Protein AF-0000000076350268 (afdb_homodimer)

Foldseek 3Di:
DPDDDDDDDDDDDQPFPFPPPPPPPPPPPPVPVDDDPPPPPVVPDPPPPFFKEKEKEQDLFKIKMWIDTQPDDTDGMTMHGNVVDQAPLRVVVVVCVVVVHLGQFYEYAAADDADPQRWDQHPSCNRHDIDRFVVSCVVSVHHYHYDHLQLLLQLLVVDDDPVQKAWLADAPVAPVFQKEWEWEAEQFTWIWIQGNVRDIDTDPLQFAAFDDPDDLSVQLQVQCCVCVLVCVVPVPGDGNCSCQGRLCNLVSLLVSLCVVAPWDPVLVVVQVVCVVVVHRSLVSLLVVVVVPTPSSVSSLLSNLQSVLLSLLVCCVVPPVPEGEYEYEYPNCLPPPSSVSSSVDCNNVCNNLVPPDPCSVRSSNYIYIYRNDNCSSRSSRRVQRSCVSVVNHDDD/DPDDPDDDDDDDDQPQPFPFPPPPPPPPPPPPPPDDPDPPPVVPDPPPPFFKEKEKEQDLFKIKMWIDTQPDDTDGMGMDGNVVDQAPLRVVVVVCVVVVHLGQFYEYAAADDADPQRWDQHPSCNRHDIDRFVVSCVVSVHHYHYDHLQLLLQLLVVDDDPVQKAWLADAPVPPVFQKEWEWEAEQFTWIWIQGNVRDIDTDPLQFAAFDDPDDLSVQLQVQCCVCVLVCVPPVPGDGNCSCQGRLCNLVSLLVSLCVVAPWDPVLVVVQVVCVVVVHRSLVSLLVVLVVPTPSSVSSLLSNLQSVLLSLLVCCVVPPVPEGEYEYEYPNCLPPPSSVSSSVDCNNVCNNLVPPDPCSVRSSNYIYIYRNDNCSSRSSRRVQRSCVSVVNHDDD

Structure (mmCIF, N/CA/C/O backbone):
data_AF-0000000076350268-model_v1
#
loop_
_entity.id
_entity.type
_entity.pdbx_description
1 polymer Glucokinase
#
loop_
_atom_site.group_PDB
_atom_site.id
_atom_site.type_symbol
_atom_site.label_atom_id
_atom_site.label_alt_id
_atom_site.label_comp_id
_atom_site.label_asym_id
_atom_site.label_entity_id
_atom_site.label_seq_id
_atom_site.pdbx_PDB_ins_code
_atom_site.Cartn_x
_atom_site.Cartn_y
_atom_site.Cartn_z
_atom_site.occupancy
_atom_site.B_iso_or_equiv
_atom_site.auth_seq_id
_atom_site.auth_comp_id
_atom_site.auth_asym_id
_atom_site.auth_atom_id
_atom_site.pdbx_PDB_model_num
ATOM 1 N N . MET A 1 1 ? 4.047 15.461 64.938 1 24.77 1 MET A N 1
ATOM 2 C CA . MET A 1 1 ? 3.615 16.797 64.5 1 24.77 1 MET A CA 1
ATOM 3 C C . MET A 1 1 ? 3.867 17.016 63.031 1 24.77 1 MET A C 1
ATOM 5 O O . MET A 1 1 ? 4.988 17.344 62.625 1 24.77 1 MET A O 1
ATOM 9 N N . THR A 1 2 ? 3.529 16.094 62.156 1 28.28 2 THR A N 1
ATOM 10 C CA . THR A 1 2 ? 3.898 15.898 60.75 1 28.28 2 THR A CA 1
ATOM 11 C C . THR A 1 2 ? 3.35 17.031 59.875 1 28.28 2 THR A C 1
ATOM 13 O O . THR A 1 2 ? 2.145 17.281 59.875 1 28.28 2 THR A O 1
ATOM 16 N N . SER A 1 3 ? 4.18 18.094 59.719 1 28.22 3 SER A N 1
ATOM 17 C CA . SER A 1 3 ? 3.807 19.375 59.094 1 28.22 3 SER A CA 1
ATOM 18 C C . SER A 1 3 ? 3.217 19.172 57.719 1 28.22 3 SER A C 1
ATOM 20 O O . SER A 1 3 ? 3.674 18.297 56.969 1 28.22 3 SER A O 1
ATOM 22 N N . PRO A 1 4 ? 1.967 19.641 57.438 1 28.17 4 PRO A N 1
ATOM 23 C CA . PRO A 1 4 ? 1.15 19.5 56.219 1 28.17 4 PRO A CA 1
ATOM 24 C C . PRO A 1 4 ? 1.801 20.125 55 1 28.17 4 PRO A C 1
ATOM 26 O O . PRO A 1 4 ? 2.449 21.172 55.094 1 28.17 4 PRO A O 1
ATOM 29 N N . HIS A 1 5 ? 2.539 19.375 54.156 1 30.27 5 HIS A N 1
ATOM 30 C CA . HIS A 1 5 ? 3.266 19.844 53 1 30.27 5 HIS A CA 1
ATOM 31 C C . HIS A 1 5 ? 2.389 20.75 52.125 1 30.27 5 HIS A C 1
ATOM 33 O O . HIS A 1 5 ? 1.229 20.422 51.875 1 30.27 5 HIS A O 1
ATOM 39 N N . PRO A 1 6 ? 2.648 22.047 52.062 1 27.86 6 PRO A N 1
ATOM 40 C CA . PRO A 1 6 ? 1.833 23.078 51.406 1 27.86 6 PRO A CA 1
ATOM 41 C C . PRO A 1 6 ? 1.543 22.766 49.938 1 27.86 6 PRO A C 1
ATOM 43 O O . PRO A 1 6 ? 2.279 22 49.312 1 27.86 6 PRO A O 1
ATOM 46 N N . PHE A 1 7 ? 0.269 22.844 49.469 1 26.59 7 PHE A N 1
ATOM 47 C CA . PHE A 1 7 ? -0.341 22.703 48.156 1 26.59 7 PHE A CA 1
ATOM 48 C C . PHE A 1 7 ? 0.355 23.578 47.125 1 26.59 7 PHE A C 1
ATOM 50 O O . PHE A 1 7 ? 0.63 24.75 47.375 1 26.59 7 PHE A O 1
ATOM 57 N N . PRO A 1 8 ? 1.189 23.016 46.188 1 27.7 8 PRO A N 1
ATOM 58 C CA . PRO A 1 8 ? 1.986 23.828 45.25 1 27.7 8 PRO A CA 1
ATOM 59 C C . PRO A 1 8 ? 1.168 24.922 44.594 1 27.7 8 PRO A C 1
ATOM 61 O O . PRO A 1 8 ? -0.059 24.828 44.5 1 27.7 8 PRO A O 1
ATOM 64 N N . ARG A 1 9 ? 1.673 26.172 44.438 1 27.84 9 ARG A N 1
ATOM 65 C CA . ARG A 1 9 ? 1.197 27.438 43.906 1 27.84 9 ARG A CA 1
ATOM 66 C C . ARG A 1 9 ? 0.608 27.25 42.5 1 27.84 9 ARG A C 1
ATOM 68 O O . ARG A 1 9 ? 0.984 26.328 41.781 1 27.84 9 ARG A O 1
ATOM 75 N N . PRO A 1 10 ? -0.506 27.984 42.156 1 27.64 10 PRO A N 1
ATOM 76 C CA . PRO A 1 10 ? -1.303 28.016 40.938 1 27.64 10 PRO A CA 1
ATOM 77 C C . PRO A 1 10 ? -0.454 28.219 39.688 1 27.64 10 PRO A C 1
ATOM 79 O O . PRO A 1 10 ? 0.557 28.938 39.719 1 27.64 10 PRO A O 1
ATOM 82 N N . CYS A 1 11 ? -0.371 27.297 38.75 1 26.95 11 CYS A N 1
ATOM 83 C CA . CYS A 1 11 ? 0.306 27.203 37.469 1 26.95 11 CYS A CA 1
ATOM 84 C C . CYS A 1 11 ? 0.148 28.5 36.688 1 26.95 11 CYS A C 1
ATOM 86 O O . CYS A 1 11 ? -0.891 29.156 36.781 1 26.95 11 CYS A O 1
ATOM 88 N N . ALA A 1 12 ? 1.257 29.031 36 1 29.44 12 ALA A N 1
ATOM 89 C CA . ALA A 1 12 ? 1.54 30.172 35.156 1 29.44 12 ALA A CA 1
ATOM 90 C C . ALA A 1 12 ? 0.444 30.359 34.094 1 29.44 12 ALA A C 1
ATOM 92 O O . ALA A 1 12 ? -0.182 29.391 33.656 1 29.44 12 ALA A O 1
ATOM 93 N N . ARG A 1 13 ? -0.087 31.562 33.906 1 29.42 13 ARG A N 1
ATOM 94 C CA . ARG A 1 13 ? -0.986 32.125 32.938 1 29.42 13 ARG A CA 1
ATOM 95 C C . ARG A 1 13 ? -0.579 31.734 31.516 1 29.42 13 ARG A C 1
ATOM 97 O O . ARG A 1 13 ? 0.53 32.031 31.062 1 29.42 13 ARG A O 1
ATOM 104 N N . LEU A 1 14 ? -1.067 30.641 31.031 1 32.09 14 LEU A N 1
ATOM 105 C CA . LEU A 1 14 ? -0.933 30.172 29.656 1 32.09 14 LEU A CA 1
ATOM 106 C C . LEU A 1 14 ? -1.325 31.266 28.672 1 32.09 14 LEU A C 1
ATOM 108 O O . LEU A 1 14 ? -2.459 31.75 28.688 1 32.09 14 LEU A O 1
ATOM 112 N N . ARG A 1 15 ? -0.409 32.094 28.203 1 30.34 15 ARG A N 1
ATOM 113 C CA . ARG A 1 15 ? -0.667 33.062 27.141 1 30.34 15 ARG A CA 1
ATOM 114 C C . ARG A 1 15 ? -1.12 32.375 25.859 1 30.34 15 ARG A C 1
ATOM 116 O O . ARG A 1 15 ? -0.346 31.656 25.234 1 30.34 15 ARG A O 1
ATOM 123 N N . VAL A 1 16 ? -2.361 32.062 25.797 1 34.31 16 VAL A N 1
ATOM 124 C CA . VAL A 1 16 ? -2.953 31.641 24.531 1 34.31 16 VAL A CA 1
ATOM 125 C C . VAL A 1 16 ? -2.893 32.781 23.516 1 34.31 16 VAL A C 1
ATOM 127 O O . VAL A 1 16 ? -3.428 33.875 23.766 1 34.31 16 VAL A O 1
ATOM 130 N N . SER A 1 17 ? -1.877 33 22.781 1 32.22 17 SER A N 1
ATOM 131 C CA . SER A 1 17 ? -1.915 33.969 21.703 1 32.22 17 SER A CA 1
ATOM 132 C C . SER A 1 17 ? -3.037 33.656 20.719 1 32.22 17 SER A C 1
ATOM 134 O O . SER A 1 17 ? -3.061 32.594 20.109 1 32.22 17 SER A O 1
ATOM 136 N N . VAL A 1 18 ? -4.215 34.188 20.953 1 32.38 18 VAL A N 1
ATOM 137 C CA . VAL A 1 18 ? -5.355 34.094 20.047 1 32.38 18 VAL A CA 1
ATOM 138 C C . VAL A 1 18 ? -5.125 35.031 18.844 1 32.38 18 VAL A C 1
ATOM 140 O O . VAL A 1 18 ? -5.027 36.25 19.016 1 32.38 18 VAL A O 1
ATOM 143 N N . SER A 1 19 ? -4.371 34.781 17.906 1 30.45 19 SER A N 1
ATOM 144 C CA . SER A 1 19 ? -4.406 35.625 16.734 1 30.45 19 SER A CA 1
ATOM 145 C C . SER A 1 19 ? -5.77 35.594 16.047 1 30.45 19 SER A C 1
ATOM 147 O O . SER A 1 19 ? -6.164 34.562 15.508 1 30.45 19 SER A O 1
ATOM 149 N N . ALA A 1 20 ? -6.805 36.281 16.547 1 30.14 20 ALA A N 1
ATOM 150 C CA . ALA A 1 20 ? -8.109 36.5 15.922 1 30.14 20 ALA A CA 1
ATOM 151 C C . ALA A 1 20 ? -7.957 37.25 14.602 1 30.14 20 ALA A C 1
ATOM 153 O O . ALA A 1 20 ? -7.508 38.406 14.578 1 30.14 20 ALA A O 1
ATOM 154 N N . TRP A 1 21 ? -7.719 36.688 13.469 1 27.36 21 TRP A N 1
ATOM 155 C CA . TRP A 1 21 ? -7.883 37.375 12.188 1 27.36 21 TRP A CA 1
ATOM 156 C C . TRP A 1 21 ? -9.32 37.844 12 1 27.36 21 TRP A C 1
ATOM 158 O O . TRP A 1 21 ? -10.242 37.031 11.914 1 27.36 21 TRP A O 1
ATOM 168 N N . THR A 1 22 ? -9.828 38.938 12.664 1 27.05 22 THR A N 1
ATOM 169 C CA . THR A 1 22 ? -11.117 39.625 12.5 1 27.05 22 THR A CA 1
ATOM 170 C C . THR A 1 22 ? -11.281 40.125 11.078 1 27.05 22 THR A C 1
ATOM 172 O O . THR A 1 22 ? -10.477 40.938 10.609 1 27.05 22 THR A O 1
ATOM 175 N N . SER A 1 23 ? -11.766 39.344 10.125 1 26.48 23 SER A N 1
ATOM 176 C CA . SER A 1 23 ? -12.312 40.031 8.969 1 26.48 23 SER A CA 1
ATOM 177 C C . SER A 1 23 ? -13.234 41.188 9.398 1 26.48 23 SER A C 1
ATOM 179 O O . SER A 1 23 ? -14.047 41 10.312 1 26.48 23 SER A O 1
ATOM 181 N N . ARG A 1 24 ? -12.953 42.438 9.211 1 27 24 ARG A N 1
ATOM 182 C CA . ARG A 1 24 ? -13.492 43.75 9.516 1 27 24 ARG A CA 1
ATOM 183 C C . ARG A 1 24 ? -14.93 43.875 9.016 1 27 24 ARG A C 1
ATOM 185 O O . ARG A 1 24 ? -15.164 44.469 7.949 1 27 24 ARG A O 1
ATOM 192 N N . HIS A 1 25 ? -15.828 42.844 8.828 1 27.11 25 HIS A N 1
ATOM 193 C CA . HIS A 1 25 ? -17.156 43.375 8.516 1 27.11 25 HIS A CA 1
ATOM 194 C C . HIS A 1 25 ? -17.719 44.156 9.688 1 27.11 25 HIS A C 1
ATOM 196 O O . HIS A 1 25 ? -17.75 43.688 10.82 1 27.11 25 HIS A O 1
ATOM 202 N N . THR A 1 26 ? -17.609 45.438 9.688 1 24.55 26 THR A N 1
ATOM 203 C CA . THR A 1 26 ? -18.078 46.531 10.562 1 24.55 26 THR A CA 1
ATOM 204 C C . THR A 1 26 ? -19.562 46.375 10.859 1 24.55 26 THR A C 1
ATOM 206 O O . THR A 1 26 ? -20.406 46.594 9.992 1 24.55 26 THR A O 1
ATOM 209 N N . VAL A 1 27 ? -20.094 45.312 11.445 1 26.55 27 VAL A N 1
ATOM 210 C CA . VAL A 1 27 ? -21.516 45.406 11.758 1 26.55 27 VAL A CA 1
ATOM 211 C C . VAL A 1 27 ? -21.734 46.5 12.805 1 26.55 27 VAL A C 1
ATOM 213 O O . VAL A 1 27 ? -21 46.562 13.797 1 26.55 27 VAL A O 1
ATOM 216 N N . PRO A 1 28 ? -22.406 47.531 12.461 1 26.7 28 PRO A N 1
ATOM 217 C CA . PRO A 1 28 ? -22.734 48.625 13.359 1 26.7 28 PRO A CA 1
ATOM 218 C C . PRO A 1 28 ? -23.375 48.156 14.672 1 26.7 28 PRO A C 1
ATOM 220 O O . PRO A 1 28 ? -24.109 47.188 14.68 1 26.7 28 PRO A O 1
ATOM 223 N N . HIS A 1 29 ? -22.641 48.344 15.773 1 24.2 29 HIS A N 1
ATOM 224 C CA . HIS A 1 29 ? -23.016 47.938 17.125 1 24.2 29 HIS A CA 1
ATOM 225 C C . HIS A 1 29 ? -24.234 48.719 17.609 1 24.2 29 HIS A C 1
ATOM 227 O O . HIS A 1 29 ? -24.094 49.875 18.047 1 24.2 29 HIS A O 1
ATOM 233 N N . ASP A 1 30 ? -25.344 48.812 16.875 1 25 30 ASP A N 1
ATOM 234 C CA . ASP A 1 30 ? -26.422 49.562 17.5 1 25 30 ASP A CA 1
ATOM 235 C C . ASP A 1 30 ? -26.812 48.969 18.859 1 25 30 ASP A C 1
ATOM 237 O O . ASP A 1 30 ? -27.266 47.812 18.906 1 25 30 ASP A O 1
ATOM 241 N N . ASN A 1 31 ? -26.031 49.219 19.906 1 22.95 31 ASN A N 1
ATOM 242 C CA . ASN A 1 31 ? -26.234 48.719 21.266 1 22.95 31 ASN A CA 1
ATOM 243 C C . ASN A 1 31 ? -27.547 49.219 21.859 1 22.95 31 ASN A C 1
ATOM 245 O O . ASN A 1 31 ? -27.531 50.188 22.641 1 22.95 31 ASN A O 1
ATOM 249 N N . SER A 1 32 ? -28.625 49.469 21.156 1 26.28 32 SER A N 1
ATOM 250 C CA . SER A 1 32 ? -29.797 49.812 21.938 1 26.28 32 SER A CA 1
ATOM 251 C C . SER A 1 32 ? -30.078 48.781 23.016 1 26.28 32 SER A C 1
ATOM 253 O O . SER A 1 32 ? -30.031 47.562 22.75 1 26.28 32 SER A O 1
ATOM 255 N N . ALA A 1 33 ? -29.984 49.156 24.281 1 26.11 33 ALA A N 1
ATOM 256 C CA . ALA A 1 33 ? -30.219 48.469 25.547 1 26.11 33 ALA A CA 1
ATOM 257 C C . ALA A 1 33 ? -31.609 47.812 25.562 1 26.11 33 ALA A C 1
ATOM 259 O O . ALA A 1 33 ? -32.594 48.5 25.828 1 26.11 33 ALA A O 1
ATOM 260 N N . ARG A 1 34 ? -32.188 47.156 24.516 1 26.22 34 ARG A N 1
ATOM 261 C CA . ARG A 1 34 ? -33.531 46.656 24.703 1 26.22 34 ARG A CA 1
ATOM 262 C C . ARG A 1 34 ? -33.656 45.812 25.953 1 26.22 34 ARG A C 1
ATOM 264 O O . ARG A 1 34 ? -32.75 45 26.234 1 26.22 34 ARG A O 1
ATOM 271 N N . THR A 1 35 ? -34.5 46.188 26.969 1 26.05 35 THR A N 1
ATOM 272 C CA . THR A 1 35 ? -34.969 45.719 28.266 1 26.05 35 THR A CA 1
ATOM 273 C C . THR A 1 35 ? -35.25 44.219 28.234 1 26.05 35 THR A C 1
ATOM 275 O O . THR A 1 35 ? -35.219 43.594 27.172 1 26.05 35 THR A O 1
ATOM 278 N N . GLY A 1 36 ? -36.219 43.75 29.172 1 26.55 36 GLY A N 1
ATOM 279 C CA . GLY A 1 36 ? -36.5 42.469 29.828 1 26.55 36 GLY A CA 1
ATOM 280 C C . GLY A 1 36 ? -37 41.406 28.875 1 26.55 36 GLY A C 1
ATOM 281 O O . GLY A 1 36 ? -38.125 40.906 29.031 1 26.55 36 GLY A O 1
ATOM 282 N N . GLU A 1 37 ? -36.875 41.5 27.625 1 28.12 37 GLU A N 1
ATOM 283 C CA . GLU A 1 37 ? -37.688 40.562 26.859 1 28.12 37 GLU A CA 1
ATOM 284 C C . GLU A 1 37 ? -37.5 39.125 27.344 1 28.12 37 GLU A C 1
ATOM 286 O O . GLU A 1 37 ? -36.375 38.719 27.672 1 28.12 37 GLU A O 1
ATOM 291 N N . ASN A 1 38 ? -38.594 38.531 27.953 1 29.53 38 ASN A N 1
ATOM 292 C CA . ASN A 1 38 ? -38.812 37.125 28.344 1 29.53 38 ASN A CA 1
ATOM 293 C C . ASN A 1 38 ? -38.125 36.156 27.406 1 29.53 38 ASN A C 1
ATOM 295 O O . ASN A 1 38 ? -38.344 36.188 26.188 1 29.53 38 ASN A O 1
ATOM 299 N N . TRP A 1 39 ? -36.906 35.875 27.703 1 29.67 39 TRP A N 1
ATOM 300 C CA . TRP A 1 39 ? -36.156 34.875 26.969 1 29.67 39 TRP A CA 1
ATOM 301 C C . TRP A 1 39 ? -37 33.594 26.734 1 29.67 39 TRP A C 1
ATOM 303 O O . TRP A 1 39 ? -37.375 32.906 27.688 1 29.67 39 TRP A O 1
ATOM 313 N N . ALA A 1 40 ? -38 33.75 25.859 1 29.69 40 ALA A N 1
ATOM 314 C CA . ALA A 1 40 ? -38.75 32.562 25.516 1 29.69 40 ALA A CA 1
ATOM 315 C C . ALA A 1 40 ? -37.875 31.328 25.5 1 29.69 40 ALA A C 1
ATOM 317 O O . ALA A 1 40 ? -36.688 31.406 25.234 1 29.69 40 ALA A O 1
ATOM 318 N N . ASP A 1 41 ? -38.281 30.312 26.266 1 35.44 41 ASP A N 1
ATOM 319 C CA . ASP A 1 41 ? -37.688 29 26.406 1 35.44 41 ASP A CA 1
ATOM 320 C C . ASP A 1 41 ? -37.219 28.453 25.047 1 35.44 41 ASP A C 1
ATOM 322 O O . ASP A 1 41 ? -38.031 28.25 24.156 1 35.44 41 ASP A O 1
ATOM 326 N N . PRO A 1 42 ? -36.031 28.812 24.625 1 34.91 42 PRO A N 1
ATOM 327 C CA . PRO A 1 42 ? -35.625 28.406 23.281 1 34.91 42 PRO A CA 1
ATOM 328 C C . PRO A 1 42 ? -36 26.969 22.953 1 34.91 42 PRO A C 1
ATOM 330 O O . PRO A 1 42 ? -35.75 26.5 21.844 1 34.91 42 PRO A O 1
ATOM 333 N N . ARG A 1 43 ? -36.406 26.25 23.953 1 37.25 43 ARG A N 1
ATOM 334 C CA . ARG A 1 43 ? -36.875 24.891 23.734 1 37.25 43 ARG A CA 1
ATOM 335 C C . ARG A 1 43 ? -38.094 24.844 22.828 1 37.25 43 ARG A C 1
ATOM 337 O O . ARG A 1 43 ? -38.594 23.766 22.484 1 37.25 43 ARG A O 1
ATOM 344 N N . ARG A 1 44 ? -39 25.703 22.797 1 33.88 44 ARG A N 1
ATOM 345 C CA . ARG A 1 44 ? -40.312 25.562 22.172 1 33.88 44 ARG A CA 1
ATOM 346 C C . ARG A 1 44 ? -40.25 25.828 20.672 1 33.88 44 ARG A C 1
ATOM 348 O O . ARG A 1 44 ? -41.188 25.516 19.922 1 33.88 44 ARG A O 1
ATOM 355 N N . SER A 1 45 ? -39.812 27.016 20.219 1 35.12 45 SER A N 1
ATOM 356 C CA . SER A 1 45 ? -39.938 27.188 18.766 1 35.12 45 SER A CA 1
ATOM 357 C C . SER A 1 45 ? -39 26.25 18.016 1 35.12 45 SER A C 1
ATOM 359 O O . SER A 1 45 ? -37.969 25.844 18.562 1 35.12 45 SER A O 1
ATOM 361 N N . GLY A 1 46 ? -39.375 25.438 17 1 37.34 46 GLY A N 1
ATOM 362 C CA . GLY A 1 46 ? -38.719 24.453 16.141 1 37.34 46 GLY A CA 1
ATOM 363 C C . GLY A 1 46 ? -37.281 24.797 15.797 1 37.34 46 GLY A C 1
ATOM 364 O O . GLY A 1 46 ? -36.781 24.406 14.742 1 37.34 46 GLY A O 1
ATOM 365 N N . GLU A 1 47 ? -36.781 25.906 16.266 1 37.16 47 GLU A N 1
ATOM 366 C CA . GLU A 1 47 ? -35.438 26.266 15.852 1 37.16 47 GLU A CA 1
ATOM 367 C C . GLU A 1 47 ? -34.469 25.125 16.109 1 37.16 47 GLU A C 1
ATOM 369 O O . GLU A 1 47 ? -34.375 24.594 17.219 1 37.16 47 GLU A O 1
ATOM 374 N N . ALA A 1 48 ? -34.094 24.391 15.188 1 44.38 48 ALA A N 1
ATOM 375 C CA . ALA A 1 48 ? -33.062 23.344 15.203 1 44.38 48 ALA A CA 1
ATOM 376 C C . ALA A 1 48 ? -31.953 23.703 16.188 1 44.38 48 ALA A C 1
ATOM 378 O O . ALA A 1 48 ? -31.344 24.781 16.109 1 44.38 48 ALA A O 1
ATOM 379 N N . VAL A 1 49 ? -32.062 23.594 17.469 1 49.16 49 VAL A N 1
ATOM 380 C CA . VAL A 1 49 ? -31.031 23.719 18.5 1 49.16 49 VAL A CA 1
ATOM 381 C C . VAL A 1 49 ? -29.656 23.625 17.875 1 49.16 49 VAL A C 1
ATOM 383 O O . VAL A 1 49 ? -29.312 22.594 17.281 1 49.16 49 VAL A O 1
ATOM 386 N N . ARG A 1 50 ? -29.062 24.734 17.469 1 64.75 50 ARG A N 1
ATOM 387 C CA . ARG A 1 50 ? -27.766 24.891 16.812 1 64.75 50 ARG A CA 1
ATOM 388 C C . ARG A 1 50 ? -26.641 24.266 17.656 1 64.75 50 ARG A C 1
ATOM 390 O O . ARG A 1 50 ? -26.359 24.734 18.766 1 64.75 50 ARG A O 1
ATOM 397 N N . THR A 1 51 ? -26.25 23.062 17.391 1 85.5 51 THR A N 1
ATOM 398 C CA . THR A 1 51 ? -25.281 22.219 18.094 1 85.5 51 THR A CA 1
ATOM 399 C C . THR A 1 51 ? -23.859 22.734 17.875 1 85.5 51 THR A C 1
ATOM 401 O O . THR A 1 51 ? -23.438 22.938 16.734 1 85.5 51 THR A O 1
ATOM 404 N N . THR A 1 52 ? -23.297 23.234 19.047 1 91.5 52 THR A N 1
ATOM 405 C CA . THR A 1 52 ? -21.891 23.656 19.016 1 91.5 52 THR A CA 1
ATOM 406 C C . THR A 1 52 ? -20.969 22.453 18.844 1 91.5 52 THR A C 1
ATOM 408 O O . THR A 1 52 ? -21.188 21.406 19.469 1 91.5 52 THR A O 1
ATOM 411 N N . VAL A 1 53 ? -19.984 22.625 17.906 1 95.12 53 VAL A N 1
ATOM 412 C CA . VAL A 1 53 ? -19.047 21.547 17.641 1 95.12 53 VAL A CA 1
ATOM 413 C C . VAL A 1 53 ? -17.609 22.062 17.75 1 95.12 53 VAL A C 1
ATOM 415 O O . VAL A 1 53 ? -17.359 23.266 17.641 1 95.12 53 VAL A O 1
ATOM 418 N N . ALA A 1 54 ? -16.703 21.156 18.047 1 96.25 54 ALA A N 1
ATOM 419 C CA . ALA A 1 54 ? -15.273 21.469 18.094 1 96.25 54 ALA A CA 1
ATOM 420 C C . ALA A 1 54 ? -14.445 20.344 17.5 1 96.25 54 ALA A C 1
ATOM 422 O O . ALA A 1 54 ? -14.844 19.172 17.562 1 96.25 54 ALA A O 1
ATOM 423 N N . ALA A 1 55 ? -13.344 20.734 16.922 1 96.62 55 ALA A N 1
ATOM 424 C CA . ALA A 1 55 ? -12.422 19.766 16.328 1 96.62 55 ALA A CA 1
ATOM 425 C C . ALA A 1 55 ? -10.977 20.125 16.641 1 96.62 55 ALA A C 1
ATOM 427 O O . ALA A 1 55 ? -10.602 21.297 16.641 1 96.62 55 ALA A O 1
ATOM 428 N N . PHE A 1 56 ? -10.227 19.094 16.953 1 96.81 56 PHE A N 1
ATOM 429 C CA . PHE A 1 56 ? -8.812 19.266 17.266 1 96.81 56 PHE A CA 1
ATOM 430 C C . PHE A 1 56 ? -7.938 18.516 16.266 1 96.81 56 PHE A C 1
ATOM 432 O O . PHE A 1 56 ? -8.258 17.406 15.867 1 96.81 56 PHE A O 1
ATOM 439 N N . ASP A 1 57 ? -6.918 19.094 15.852 1 94.38 57 ASP A N 1
ATOM 440 C CA . ASP A 1 57 ? -5.738 18.469 15.258 1 94.38 57 ASP A CA 1
ATOM 441 C C . ASP A 1 57 ? -4.555 18.5 16.219 1 94.38 57 ASP A C 1
ATOM 443 O O . ASP A 1 57 ? -3.934 19.562 16.406 1 94.38 57 ASP A O 1
ATOM 447 N N . VAL A 1 58 ? -4.285 17.375 16.781 1 92.94 58 VAL A N 1
ATOM 448 C CA . VAL A 1 58 ? -3.314 17.312 17.859 1 92.94 58 VAL A CA 1
ATOM 449 C C . VAL A 1 58 ? -1.96 16.859 17.328 1 92.94 58 VAL A C 1
ATOM 451 O O . VAL A 1 58 ? -1.765 15.688 17.031 1 92.94 58 VAL A O 1
ATOM 454 N N . GLY A 1 59 ? -1.058 17.734 17.219 1 82.56 59 GLY A N 1
ATOM 455 C CA . GLY A 1 59 ? 0.286 17.438 16.75 1 82.56 59 GLY A CA 1
ATOM 456 C C . GLY A 1 59 ? 1.294 17.297 17.875 1 82.56 59 GLY A C 1
ATOM 457 O O . GLY A 1 59 ? 0.962 17.516 19.031 1 82.56 59 GLY A O 1
ATOM 458 N N . GLY A 1 60 ? 2.473 16.906 17.547 1 76.19 60 GLY A N 1
ATOM 459 C CA . GLY A 1 60 ? 3.539 16.781 18.516 1 76.19 60 GLY A CA 1
ATOM 460 C C . GLY A 1 60 ? 4.023 18.125 19.047 1 76.19 60 GLY A C 1
ATOM 461 O O . GLY A 1 60 ? 4.336 18.266 20.219 1 76.19 60 GLY A O 1
ATOM 462 N N . THR A 1 61 ? 4.082 19.109 18.188 1 74.94 61 THR A N 1
ATOM 463 C CA . THR A 1 61 ? 4.586 20.438 18.547 1 74.94 61 THR A CA 1
ATOM 464 C C . THR A 1 61 ? 3.436 21.391 18.828 1 74.94 61 THR A C 1
ATOM 466 O O . THR A 1 61 ? 3.428 22.094 19.844 1 74.94 61 THR A O 1
ATOM 469 N N . HIS A 1 62 ? 2.514 21.422 17.922 1 83.75 62 HIS A N 1
ATOM 470 C CA . HIS A 1 62 ? 1.36 22.312 18.062 1 83.75 62 HIS A CA 1
ATOM 471 C C . HIS A 1 62 ? 0.056 21.547 17.859 1 83.75 62 HIS A C 1
ATOM 473 O O . HIS A 1 62 ? 0.034 20.516 17.172 1 83.75 62 HIS A O 1
ATOM 479 N N . SER A 1 63 ? -0.884 22.078 18.516 1 92.69 63 SER A N 1
ATOM 480 C CA . SER A 1 63 ? -2.25 21.594 18.328 1 92.69 63 SER A CA 1
ATOM 481 C C . SER A 1 63 ? -3.191 22.734 17.953 1 92.69 63 SER A C 1
ATOM 483 O O . SER A 1 63 ? -2.965 23.875 18.328 1 92.69 63 SER A O 1
ATOM 485 N N . ARG A 1 64 ? -4.172 22.375 17.188 1 94.25 64 ARG A N 1
ATOM 486 C CA . ARG A 1 64 ? -5.105 23.375 16.688 1 94.25 64 ARG A CA 1
ATOM 487 C C . ARG A 1 64 ? -6.543 23 17.016 1 94.25 64 ARG A C 1
ATOM 489 O O . ARG A 1 64 ? -6.891 21.812 17.047 1 94.25 64 ARG A O 1
ATOM 496 N N . LEU A 1 65 ? -7.312 24.031 17.281 1 95.56 65 LEU A N 1
ATOM 497 C CA . LEU A 1 65 ? -8.742 23.906 17.531 1 95.56 65 LEU A CA 1
ATOM 498 C C . LEU A 1 65 ? -9.547 24.719 16.531 1 95.56 65 LEU A C 1
ATOM 500 O O . LEU A 1 65 ? -9.195 25.859 16.234 1 95.56 65 LEU A O 1
ATOM 504 N N . ARG A 1 66 ? -10.531 24.062 15.977 1 93.75 66 ARG A N 1
ATOM 505 C CA . ARG A 1 66 ? -11.594 24.766 15.258 1 93.75 66 ARG A CA 1
ATOM 506 C C . ARG A 1 66 ? -12.945 24.562 15.945 1 93.75 66 ARG A C 1
ATOM 508 O O . ARG A 1 66 ? -13.242 23.453 16.422 1 93.75 66 ARG A O 1
ATOM 515 N N . GLY A 1 67 ? -13.695 25.625 16.031 1 93.12 67 GLY A N 1
ATOM 516 C CA . GLY A 1 67 ? -14.984 25.547 16.703 1 93.12 67 GLY A CA 1
ATOM 517 C C . GLY A 1 67 ? -16.047 26.406 16.047 1 93.12 67 GLY A C 1
ATOM 518 O O . GLY A 1 67 ? -15.734 27.375 15.352 1 93.12 67 GLY A O 1
ATOM 519 N N . GLY A 1 68 ? -17.281 25.938 16.266 1 89.69 68 GLY A N 1
ATOM 520 C CA . GLY A 1 68 ? -18.422 26.672 15.742 1 89.69 68 GLY A CA 1
ATOM 521 C C . GLY A 1 68 ? -19.734 25.938 15.938 1 89.69 68 GLY A C 1
ATOM 522 O O . GLY A 1 68 ? -19.828 25.031 16.766 1 89.69 68 GLY A O 1
ATOM 523 N N . ARG A 1 69 ? -20.688 26.516 15.227 1 88.12 69 ARG A N 1
ATOM 524 C CA . ARG A 1 69 ? -22 25.891 15.211 1 88.12 69 ARG A CA 1
ATOM 525 C C . ARG A 1 69 ? -22.156 24.984 13.992 1 88.12 69 ARG A C 1
ATOM 527 O O . ARG A 1 69 ? -21.75 25.344 12.891 1 88.12 69 ARG A O 1
ATOM 534 N N . ALA A 1 70 ? -22.719 23.812 14.352 1 85.75 70 ALA A N 1
ATOM 535 C CA . ALA A 1 70 ? -22.922 22.875 13.25 1 85.75 70 ALA A CA 1
ATOM 536 C C . ALA A 1 70 ? -23.719 23.516 12.117 1 85.75 70 ALA A C 1
ATOM 538 O O . ALA A 1 70 ? -24.781 24.094 12.336 1 85.75 70 ALA A O 1
ATOM 539 N N . GLY A 1 71 ? -23.188 23.406 10.898 1 74.94 71 GLY A N 1
ATOM 540 C CA . GLY A 1 71 ? -23.891 23.922 9.734 1 74.94 71 GLY A CA 1
ATOM 541 C C . GLY A 1 71 ? -23.594 25.391 9.469 1 74.94 71 GLY A C 1
ATOM 542 O O . GLY A 1 71 ? -24.094 25.969 8.492 1 74.94 71 GLY A O 1
ATOM 543 N N . GLU A 1 72 ? -22.875 26 10.398 1 76 72 GLU A N 1
ATOM 544 C CA . GLU A 1 72 ? -22.5 27.406 10.234 1 76 72 GLU A CA 1
ATOM 545 C C . GLU A 1 72 ? -20.984 27.531 10.039 1 76 72 GLU A C 1
ATOM 547 O O . GLU A 1 72 ? -20.234 26.594 10.273 1 76 72 GLU A O 1
ATOM 552 N N . PRO A 1 73 ? -20.703 28.734 9.477 1 70.94 73 PRO A N 1
ATOM 553 C CA . PRO A 1 73 ? -19.266 28.953 9.383 1 70.94 73 PRO A CA 1
ATOM 554 C C . PRO A 1 73 ? -18.562 28.875 10.742 1 70.94 73 PRO A C 1
ATOM 556 O O . PRO A 1 73 ? -19.156 29.234 11.766 1 70.94 73 PRO A O 1
ATOM 559 N N . GLU A 1 74 ? -17.406 28.531 10.742 1 74.31 74 GLU A N 1
ATOM 560 C CA . GLU A 1 74 ? -16.594 28.359 11.945 1 74.31 74 GLU A CA 1
ATOM 561 C C . GLU A 1 74 ? -16.422 29.688 12.688 1 74.31 74 GLU A C 1
ATOM 563 O O . GLU A 1 74 ? -16.359 30.75 12.062 1 74.31 74 GLU A O 1
ATOM 568 N N . TYR A 1 75 ? -16.375 29.547 14.047 1 70.94 75 TYR A N 1
ATOM 569 C CA . TYR A 1 75 ? -16.188 30.703 14.898 1 70.94 75 TYR A CA 1
ATOM 570 C C . TYR A 1 75 ? -14.727 31.156 14.898 1 70.94 75 TYR A C 1
ATOM 572 O O . TYR A 1 75 ? -14.438 32.344 14.984 1 70.94 75 TYR A O 1
ATOM 580 N N . GLY A 1 76 ? -13.875 30.219 14.953 1 81.69 76 GLY A N 1
ATOM 581 C CA . GLY A 1 76 ? -12.484 30.594 15.148 1 81.69 76 GLY A CA 1
ATOM 582 C C . GLY A 1 76 ? -11.539 29.406 15.109 1 81.69 76 GLY A C 1
ATOM 583 O O . GLY A 1 76 ? -11.992 28.25 15.023 1 81.69 76 GLY A O 1
ATOM 584 N N . GLU A 1 77 ? -10.242 29.797 14.992 1 85.44 77 GLU A N 1
ATOM 585 C CA . GLU A 1 77 ? -9.133 28.844 15.055 1 85.44 77 GLU A CA 1
ATOM 586 C C . GLU A 1 77 ? -8.164 29.203 16.188 1 85.44 77 GLU A C 1
ATOM 588 O O . GLU A 1 77 ? -7.855 30.375 16.391 1 85.44 77 GLU A O 1
ATOM 593 N N . TRP A 1 78 ? -7.852 28.25 16.984 1 91.19 78 TRP A N 1
ATOM 594 C CA . TRP A 1 78 ? -6.895 28.406 18.078 1 91.19 78 TRP A CA 1
ATOM 595 C C . TRP A 1 78 ? -5.695 27.469 17.891 1 91.19 78 TRP A C 1
ATOM 597 O O . TRP A 1 78 ? -5.844 26.344 17.406 1 91.19 78 TRP A O 1
ATOM 607 N N . LYS A 1 79 ? -4.602 27.984 18.219 1 92.81 79 LYS A N 1
ATOM 608 C CA . LYS A 1 79 ? -3.363 27.219 18.172 1 92.81 79 LYS A CA 1
ATOM 609 C C . LYS A 1 79 ? -2.666 27.219 19.531 1 92.81 79 LYS A C 1
ATOM 611 O O . LYS A 1 79 ? -2.535 28.266 20.172 1 92.81 79 LYS A O 1
ATOM 616 N N . VAL A 1 80 ? -2.254 26.062 20 1 93.56 80 VAL A N 1
ATOM 617 C CA . VAL A 1 80 ? -1.566 25.953 21.281 1 93.56 80 VAL A CA 1
ATOM 618 C C . VAL A 1 80 ? -0.299 25.109 21.109 1 93.56 80 VAL A C 1
ATOM 620 O O . VAL A 1 80 ? -0.183 24.344 20.156 1 93.56 80 VAL A O 1
ATOM 623 N N . ARG A 1 81 ? 0.588 25.312 21.984 1 90.88 81 ARG A N 1
ATOM 624 C CA . ARG A 1 81 ? 1.751 24.422 22.047 1 90.88 81 ARG A CA 1
ATOM 625 C C . ARG A 1 81 ? 1.419 23.141 22.781 1 90.88 81 ARG A C 1
ATOM 627 O O . ARG A 1 81 ? 1.02 23.172 23.953 1 90.88 81 ARG A O 1
ATOM 634 N N . THR A 1 82 ? 1.633 22.047 22.172 1 91.12 82 THR A N 1
ATOM 635 C CA . THR A 1 82 ? 1.208 20.766 22.703 1 91.12 82 THR A CA 1
ATOM 636 C C . THR A 1 82 ? 1.938 20.453 24.016 1 91.12 82 THR A C 1
ATOM 638 O O . THR A 1 82 ? 1.332 19.969 24.969 1 91.12 82 THR A O 1
ATOM 641 N N . ALA A 1 83 ? 3.174 20.828 24.062 1 86.56 83 ALA A N 1
ATOM 642 C CA . ALA A 1 83 ? 4.051 20.5 25.188 1 86.56 83 ALA A CA 1
ATOM 643 C C . ALA A 1 83 ? 3.637 21.266 26.438 1 86.56 83 ALA A C 1
ATOM 645 O O . ALA A 1 83 ? 4.078 20.938 27.547 1 86.56 83 ALA A O 1
ATOM 646 N N . ASP A 1 84 ? 2.869 22.219 26.312 1 92.69 84 ASP A N 1
ATOM 647 C CA . ASP A 1 84 ? 2.459 23.031 27.438 1 92.69 84 ASP A CA 1
ATOM 648 C C . ASP A 1 84 ? 1.421 22.312 28.297 1 92.69 84 ASP A C 1
ATOM 650 O O . ASP A 1 84 ? 1.042 22.781 29.359 1 92.69 84 ASP A O 1
ATOM 654 N N . PHE A 1 85 ? 1.051 21.156 27.891 1 95.5 85 PHE A N 1
ATOM 655 C CA . PHE A 1 85 ? 0.014 20.406 28.594 1 95.5 85 PHE A CA 1
ATOM 656 C C . PHE A 1 85 ? 0.531 19.031 29.031 1 95.5 85 PHE A C 1
ATOM 658 O O . PHE A 1 85 ? 1.349 18.422 28.328 1 95.5 85 PHE A O 1
ATOM 665 N N . PRO A 1 86 ? 0.035 18.594 30.141 1 94.88 86 PRO A N 1
ATOM 666 C CA . PRO A 1 86 ? 0.54 17.312 30.656 1 94.88 86 PRO A CA 1
ATOM 667 C C . PRO A 1 86 ? -0.198 16.109 30.078 1 94.88 86 PRO A C 1
ATOM 669 O O . PRO A 1 86 ? 0.233 14.977 30.266 1 94.88 86 PRO A O 1
ATOM 672 N N . SER A 1 87 ? -1.342 16.344 29.438 1 96 87 SER A N 1
ATOM 673 C CA . SER A 1 87 ? -2.123 15.258 28.875 1 96 87 SER A CA 1
ATOM 674 C C . SER A 1 87 ? -3.037 15.758 27.75 1 96 87 SER A C 1
ATOM 676 O O . SER A 1 87 ? -3.258 16.969 27.625 1 96 87 SER A O 1
ATOM 678 N N . LEU A 1 88 ? -3.545 14.75 26.984 1 95.94 88 LEU A N 1
ATOM 679 C CA . LEU A 1 88 ? -4.492 15.086 25.938 1 95.94 88 LEU A CA 1
ATOM 680 C C . LEU A 1 88 ? -5.766 15.688 26.516 1 95.94 88 LEU A C 1
ATOM 682 O O . LEU A 1 88 ? -6.289 16.672 25.984 1 95.94 88 LEU A O 1
ATOM 686 N N . GLY A 1 89 ? -6.25 15.117 27.562 1 97.06 89 GLY A N 1
ATOM 687 C CA . GLY A 1 89 ? -7.434 15.648 28.219 1 97.06 89 GLY A CA 1
ATOM 688 C C . GLY A 1 89 ? -7.266 17.078 28.688 1 97.06 89 GLY A C 1
ATOM 689 O O . GLY A 1 89 ? -8.148 17.922 28.484 1 97.06 89 GLY A O 1
ATOM 690 N N . ASP A 1 90 ? -6.156 17.312 29.297 1 97.12 90 ASP A N 1
ATOM 691 C CA . ASP A 1 90 ? -5.875 18.672 29.781 1 97.12 90 ASP A CA 1
ATOM 692 C C . ASP A 1 90 ? -5.805 19.656 28.609 1 97.12 90 ASP A C 1
ATOM 694 O O . ASP A 1 90 ? -6.285 20.781 28.734 1 97.12 90 ASP A O 1
ATOM 698 N N . LEU A 1 91 ? -5.16 19.25 27.562 1 96.94 91 LEU A N 1
ATOM 699 C CA . LEU A 1 91 ? -5.051 20.078 26.375 1 96.94 91 LEU A CA 1
ATOM 700 C C . LEU A 1 91 ? -6.434 20.453 25.844 1 96.94 91 LEU A C 1
ATOM 702 O O . LEU A 1 91 ? -6.719 21.625 25.594 1 96.94 91 LEU A O 1
ATOM 706 N N . VAL A 1 92 ? -7.258 19.422 25.75 1 97.5 92 VAL A N 1
ATOM 707 C CA . VAL A 1 92 ? -8.594 19.609 25.188 1 97.5 92 VAL A CA 1
ATOM 708 C C . VAL A 1 92 ? -9.414 20.516 26.109 1 97.5 92 VAL A C 1
ATOM 710 O O . VAL A 1 92 ? -9.992 21.516 25.656 1 97.5 92 VAL A O 1
ATOM 713 N N . THR A 1 93 ? -9.398 20.234 27.375 1 97.25 93 THR A N 1
ATOM 714 C CA . THR A 1 93 ? -10.195 20.969 28.344 1 97.25 93 THR A CA 1
ATOM 715 C C . THR A 1 93 ? -9.75 22.422 28.422 1 97.25 93 THR A C 1
ATOM 717 O O . THR A 1 93 ? -10.578 23.344 28.344 1 97.25 93 THR A O 1
ATOM 720 N N . ALA A 1 94 ? -8.523 22.609 28.484 1 96.88 94 ALA A N 1
ATOM 721 C CA . ALA A 1 94 ? -7.98 23.969 28.609 1 96.88 94 ALA A CA 1
ATOM 722 C C . ALA A 1 94 ? -8.234 24.781 27.359 1 96.88 94 ALA A C 1
ATOM 724 O O . ALA A 1 94 ? -8.555 25.984 27.438 1 96.88 94 ALA A O 1
ATOM 725 N N . THR A 1 95 ? -8.008 24.188 26.219 1 96.62 95 THR A N 1
ATOM 726 C CA . THR A 1 95 ? -8.164 24.891 24.969 1 96.62 95 THR A CA 1
ATOM 727 C C . THR A 1 95 ? -9.625 25.266 24.734 1 96.62 95 THR A C 1
ATOM 729 O O . THR A 1 95 ? -9.922 26.375 24.281 1 96.62 95 THR A O 1
ATOM 732 N N . LEU A 1 96 ? -10.508 24.359 25.047 1 95.44 96 LEU A N 1
ATOM 733 C CA . LEU A 1 96 ? -11.93 24.656 24.953 1 95.44 96 LEU A CA 1
ATOM 734 C C . LEU A 1 96 ? -12.312 25.797 25.891 1 95.44 96 LEU A C 1
ATOM 736 O O . LEU A 1 96 ? -13.07 26.688 25.531 1 95.44 96 LEU A O 1
ATOM 740 N N . GLY A 1 97 ? -11.82 25.719 27.094 1 94.38 97 GLY A N 1
ATOM 741 C CA . GLY A 1 97 ? -12.062 26.781 28.062 1 94.38 97 GLY A CA 1
ATOM 742 C C . GLY A 1 97 ? -11.57 28.141 27.578 1 94.38 97 GLY A C 1
ATOM 743 O O . GLY A 1 97 ? -12.297 29.141 27.672 1 94.38 97 GLY A O 1
ATOM 744 N N . ALA A 1 98 ? -10.391 28.156 27.094 1 93.44 98 ALA A N 1
ATOM 745 C CA . ALA A 1 98 ? -9.805 29.406 26.594 1 93.44 98 ALA A CA 1
ATOM 746 C C . ALA A 1 98 ? -10.602 29.953 25.422 1 93.44 98 ALA A C 1
ATOM 748 O O . ALA A 1 98 ? -10.703 31.172 25.25 1 93.44 98 ALA A O 1
ATOM 749 N N . ALA A 1 99 ? -11.164 29.062 24.641 1 92.56 99 ALA A N 1
ATOM 750 C CA . ALA A 1 99 ? -11.938 29.469 23.469 1 92.56 99 ALA A CA 1
ATOM 751 C C . ALA A 1 99 ? -13.367 29.828 23.844 1 92.56 99 ALA A C 1
ATOM 753 O O . ALA A 1 99 ? -14.117 30.375 23.031 1 92.56 99 ALA A O 1
ATOM 754 N N . GLY A 1 100 ? -13.766 29.516 25.062 1 91.62 100 GLY A N 1
ATOM 755 C CA . GLY A 1 100 ? -15.133 29.75 25.5 1 91.62 100 GLY A CA 1
ATOM 756 C C . GLY A 1 100 ? -16.141 28.859 24.812 1 91.62 100 GLY A C 1
ATOM 757 O O . GLY A 1 100 ? -17.266 29.297 24.531 1 91.62 100 GLY A O 1
ATOM 758 N N . LEU A 1 101 ? -15.703 27.703 24.406 1 92.5 101 LEU A N 1
ATOM 759 C CA . LEU A 1 101 ? -16.578 26.781 23.688 1 92.5 101 LEU A CA 1
ATOM 760 C C . LEU A 1 101 ? -17.109 25.688 24.609 1 92.5 101 LEU A C 1
ATOM 762 O O . LEU A 1 101 ? -16.375 25.188 25.453 1 92.5 101 LEU A O 1
ATOM 766 N N . ARG A 1 102 ? -18.406 25.359 24.484 1 92 102 ARG A N 1
ATOM 767 C CA . ARG A 1 102 ? -19.062 24.219 25.125 1 92 102 ARG A CA 1
ATOM 768 C C . ARG A 1 102 ? -19.703 23.312 24.078 1 92 102 ARG A C 1
ATOM 770 O O . ARG A 1 102 ? -20.938 23.266 23.984 1 92 102 ARG A O 1
ATOM 777 N N . PRO A 1 103 ? -18.922 22.594 23.438 1 95 103 PRO A N 1
ATOM 778 C CA . PRO A 1 103 ? -19.438 21.812 22.312 1 95 103 PRO A CA 1
ATOM 779 C C . PRO A 1 103 ? -20.219 20.578 22.75 1 95 103 PRO A C 1
ATOM 781 O O . PRO A 1 103 ? -19.984 20.062 23.844 1 95 103 PRO A O 1
ATOM 784 N N . GLU A 1 104 ? -21.109 20.156 21.906 1 93.69 104 GLU A N 1
ATOM 785 C CA . GLU A 1 104 ? -21.828 18.906 22.094 1 93.69 104 GLU A CA 1
ATOM 786 C C . GLU A 1 104 ? -21.094 17.75 21.422 1 93.69 104 GLU A C 1
ATOM 788 O O . GLU A 1 104 ? -21.25 16.594 21.812 1 93.69 104 GLU A O 1
ATOM 793 N N . SER A 1 105 ? -20.375 18.094 20.391 1 95.25 105 SER A N 1
ATOM 794 C CA . SER A 1 105 ? -19.625 17.094 19.625 1 95.25 105 SER A CA 1
ATOM 795 C C . SER A 1 105 ? -18.188 17.547 19.422 1 95.25 105 SER A C 1
ATOM 797 O O . SER A 1 105 ? -17.922 18.688 19.047 1 95.25 105 SER A O 1
ATOM 799 N N . VAL A 1 106 ? -17.266 16.656 19.75 1 97 106 VAL A N 1
ATOM 800 C CA . VAL A 1 106 ? -15.836 16.922 19.609 1 97 106 VAL A CA 1
ATOM 801 C C . VAL A 1 106 ? -15.172 15.789 18.828 1 97 106 VAL A C 1
ATOM 803 O O . VAL A 1 106 ? -15.477 14.617 19.062 1 97 106 VAL A O 1
ATOM 806 N N . VAL A 1 107 ? -14.359 16.141 17.891 1 97.19 107 VAL A N 1
ATOM 807 C CA . VAL A 1 107 ? -13.516 15.172 17.203 1 97.19 107 VAL A CA 1
ATOM 808 C C . VAL A 1 107 ? -12.047 15.516 17.453 1 97.19 107 VAL A C 1
ATOM 810 O O . VAL A 1 107 ? -11.633 16.656 17.266 1 97.19 107 VAL A O 1
ATOM 813 N N . LEU A 1 108 ? -11.305 14.547 17.891 1 97.5 108 LEU A N 1
ATOM 814 C CA . LEU A 1 108 ? -9.867 14.664 18.078 1 97.5 108 LEU A CA 1
ATOM 815 C C . LEU A 1 108 ? -9.109 13.898 17 1 97.5 108 LEU A C 1
ATOM 817 O O . LEU A 1 108 ? -9.188 12.672 16.938 1 97.5 108 LEU A O 1
ATOM 821 N N . ALA A 1 109 ? -8.422 14.617 16.172 1 96.12 109 ALA A N 1
ATOM 822 C CA . ALA A 1 109 ? -7.484 13.992 15.25 1 96.12 109 ALA A CA 1
ATOM 823 C C . ALA A 1 109 ? -6.094 13.883 15.859 1 96.12 109 ALA A C 1
ATOM 825 O O . ALA A 1 109 ? -5.496 14.898 16.234 1 96.12 109 ALA A O 1
ATOM 826 N N . VAL A 1 110 ? -5.605 12.68 15.953 1 92.31 110 VAL A N 1
ATOM 827 C CA . VAL A 1 110 ? -4.344 12.461 16.656 1 92.31 110 VAL A CA 1
ATOM 828 C C . VAL A 1 110 ? -3.379 11.695 15.75 1 92.31 110 VAL A C 1
ATOM 830 O O . VAL A 1 110 ? -3.803 10.969 14.852 1 92.31 110 VAL A O 1
ATOM 833 N N . ALA A 1 111 ? -2.107 11.875 16.031 1 81.88 111 ALA A N 1
ATOM 834 C CA . ALA A 1 111 ? -1.091 11.094 15.336 1 81.88 111 ALA A CA 1
ATOM 835 C C . ALA A 1 111 ? -1.047 9.656 15.859 1 81.88 111 ALA A C 1
ATOM 837 O O . ALA A 1 111 ? -1.22 9.422 17.062 1 81.88 111 ALA A O 1
ATOM 838 N N . GLY A 1 112 ? -0.902 8.719 14.953 1 77.06 112 GLY A N 1
ATOM 839 C CA . GLY A 1 112 ? -0.717 7.34 15.367 1 77.06 112 GLY A CA 1
ATOM 840 C C . GLY A 1 112 ? -1.967 6.496 15.203 1 77.06 112 GLY A C 1
ATOM 841 O O . GLY A 1 112 ? -2.977 6.969 14.672 1 77.06 112 GLY A O 1
ATOM 842 N N . ARG A 1 113 ? -1.9 5.34 15.711 1 76 113 ARG A N 1
ATOM 843 C CA . ARG A 1 113 ? -2.979 4.359 15.594 1 76 113 ARG A CA 1
ATOM 844 C C . ARG A 1 113 ? -4.09 4.652 16.594 1 76 113 ARG A C 1
ATOM 846 O O . ARG A 1 113 ? -3.82 4.961 17.766 1 76 113 ARG A O 1
ATOM 853 N N . VAL A 1 114 ? -5.336 4.574 16.141 1 86.25 114 VAL A N 1
ATOM 854 C CA . VAL A 1 114 ? -6.508 4.742 16.984 1 86.25 114 VAL A CA 1
ATOM 855 C C . VAL A 1 114 ? -7.309 3.439 17.031 1 86.25 114 VAL A C 1
ATOM 857 O O . VAL A 1 114 ? -7.945 3.062 16.047 1 86.25 114 VAL A O 1
ATOM 860 N N . PRO A 1 115 ? -7.262 2.834 18.172 1 82.56 115 PRO A N 1
ATOM 861 C CA . PRO A 1 115 ? -8.078 1.623 18.281 1 82.56 115 PRO A CA 1
ATOM 862 C C . PRO A 1 115 ? -9.57 1.912 18.219 1 82.56 115 PRO A C 1
ATOM 864 O O . PRO A 1 115 ? -9.992 3.064 18.375 1 82.56 115 PRO A O 1
ATOM 867 N N . ALA A 1 116 ? -10.352 0.834 18.078 1 78.25 116 ALA A N 1
ATOM 868 C CA . ALA A 1 116 ? -11.805 0.951 17.953 1 78.25 116 ALA A CA 1
ATOM 869 C C . ALA A 1 116 ? -12.414 1.55 19.219 1 78.25 116 ALA A C 1
ATOM 871 O O . ALA A 1 116 ? -13.383 2.309 19.141 1 78.25 116 ALA A O 1
ATOM 872 N N . HIS A 1 117 ? -11.805 1.225 20.312 1 85.38 117 HIS A N 1
ATOM 873 C CA . HIS A 1 117 ? -12.359 1.723 21.562 1 85.38 117 HIS A CA 1
ATOM 874 C C . HIS A 1 117 ? -11.984 3.184 21.781 1 85.38 117 HIS A C 1
ATOM 876 O O . HIS A 1 117 ? -12.492 3.822 22.719 1 85.38 117 HIS A O 1
ATOM 882 N N . GLY A 1 118 ? -11.086 3.711 21.047 1 89.75 118 GLY A N 1
ATOM 883 C CA . GLY A 1 118 ? -10.844 5.141 21 1 89.75 118 GLY A CA 1
ATOM 884 C C . GLY A 1 118 ? -9.789 5.602 21.984 1 89.75 118 GLY A C 1
ATOM 885 O O . GLY A 1 118 ? -9.383 6.766 21.969 1 89.75 118 GLY A O 1
ATOM 886 N N . ASN A 1 119 ? -9.32 4.691 22.938 1 92.19 119 ASN A N 1
ATOM 887 C CA . ASN A 1 119 ? -8.227 5.043 23.828 1 92.19 119 ASN A CA 1
ATOM 888 C C . ASN A 1 119 ? -6.902 5.152 23.078 1 92.19 119 ASN A C 1
ATOM 890 O O . ASN A 1 119 ? -6.574 4.289 22.25 1 92.19 119 ASN A O 1
ATOM 894 N N . VAL A 1 120 ? -6.172 6.238 23.328 1 91.38 120 VAL A N 1
ATOM 895 C CA . VAL A 1 120 ? -4.98 6.418 22.5 1 91.38 120 VAL A CA 1
ATOM 896 C C . VAL A 1 120 ? -3.799 6.812 23.391 1 91.38 120 VAL A C 1
ATOM 898 O O . VAL A 1 120 ? -3.957 7.562 24.359 1 91.38 120 VAL A O 1
ATOM 901 N N . GLN A 1 121 ? -2.684 6.215 23.109 1 86.81 121 GLN A N 1
ATOM 902 C CA . GLN A 1 121 ? -1.376 6.664 23.562 1 86.81 121 GLN A CA 1
ATOM 903 C C . GLN A 1 121 ? -0.662 7.484 22.5 1 86.81 121 GLN A C 1
ATOM 905 O O . GLN A 1 121 ? -0.358 6.973 21.422 1 86.81 121 GLN A O 1
ATOM 910 N N . MET A 1 122 ? -0.404 8.664 22.828 1 83.44 122 MET A N 1
ATOM 911 C CA . MET A 1 122 ? 0.241 9.523 21.844 1 83.44 122 MET A CA 1
ATOM 912 C C . MET A 1 122 ? 1.674 9.062 21.578 1 83.44 122 MET A C 1
ATOM 914 O O . MET A 1 122 ? 2.494 9.031 22.5 1 83.44 122 MET A O 1
ATOM 918 N N . THR A 1 123 ? 2.023 8.773 20.312 1 71.56 123 THR A N 1
ATOM 919 C CA . THR A 1 123 ? 3.33 8.25 19.938 1 71.56 123 THR A CA 1
ATOM 920 C C . THR A 1 123 ? 4.414 9.312 20.141 1 71.56 123 THR A C 1
ATOM 922 O O . THR A 1 123 ? 5.523 8.992 20.562 1 71.56 123 THR A O 1
ATOM 925 N N . ASN A 1 124 ? 4.07 10.5 19.828 1 70.19 124 ASN A N 1
ATOM 926 C CA . ASN A 1 124 ? 5.059 11.57 19.891 1 70.19 124 ASN A CA 1
ATOM 927 C C . ASN A 1 124 ? 5.129 12.188 21.297 1 70.19 124 ASN A C 1
ATOM 929 O O . ASN A 1 124 ? 5.98 13.039 21.547 1 70.19 124 ASN A O 1
ATOM 933 N N . LEU A 1 125 ? 4.242 11.773 22.109 1 81.44 125 LEU A N 1
ATOM 934 C CA . LEU A 1 125 ? 4.191 12.258 23.484 1 81.44 125 LEU A CA 1
ATOM 935 C C . LEU A 1 125 ? 4.051 11.102 24.453 1 81.44 125 LEU A C 1
ATOM 937 O O . LEU A 1 125 ? 3.062 11.023 25.188 1 81.44 125 LEU A O 1
ATOM 941 N N . PRO A 1 126 ? 5.082 10.359 24.5 1 76.81 126 PRO A N 1
ATOM 942 C CA . PRO A 1 126 ? 4.984 9.117 25.266 1 76.81 126 PRO A CA 1
ATOM 943 C C . PRO A 1 126 ? 4.836 9.367 26.766 1 76.81 126 PRO A C 1
ATOM 945 O O . PRO A 1 126 ? 4.41 8.477 27.5 1 76.81 126 PRO A O 1
ATOM 948 N N . HIS A 1 127 ? 5.152 10.531 27.203 1 86.81 127 HIS A N 1
ATOM 949 C CA . HIS A 1 127 ? 5.043 10.844 28.625 1 86.81 127 HIS A CA 1
ATOM 950 C C . HIS A 1 127 ? 3.602 11.156 29 1 86.81 127 HIS A C 1
ATOM 952 O O . HIS A 1 127 ? 3.268 11.211 30.188 1 86.81 127 HIS A O 1
ATOM 958 N N . TRP A 1 128 ? 2.779 11.43 28.047 1 91.88 128 TRP A N 1
ATOM 959 C CA . TRP A 1 128 ? 1.361 11.625 28.312 1 91.88 128 TRP A CA 1
ATOM 960 C C . TRP A 1 128 ? 0.705 10.328 28.766 1 91.88 128 TRP A C 1
ATOM 962 O O . TRP A 1 128 ? 1.062 9.25 28.281 1 91.88 128 TRP A O 1
ATOM 972 N N . PRO A 1 129 ? -0.216 10.438 29.703 1 92.88 129 PRO A N 1
ATOM 973 C CA . PRO A 1 129 ? -0.97 9.234 30.062 1 92.88 129 PRO A CA 1
ATOM 974 C C . PRO A 1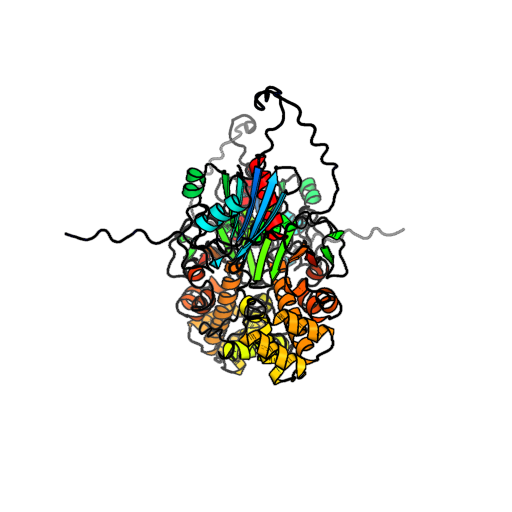 129 ? -1.889 8.766 28.938 1 92.88 129 PRO A C 1
ATOM 976 O O . PRO A 1 129 ? -2.193 9.531 28.016 1 92.88 129 PRO A O 1
ATOM 979 N N . LEU A 1 130 ? -2.279 7.496 29.047 1 93.75 130 LEU A N 1
ATOM 980 C CA . LEU A 1 130 ? -3.273 6.961 28.125 1 93.75 130 LEU A CA 1
ATOM 981 C C . LEU A 1 130 ? -4.555 7.785 28.172 1 93.75 130 LEU A C 1
ATOM 983 O O . LEU A 1 130 ? -5.07 8.086 29.25 1 93.75 130 LEU A O 1
ATOM 987 N N . PHE A 1 131 ? -4.961 8.195 27.047 1 95.31 131 PHE A N 1
ATOM 988 C CA . PHE A 1 131 ? -6.219 8.922 26.938 1 95.31 131 PHE A CA 1
ATOM 989 C C . PHE A 1 131 ? -7.395 7.957 26.828 1 95.31 131 PHE A C 1
ATOM 991 O O . PHE A 1 131 ? -7.453 7.141 25.906 1 95.31 131 PHE A O 1
ATOM 998 N N . GLU A 1 132 ? -8.305 8.094 27.75 1 96.75 132 GLU A N 1
ATOM 999 C CA . GLU A 1 132 ? -9.5 7.254 27.766 1 96.75 132 GLU A CA 1
ATOM 1000 C C . GLU A 1 132 ? -10.711 8 27.203 1 96.75 132 GLU A C 1
ATOM 1002 O O . GLU A 1 132 ? -11.352 8.773 27.922 1 96.75 132 GLU A O 1
ATOM 1007 N N . ARG A 1 133 ? -11.039 7.648 26.016 1 96.5 133 ARG A N 1
ATOM 1008 C CA . ARG A 1 133 ? -12.031 8.398 25.25 1 96.5 133 ARG A CA 1
ATOM 1009 C C . ARG A 1 133 ? -13.375 8.414 25.984 1 96.5 133 ARG A C 1
ATOM 1011 O O . ARG A 1 133 ? -13.945 9.484 26.203 1 96.5 133 ARG A O 1
ATOM 1018 N N . ASP A 1 134 ? -13.906 7.234 26.359 1 96.56 134 ASP A N 1
ATOM 1019 C CA . ASP A 1 134 ? -15.25 7.137 26.922 1 96.56 134 ASP A CA 1
ATOM 1020 C C . ASP A 1 134 ? -15.312 7.809 28.297 1 96.56 134 ASP A C 1
ATOM 1022 O O . ASP A 1 134 ? -16.312 8.461 28.625 1 96.56 134 ASP A O 1
ATOM 1026 N N . ALA A 1 135 ? -14.312 7.609 29.047 1 97.12 135 ALA A N 1
ATOM 1027 C CA . ALA A 1 135 ? -14.266 8.258 30.344 1 97.12 135 ALA A CA 1
ATOM 1028 C C . ALA A 1 135 ? -14.281 9.781 30.203 1 97.12 135 ALA A C 1
ATOM 1030 O O . ALA A 1 135 ? -15 10.469 30.922 1 97.12 135 ALA A O 1
ATOM 1031 N N . PHE A 1 136 ? -13.477 10.281 29.359 1 97.44 136 PHE A N 1
ATOM 1032 C CA . PHE A 1 136 ? -13.398 11.719 29.125 1 97.44 136 PHE A CA 1
ATOM 1033 C C . PHE A 1 136 ? -14.734 12.25 28.609 1 97.44 136 PHE A C 1
ATOM 1035 O O . PHE A 1 136 ? -15.203 13.305 29.062 1 97.44 136 PHE A O 1
ATOM 1042 N N . ALA A 1 137 ? -15.305 11.578 27.672 1 96.81 137 ALA A N 1
ATOM 1043 C CA . ALA A 1 137 ? -16.594 11.969 27.109 1 96.81 137 ALA A CA 1
ATOM 1044 C C . ALA A 1 137 ? -17.656 12.047 28.203 1 96.81 137 ALA A C 1
ATOM 1046 O O . ALA A 1 137 ? -18.453 12.992 28.234 1 96.81 137 ALA A O 1
ATOM 1047 N N . ALA A 1 138 ? -17.719 11.055 29.016 1 96.69 138 ALA A N 1
ATOM 1048 C CA . ALA A 1 138 ? -18.688 10.992 30.094 1 96.69 138 ALA A CA 1
ATOM 1049 C C . ALA A 1 138 ? -18.469 12.133 31.094 1 96.69 138 ALA A C 1
ATOM 1051 O O . ALA A 1 138 ? -19.438 12.766 31.531 1 96.69 138 ALA A O 1
ATOM 1052 N N . GLU A 1 139 ? -17.281 12.32 31.422 1 96.38 139 GLU A N 1
ATOM 1053 C CA . GLU A 1 139 ? -16.922 13.352 32.406 1 96.38 139 GLU A CA 1
ATOM 1054 C C . GLU A 1 139 ? -17.359 14.734 31.906 1 96.38 139 GLU A C 1
ATOM 1056 O O . GLU A 1 139 ? -17.75 15.594 32.688 1 96.38 139 GLU A O 1
ATOM 1061 N N . HIS A 1 140 ? -17.297 14.953 30.625 1 95.88 140 HIS A N 1
ATOM 1062 C CA . HIS A 1 140 ? -17.531 16.281 30.062 1 95.88 140 HIS A CA 1
ATOM 1063 C C . HIS A 1 140 ? -18.906 16.375 29.406 1 95.88 140 HIS A C 1
ATOM 1065 O O . HIS A 1 140 ? -19.312 17.438 28.938 1 95.88 140 HIS A O 1
ATOM 1071 N N . GLY A 1 141 ? -19.594 15.281 29.312 1 94.5 141 GLY A N 1
ATOM 1072 C CA . GLY A 1 141 ? -20.922 15.258 28.719 1 94.5 141 GLY A CA 1
ATOM 1073 C C . GLY A 1 141 ? -20.922 15.586 27.25 1 94.5 141 GLY A C 1
ATOM 1074 O O . GLY A 1 141 ? -21.734 16.391 26.781 1 94.5 141 GLY A O 1
ATOM 1075 N N . ILE A 1 142 ? -20 15.094 26.516 1 94.88 142 ILE A N 1
ATOM 1076 C CA . ILE A 1 142 ? -19.875 15.406 25.094 1 94.88 142 ILE A CA 1
ATOM 1077 C C . ILE A 1 142 ? -19.844 14.117 24.281 1 94.88 142 ILE A C 1
ATOM 1079 O O . ILE A 1 142 ? -19.5 13.055 24.797 1 94.88 142 ILE A O 1
ATOM 1083 N N . ARG A 1 143 ? -20.297 14.219 23.047 1 94.88 143 ARG A N 1
ATOM 1084 C CA . ARG A 1 143 ? -19.984 13.195 22.047 1 94.88 143 ARG A CA 1
ATOM 1085 C C . ARG A 1 143 ? -18.547 13.336 21.531 1 94.88 143 ARG A C 1
ATOM 1087 O O . ARG A 1 143 ? -18.172 14.383 21 1 94.88 143 ARG A O 1
ATOM 1094 N N . LEU A 1 144 ? -17.781 12.312 21.766 1 96.88 144 LEU A N 1
ATOM 1095 C CA . LEU A 1 144 ? -16.359 12.414 21.469 1 96.88 144 LEU A CA 1
ATOM 1096 C C . LEU A 1 144 ? -15.93 11.312 20.516 1 96.88 144 LEU A C 1
ATOM 1098 O O . LEU A 1 144 ? -16.203 10.133 20.75 1 96.88 144 LEU A O 1
ATOM 1102 N N . ARG A 1 145 ? -15.312 11.711 19.438 1 96.38 145 ARG A N 1
ATOM 1103 C CA . ARG A 1 145 ? -14.703 10.789 18.484 1 96.38 145 ARG A CA 1
ATOM 1104 C C . ARG A 1 145 ? -13.211 11.062 18.344 1 96.38 145 ARG A C 1
ATOM 1106 O O . ARG A 1 145 ? -12.789 12.219 18.312 1 96.38 145 ARG A O 1
ATOM 1113 N N . VAL A 1 146 ? -12.453 10.023 18.422 1 96 146 VAL A N 1
ATOM 1114 C CA . VAL A 1 146 ? -11.016 10.102 18.172 1 96 146 VAL A CA 1
ATOM 1115 C C . VAL A 1 146 ? -10.68 9.422 16.844 1 96 146 VAL A C 1
ATOM 1117 O O . VAL A 1 146 ? -11.102 8.289 16.594 1 96 146 VAL A O 1
ATOM 1120 N N . VAL A 1 147 ? -9.984 10.18 16 1 94.31 147 VAL A N 1
ATOM 1121 C CA . VAL A 1 147 ? -9.609 9.625 14.703 1 94.31 147 VAL A CA 1
ATOM 1122 C C . VAL A 1 147 ? -8.125 9.859 14.445 1 94.31 147 VAL A C 1
ATOM 1124 O O . VAL A 1 147 ? -7.504 10.703 15.094 1 94.31 147 VAL A O 1
ATOM 1127 N N . ASN A 1 148 ? -7.586 9.078 13.547 1 92.56 148 ASN A N 1
ATOM 1128 C CA . ASN A 1 148 ? -6.246 9.336 13.031 1 92.56 148 ASN A CA 1
ATOM 1129 C C . ASN A 1 148 ? -6.184 10.656 12.266 1 92.56 148 ASN A C 1
ATOM 1131 O O . ASN A 1 148 ? -7.133 11.023 11.57 1 92.56 148 ASN A O 1
ATOM 1135 N N . ASP A 1 149 ? -5.062 11.289 12.383 1 92.12 149 ASP A N 1
ATOM 1136 C CA . ASP A 1 149 ? -4.895 12.586 11.727 1 92.12 149 ASP A CA 1
ATOM 1137 C C . ASP A 1 149 ? -5.086 12.469 10.219 1 92.12 149 ASP A C 1
ATOM 1139 O O . ASP A 1 149 ? -5.629 13.375 9.586 1 92.12 149 ASP A O 1
ATOM 1143 N N . MET A 1 150 ? -4.719 11.383 9.633 1 94.5 150 MET A N 1
ATOM 1144 C CA . MET A 1 150 ? -4.887 11.227 8.195 1 94.5 150 MET A CA 1
ATOM 1145 C C . MET A 1 150 ? -6.348 10.961 7.84 1 94.5 150 MET A C 1
ATOM 1147 O O . MET A 1 150 ? -6.781 11.234 6.723 1 94.5 150 MET A O 1
ATOM 1151 N N . THR A 1 151 ? -7.074 10.406 8.789 1 95.19 151 THR A N 1
ATOM 1152 C CA . THR A 1 151 ? -8.516 10.305 8.586 1 95.19 151 THR A CA 1
ATOM 1153 C C . THR A 1 151 ? -9.141 11.688 8.477 1 95.19 151 THR A C 1
ATOM 1155 O O . THR A 1 151 ? -9.914 11.961 7.551 1 95.19 151 THR A O 1
ATOM 1158 N N . ALA A 1 152 ? -8.789 12.5 9.383 1 95.5 152 ALA A N 1
ATOM 1159 C CA . ALA A 1 152 ? -9.289 13.875 9.359 1 95.5 152 ALA A CA 1
ATOM 1160 C C . ALA A 1 152 ? -8.852 14.594 8.086 1 95.5 152 ALA A C 1
ATOM 1162 O O . ALA A 1 152 ? -9.656 15.273 7.445 1 95.5 152 ALA A O 1
ATOM 1163 N N . THR A 1 153 ? -7.633 14.406 7.73 1 95.5 153 THR A N 1
ATOM 1164 C CA . THR A 1 153 ? -7.082 15.039 6.539 1 95.5 153 THR A CA 1
ATOM 1165 C C . THR A 1 153 ? -7.832 14.586 5.289 1 95.5 153 THR A C 1
ATOM 1167 O O . THR A 1 153 ? -8.188 15.406 4.441 1 95.5 153 THR A O 1
ATOM 1170 N N . ALA A 1 154 ? -8.062 13.352 5.188 1 96.56 154 ALA A N 1
ATOM 1171 C CA . ALA A 1 154 ? -8.797 12.82 4.039 1 96.56 154 ALA A CA 1
ATOM 1172 C C . ALA A 1 154 ? -10.18 13.453 3.932 1 96.56 154 ALA A C 1
ATOM 1174 O O . ALA A 1 154 ? -10.602 13.867 2.848 1 96.56 154 ALA A O 1
ATOM 1175 N N . HIS A 1 155 ? -10.828 13.547 5.023 1 94.75 155 HIS A N 1
ATOM 1176 C CA . HIS A 1 155 ? -12.156 14.156 5.016 1 94.75 155 HIS A CA 1
ATOM 1177 C C . HIS A 1 155 ? -12.086 15.641 4.684 1 94.75 155 HIS A C 1
ATOM 1179 O O . HIS A 1 155 ? -13 16.188 4.062 1 94.75 155 HIS A O 1
ATOM 1185 N N . GLY A 1 156 ? -11.047 16.25 5.105 1 94.5 156 GLY A N 1
ATOM 1186 C CA . GLY A 1 156 ? -10.859 17.656 4.781 1 94.5 156 GLY A CA 1
ATOM 1187 C C . GLY A 1 156 ? -10.594 17.891 3.309 1 94.5 156 GLY A C 1
ATOM 1188 O O . GLY A 1 156 ? -10.891 18.969 2.785 1 94.5 156 GLY A O 1
ATOM 1189 N N . MET A 1 157 ? -10.094 16.906 2.656 1 95.12 157 MET A N 1
ATOM 1190 C CA . MET A 1 157 ? -9.703 17.016 1.256 1 95.12 157 MET A CA 1
ATOM 1191 C C . MET A 1 157 ? -10.844 16.609 0.334 1 95.12 157 MET A C 1
ATOM 1193 O O . MET A 1 157 ? -10.82 16.906 -0.86 1 95.12 157 MET A O 1
ATOM 1197 N N . ALA A 1 158 ? -11.812 15.93 0.85 1 89.81 158 ALA A N 1
ATOM 1198 C CA . ALA A 1 158 ? -12.859 15.297 0.058 1 89.81 158 ALA A CA 1
ATOM 1199 C C . ALA A 1 158 ? -13.641 16.328 -0.748 1 89.81 158 ALA A C 1
ATOM 1201 O O . ALA A 1 158 ? -14.102 16.031 -1.854 1 89.81 158 ALA A O 1
ATOM 1202 N N . ASP A 1 159 ? -13.75 17.562 -0.305 1 83.69 159 ASP A N 1
ATOM 1203 C CA . ASP A 1 159 ? -14.641 18.5 -0.966 1 83.69 159 ASP A CA 1
ATOM 1204 C C . ASP A 1 159 ? -13.914 19.797 -1.325 1 83.69 159 ASP A C 1
ATOM 1206 O O . ASP A 1 159 ? -14.516 20.859 -1.36 1 83.69 159 ASP A O 1
ATOM 1210 N N . LEU A 1 160 ? -12.68 19.641 -1.502 1 90.94 160 LEU A N 1
ATOM 1211 C CA . LEU A 1 160 ? -11.945 20.828 -1.918 1 90.94 160 LEU A CA 1
ATOM 1212 C C . LEU A 1 160 ? -12.336 21.234 -3.334 1 90.94 160 LEU A C 1
ATOM 1214 O O . LEU A 1 160 ? -12.398 20.406 -4.234 1 90.94 160 LEU A O 1
ATOM 1218 N N . GLY A 1 161 ? -12.625 22.5 -3.5 1 88.88 161 GLY A N 1
ATOM 1219 C CA . GLY A 1 161 ? -12.922 23.031 -4.82 1 88.88 161 GLY A CA 1
ATOM 1220 C C . GLY A 1 161 ? -11.688 23.281 -5.656 1 88.88 161 GLY A C 1
ATOM 1221 O O . GLY A 1 161 ? -10.562 23.203 -5.156 1 88.88 161 GLY A O 1
ATOM 1222 N N . PRO A 1 162 ? -11.883 23.641 -6.934 1 88.25 162 PRO A N 1
ATOM 1223 C CA . PRO A 1 162 ? -10.766 23.859 -7.848 1 88.25 162 PRO A CA 1
ATOM 1224 C C . PRO A 1 162 ? -9.859 25 -7.41 1 88.25 162 PRO A C 1
ATOM 1226 O O . PRO A 1 162 ? -8.664 25 -7.711 1 88.25 162 PRO A O 1
ATOM 1229 N N . ASP A 1 163 ? -10.406 25.953 -6.66 1 92.88 163 ASP A N 1
ATOM 1230 C CA . ASP A 1 163 ? -9.625 27.109 -6.227 1 92.88 163 ASP A CA 1
ATOM 1231 C C . ASP A 1 163 ? -8.859 26.797 -4.938 1 92.88 163 ASP A C 1
ATOM 1233 O O . ASP A 1 163 ? -8.031 27.594 -4.496 1 92.88 163 ASP A O 1
ATOM 1237 N N . GLU A 1 164 ? -9.086 25.625 -4.449 1 94.44 164 GLU A N 1
ATOM 1238 C CA . GLU A 1 164 ? -8.469 25.266 -3.176 1 94.44 164 GLU A CA 1
ATOM 1239 C C . GLU A 1 164 ? -7.344 24.25 -3.375 1 94.44 164 GLU A C 1
ATOM 1241 O O . GLU A 1 164 ? -6.73 23.797 -2.406 1 94.44 164 GLU A O 1
ATOM 1246 N N . VAL A 1 165 ? -7.152 23.938 -4.621 1 93.5 165 VAL A N 1
ATOM 1247 C CA . VAL A 1 165 ? -6.086 22.984 -4.941 1 93.5 165 VAL A CA 1
ATOM 1248 C C . VAL A 1 165 ? -5.234 23.531 -6.086 1 93.5 165 VAL A C 1
ATOM 1250 O O . VAL A 1 165 ? -5.684 24.406 -6.84 1 93.5 165 VAL A O 1
ATOM 1253 N N . ARG A 1 166 ? -4.059 23.062 -6.125 1 92.88 166 ARG A N 1
ATOM 1254 C CA . ARG A 1 166 ? -3.156 23.312 -7.246 1 92.88 166 ARG A CA 1
ATOM 1255 C C . ARG A 1 166 ? -2.795 22.016 -7.953 1 92.88 166 ARG A C 1
ATOM 1257 O O . ARG A 1 166 ? -2.27 21.078 -7.328 1 92.88 166 ARG A O 1
ATOM 1264 N N . PRO A 1 167 ? -3.076 21.906 -9.242 1 92.31 167 PRO A N 1
ATOM 1265 C CA . PRO A 1 167 ? -2.664 20.703 -9.961 1 92.31 167 PRO A CA 1
ATOM 1266 C C . PRO A 1 167 ? -1.146 20.594 -10.094 1 92.31 167 PRO A C 1
ATOM 1268 O O . PRO A 1 167 ? -0.46 21.578 -10.328 1 92.31 167 PRO A O 1
ATOM 1271 N N . LEU A 1 168 ? -0.673 19.406 -9.867 1 92.44 168 LEU A N 1
ATOM 1272 C CA . LEU A 1 168 ? 0.746 19.125 -10.062 1 92.44 168 LEU A CA 1
ATOM 1273 C C . LEU A 1 168 ? 0.968 18.297 -11.32 1 92.44 168 LEU A C 1
ATOM 1275 O O . LEU A 1 168 ? 2.104 18.141 -11.773 1 92.44 168 LEU A O 1
ATOM 1279 N N . THR A 1 169 ? -0.043 17.688 -11.797 1 88.31 169 THR A N 1
ATOM 1280 C CA . THR A 1 169 ? 0.004 16.969 -13.055 1 88.31 169 THR A CA 1
ATOM 1281 C C . THR A 1 169 ? -0.794 17.688 -14.133 1 88.31 169 THR A C 1
ATOM 1283 O O . THR A 1 169 ? -1.593 18.578 -13.82 1 88.31 169 THR A O 1
ATOM 1286 N N . ARG A 1 170 ? -0.491 17.406 -15.477 1 73.38 170 ARG A N 1
ATOM 1287 C CA . ARG A 1 170 ? -1.061 18.125 -16.609 1 73.38 170 ARG A CA 1
ATOM 1288 C C . ARG A 1 170 ? -2.531 17.781 -16.797 1 73.38 170 ARG A C 1
ATOM 1290 O O . ARG A 1 170 ? -3.336 18.625 -17.188 1 73.38 170 ARG A O 1
ATOM 1297 N N . HIS A 1 171 ? -2.799 16.453 -16.688 1 66.06 171 HIS A N 1
ATOM 1298 C CA . HIS A 1 171 ? -4.184 16.047 -16.922 1 66.06 171 HIS A CA 1
ATOM 1299 C C . HIS A 1 171 ? -4.98 16.062 -15.625 1 66.06 171 HIS A C 1
ATOM 1301 O O . HIS A 1 171 ? -4.523 15.547 -14.602 1 66.06 171 HIS A O 1
ATOM 1307 N N . ASP A 1 172 ? -5.656 17.203 -15.367 1 61.31 172 ASP A N 1
ATOM 1308 C CA . ASP A 1 172 ? -6.52 17.25 -14.188 1 61.31 172 ASP A CA 1
ATOM 1309 C C . ASP A 1 172 ? -7.93 16.766 -14.523 1 61.31 172 ASP A C 1
ATOM 1311 O O . ASP A 1 172 ? -8.906 17.203 -13.914 1 61.31 172 ASP A O 1
ATOM 1315 N N . ALA A 1 173 ? -8.102 16.156 -15.68 1 54.19 173 ALA A N 1
ATOM 1316 C CA . ALA A 1 173 ? -9.484 15.766 -15.953 1 54.19 173 ALA A CA 1
ATOM 1317 C C . ALA A 1 173 ? -10 14.805 -14.891 1 54.19 173 ALA A C 1
ATOM 1319 O O . ALA A 1 173 ? -9.477 13.695 -14.742 1 54.19 173 ALA A O 1
ATOM 1320 N N . ALA A 1 174 ? -10.398 15.414 -13.867 1 51.59 174 ALA A N 1
ATOM 1321 C CA . ALA A 1 174 ? -10.984 14.68 -12.75 1 51.59 174 ALA A CA 1
ATOM 1322 C C . ALA A 1 174 ? -12.07 13.719 -13.234 1 51.59 174 ALA A C 1
ATOM 1324 O O . ALA A 1 174 ? -13.094 14.148 -13.773 1 51.59 174 ALA A O 1
ATOM 1325 N N . SER A 1 175 ? -11.82 12.789 -13.969 1 49.44 175 SER A N 1
ATOM 1326 C CA . SER A 1 175 ? -12.945 11.867 -13.883 1 49.44 175 SER A CA 1
ATOM 1327 C C . SER A 1 175 ? -13.383 11.664 -12.438 1 49.44 175 SER A C 1
ATOM 1329 O O . SER A 1 175 ? -12.578 11.812 -11.516 1 49.44 175 SER A O 1
ATOM 1331 N N . HIS A 1 176 ? -14.602 12.133 -12.133 1 51.47 176 HIS A N 1
ATOM 1332 C CA . HIS A 1 176 ? -15.188 11.859 -10.82 1 51.47 176 HIS A CA 1
ATOM 1333 C C . HIS A 1 176 ? -14.516 10.664 -10.156 1 51.47 176 HIS A C 1
ATOM 1335 O O . HIS A 1 176 ? -14.891 9.516 -10.414 1 51.47 176 HIS A O 1
ATOM 1341 N N . ALA A 1 177 ? -13.297 10.969 -9.742 1 60.28 177 ALA A N 1
ATOM 1342 C CA . ALA A 1 177 ? -12.57 9.859 -9.133 1 60.28 177 ALA A CA 1
ATOM 1343 C C . ALA A 1 177 ? -13.281 9.375 -7.871 1 60.28 177 ALA A C 1
ATOM 1345 O O . ALA A 1 177 ? -13.617 10.172 -6.992 1 60.28 177 ALA A O 1
ATOM 1346 N N . ASP A 1 178 ? -13.852 8.195 -7.906 1 75.5 178 ASP A N 1
ATOM 1347 C CA . ASP A 1 178 ? -14.602 7.598 -6.805 1 75.5 178 ASP A CA 1
ATOM 1348 C C . ASP A 1 178 ? -13.695 7.352 -5.598 1 75.5 178 ASP A C 1
ATOM 1350 O O . ASP A 1 178 ? -14.18 7.176 -4.48 1 75.5 178 ASP A O 1
ATOM 1354 N N . GLU A 1 179 ? -12.344 7.559 -5.801 1 89.38 179 GLU A N 1
ATOM 1355 C CA . GLU A 1 179 ? -11.43 7.305 -4.688 1 89.38 179 GLU A CA 1
ATOM 1356 C C . GLU A 1 179 ? -10.391 8.414 -4.562 1 89.38 179 GLU A C 1
ATOM 1358 O O . GLU A 1 179 ? -9.93 8.953 -5.57 1 89.38 179 GLU A O 1
ATOM 1363 N N . LEU A 1 180 ? -10.133 8.852 -3.344 1 94.62 180 LEU A N 1
ATOM 1364 C CA . LEU A 1 180 ? -9.148 9.883 -3.037 1 94.62 180 LEU A CA 1
ATOM 1365 C C . LEU A 1 180 ? -8.062 9.336 -2.117 1 94.62 180 LEU A C 1
ATOM 1367 O O . LEU A 1 180 ? -8.359 8.797 -1.048 1 94.62 180 LEU A O 1
ATOM 1371 N N . LEU A 1 181 ? -6.863 9.414 -2.609 1 97.06 181 LEU A N 1
ATOM 1372 C CA . LEU A 1 181 ? -5.711 9.125 -1.758 1 97.06 181 LEU A CA 1
ATOM 1373 C C . LEU A 1 181 ? -5.137 10.406 -1.173 1 97.06 181 LEU A C 1
ATOM 1375 O O . LEU A 1 181 ? -4.547 11.219 -1.896 1 97.06 181 LEU A O 1
ATOM 1379 N N . ALA A 1 182 ? -5.34 10.602 0.134 1 97.5 182 ALA A N 1
ATOM 1380 C CA . ALA A 1 182 ? -4.766 11.727 0.861 1 97.5 182 ALA A CA 1
ATOM 1381 C C . ALA A 1 182 ? -3.342 11.422 1.317 1 97.5 182 ALA A C 1
ATOM 1383 O O . ALA A 1 182 ? -3.094 10.375 1.93 1 97.5 182 ALA A O 1
ATOM 1384 N N . VAL A 1 183 ? -2.436 12.328 0.999 1 97.38 183 VAL A N 1
ATOM 1385 C CA . VAL A 1 183 ? -1.041 12.102 1.366 1 97.38 183 VAL A CA 1
ATOM 1386 C C . VAL A 1 183 ? -0.469 13.359 2.025 1 97.38 183 VAL A C 1
ATOM 1388 O O . VAL A 1 183 ? -0.717 14.477 1.566 1 97.38 183 VAL A O 1
ATOM 1391 N N . SER A 1 184 ? 0.213 13.133 3.084 1 93.69 184 SER A N 1
ATOM 1392 C CA . SER A 1 184 ? 0.9 14.211 3.789 1 93.69 184 SER A CA 1
ATOM 1393 C C . SER A 1 184 ? 2.398 13.945 3.887 1 93.69 184 SER A C 1
ATOM 1395 O O . SER A 1 184 ? 2.814 12.812 4.137 1 93.69 184 SER A O 1
ATOM 1397 N N . VAL A 1 185 ? 3.201 14.93 3.604 1 90.38 185 VAL A N 1
ATOM 1398 C CA . VAL A 1 185 ? 4.645 14.852 3.814 1 90.38 185 VAL A CA 1
ATOM 1399 C C . VAL A 1 185 ? 5.121 16.109 4.547 1 90.38 185 VAL A C 1
ATOM 1401 O O . VAL A 1 185 ? 4.941 17.219 4.066 1 90.38 185 VAL A O 1
ATOM 1404 N N . GLY A 1 186 ? 5.637 16.031 5.684 1 82.81 186 GLY A N 1
ATOM 1405 C CA . GLY A 1 186 ? 6.148 17.047 6.578 1 82.81 186 GLY A CA 1
ATOM 1406 C C . GLY A 1 186 ? 6.969 16.484 7.723 1 82.81 186 GLY A C 1
ATOM 1407 O O . GLY A 1 186 ? 7.93 15.75 7.5 1 82.81 186 GLY A O 1
ATOM 1408 N N . SER A 1 187 ? 6.453 16.688 8.938 1 75.75 187 SER A N 1
ATOM 1409 C CA . SER A 1 187 ? 7.129 16.062 10.07 1 75.75 187 SER A CA 1
ATOM 1410 C C . SER A 1 187 ? 7.16 14.547 9.93 1 75.75 187 SER A C 1
ATOM 1412 O O . SER A 1 187 ? 8.086 13.891 10.422 1 75.75 187 SER A O 1
ATOM 1414 N N . GLY A 1 188 ? 6.227 14.047 9.297 1 82.88 188 GLY A N 1
ATOM 1415 C CA . GLY A 1 188 ? 6.16 12.648 8.914 1 82.88 188 GLY A CA 1
ATOM 1416 C C . GLY A 1 188 ? 5.613 12.438 7.512 1 82.88 188 GLY A C 1
ATOM 1417 O O . GLY A 1 188 ? 5.52 13.391 6.73 1 82.88 188 GLY A O 1
ATOM 1418 N N . VAL A 1 189 ? 5.523 11.258 7.117 1 91.31 189 VAL A N 1
ATOM 1419 C CA . VAL A 1 189 ? 4.871 10.875 5.867 1 91.31 189 VAL A CA 1
ATOM 1420 C C . VAL A 1 189 ? 3.695 9.945 6.156 1 91.31 189 VAL A C 1
ATOM 1422 O O . VAL A 1 189 ? 3.836 8.969 6.898 1 91.31 189 VAL A O 1
ATOM 1425 N N . GLY A 1 190 ? 2.533 10.297 5.699 1 92.06 190 GLY A N 1
ATOM 1426 C CA . GLY A 1 190 ? 1.351 9.477 5.902 1 92.06 190 GLY A CA 1
ATOM 1427 C C . GLY A 1 190 ? 0.39 9.516 4.73 1 92.06 190 GLY A C 1
ATOM 1428 O O . GLY A 1 190 ? 0.483 10.398 3.873 1 92.06 190 GLY A O 1
ATOM 1429 N N . SER A 1 191 ? -0.468 8.516 4.672 1 96.38 191 SER A N 1
ATOM 1430 C CA . SER A 1 191 ? -1.492 8.469 3.633 1 96.38 191 SER A CA 1
ATOM 1431 C C . SER A 1 191 ? -2.76 7.785 4.137 1 96.38 191 SER A C 1
ATOM 1433 O O . SER A 1 191 ? -2.719 7.023 5.105 1 96.38 191 SER A O 1
ATOM 1435 N N . ALA A 1 192 ? -3.84 8.148 3.557 1 96.75 192 ALA A N 1
ATOM 1436 C CA . ALA A 1 192 ? -5.145 7.539 3.807 1 96.75 192 ALA A CA 1
ATOM 1437 C C . ALA A 1 192 ? -5.992 7.512 2.539 1 96.75 192 ALA A C 1
ATOM 1439 O O . ALA A 1 192 ? -5.98 8.469 1.76 1 96.75 192 ALA A O 1
ATOM 1440 N N . LEU A 1 193 ? -6.684 6.422 2.35 1 96.19 193 LEU A N 1
ATOM 1441 C CA . LEU A 1 193 ? -7.578 6.281 1.209 1 96.19 193 LEU A CA 1
ATOM 1442 C C . LEU A 1 193 ? -9.023 6.57 1.611 1 96.19 193 LEU A C 1
ATOM 1444 O O . LEU A 1 193 ? -9.531 5.992 2.574 1 96.19 193 LEU A O 1
ATOM 1448 N N . LEU A 1 194 ? -9.594 7.488 1.001 1 94.56 194 LEU A N 1
ATOM 1449 C CA . LEU A 1 194 ? -11.031 7.715 1.077 1 94.56 194 LEU A CA 1
ATOM 1450 C C . LEU A 1 194 ? -11.742 7.07 -0.107 1 94.56 194 LEU A C 1
ATOM 1452 O O . LEU A 1 194 ? -11.547 7.48 -1.253 1 94.56 194 LEU A O 1
ATOM 1456 N N . ASP A 1 195 ? -12.586 6.121 0.213 1 88.44 195 ASP A N 1
ATOM 1457 C CA . ASP A 1 195 ? -13.219 5.398 -0.884 1 88.44 195 ASP A CA 1
ATOM 1458 C C . ASP A 1 195 ? -14.531 6.059 -1.292 1 88.44 195 ASP A C 1
ATOM 1460 O O . ASP A 1 195 ? -14.922 7.086 -0.726 1 88.44 195 ASP A O 1
ATOM 1464 N N . GLY A 1 196 ? -15.164 5.512 -2.309 1 81.75 196 GLY A N 1
ATOM 1465 C CA . GLY A 1 196 ? -16.391 6.082 -2.852 1 81.75 196 GLY A CA 1
ATOM 1466 C C . GLY A 1 196 ? -17.531 6.086 -1.858 1 81.75 196 GLY A C 1
ATOM 1467 O O . GLY A 1 196 ? -18.453 6.887 -1.98 1 81.75 196 GLY A O 1
ATOM 1468 N N . GLY A 1 197 ? -17.469 5.242 -0.878 1 81.25 197 GLY A N 1
ATOM 1469 C CA . GLY A 1 197 ? -18.516 5.168 0.14 1 81.25 197 GLY A CA 1
ATOM 1470 C C . GLY A 1 197 ? -18.266 6.109 1.306 1 81.25 197 GLY A C 1
ATOM 1471 O O . GLY A 1 197 ? -19.094 6.195 2.219 1 81.25 197 GLY A O 1
ATOM 1472 N N . GLY A 1 198 ? -17.203 6.75 1.248 1 85.5 198 GLY A N 1
ATOM 1473 C CA . GLY A 1 198 ? -16.891 7.711 2.297 1 85.5 198 GLY A CA 1
ATOM 1474 C C . GLY A 1 198 ? -16.094 7.105 3.443 1 85.5 198 GLY A C 1
ATOM 1475 O O . GLY A 1 198 ? -15.867 7.766 4.457 1 85.5 198 GLY A O 1
ATOM 1476 N N . GLU A 1 199 ? -15.695 5.945 3.346 1 88.44 199 GLU A N 1
ATOM 1477 C CA . GLU A 1 199 ? -14.898 5.293 4.383 1 88.44 199 GLU A CA 1
ATOM 1478 C C . GLU A 1 199 ? -13.406 5.57 4.191 1 88.44 199 GLU A C 1
ATOM 1480 O O . GLU A 1 199 ? -12.914 5.574 3.061 1 88.44 199 GLU A O 1
ATOM 1485 N N . VAL A 1 200 ? -12.742 5.809 5.336 1 93.25 200 VAL A N 1
ATOM 1486 C CA . VAL A 1 200 ? -11.32 6.121 5.273 1 93.25 200 VAL A CA 1
ATOM 1487 C C . VAL A 1 200 ? -10.508 4.926 5.77 1 93.25 200 VAL A C 1
ATOM 1489 O O . VAL A 1 200 ? -10.82 4.344 6.809 1 93.25 200 VAL A O 1
ATOM 1492 N N . ARG A 1 201 ? -9.539 4.613 5 1 92.88 201 ARG A N 1
ATOM 1493 C CA . ARG A 1 201 ? -8.555 3.617 5.418 1 92.88 201 ARG A CA 1
ATOM 1494 C C . ARG A 1 201 ? -7.176 4.25 5.602 1 92.88 201 ARG A C 1
ATOM 1496 O O . ARG A 1 201 ? -6.562 4.699 4.637 1 92.88 201 ARG A O 1
ATOM 1503 N N . THR A 1 202 ? -6.711 4.227 6.832 1 93.69 202 THR A N 1
ATOM 1504 C CA . THR A 1 202 ? -5.402 4.793 7.137 1 93.69 202 THR A CA 1
ATOM 1505 C C . THR A 1 202 ? -4.301 3.762 6.902 1 93.69 202 THR A C 1
ATOM 1507 O O . THR A 1 202 ? -4.582 2.594 6.633 1 93.69 202 THR A O 1
ATOM 1510 N N . SER A 1 203 ? -3.043 4.25 6.945 1 94.56 203 SER A N 1
ATOM 1511 C CA . SER A 1 203 ? -1.89 3.381 6.734 1 94.56 203 SER A CA 1
ATOM 1512 C C . SER A 1 203 ? -0.678 3.871 7.52 1 94.56 203 SER A C 1
ATOM 1514 O O . SER A 1 203 ? -0.713 4.949 8.117 1 94.56 203 SER A O 1
ATOM 1516 N N . GLU A 1 204 ? 0.293 3.031 7.602 1 92.88 204 GLU A N 1
ATOM 1517 C CA . GLU A 1 204 ? 1.633 3.404 8.047 1 92.88 204 GLU A CA 1
ATOM 1518 C C . GLU A 1 204 ? 2.607 3.461 6.871 1 92.88 204 GLU A C 1
ATOM 1520 O O . GLU A 1 204 ? 3.723 2.941 6.957 1 92.88 204 GLU A O 1
ATOM 1525 N N . SER A 1 205 ? 2.145 4.059 5.809 1 95.56 205 SER A N 1
ATOM 1526 C CA . SER A 1 205 ? 2.809 3.988 4.512 1 95.56 205 SER A CA 1
ATOM 1527 C C . SER A 1 205 ? 4.121 4.77 4.52 1 95.56 205 SER A C 1
ATOM 1529 O O . SER A 1 205 ? 4.973 4.57 3.65 1 95.56 205 SER A O 1
ATOM 1531 N N . GLY A 1 206 ? 4.289 5.703 5.457 1 93.69 206 GLY A N 1
ATOM 1532 C CA . GLY A 1 206 ? 5.547 6.426 5.535 1 93.69 206 GLY A CA 1
ATOM 1533 C C . GLY A 1 206 ? 6.73 5.531 5.859 1 93.69 206 GLY A C 1
ATOM 1534 O O . GLY A 1 206 ? 7.883 5.922 5.66 1 93.69 206 GLY A O 1
ATOM 1535 N N . HIS A 1 207 ? 6.422 4.375 6.277 1 93 207 HIS A N 1
ATOM 1536 C CA . HIS A 1 207 ? 7.477 3.496 6.777 1 93 207 HIS A CA 1
ATOM 1537 C C . HIS A 1 207 ? 7.758 2.363 5.797 1 93 207 HIS A C 1
ATOM 1539 O O . HIS A 1 207 ? 8.445 1.397 6.137 1 93 207 HIS A O 1
ATOM 1545 N N . VAL A 1 208 ? 7.27 2.455 4.605 1 95.69 208 VAL A N 1
ATOM 1546 C CA . VAL A 1 208 ? 7.656 1.522 3.551 1 95.69 208 VAL A CA 1
ATOM 1547 C C . VAL A 1 208 ? 9.039 1.886 3.02 1 95.69 208 VAL A C 1
ATOM 1549 O O . VAL A 1 208 ? 9.57 2.957 3.326 1 95.69 208 VAL A O 1
ATOM 1552 N N . THR A 1 209 ? 9.539 1.015 2.219 1 95.62 209 THR A N 1
ATOM 1553 C CA . THR A 1 209 ? 10.867 1.202 1.655 1 95.62 209 THR A CA 1
ATOM 1554 C C . THR A 1 209 ? 10.789 1.905 0.303 1 95.62 209 THR A C 1
ATOM 1556 O O . THR A 1 209 ? 9.695 2.146 -0.214 1 95.62 209 THR A O 1
ATOM 1559 N N . TRP A 1 210 ? 11.891 2.363 -0.188 1 95.75 210 TRP A N 1
ATOM 1560 C CA . TRP A 1 210 ? 12.062 2.932 -1.521 1 95.75 210 TRP A CA 1
ATOM 1561 C C . TRP A 1 210 ? 13.289 2.348 -2.209 1 95.75 210 TRP A C 1
ATOM 1563 O O . TRP A 1 210 ? 14.172 1.783 -1.552 1 95.75 210 TRP A O 1
ATOM 1573 N N . GLN A 1 211 ? 13.32 2.412 -3.557 1 96.38 211 GLN A N 1
ATOM 1574 C CA . GLN A 1 211 ? 14.375 1.812 -4.363 1 96.38 211 GLN A CA 1
ATOM 1575 C C . GLN A 1 211 ? 15.258 2.885 -4.996 1 96.38 211 GLN A C 1
ATOM 1577 O O . GLN A 1 211 ? 14.758 3.787 -5.672 1 96.38 211 GLN A O 1
ATOM 1582 N N . PRO A 1 212 ? 16.578 2.855 -4.75 1 95.25 212 PRO A N 1
ATOM 1583 C CA . PRO A 1 212 ? 17.438 3.75 -5.527 1 95.25 212 PRO A CA 1
ATOM 1584 C C . PRO A 1 212 ? 17.469 3.4 -7.012 1 95.25 212 PRO A C 1
ATOM 1586 O O . PRO A 1 212 ? 17.562 2.225 -7.371 1 95.25 212 PRO A O 1
ATOM 1589 N N . VAL A 1 213 ? 17.422 4.395 -7.871 1 91.56 213 VAL A N 1
ATOM 1590 C CA . VAL A 1 213 ? 17.312 4.098 -9.297 1 91.56 213 VAL A CA 1
ATOM 1591 C C . VAL A 1 213 ? 18.625 4.406 -9.992 1 91.56 213 VAL A C 1
ATOM 1593 O O . VAL A 1 213 ? 18.828 4.039 -11.156 1 91.56 213 VAL A O 1
ATOM 1596 N N . ASP A 1 214 ? 19.5 5.109 -9.32 1 90.75 214 ASP A N 1
ATOM 1597 C CA . ASP A 1 214 ? 20.812 5.43 -9.875 1 90.75 214 ASP A CA 1
ATOM 1598 C C . ASP A 1 214 ? 21.875 5.484 -8.781 1 90.75 214 ASP A C 1
ATOM 1600 O O . ASP A 1 214 ? 21.594 5.203 -7.617 1 90.75 214 ASP A O 1
ATOM 1604 N N . ALA A 1 215 ? 23.078 5.828 -9.211 1 92.19 215 ALA A N 1
ATOM 1605 C CA . ALA A 1 215 ? 24.203 5.789 -8.289 1 92.19 215 ALA A CA 1
ATOM 1606 C C . ALA A 1 215 ? 24.078 6.863 -7.215 1 92.19 215 ALA A C 1
ATOM 1608 O O . ALA A 1 215 ? 24.484 6.656 -6.07 1 92.19 215 ALA A O 1
ATOM 1609 N N . PHE A 1 216 ? 23.547 7.98 -7.586 1 94.38 216 PHE A N 1
ATOM 1610 C CA . PHE A 1 216 ? 23.375 9.07 -6.637 1 94.38 216 PHE A CA 1
ATOM 1611 C C . PHE A 1 216 ? 22.406 8.672 -5.527 1 94.38 216 PHE A C 1
ATOM 1613 O O . PHE A 1 216 ? 22.703 8.859 -4.344 1 94.38 216 PHE A O 1
ATOM 1620 N N . GLU A 1 217 ? 21.359 8.055 -5.848 1 95.25 217 GLU A N 1
ATOM 1621 C CA . GLU A 1 217 ? 20.359 7.613 -4.875 1 95.25 217 GLU A CA 1
ATOM 1622 C C . GLU A 1 217 ? 20.875 6.43 -4.059 1 95.25 217 GLU A C 1
ATOM 1624 O O . GLU A 1 217 ? 20.562 6.309 -2.871 1 95.25 217 GLU A O 1
ATOM 1629 N N . ALA A 1 218 ? 21.594 5.578 -4.746 1 93.69 218 ALA A N 1
ATOM 1630 C CA . ALA A 1 218 ? 22.219 4.488 -4.004 1 93.69 218 ALA A CA 1
ATOM 1631 C C . ALA A 1 218 ? 23.172 5.027 -2.943 1 93.69 218 ALA A C 1
ATOM 1633 O O . ALA A 1 218 ? 23.266 4.477 -1.843 1 93.69 218 ALA A O 1
ATOM 1634 N N . GLY A 1 219 ? 23.906 6.016 -3.363 1 93.62 219 GLY A N 1
ATOM 1635 C CA . GLY A 1 219 ? 24.781 6.672 -2.406 1 93.62 219 GLY A CA 1
ATOM 1636 C C . GLY A 1 219 ? 24.031 7.277 -1.231 1 93.62 219 GLY A C 1
ATOM 1637 O O . GLY A 1 219 ? 24.5 7.203 -0.091 1 93.62 219 GLY A O 1
ATOM 1638 N N . TYR A 1 220 ? 22.891 7.895 -1.483 1 94.25 220 TYR A N 1
ATOM 1639 C CA . TYR A 1 220 ? 22.078 8.461 -0.41 1 94.25 220 TYR A CA 1
ATOM 1640 C C . TYR A 1 220 ? 21.609 7.379 0.549 1 94.25 220 TYR A C 1
ATOM 1642 O O . TYR A 1 220 ? 21.672 7.547 1.77 1 94.25 220 TYR A O 1
ATOM 1650 N N . LEU A 1 221 ? 21.125 6.266 -0.022 1 93.06 221 LEU A N 1
ATOM 1651 C CA . LEU A 1 221 ? 20.703 5.141 0.798 1 93.06 221 LEU A CA 1
ATOM 1652 C C . LEU A 1 221 ? 21.828 4.656 1.697 1 93.06 221 LEU A C 1
ATOM 1654 O O . LEU A 1 221 ? 21.625 4.406 2.887 1 93.06 221 LEU A O 1
ATOM 1658 N N . ALA A 1 222 ? 22.984 4.531 1.151 1 90.62 222 ALA A N 1
ATOM 1659 C CA . ALA A 1 222 ? 24.156 4.121 1.916 1 90.62 222 ALA A CA 1
ATOM 1660 C C . ALA A 1 222 ? 24.484 5.137 3.004 1 90.62 222 ALA A C 1
ATOM 1662 O O . ALA A 1 222 ? 24.844 4.766 4.121 1 90.62 222 ALA A O 1
ATOM 1663 N N . PHE A 1 223 ? 24.391 6.379 2.646 1 90.38 223 PHE A N 1
ATOM 1664 C CA . PHE A 1 223 ? 24.625 7.465 3.59 1 90.38 223 PHE A CA 1
ATOM 1665 C C . PHE A 1 223 ? 23.688 7.367 4.781 1 90.38 223 PHE A C 1
ATOM 1667 O O . PHE A 1 223 ? 24.109 7.477 5.93 1 90.38 223 PHE A O 1
ATOM 1674 N N . LEU A 1 224 ? 22.438 7.105 4.531 1 90.06 224 LEU A N 1
ATOM 1675 C CA . LEU A 1 224 ? 21.438 7.004 5.582 1 90.06 224 LEU A CA 1
ATOM 1676 C C . LEU A 1 224 ? 21.703 5.805 6.48 1 90.06 224 LEU A C 1
ATOM 1678 O O . LEU A 1 224 ? 21.469 5.863 7.691 1 90.06 224 LEU A O 1
ATOM 1682 N N . ARG A 1 225 ? 22.203 4.754 5.973 1 86.5 225 ARG A N 1
ATOM 1683 C CA . ARG A 1 225 ? 22.469 3.529 6.727 1 86.5 225 ARG A CA 1
ATOM 1684 C C . ARG A 1 225 ? 23.688 3.689 7.621 1 86.5 225 ARG A C 1
ATOM 1686 O O . ARG A 1 225 ? 23.766 3.076 8.688 1 86.5 225 ARG A O 1
ATOM 1693 N N . SER A 1 226 ? 24.812 4.145 7.195 1 77.06 226 SER A N 1
ATOM 1694 C CA . SER A 1 226 ? 26.078 4.258 7.895 1 77.06 226 SER A CA 1
ATOM 1695 C C . SER A 1 226 ? 25.938 5.047 9.188 1 77.06 226 SER A C 1
ATOM 1697 O O . SER A 1 226 ? 26.828 5.031 10.039 1 77.06 226 SER A O 1
ATOM 1699 N N . GLY A 1 227 ? 24.703 5.23 9.742 1 62.38 227 GLY A N 1
ATOM 1700 C CA . GLY A 1 227 ? 24.531 5.922 11.008 1 62.38 227 GLY A CA 1
ATOM 1701 C C . GLY A 1 227 ? 24.688 7.426 10.891 1 62.38 227 GLY A C 1
ATOM 1702 O O . GLY A 1 227 ? 24.312 8.164 11.805 1 62.38 227 GLY A O 1
ATOM 1703 N N . SER A 1 228 ? 25.719 7.781 10.102 1 45.59 228 SER A N 1
ATOM 1704 C CA . SER A 1 228 ? 25.797 9.234 10.07 1 45.59 228 SER A CA 1
ATOM 1705 C C . SER A 1 228 ? 24.422 9.867 9.891 1 45.59 228 SER A C 1
ATOM 1707 O O . SER A 1 228 ? 24.203 11.016 10.273 1 45.59 228 SER A O 1
ATOM 1709 N N . GLY A 1 229 ? 23.594 9.094 9.367 1 46.91 229 GLY A N 1
ATOM 1710 C CA . GLY A 1 229 ? 22.281 9.656 9.156 1 46.91 229 GLY A CA 1
ATOM 1711 C C . GLY A 1 229 ? 21.344 9.453 10.336 1 46.91 229 GLY A C 1
ATOM 1712 O O . GLY A 1 229 ? 20.188 9.883 10.312 1 46.91 229 GLY A O 1
ATOM 1713 N N . GLY A 1 230 ? 21.984 8.922 11.531 1 48.72 230 GLY A N 1
ATOM 1714 C CA . GLY A 1 230 ? 21.25 8.812 12.789 1 48.72 230 GLY A CA 1
ATOM 1715 C C . GLY A 1 230 ? 20.203 7.719 12.781 1 48.72 230 GLY A C 1
ATOM 1716 O O . GLY A 1 230 ? 19.469 7.559 13.75 1 48.72 230 GLY A O 1
ATOM 1717 N N . ILE A 1 231 ? 19.844 7.309 11.609 1 53.06 231 ILE A N 1
ATOM 1718 C CA . ILE A 1 231 ? 18.797 6.277 11.57 1 53.06 231 ILE A CA 1
ATOM 1719 C C . ILE A 1 231 ? 19.438 4.906 11.812 1 53.06 231 ILE A C 1
ATOM 1721 O O . ILE A 1 231 ? 20.469 4.582 11.234 1 53.06 231 ILE A O 1
ATOM 1725 N N . GLY A 1 232 ? 20.438 4.734 12.945 1 48.81 232 GLY A N 1
ATOM 1726 C CA . GLY A 1 232 ? 21.062 3.477 13.32 1 48.81 232 GLY A CA 1
ATOM 1727 C C . GLY A 1 232 ? 20.438 2.273 12.641 1 48.81 232 GLY A C 1
ATOM 1728 O O . GLY A 1 232 ? 20.172 1.258 13.289 1 48.81 232 GLY A O 1
ATOM 1729 N N . GLY A 1 233 ? 19.656 2.359 11.688 1 46.62 233 GLY A N 1
ATOM 1730 C CA . GLY A 1 233 ? 18.719 1.254 11.508 1 46.62 233 GLY A CA 1
ATOM 1731 C C . GLY A 1 233 ? 19.422 -0.069 11.242 1 46.62 233 GLY A C 1
ATOM 1732 O O . GLY A 1 233 ? 20.062 -0.242 10.211 1 46.62 233 GLY A O 1
ATOM 1733 N N . LEU A 1 234 ?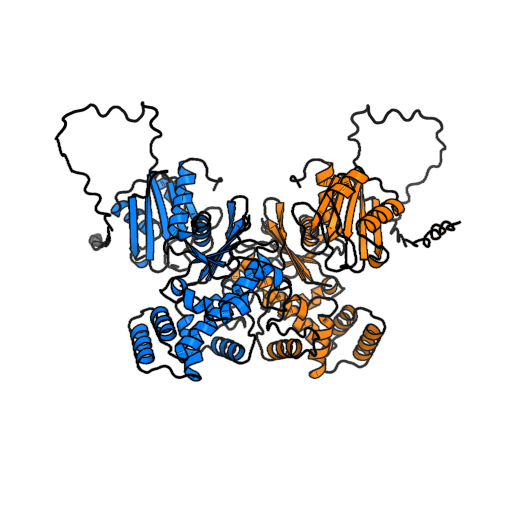 19.969 -0.582 12.312 1 45.94 234 LEU A N 1
ATOM 1734 C CA . LEU A 1 234 ? 20.422 -1.964 12.344 1 45.94 234 LEU A CA 1
ATOM 1735 C C . LEU A 1 234 ? 19.641 -2.822 11.359 1 45.94 234 LEU A C 1
ATOM 1737 O O . LEU A 1 234 ? 20.156 -3.824 10.852 1 45.94 234 LEU A O 1
ATOM 1741 N N . ALA A 1 235 ? 18.188 -2.756 11.484 1 54.72 235 ALA A N 1
ATOM 1742 C CA . ALA A 1 235 ? 17.391 -3.857 10.953 1 54.72 235 ALA A CA 1
ATOM 1743 C C . ALA A 1 235 ? 17.422 -3.877 9.43 1 54.72 235 ALA A C 1
ATOM 1745 O O . ALA A 1 235 ? 16.781 -4.723 8.797 1 54.72 235 ALA A O 1
ATOM 1746 N N . GLY A 1 236 ? 18.266 -3.006 8.695 1 71.94 236 GLY A N 1
ATOM 1747 C CA . GLY A 1 236 ? 18.641 -3.09 7.293 1 71.94 236 GLY A CA 1
ATOM 1748 C C . GLY A 1 236 ? 17.766 -2.25 6.383 1 71.94 236 GLY A C 1
ATOM 1749 O O . GLY A 1 236 ? 18.25 -1.682 5.402 1 71.94 236 GLY A O 1
ATOM 1750 N N . VAL A 1 237 ? 16.438 -1.862 6.785 1 87.75 237 VAL A N 1
ATOM 1751 C CA . VAL A 1 237 ? 15.664 -1.127 5.789 1 87.75 237 VAL A CA 1
ATOM 1752 C C . VAL A 1 237 ? 15.641 0.358 6.145 1 87.75 237 VAL A C 1
ATOM 1754 O O . VAL A 1 237 ? 15.688 0.721 7.324 1 87.75 237 VAL A O 1
ATOM 1757 N N . VAL A 1 238 ? 15.641 1.268 5.273 1 91.31 238 VAL A N 1
ATOM 1758 C CA . VAL A 1 238 ? 15.461 2.713 5.375 1 91.31 238 VAL A CA 1
ATOM 1759 C C . VAL A 1 238 ? 14.117 3.111 4.77 1 91.31 238 VAL A C 1
ATOM 1761 O O . VAL A 1 238 ? 13.852 2.826 3.602 1 91.31 238 VAL A O 1
ATOM 1764 N N . THR A 1 239 ? 13.336 3.76 5.602 1 92.75 239 THR A N 1
ATOM 1765 C CA . THR A 1 239 ? 11.961 4.027 5.184 1 92.75 239 THR A CA 1
ATOM 1766 C C . THR A 1 239 ? 11.875 5.352 4.43 1 92.75 239 THR A C 1
ATOM 1768 O O . THR A 1 239 ? 12.805 6.156 4.469 1 92.75 239 THR A O 1
ATOM 1771 N N . VAL A 1 240 ? 10.758 5.559 3.779 1 94.88 240 VAL A N 1
ATOM 1772 C CA . VAL A 1 240 ? 10.492 6.801 3.061 1 94.88 240 VAL A CA 1
ATOM 1773 C C . VAL A 1 240 ? 10.516 7.977 4.035 1 94.88 240 VAL A C 1
ATOM 1775 O O . VAL A 1 240 ? 11.156 8.992 3.771 1 94.88 240 VAL A O 1
ATOM 1778 N N . GLU A 1 241 ? 9.875 7.832 5.172 1 91.06 241 GLU A N 1
ATOM 1779 C CA . GLU A 1 241 ? 9.805 8.914 6.148 1 91.06 241 GLU A CA 1
ATOM 1780 C C . GLU A 1 241 ? 11.195 9.289 6.648 1 91.06 241 GLU A C 1
ATOM 1782 O O . GLU A 1 241 ? 11.523 10.477 6.762 1 91.06 241 GLU A O 1
ATOM 1787 N N . GLU A 1 242 ? 11.969 8.328 6.895 1 89.12 242 GLU A N 1
ATOM 1788 C CA . GLU A 1 242 ? 13.328 8.57 7.375 1 89.12 242 GLU A CA 1
ATOM 1789 C C . GLU A 1 242 ? 14.172 9.273 6.312 1 89.12 242 GLU A C 1
ATOM 1791 O O . GLU A 1 242 ? 15.148 9.961 6.637 1 89.12 242 GLU A O 1
ATOM 1796 N N . SER A 1 243 ? 13.812 9.125 5.094 1 93.06 243 SER A N 1
ATOM 1797 C CA . SER A 1 243 ? 14.617 9.609 3.98 1 93.06 243 SER A CA 1
ATOM 1798 C C . SER A 1 243 ? 14.203 11.023 3.572 1 93.06 243 SER A C 1
ATOM 1800 O O . SER A 1 243 ? 15.055 11.844 3.227 1 93.06 243 SER A O 1
ATOM 1802 N N . ILE A 1 244 ? 12.906 11.258 3.535 1 92.38 244 ILE A N 1
ATOM 1803 C CA . ILE A 1 244 ? 12.484 12.531 2.955 1 92.38 244 ILE A CA 1
ATOM 1804 C C . ILE A 1 244 ? 11.586 13.281 3.939 1 92.38 244 ILE A C 1
ATOM 1806 O O . ILE A 1 244 ? 11.312 14.469 3.758 1 92.38 244 ILE A O 1
ATOM 1810 N N . GLY A 1 245 ? 11.055 12.539 4.859 1 81.94 245 GLY A N 1
ATOM 1811 C CA . GLY A 1 245 ? 10.109 13.141 5.785 1 81.94 245 GLY A CA 1
ATOM 1812 C C . GLY A 1 245 ? 10.703 13.414 7.156 1 81.94 245 GLY A C 1
ATOM 1813 O O . GLY A 1 245 ? 11.906 13.242 7.359 1 81.94 245 GLY A O 1
ATOM 1814 N N . GLY A 1 246 ? 9.914 13.883 8.008 1 63.69 246 GLY A N 1
ATOM 1815 C CA . GLY A 1 246 ? 10.281 14.125 9.391 1 63.69 246 GLY A CA 1
ATOM 1816 C C . GLY A 1 246 ? 11.062 15.414 9.586 1 63.69 246 GLY A C 1
ATOM 1817 O O . GLY A 1 246 ? 11.273 16.172 8.633 1 63.69 246 GLY A O 1
ATOM 1818 N N . LEU A 1 247 ? 11.297 15.656 10.719 1 63.69 247 LEU A N 1
ATOM 1819 C CA . LEU A 1 247 ? 12.023 16.859 11.109 1 63.69 247 LEU A CA 1
ATOM 1820 C C . LEU A 1 247 ? 13.422 16.875 10.5 1 63.69 247 LEU A C 1
ATOM 1822 O O . LEU A 1 247 ? 14 17.938 10.281 1 63.69 247 LEU A O 1
ATOM 1826 N N . ARG A 1 248 ? 13.789 15.68 9.969 1 78.75 248 ARG A N 1
ATOM 1827 C CA . ARG A 1 248 ? 15.195 15.617 9.594 1 78.75 248 ARG A CA 1
ATOM 1828 C C . ARG A 1 248 ? 15.359 15.227 8.133 1 78.75 248 ARG A C 1
ATOM 1830 O O . ARG A 1 248 ? 16.484 15.086 7.641 1 78.75 248 ARG A O 1
ATOM 1837 N N . GLY A 1 249 ? 14.328 14.992 7.387 1 87.19 249 GLY A N 1
ATOM 1838 C CA . GLY A 1 249 ? 14.453 14.57 6.004 1 87.19 249 GLY A CA 1
ATOM 1839 C C . GLY A 1 249 ? 15.289 15.516 5.164 1 87.19 249 GLY A C 1
ATOM 1840 O O . GLY A 1 249 ? 16.297 15.102 4.566 1 87.19 249 GLY A O 1
ATOM 1841 N N . PHE A 1 250 ? 14.977 16.781 5.207 1 89.06 250 PHE A N 1
ATOM 1842 C CA . PHE A 1 250 ? 15.711 17.766 4.418 1 89.06 250 PHE A CA 1
ATOM 1843 C C . PHE A 1 250 ? 17.125 17.969 4.961 1 89.06 250 PHE A C 1
ATOM 1845 O O . PHE A 1 250 ? 18.047 18.219 4.199 1 89.06 250 PHE A O 1
ATOM 1852 N N . ASP A 1 251 ? 17.234 17.797 6.285 1 90.44 251 ASP A N 1
ATOM 1853 C CA . ASP A 1 251 ? 18.562 17.875 6.883 1 90.44 251 ASP A CA 1
ATOM 1854 C C . ASP A 1 251 ? 19.484 16.797 6.312 1 90.44 251 ASP A C 1
ATOM 1856 O O . ASP A 1 251 ? 20.609 17.078 5.918 1 90.44 251 ASP A O 1
ATOM 1860 N N . ARG A 1 252 ? 19.016 15.672 6.234 1 91.44 252 ARG A N 1
ATOM 1861 C CA . ARG A 1 252 ? 19.797 14.531 5.75 1 91.44 252 ARG A CA 1
ATOM 1862 C C . ARG A 1 252 ? 20.125 14.68 4.266 1 91.44 252 ARG A C 1
ATOM 1864 O O . ARG A 1 252 ? 21.25 14.414 3.842 1 91.44 252 ARG A O 1
ATOM 1871 N N . MET A 1 253 ? 19.141 15.07 3.51 1 94.38 253 MET A N 1
ATOM 1872 C CA . MET A 1 253 ? 19.359 15.258 2.08 1 94.38 253 MET A CA 1
ATOM 1873 C C . MET A 1 253 ? 20.375 16.359 1.833 1 94.38 253 MET A C 1
ATOM 1875 O O . MET A 1 253 ? 21.266 16.219 0.988 1 94.38 253 MET A O 1
ATOM 1879 N N . TYR A 1 254 ? 20.219 17.422 2.617 1 94.94 254 TYR A N 1
ATOM 1880 C CA . TYR A 1 254 ? 21.172 18.516 2.521 1 94.94 254 TYR A CA 1
ATOM 1881 C C . TYR A 1 254 ? 22.594 18.047 2.842 1 94.94 254 TYR A C 1
ATOM 1883 O O . TYR A 1 254 ? 23.531 18.312 2.092 1 94.94 254 TYR A O 1
ATOM 1891 N N . ASP A 1 255 ? 22.75 17.312 3.898 1 93.44 255 ASP A N 1
ATOM 1892 C CA . ASP A 1 255 ? 24.062 16.828 4.32 1 93.44 255 ASP A CA 1
ATOM 1893 C C . ASP A 1 255 ? 24.688 15.922 3.258 1 93.44 255 ASP A C 1
ATOM 1895 O O . ASP A 1 255 ? 25.875 16.016 2.982 1 93.44 255 ASP A O 1
ATOM 1899 N N . TYR A 1 256 ? 23.922 15.117 2.715 1 94.81 256 TYR A N 1
ATOM 1900 C CA . TYR A 1 256 ? 24.406 14.203 1.694 1 94.81 256 TYR A CA 1
ATOM 1901 C C . TYR A 1 256 ? 24.859 14.961 0.448 1 94.81 256 TYR A C 1
ATOM 1903 O O . TYR A 1 256 ? 25.953 14.742 -0.054 1 94.81 256 TYR A O 1
ATOM 1911 N N . VAL A 1 257 ? 23.984 15.844 -0.049 1 96.38 257 VAL A N 1
ATOM 1912 C CA . VAL A 1 257 ? 24.234 16.531 -1.315 1 96.38 257 VAL A CA 1
ATOM 1913 C C . VAL A 1 257 ? 25.422 17.469 -1.175 1 96.38 257 VAL A C 1
ATOM 1915 O O . VAL A 1 257 ? 26.203 17.625 -2.113 1 96.38 257 VAL A O 1
ATOM 1918 N N . CYS A 1 258 ? 25.562 18.047 -0.005 1 94.94 258 CYS A N 1
ATOM 1919 C CA . CYS A 1 258 ? 26.609 19.047 0.224 1 94.94 258 CYS A CA 1
ATOM 1920 C C . CYS A 1 258 ? 28 18.438 0.066 1 94.94 258 CYS A C 1
ATOM 1922 O O . CYS A 1 258 ? 28.969 19.141 -0.212 1 94.94 258 CYS A O 1
ATOM 1924 N N . HIS A 1 259 ? 28.031 17.172 0.257 1 90.31 259 HIS A N 1
ATOM 1925 C CA . HIS A 1 259 ? 29.328 16.516 0.103 1 90.31 259 HIS A CA 1
ATOM 1926 C C . HIS A 1 259 ? 29.812 16.578 -1.34 1 90.31 259 HIS A C 1
ATOM 1928 O O . HIS A 1 259 ? 31 16.766 -1.586 1 90.31 259 HIS A O 1
ATOM 1934 N N . ALA A 1 260 ? 28.938 16.438 -2.211 1 90.94 260 ALA A N 1
ATOM 1935 C CA . ALA A 1 260 ? 29.297 16.438 -3.627 1 90.94 260 ALA A CA 1
ATOM 1936 C C . ALA A 1 260 ? 29.172 17.844 -4.223 1 90.94 260 ALA A C 1
ATOM 1938 O O . ALA A 1 260 ? 29.891 18.188 -5.16 1 90.94 260 ALA A O 1
ATOM 1939 N N . THR A 1 261 ? 28.219 18.609 -3.752 1 94.94 261 THR A N 1
ATOM 1940 C CA . THR A 1 261 ? 27.922 19.938 -4.242 1 94.94 261 THR A CA 1
ATOM 1941 C C . THR A 1 261 ? 27.875 20.938 -3.092 1 94.94 261 THR A C 1
ATOM 1943 O O . THR A 1 261 ? 26.844 21.109 -2.441 1 94.94 261 THR A O 1
ATOM 1946 N N . PRO A 1 262 ? 28.922 21.719 -2.938 1 95.06 262 PRO A N 1
ATOM 1947 C CA . PRO A 1 262 ? 28.953 22.656 -1.807 1 95.06 262 PRO A CA 1
ATOM 1948 C C . PRO A 1 262 ? 27.891 23.734 -1.908 1 95.06 262 PRO A C 1
ATOM 1950 O O . PRO A 1 262 ? 27.641 24.266 -2.994 1 95.06 262 PRO A O 1
ATOM 1953 N N . PRO A 1 263 ? 27.312 24 -0.807 1 96.12 263 PRO A N 1
ATOM 1954 C CA . PRO A 1 263 ? 26.312 25.078 -0.804 1 96.12 263 PRO A CA 1
ATOM 1955 C C . PRO A 1 263 ? 26.953 26.469 -0.842 1 96.12 263 PRO A C 1
ATOM 1957 O O . PRO A 1 263 ? 28.109 26.625 -0.471 1 96.12 263 PRO A O 1
ATOM 1960 N N . ALA A 1 264 ? 26.156 27.422 -1.268 1 96.56 264 ALA A N 1
ATOM 1961 C CA . ALA A 1 264 ? 26.578 28.812 -1.117 1 96.56 264 ALA A CA 1
ATOM 1962 C C . ALA A 1 264 ? 26.797 29.156 0.352 1 96.56 264 ALA A C 1
ATOM 1964 O O . ALA A 1 264 ? 26.125 28.625 1.233 1 96.56 264 ALA A O 1
ATOM 1965 N N . PRO A 1 265 ? 27.688 30.078 0.55 1 96.06 265 PRO A N 1
ATOM 1966 C CA . PRO A 1 265 ? 28.016 30.422 1.933 1 96.06 265 PRO A CA 1
ATOM 1967 C C . PRO A 1 265 ? 26.812 30.875 2.734 1 96.06 265 PRO A C 1
ATOM 1969 O O . PRO A 1 265 ? 26.688 30.547 3.916 1 96.06 265 PRO A O 1
ATOM 1972 N N . GLY A 1 266 ? 26.016 31.609 2.082 1 96.62 266 GLY A N 1
ATOM 1973 C CA . GLY A 1 266 ? 24.812 32.094 2.758 1 96.62 266 GLY A CA 1
ATOM 1974 C C . GLY A 1 266 ? 23.906 30.969 3.213 1 96.62 266 GLY A C 1
ATOM 1975 O O . GLY A 1 266 ? 23.375 31 4.324 1 96.62 266 GLY A O 1
ATOM 1976 N N . LEU A 1 267 ? 23.703 30.016 2.344 1 97.12 267 LEU A N 1
ATOM 1977 C CA . LEU A 1 267 ? 22.875 28.859 2.695 1 97.12 267 LEU A CA 1
ATOM 1978 C C . LEU A 1 267 ? 23.5 28.062 3.836 1 97.12 267 LEU A C 1
ATOM 1980 O O . LEU A 1 267 ? 22.812 27.688 4.785 1 97.12 267 LEU A O 1
ATOM 1984 N N . HIS A 1 268 ? 24.75 27.875 3.754 1 96.88 268 HIS A N 1
ATOM 1985 C CA . HIS A 1 268 ? 25.469 27.141 4.793 1 96.88 268 HIS A CA 1
ATOM 1986 C C . HIS A 1 268 ? 25.312 27.812 6.152 1 96.88 268 HIS A C 1
ATOM 1988 O O . HIS A 1 268 ? 25.047 27.141 7.152 1 96.88 268 HIS A O 1
ATOM 1994 N N . ALA A 1 269 ? 25.5 29.078 6.16 1 97.19 269 ALA A N 1
ATOM 1995 C CA . ALA A 1 269 ? 25.359 29.844 7.398 1 97.19 269 ALA A CA 1
ATOM 1996 C C . ALA A 1 269 ? 23.938 29.766 7.941 1 97.19 269 ALA A C 1
ATOM 1998 O O . ALA A 1 269 ? 23.734 29.625 9.148 1 97.19 269 ALA A O 1
ATOM 1999 N N . GLY A 1 270 ? 23.062 29.891 7.039 1 96.88 270 GLY A N 1
ATOM 2000 C CA . GLY A 1 270 ? 21.656 29.828 7.434 1 96.88 270 GLY A CA 1
ATOM 2001 C C . GLY A 1 270 ? 21.281 28.484 8.039 1 96.88 270 GLY A C 1
ATOM 2002 O O . GLY A 1 270 ? 20.609 28.438 9.07 1 96.88 270 GLY A O 1
ATOM 2003 N N . VAL A 1 271 ? 21.703 27.422 7.426 1 95.75 271 VAL A N 1
ATOM 2004 C CA . VAL A 1 271 ? 21.391 26.078 7.898 1 95.75 271 VAL A CA 1
ATOM 2005 C C . VAL A 1 271 ? 22.062 25.844 9.25 1 95.75 271 VAL A C 1
ATOM 2007 O O . VAL A 1 271 ? 21.453 25.281 10.164 1 95.75 271 VAL A O 1
ATOM 2010 N N . THR A 1 272 ? 23.25 26.297 9.375 1 96 272 THR A N 1
ATOM 2011 C CA . THR A 1 272 ? 23.984 26.156 10.633 1 96 272 THR A CA 1
ATOM 2012 C C . THR A 1 272 ? 23.25 26.875 11.758 1 96 272 THR A C 1
ATOM 2014 O O . THR A 1 272 ? 23.109 26.328 12.859 1 96 272 THR A O 1
ATOM 2017 N N . GLU A 1 273 ? 22.828 28.031 11.484 1 96.75 273 GLU A N 1
ATOM 2018 C CA . GLU A 1 273 ? 22.109 28.828 12.484 1 96.75 273 GLU A CA 1
ATOM 2019 C C . GLU A 1 273 ? 20.766 28.172 12.844 1 96.75 273 GLU A C 1
ATOM 2021 O O . GLU A 1 273 ? 20.391 28.125 14.016 1 96.75 273 GLU A O 1
ATOM 2026 N N . ALA A 1 274 ? 20.062 27.75 11.852 1 93.5 274 ALA A N 1
ATOM 2027 C CA . ALA A 1 274 ? 18.797 27.078 12.086 1 93.5 274 ALA A CA 1
ATOM 2028 C C . ALA A 1 274 ? 18.984 25.844 12.977 1 93.5 274 ALA A C 1
ATOM 2030 O O . ALA A 1 274 ? 18.203 25.625 13.914 1 93.5 274 ALA A O 1
ATOM 2031 N N . ARG A 1 275 ? 20 25.141 12.703 1 91.19 275 ARG A N 1
ATOM 2032 C CA . ARG A 1 275 ? 20.312 23.953 13.508 1 91.19 275 ARG A CA 1
ATOM 2033 C C . ARG A 1 275 ? 20.625 24.344 14.945 1 91.19 275 ARG A C 1
ATOM 2035 O O . ARG A 1 275 ? 20.172 23.672 15.883 1 91.19 275 ARG A O 1
ATOM 2042 N N . ARG A 1 276 ? 21.312 25.359 15.133 1 93.56 276 ARG A N 1
ATOM 2043 C CA . ARG A 1 276 ? 21.703 25.828 16.453 1 93.56 276 ARG A CA 1
ATOM 2044 C C . ARG A 1 276 ? 20.5 26.281 17.266 1 93.56 276 ARG A C 1
ATOM 2046 O O . ARG A 1 276 ? 20.422 26.031 18.469 1 93.56 276 ARG A O 1
ATOM 2053 N N . THR A 1 277 ? 19.547 26.797 16.625 1 92.25 277 THR A N 1
ATOM 2054 C CA . THR A 1 277 ? 18.391 27.375 17.312 1 92.25 277 THR A CA 1
ATOM 2055 C C . THR A 1 277 ? 17.219 26.391 17.312 1 92.25 277 THR A C 1
ATOM 2057 O O . THR A 1 277 ? 16.172 26.688 17.891 1 92.25 277 THR A O 1
ATOM 2060 N N . GLY A 1 278 ? 17.344 25.328 16.547 1 84.69 278 GLY A N 1
ATOM 2061 C CA . GLY A 1 278 ? 16.281 24.344 16.5 1 84.69 278 GLY A CA 1
ATOM 2062 C C . GLY A 1 278 ? 15.195 24.672 15.477 1 84.69 278 GLY A C 1
ATOM 2063 O O . GLY A 1 278 ? 14.102 24.125 15.531 1 84.69 278 GLY A O 1
ATOM 2064 N N . ALA A 1 279 ? 15.516 25.578 14.594 1 84.5 279 ALA A N 1
ATOM 2065 C CA . ALA A 1 279 ? 14.578 25.938 13.539 1 84.5 279 ALA A CA 1
ATOM 2066 C C . ALA A 1 279 ? 14.633 24.953 12.383 1 84.5 279 ALA A C 1
ATOM 2068 O O . ALA A 1 279 ? 15.625 24.234 12.219 1 84.5 279 ALA A O 1
ATOM 2069 N N . ALA A 1 280 ? 13.531 24.906 11.664 1 83.12 280 ALA A N 1
ATOM 2070 C CA . ALA A 1 280 ? 13.477 24 10.516 1 83.12 280 ALA A CA 1
ATOM 2071 C C . ALA A 1 280 ? 14.398 24.484 9.398 1 83.12 280 ALA A C 1
ATOM 2073 O O . ALA A 1 280 ? 14.5 25.688 9.141 1 83.12 280 ALA A O 1
ATOM 2074 N N . VAL A 1 281 ? 14.984 23.578 8.727 1 91.06 281 VAL A N 1
ATOM 2075 C CA . VAL A 1 281 ? 15.945 23.938 7.688 1 91.06 281 VAL A CA 1
ATOM 2076 C C . VAL A 1 281 ? 15.273 23.891 6.32 1 91.06 281 VAL A C 1
ATOM 2078 O O . VAL A 1 281 ? 15.766 24.469 5.355 1 91.06 281 VAL A O 1
ATOM 2081 N N . ALA A 1 282 ? 14.148 23.172 6.25 1 90.44 282 ALA A N 1
ATOM 2082 C CA . ALA A 1 282 ? 13.492 22.922 4.965 1 90.44 282 ALA A CA 1
ATOM 2083 C C . ALA A 1 282 ? 13.156 24.25 4.27 1 90.44 282 ALA A C 1
ATOM 2085 O O . ALA A 1 282 ? 13.43 24.406 3.078 1 90.44 282 ALA A O 1
ATOM 2086 N N . PRO A 1 283 ? 12.648 25.25 4.992 1 89.75 283 PRO A N 1
ATOM 2087 C CA . PRO A 1 283 ? 12.336 26.516 4.328 1 89.75 283 PRO A CA 1
ATOM 2088 C C . PRO A 1 283 ? 13.57 27.203 3.74 1 89.75 283 PRO A C 1
ATOM 2090 O O . PRO A 1 283 ? 13.484 27.828 2.686 1 89.75 283 PRO A O 1
ATOM 2093 N N . LEU A 1 284 ? 14.688 27.031 4.379 1 93.62 284 LEU A N 1
ATOM 2094 C CA . LEU A 1 284 ? 15.93 27.625 3.889 1 93.62 284 LEU A CA 1
ATOM 2095 C C . LEU A 1 284 ? 16.391 26.938 2.611 1 93.62 284 LEU A C 1
ATOM 2097 O O . LEU A 1 284 ? 16.781 27.609 1.648 1 93.62 284 LEU A O 1
ATOM 2101 N N . ILE A 1 285 ? 16.328 25.672 2.613 1 94.12 285 ILE A N 1
ATOM 2102 C CA . ILE A 1 285 ? 16.812 24.875 1.49 1 94.12 285 ILE A CA 1
ATOM 2103 C C . ILE A 1 285 ? 15.906 25.094 0.278 1 94.12 285 ILE A C 1
ATOM 2105 O O . ILE A 1 285 ? 16.391 25.297 -0.836 1 94.12 285 ILE A O 1
ATOM 2109 N N . THR A 1 286 ? 14.602 25.125 0.482 1 93.44 286 THR A N 1
ATOM 2110 C CA . THR A 1 286 ? 13.68 25.297 -0.634 1 93.44 286 THR A CA 1
ATOM 2111 C C . THR A 1 286 ? 13.789 26.719 -1.2 1 93.44 286 THR A C 1
ATOM 2113 O O . THR A 1 286 ? 13.758 26.906 -2.418 1 93.44 286 THR A O 1
ATOM 2116 N N . ALA A 1 287 ? 13.945 27.672 -0.347 1 94.25 287 ALA A N 1
ATOM 2117 C CA . ALA A 1 287 ? 14.148 29.047 -0.812 1 94.25 287 ALA A CA 1
ATOM 2118 C C . ALA A 1 287 ? 15.43 29.172 -1.628 1 94.25 287 ALA A C 1
ATOM 2120 O O . ALA A 1 287 ? 15.453 29.844 -2.656 1 94.25 287 ALA A O 1
ATOM 2121 N N . ALA A 1 288 ? 16.438 28.562 -1.16 1 96.31 288 ALA A N 1
ATOM 2122 C CA . ALA A 1 288 ? 17.719 28.609 -1.866 1 96.31 288 ALA A CA 1
ATOM 2123 C C . ALA A 1 288 ? 17.625 27.891 -3.215 1 96.31 288 ALA A C 1
ATOM 2125 O O . ALA A 1 288 ? 18.25 28.312 -4.191 1 96.31 288 ALA A O 1
ATOM 2126 N N . ALA A 1 289 ? 16.891 26.828 -3.258 1 95.06 289 ALA A N 1
ATOM 2127 C CA . ALA A 1 289 ? 16.688 26.125 -4.52 1 95.06 289 ALA A CA 1
ATOM 2128 C C . ALA A 1 289 ? 15.984 27.016 -5.539 1 95.06 289 ALA A C 1
ATOM 2130 O O . ALA A 1 289 ? 16.391 27.078 -6.699 1 95.06 289 ALA A O 1
ATOM 2131 N N . LEU A 1 290 ? 15 27.719 -5.074 1 94.19 290 LEU A N 1
ATOM 2132 C CA . LEU A 1 290 ? 14.258 28.625 -5.941 1 94.19 290 LEU A CA 1
ATOM 2133 C C . LEU A 1 290 ? 15.148 29.766 -6.422 1 94.19 290 LEU A C 1
ATOM 2135 O O . LEU A 1 290 ? 14.977 30.266 -7.539 1 94.19 290 LEU A O 1
ATOM 2139 N N . ALA A 1 291 ? 16.078 30.062 -5.605 1 95.19 291 ALA A N 1
ATOM 2140 C CA . ALA A 1 291 ? 17 31.141 -5.941 1 95.19 291 ALA A CA 1
ATOM 2141 C C . ALA A 1 291 ? 18.141 30.625 -6.82 1 95.19 291 ALA A C 1
ATOM 2143 O O . ALA A 1 291 ? 19 31.391 -7.25 1 95.19 291 ALA A O 1
ATOM 2144 N N . GLY A 1 292 ? 18.188 29.297 -7.004 1 94.56 292 GLY A N 1
ATOM 2145 C CA . GLY A 1 292 ? 19.109 28.766 -7.992 1 94.56 292 GLY A CA 1
ATOM 2146 C C . GLY A 1 292 ? 20.344 28.125 -7.375 1 94.56 292 GLY A C 1
ATOM 2147 O O . GLY A 1 292 ? 21.266 27.719 -8.094 1 94.56 292 GLY A O 1
ATOM 2148 N N . ASP A 1 293 ? 20.438 28.016 -6.047 1 96.88 293 ASP A N 1
ATOM 2149 C CA . ASP A 1 293 ? 21.578 27.344 -5.422 1 96.88 293 ASP A CA 1
ATOM 2150 C C . ASP A 1 293 ? 21.656 25.875 -5.867 1 96.88 293 ASP A C 1
ATOM 2152 O O . ASP A 1 293 ? 20.719 25.109 -5.672 1 96.88 293 ASP A O 1
ATOM 2156 N N . PRO A 1 294 ? 22.781 25.516 -6.414 1 96.69 294 PRO A N 1
ATOM 2157 C CA . PRO A 1 294 ? 22.859 24.172 -6.984 1 96.69 294 PRO A CA 1
ATOM 2158 C C . PRO A 1 294 ? 22.734 23.078 -5.934 1 96.69 294 PRO A C 1
ATOM 2160 O O . PRO A 1 294 ? 22.125 22.031 -6.203 1 96.69 294 PRO A O 1
ATOM 2163 N N . CYS A 1 295 ? 23.281 23.281 -4.785 1 97.31 295 CYS A N 1
ATOM 2164 C CA . CYS A 1 295 ? 23.188 22.312 -3.705 1 97.31 295 CYS A CA 1
ATOM 2165 C C . CYS A 1 295 ? 21.734 22.125 -3.275 1 97.31 295 CYS A C 1
ATOM 2167 O O . CYS A 1 295 ? 21.25 20.984 -3.189 1 97.31 295 CYS A O 1
ATOM 2169 N N . ALA A 1 296 ? 21.078 23.203 -3.057 1 96 296 ALA A N 1
ATOM 2170 C CA . ALA A 1 296 ? 19.688 23.188 -2.631 1 96 296 ALA A CA 1
ATOM 2171 C C . ALA A 1 296 ? 18.797 22.562 -3.709 1 96 296 ALA A C 1
ATOM 2173 O O . ALA A 1 296 ? 17.891 21.797 -3.406 1 96 296 ALA A O 1
ATOM 2174 N N . ARG A 1 297 ? 19.047 22.891 -4.965 1 95.5 297 ARG A N 1
ATOM 2175 C CA . ARG A 1 297 ? 18.266 22.344 -6.066 1 95.5 297 ARG A CA 1
ATOM 2176 C C . ARG A 1 297 ? 18.391 20.828 -6.125 1 95.5 297 ARG A C 1
ATOM 2178 O O . ARG A 1 297 ? 17.406 20.125 -6.344 1 95.5 297 ARG A O 1
ATOM 2185 N N . GLU A 1 298 ? 19.578 20.406 -5.887 1 95.94 298 GLU A N 1
ATOM 2186 C CA . GLU A 1 298 ? 19.797 18.953 -5.91 1 95.94 298 GLU A CA 1
ATOM 2187 C C . GLU A 1 298 ? 19.078 18.266 -4.758 1 95.94 298 GLU A C 1
ATOM 2189 O O . GLU A 1 298 ? 18.547 17.172 -4.926 1 95.94 298 GLU A O 1
ATOM 2194 N N . ALA A 1 299 ? 19.078 18.875 -3.615 1 95.06 299 ALA A N 1
ATOM 2195 C CA . ALA A 1 299 ? 18.359 18.312 -2.469 1 95.06 299 ALA A CA 1
ATOM 2196 C C . ALA A 1 299 ? 16.859 18.234 -2.742 1 95.06 299 ALA A C 1
ATOM 2198 O O . ALA A 1 299 ? 16.219 17.234 -2.455 1 95.06 299 ALA A O 1
ATOM 2199 N N . VAL A 1 300 ? 16.328 19.281 -3.336 1 93.88 300 VAL A N 1
ATOM 2200 C CA . VAL A 1 300 ? 14.898 19.312 -3.631 1 93.88 300 VAL A CA 1
ATOM 2201 C C . VAL A 1 300 ? 14.57 18.312 -4.734 1 93.88 300 VAL A C 1
ATOM 2203 O O . VAL A 1 300 ? 13.516 17.688 -4.707 1 93.88 300 VAL A O 1
ATOM 2206 N N . ARG A 1 301 ? 15.453 18.172 -5.656 1 94.38 301 ARG A N 1
ATOM 2207 C CA . ARG A 1 301 ? 15.266 17.188 -6.711 1 94.38 301 ARG A CA 1
ATOM 2208 C C . ARG A 1 301 ? 15.234 15.773 -6.137 1 94.38 301 ARG A C 1
ATOM 2210 O O . ARG A 1 301 ? 14.438 14.938 -6.566 1 94.38 301 ARG A O 1
ATOM 2217 N N . LEU A 1 302 ? 16.125 15.523 -5.211 1 95.19 302 LEU A N 1
ATOM 2218 C CA . LEU A 1 302 ? 16.172 14.227 -4.543 1 95.19 302 LEU A CA 1
ATOM 2219 C C . LEU A 1 302 ? 14.867 13.961 -3.795 1 95.19 302 LEU A C 1
ATOM 2221 O O . LEU A 1 302 ? 14.289 12.883 -3.902 1 95.19 302 LEU A O 1
ATOM 2225 N N . PHE A 1 303 ? 14.383 14.984 -3.102 1 94.94 303 PHE A N 1
ATOM 2226 C CA . PHE A 1 303 ? 13.094 14.906 -2.43 1 94.94 303 PHE A CA 1
ATOM 2227 C C . PHE A 1 303 ? 11.984 14.57 -3.424 1 94.94 303 PHE A C 1
ATOM 2229 O O . PHE A 1 303 ? 11.188 13.656 -3.197 1 94.94 303 PHE A O 1
ATOM 2236 N N . ALA A 1 304 ? 11.969 15.273 -4.516 1 94 304 ALA A N 1
ATOM 2237 C CA . ALA A 1 304 ? 10.93 15.148 -5.527 1 94 304 ALA A CA 1
ATOM 2238 C C . ALA A 1 304 ? 10.914 13.742 -6.125 1 94 304 ALA A C 1
ATOM 2240 O O . ALA A 1 304 ? 9.852 13.148 -6.301 1 94 304 ALA A O 1
ATOM 2241 N N . ALA A 1 305 ? 12.047 13.211 -6.395 1 94.94 305 ALA A N 1
ATOM 2242 C CA . ALA A 1 305 ? 12.172 11.891 -7.008 1 94.94 305 ALA A CA 1
ATOM 2243 C C . ALA A 1 305 ? 11.68 10.797 -6.062 1 94.94 305 ALA A C 1
ATOM 2245 O O . ALA A 1 305 ? 10.859 9.961 -6.449 1 94.94 305 ALA A O 1
ATOM 2246 N N . LEU A 1 306 ? 12.172 10.859 -4.828 1 95.94 306 LEU A N 1
ATOM 2247 C CA . LEU A 1 306 ? 11.797 9.836 -3.854 1 95.94 306 LEU A CA 1
ATOM 2248 C C . LEU A 1 306 ? 10.312 9.93 -3.51 1 95.94 306 LEU A C 1
ATOM 2250 O O . LEU A 1 306 ? 9.641 8.906 -3.348 1 95.94 306 LEU A O 1
ATOM 2254 N N . PHE A 1 307 ? 9.82 11.172 -3.455 1 95.44 307 PHE A N 1
ATOM 2255 C CA . PHE A 1 307 ? 8.406 11.375 -3.168 1 95.44 307 PHE A CA 1
ATOM 2256 C C . PHE A 1 307 ? 7.539 10.867 -4.312 1 95.44 307 PHE A C 1
ATOM 2258 O O . PHE A 1 307 ? 6.496 10.258 -4.082 1 95.44 307 PHE A O 1
ATOM 2265 N N . GLY A 1 308 ? 7.949 11.102 -5.539 1 95.31 308 GLY A N 1
ATOM 2266 C CA . GLY A 1 308 ? 7.242 10.57 -6.695 1 95.31 308 GLY A CA 1
ATOM 2267 C C . GLY A 1 308 ? 7.148 9.055 -6.695 1 95.31 308 GLY A C 1
ATOM 2268 O O . GLY A 1 308 ? 6.09 8.492 -6.977 1 95.31 308 GLY A O 1
ATOM 2269 N N . GLN A 1 309 ? 8.219 8.391 -6.414 1 96.5 309 GLN A N 1
ATOM 2270 C CA . GLN A 1 309 ? 8.227 6.93 -6.352 1 96.5 309 GLN A CA 1
ATOM 2271 C C . GLN A 1 309 ? 7.273 6.426 -5.273 1 96.5 309 GLN A C 1
ATOM 2273 O O . GLN A 1 309 ? 6.555 5.445 -5.48 1 96.5 309 GLN A O 1
ATOM 2278 N N . TYR A 1 310 ? 7.344 7.109 -4.129 1 97.31 310 TYR A N 1
ATOM 2279 C CA . TYR A 1 310 ? 6.441 6.77 -3.035 1 97.31 310 TYR A CA 1
ATOM 2280 C C . TYR A 1 310 ? 4.984 6.852 -3.482 1 97.31 310 TYR A C 1
ATOM 2282 O O . TYR A 1 310 ? 4.203 5.926 -3.242 1 97.31 310 TYR A O 1
ATOM 2290 N N . LEU A 1 311 ? 4.641 7.914 -4.121 1 97.25 311 LEU A N 1
ATOM 2291 C CA . LEU A 1 311 ? 3.268 8.102 -4.582 1 97.25 311 LEU A CA 1
ATOM 2292 C C . LEU A 1 311 ? 2.885 7.027 -5.598 1 97.25 311 LEU A C 1
ATOM 2294 O O . LEU A 1 311 ? 1.762 6.52 -5.578 1 97.25 311 LEU A O 1
ATOM 2298 N N . ARG A 1 312 ? 3.768 6.738 -6.48 1 96.5 312 ARG A N 1
ATOM 2299 C CA . ARG A 1 312 ? 3.533 5.668 -7.445 1 96.5 312 ARG A CA 1
ATOM 2300 C C . ARG A 1 312 ? 3.137 4.375 -6.742 1 96.5 312 ARG A C 1
ATOM 2302 O O . ARG A 1 312 ? 2.121 3.764 -7.082 1 96.5 312 ARG A O 1
ATOM 2309 N N . ASP A 1 313 ? 3.947 4.012 -5.789 1 97.75 313 ASP A N 1
ATOM 2310 C CA . ASP A 1 313 ? 3.709 2.752 -5.09 1 97.75 313 ASP A CA 1
ATOM 2311 C C . ASP A 1 313 ? 2.389 2.789 -4.324 1 97.75 313 ASP A C 1
ATOM 2313 O O . ASP A 1 313 ? 1.658 1.798 -4.289 1 97.75 313 ASP A O 1
ATOM 2317 N N . MET A 1 314 ? 2.021 3.938 -3.744 1 98.06 314 MET A N 1
ATOM 2318 C CA . MET A 1 314 ? 0.77 4.055 -3.004 1 98.06 314 MET A CA 1
ATOM 2319 C C . MET A 1 314 ? -0.429 3.93 -3.939 1 98.06 314 MET A C 1
ATOM 2321 O O . MET A 1 314 ? -1.43 3.299 -3.592 1 98.06 314 MET A O 1
ATOM 2325 N N . VAL A 1 315 ? -0.327 4.527 -5.109 1 96.06 315 VAL A N 1
ATOM 2326 C CA . VAL A 1 315 ? -1.423 4.43 -6.066 1 96.06 315 VAL A CA 1
ATOM 2327 C C . VAL A 1 315 ? -1.61 2.973 -6.492 1 96.06 315 VAL A C 1
ATOM 2329 O O . VAL A 1 315 ? -2.736 2.471 -6.531 1 96.06 315 VAL A O 1
ATOM 2332 N N . LEU A 1 316 ? -0.591 2.295 -6.73 1 95.19 316 LEU A N 1
ATOM 2333 C CA . LEU A 1 316 ? -0.644 0.914 -7.199 1 95.19 316 LEU A CA 1
ATOM 2334 C C . LEU A 1 316 ? -1.257 0.005 -6.137 1 95.19 316 LEU A C 1
ATOM 2336 O O . LEU A 1 316 ? -1.959 -0.953 -6.465 1 95.19 316 LEU A O 1
ATOM 2340 N N . VAL A 1 317 ? -1.017 0.328 -4.91 1 97.19 317 VAL A N 1
ATOM 2341 C CA . VAL A 1 317 ? -1.505 -0.521 -3.828 1 97.19 317 VAL A CA 1
ATOM 2342 C C . VAL A 1 317 ? -2.936 -0.128 -3.467 1 97.19 317 VAL A C 1
ATOM 2344 O O . VAL A 1 317 ? -3.793 -0.993 -3.271 1 97.19 317 VAL A O 1
ATOM 2347 N N . CYS A 1 318 ? -3.211 1.138 -3.49 1 95.88 318 CYS A N 1
ATOM 2348 C CA . CYS A 1 318 ? -4.445 1.605 -2.871 1 95.88 318 CYS A CA 1
ATOM 2349 C C . CYS A 1 318 ? -5.516 1.883 -3.922 1 95.88 318 CYS A C 1
ATOM 2351 O O . CYS A 1 318 ? -6.711 1.841 -3.625 1 95.88 318 CYS A O 1
ATOM 2353 N N . MET A 1 319 ? -5.059 2.248 -5.133 1 91.38 319 MET A N 1
ATOM 2354 C CA . MET A 1 319 ? -6.008 2.691 -6.148 1 91.38 319 MET A CA 1
ATOM 2355 C C . MET A 1 319 ? -5.699 2.055 -7.5 1 91.38 319 MET A C 1
ATOM 2357 O O . MET A 1 319 ? -5.457 2.758 -8.484 1 91.38 319 MET A O 1
ATOM 2361 N N . PRO A 1 320 ? -5.855 0.786 -7.551 1 86.31 320 PRO A N 1
ATOM 2362 C CA . PRO A 1 320 ? -5.473 0.115 -8.797 1 86.31 320 PRO A CA 1
ATOM 2363 C C . PRO A 1 320 ? -6.395 0.464 -9.961 1 86.31 320 PRO A C 1
ATOM 2365 O O . PRO A 1 320 ? -6.035 0.252 -11.125 1 86.31 320 PRO A O 1
ATOM 2368 N N . ALA A 1 321 ? -7.59 0.928 -9.711 1 82.62 321 ALA A N 1
ATOM 2369 C CA . ALA A 1 321 ? -8.539 1.295 -10.766 1 82.62 321 ALA A CA 1
ATOM 2370 C C . ALA A 1 321 ? -8.453 2.785 -11.086 1 82.62 321 ALA A C 1
ATOM 2372 O O . ALA A 1 321 ? -9.211 3.293 -11.914 1 82.62 321 ALA A O 1
ATOM 2373 N N . GLY A 1 322 ? -7.605 3.441 -10.375 1 84.38 322 GLY A N 1
ATOM 2374 C CA . GLY A 1 322 ? -7.5 4.879 -10.562 1 84.38 322 GLY A CA 1
ATOM 2375 C C . GLY A 1 322 ? -8.156 5.68 -9.453 1 84.38 322 GLY A C 1
ATOM 2376 O O . GLY A 1 322 ? -8.789 5.109 -8.555 1 84.38 322 GLY A O 1
ATOM 2377 N N . GLY A 1 323 ? -8.023 6.898 -9.516 1 90.62 323 GLY A N 1
ATOM 2378 C CA . GLY A 1 323 ? -8.477 7.891 -8.555 1 90.62 323 GLY A CA 1
ATOM 2379 C C . GLY A 1 323 ? -7.68 9.18 -8.609 1 90.62 323 GLY A C 1
ATOM 2380 O O . GLY A 1 323 ? -7.156 9.547 -9.664 1 90.62 323 GLY A O 1
ATOM 2381 N N . ALA A 1 324 ? -7.781 9.844 -7.504 1 93.25 324 ALA A N 1
ATOM 2382 C CA . ALA A 1 324 ? -7.02 11.086 -7.418 1 93.25 324 ALA A CA 1
ATOM 2383 C C . ALA A 1 324 ? -6.152 11.117 -6.164 1 93.25 324 ALA A C 1
ATOM 2385 O O . ALA A 1 324 ? -6.52 10.547 -5.137 1 93.25 324 ALA A O 1
ATOM 2386 N N . VAL A 1 325 ? -5.039 11.781 -6.312 1 95.81 325 VAL A N 1
ATOM 2387 C CA . VAL A 1 325 ? -4.164 12.016 -5.164 1 95.81 325 VAL A CA 1
ATOM 2388 C C . VAL A 1 325 ? -4.227 13.484 -4.758 1 95.81 325 VAL A C 1
ATOM 2390 O O . VAL A 1 325 ? -4.121 14.375 -5.605 1 95.81 325 VAL A O 1
ATOM 2393 N N . THR A 1 326 ? -4.457 13.734 -3.51 1 96.06 326 THR A N 1
ATOM 2394 C CA . THR A 1 326 ? -4.359 15.086 -2.973 1 96.06 326 THR A CA 1
ATOM 2395 C C . THR A 1 326 ? -3.312 15.148 -1.864 1 96.06 326 THR A C 1
ATOM 2397 O O . THR A 1 326 ? -3.309 14.312 -0.957 1 96.06 326 THR A O 1
ATOM 2400 N N . LEU A 1 327 ? -2.484 16.141 -1.97 1 96.31 327 LEU A N 1
ATOM 2401 C CA . LEU A 1 327 ? -1.353 16.281 -1.059 1 96.31 327 LEU A CA 1
ATOM 2402 C C . LEU A 1 327 ? -1.574 17.438 -0.086 1 96.31 327 LEU A C 1
ATOM 2404 O O . LEU A 1 327 ? -2.234 18.422 -0.424 1 96.31 327 LEU A O 1
ATOM 2408 N N . THR A 1 328 ? -1.117 17.219 1.107 1 93.56 328 THR A N 1
ATOM 2409 C CA . THR A 1 328 ? -0.86 18.328 2.029 1 93.56 328 THR A CA 1
ATOM 2410 C C . THR A 1 328 ? 0.564 18.25 2.572 1 93.56 328 THR A C 1
ATOM 2412 O O . THR A 1 328 ? 1.051 17.172 2.918 1 93.56 328 THR A O 1
ATOM 2415 N N . SER A 1 329 ? 1.232 19.344 2.514 1 86.81 329 SER A N 1
ATOM 2416 C CA . SER A 1 329 ? 2.648 19.391 2.863 1 86.81 329 SER A CA 1
ATOM 2417 C C . SER A 1 329 ? 3.1 20.812 3.188 1 86.81 329 SER A C 1
ATOM 2419 O O . SER A 1 329 ? 2.949 21.719 2.367 1 86.81 329 SER A O 1
ATOM 2421 N N . GLY A 1 330 ? 3.678 20.953 4.391 1 83 330 GLY A N 1
ATOM 2422 C CA . GLY A 1 330 ? 4.254 22.25 4.711 1 83 330 GLY A CA 1
ATOM 2423 C C . GLY A 1 330 ? 5.367 22.656 3.77 1 83 330 GLY A C 1
ATOM 2424 O O . GLY A 1 330 ? 5.574 23.844 3.523 1 83 330 GLY A O 1
ATOM 2425 N N . VAL A 1 331 ? 6.051 21.719 3.162 1 82.44 331 VAL A N 1
ATOM 2426 C CA . VAL A 1 331 ? 7.152 21.953 2.236 1 82.44 331 VAL A CA 1
ATOM 2427 C C . VAL A 1 331 ? 6.598 22.375 0.874 1 82.44 331 VAL A C 1
ATOM 2429 O O . VAL A 1 331 ? 6.996 23.406 0.321 1 82.44 331 VAL A O 1
ATOM 2432 N N . LEU A 1 332 ? 5.656 21.656 0.365 1 86.88 332 LEU A N 1
ATOM 2433 C CA . LEU A 1 332 ? 5.129 21.906 -0.975 1 86.88 332 LEU A CA 1
ATOM 2434 C C . LEU A 1 332 ? 4.246 23.141 -0.995 1 86.88 332 LEU A C 1
ATOM 2436 O O . LEU A 1 332 ? 4.051 23.766 -2.047 1 86.88 332 LEU A O 1
ATOM 2440 N N . GLN A 1 333 ? 3.754 23.422 0.174 1 89.62 333 GLN A N 1
ATOM 2441 C CA . GLN A 1 333 ? 2.852 24.562 0.266 1 89.62 333 GLN A CA 1
ATOM 2442 C C . GLN A 1 333 ? 3.629 25.875 0.344 1 89.62 333 GLN A C 1
ATOM 2444 O O . GLN A 1 333 ? 3.055 26.953 0.177 1 89.62 333 GLN A O 1
ATOM 2449 N N . ALA A 1 334 ? 4.922 25.734 0.554 1 84.69 334 ALA A N 1
ATOM 2450 C CA . ALA A 1 334 ? 5.738 26.938 0.526 1 84.69 334 ALA A CA 1
ATOM 2451 C C . ALA A 1 334 ? 5.734 27.578 -0.862 1 84.69 334 ALA A C 1
ATOM 2453 O O . ALA A 1 334 ? 5.684 26.875 -1.873 1 84.69 334 ALA A O 1
ATOM 2454 N N . PRO A 1 335 ? 5.828 28.891 -0.864 1 86.5 335 PRO A N 1
ATOM 2455 C CA . PRO A 1 335 ? 5.73 29.578 -2.146 1 86.5 335 PRO A CA 1
ATOM 2456 C C . PRO A 1 335 ? 6.793 29.141 -3.146 1 86.5 335 PRO A C 1
ATOM 2458 O O . PRO A 1 335 ? 7.984 29.109 -2.816 1 86.5 335 PRO A O 1
ATOM 2461 N N . GLY A 1 336 ? 6.312 28.75 -4.262 1 88.88 336 GLY A N 1
ATOM 2462 C CA . GLY A 1 336 ? 7.184 28.453 -5.387 1 88.88 336 GLY A CA 1
ATOM 2463 C C . GLY A 1 336 ? 7.633 27.016 -5.441 1 88.88 336 GLY A C 1
ATOM 2464 O O . GLY A 1 336 ? 8.156 26.562 -6.457 1 88.88 336 GLY A O 1
ATOM 2465 N N . VAL A 1 337 ? 7.477 26.281 -4.398 1 87.31 337 VAL A N 1
ATOM 2466 C CA . VAL A 1 337 ? 8.023 24.938 -4.328 1 87.31 337 VAL A CA 1
ATOM 2467 C C . VAL A 1 337 ? 7.227 24 -5.23 1 87.31 337 VAL A C 1
ATOM 2469 O O . VAL A 1 337 ? 7.797 23.188 -5.965 1 87.31 337 VAL A O 1
ATOM 2472 N N . ALA A 1 338 ? 5.906 24.156 -5.168 1 89.62 338 ALA A N 1
ATOM 2473 C CA . ALA A 1 338 ? 5.066 23.344 -6.047 1 89.62 338 ALA A CA 1
ATOM 2474 C C . ALA A 1 338 ? 5.379 23.609 -7.516 1 89.62 338 ALA A C 1
ATOM 2476 O O . ALA A 1 338 ? 5.449 22.688 -8.328 1 89.62 338 ALA A O 1
ATOM 2477 N N . GLU A 1 339 ? 5.586 24.859 -7.812 1 87.06 339 GLU A N 1
ATOM 2478 C CA . GLU A 1 339 ? 5.941 25.266 -9.172 1 87.06 339 GLU A CA 1
ATOM 2479 C C . GLU A 1 339 ? 7.285 24.672 -9.586 1 87.06 339 GLU A C 1
ATOM 2481 O O . GLU A 1 339 ? 7.449 24.219 -10.719 1 87.06 339 GLU A O 1
ATOM 2486 N N . PHE A 1 340 ? 8.102 24.75 -8.672 1 86.12 340 PHE A N 1
ATOM 2487 C CA . PHE A 1 340 ? 9.414 24.172 -8.914 1 86.12 340 PHE A CA 1
ATOM 2488 C C . PHE A 1 340 ? 9.312 22.672 -9.203 1 86.12 340 PHE A C 1
ATOM 2490 O O . PHE A 1 340 ? 9.953 22.172 -10.125 1 86.12 340 PHE A O 1
ATOM 2497 N N . LEU A 1 341 ? 8.5 21.969 -8.484 1 85.62 341 LEU A N 1
ATOM 2498 C CA . LEU A 1 341 ? 8.312 20.531 -8.672 1 85.62 341 LEU A CA 1
ATOM 2499 C C . LEU A 1 341 ? 7.723 20.234 -10.047 1 85.62 341 LEU A C 1
ATOM 2501 O O . LEU A 1 341 ? 8.086 19.25 -10.68 1 85.62 341 LEU A O 1
ATOM 2505 N N . CYS A 1 342 ? 6.855 21.078 -10.461 1 84.62 342 CYS A N 1
ATOM 2506 C CA . CYS A 1 342 ? 6.219 20.906 -11.766 1 84.62 342 CYS A CA 1
ATOM 2507 C C . CYS A 1 342 ? 7.199 21.203 -12.898 1 84.62 342 CYS A C 1
ATOM 2509 O O . CYS A 1 342 ? 7.109 20.609 -13.969 1 84.62 342 CYS A O 1
ATOM 2511 N N . ALA A 1 343 ? 7.996 22.125 -12.562 1 83.12 343 ALA A N 1
ATOM 2512 C CA . ALA A 1 343 ? 8.961 22.531 -13.578 1 83.12 343 ALA A CA 1
ATOM 2513 C C . ALA A 1 343 ? 10.07 21.484 -13.727 1 83.12 343 ALA A C 1
ATOM 2515 O O . ALA A 1 343 ? 10.57 21.25 -14.828 1 83.12 343 ALA A O 1
ATOM 2516 N N . GLU A 1 344 ? 10.344 20.984 -12.594 1 80.12 344 GLU A N 1
ATOM 2517 C CA . GLU A 1 344 ? 11.328 19.906 -12.625 1 80.12 344 GLU A CA 1
ATOM 2518 C C . GLU A 1 344 ? 10.672 18.578 -12.961 1 80.12 344 GLU A C 1
ATOM 2520 O O . GLU A 1 344 ? 9.484 18.375 -12.68 1 80.12 344 GLU A O 1
ATOM 2525 N N . THR A 1 345 ? 11.383 17.703 -13.602 1 86.31 345 THR A N 1
ATOM 2526 C CA . THR A 1 345 ? 10.734 16.516 -14.141 1 86.31 345 THR A CA 1
ATOM 2527 C C . THR A 1 345 ? 10.891 15.336 -13.18 1 86.31 345 THR A C 1
ATOM 2529 O O . THR A 1 345 ? 10.211 14.312 -13.328 1 86.31 345 THR A O 1
ATOM 2532 N N . ALA A 1 346 ? 11.703 15.586 -12.164 1 90.94 346 ALA A N 1
ATOM 2533 C CA . ALA A 1 346 ? 12.07 14.438 -11.336 1 90.94 346 ALA A CA 1
ATOM 2534 C C . ALA A 1 346 ? 10.844 13.852 -10.648 1 90.94 346 ALA A C 1
ATOM 2536 O O . ALA A 1 346 ? 10.695 12.625 -10.562 1 90.94 346 ALA A O 1
ATOM 2537 N N . PHE A 1 347 ? 9.969 14.68 -10.18 1 93.5 347 PHE A N 1
ATOM 2538 C CA . PHE A 1 347 ? 8.781 14.242 -9.453 1 93.5 347 PHE A CA 1
ATOM 2539 C C . PHE A 1 347 ? 7.855 13.438 -10.359 1 93.5 347 PHE A C 1
ATOM 2541 O O . PHE A 1 347 ? 7.543 12.281 -10.07 1 93.5 347 PHE A O 1
ATOM 2548 N N . LEU A 1 348 ? 7.504 13.969 -11.469 1 92.12 348 LEU A N 1
ATOM 2549 C CA . LEU A 1 348 ? 6.543 13.344 -12.367 1 92.12 348 LEU A CA 1
ATOM 2550 C C . LEU A 1 348 ? 7.152 12.117 -13.047 1 92.12 348 LEU A C 1
ATOM 2552 O O . LEU A 1 348 ? 6.461 11.125 -13.273 1 92.12 348 LEU A O 1
ATOM 2556 N N . ASP A 1 349 ? 8.383 12.258 -13.391 1 92.44 349 ASP A N 1
ATOM 2557 C CA . ASP A 1 349 ? 9.055 11.125 -14.008 1 92.44 349 ASP A CA 1
ATOM 2558 C C . ASP A 1 349 ? 9.031 9.906 -13.086 1 92.44 349 ASP A C 1
ATOM 2560 O O . ASP A 1 349 ? 8.797 8.781 -13.539 1 92.44 349 ASP A O 1
ATOM 2564 N N . ARG A 1 350 ? 9.258 10.156 -11.844 1 93.88 350 ARG A N 1
ATOM 2565 C CA . ARG A 1 350 ? 9.305 9.047 -10.891 1 93.88 350 ARG A CA 1
ATOM 2566 C C . ARG A 1 350 ? 7.898 8.57 -10.547 1 93.88 350 ARG A C 1
ATOM 2568 O O . ARG A 1 350 ? 7.688 7.375 -10.297 1 93.88 350 ARG A O 1
ATOM 2575 N N . PHE A 1 351 ? 6.961 9.477 -10.578 1 94.12 351 PHE A N 1
ATOM 2576 C CA . PHE A 1 351 ? 5.582 9.102 -10.281 1 94.12 351 PHE A CA 1
ATOM 2577 C C . PHE A 1 351 ? 5.004 8.234 -11.398 1 94.12 351 PHE A C 1
ATOM 2579 O O . PHE A 1 351 ? 4.477 7.152 -11.133 1 94.12 351 PHE A O 1
ATOM 2586 N N . ILE A 1 352 ? 5.207 8.695 -12.547 1 91.56 352 ILE A N 1
ATOM 2587 C CA . ILE A 1 352 ? 4.625 8.016 -13.695 1 91.56 352 ILE A CA 1
ATOM 2588 C C . ILE A 1 352 ? 5.496 6.82 -14.086 1 91.56 352 ILE A C 1
ATOM 2590 O O . ILE A 1 352 ? 4.98 5.75 -14.422 1 91.56 352 ILE A O 1
ATOM 2594 N N . SER A 1 353 ? 6.855 7.051 -14.016 1 90.69 353 SER A N 1
ATOM 2595 C CA . SER A 1 353 ? 7.836 6.035 -14.375 1 90.69 353 SER A CA 1
ATOM 2596 C C . SER A 1 353 ? 7.531 5.441 -15.75 1 90.69 353 SER A C 1
ATOM 2598 O O . SER A 1 353 ? 7.281 4.242 -15.875 1 90.69 353 SER A O 1
ATOM 2600 N N . PRO A 1 354 ? 7.719 6.254 -16.734 1 87.56 354 PRO A N 1
ATOM 2601 C CA . PRO A 1 354 ? 7.43 5.75 -18.078 1 87.56 354 PRO A CA 1
ATOM 2602 C C . PRO A 1 354 ? 8.211 4.477 -18.406 1 87.56 354 PRO A C 1
ATOM 2604 O O . PRO A 1 354 ? 9.406 4.387 -18.125 1 87.56 354 PRO A O 1
ATOM 2607 N N . GLY A 1 355 ? 7.504 3.506 -18.969 1 83.06 355 GLY A N 1
ATOM 2608 C CA . GLY A 1 355 ? 8.133 2.246 -19.328 1 83.06 355 GLY A CA 1
ATOM 2609 C C . GLY A 1 355 ? 7.902 1.15 -18.297 1 83.06 355 GLY A C 1
ATOM 2610 O O . GLY A 1 355 ? 8.031 -0.035 -18.609 1 83.06 355 GLY A O 1
ATOM 2611 N N . ALA A 1 356 ? 7.652 1.55 -17.109 1 86.12 356 ALA A N 1
ATOM 2612 C CA . ALA A 1 356 ? 7.328 0.563 -16.094 1 86.12 356 ALA A CA 1
ATOM 2613 C C . ALA A 1 356 ? 5.879 0.094 -16.219 1 86.12 356 ALA A C 1
ATOM 2615 O O . ALA A 1 356 ? 5.059 0.763 -16.844 1 86.12 356 ALA A O 1
ATOM 2616 N N . CYS A 1 357 ? 5.605 -1.006 -15.641 1 83.94 357 CYS A N 1
ATOM 2617 C CA . CYS A 1 357 ? 4.242 -1.521 -15.664 1 83.94 357 CYS A CA 1
ATOM 2618 C C . CYS A 1 357 ? 3.275 -0.528 -15.031 1 83.94 357 CYS A C 1
ATOM 2620 O O . CYS A 1 357 ? 3.578 0.063 -13.992 1 83.94 357 CYS A O 1
ATOM 2622 N N . HIS A 1 358 ? 2.166 -0.255 -15.734 1 86.75 358 HIS A N 1
ATOM 2623 C CA . HIS A 1 358 ? 1.04 0.554 -15.273 1 86.75 358 HIS A CA 1
ATOM 2624 C C . HIS A 1 358 ? 1.364 2.043 -15.352 1 86.75 358 HIS A C 1
ATOM 2626 O O . HIS A 1 358 ? 0.729 2.857 -14.68 1 86.75 358 HIS A O 1
ATOM 2632 N N . HIS A 1 359 ? 2.371 2.422 -16.094 1 88.44 359 HIS A N 1
ATOM 2633 C CA . HIS A 1 359 ? 2.662 3.84 -16.266 1 88.44 359 HIS A CA 1
ATOM 2634 C C . HIS A 1 359 ? 1.474 4.574 -16.875 1 88.44 359 HIS A C 1
ATOM 2636 O O . HIS A 1 359 ? 1.268 5.762 -16.609 1 88.44 359 HIS A O 1
ATOM 2642 N N . ASP A 1 360 ? 0.713 3.889 -17.609 1 85.31 360 ASP A N 1
ATOM 2643 C CA . ASP A 1 360 ? -0.459 4.5 -18.234 1 85.31 360 ASP A CA 1
ATOM 2644 C C . ASP A 1 360 ? -1.512 4.855 -17.188 1 85.31 360 ASP A C 1
ATOM 2646 O O . ASP A 1 360 ? -2.15 5.906 -17.266 1 85.31 360 ASP A O 1
ATOM 2650 N N . LEU A 1 361 ? -1.693 3.965 -16.266 1 85.06 361 LEU A N 1
ATOM 2651 C CA . LEU A 1 361 ? -2.586 4.266 -15.141 1 85.06 361 LEU A CA 1
ATOM 2652 C C . LEU A 1 361 ? -2.111 5.5 -14.383 1 85.06 361 LEU A C 1
ATOM 2654 O O . LEU A 1 361 ? -2.9 6.41 -14.117 1 85.06 361 LEU A O 1
ATOM 2658 N N . LEU A 1 362 ? -0.853 5.543 -14.07 1 91.06 362 LEU A N 1
ATOM 2659 C CA . LEU A 1 362 ? -0.283 6.625 -13.273 1 91.06 362 LEU A CA 1
ATOM 2660 C C . LEU A 1 362 ? -0.375 7.953 -14.016 1 91.06 362 LEU A C 1
ATOM 2662 O O . LEU A 1 362 ? -0.604 9 -13.406 1 91.06 362 LEU A O 1
ATOM 2666 N N . ALA A 1 363 ? -0.256 7.898 -15.297 1 89.94 363 ALA A N 1
ATOM 2667 C CA . ALA A 1 363 ? -0.316 9.102 -16.125 1 89.94 363 ALA A CA 1
ATOM 2668 C C . ALA A 1 363 ? -1.71 9.727 -16.094 1 89.94 363 ALA A C 1
ATOM 2670 O O . ALA A 1 363 ? -1.87 10.922 -16.344 1 89.94 363 ALA A O 1
ATOM 2671 N N . GLU A 1 364 ? -2.654 8.922 -15.688 1 88.5 364 GLU A N 1
ATOM 2672 C CA . GLU A 1 364 ? -4.035 9.391 -15.711 1 88.5 364 GLU A CA 1
ATOM 2673 C C . GLU A 1 364 ? -4.492 9.82 -14.312 1 88.5 364 GLU A C 1
ATOM 2675 O O . GLU A 1 364 ? -5.562 10.406 -14.164 1 88.5 364 GLU A O 1
ATOM 2680 N N . VAL A 1 365 ? -3.734 9.547 -13.344 1 91.75 365 VAL A N 1
ATOM 2681 C CA . VAL A 1 365 ? -4.094 9.891 -11.977 1 91.75 365 VAL A CA 1
ATOM 2682 C C . VAL A 1 365 ? -3.711 11.344 -11.688 1 91.75 365 VAL A C 1
ATOM 2684 O O . VAL A 1 365 ? -2.527 11.688 -11.688 1 91.75 365 VAL A O 1
ATOM 2687 N N . PRO A 1 366 ? -4.676 12.188 -11.461 1 93.31 366 PRO A N 1
ATOM 2688 C CA . PRO A 1 366 ? -4.316 13.562 -11.102 1 93.31 366 PRO A CA 1
ATOM 2689 C C . PRO A 1 366 ? -3.691 13.664 -9.711 1 93.31 366 PRO A C 1
ATOM 2691 O O . PRO A 1 366 ? -4.141 12.992 -8.781 1 93.31 366 PRO A O 1
ATOM 2694 N N . VAL A 1 367 ? -2.662 14.453 -9.625 1 94.12 367 VAL A N 1
ATOM 2695 C CA . VAL A 1 367 ? -2.043 14.812 -8.352 1 94.12 367 VAL A CA 1
ATOM 2696 C C . VAL A 1 367 ? -2.238 16.297 -8.078 1 94.12 367 VAL A C 1
ATOM 2698 O O . VAL A 1 367 ? -1.888 17.141 -8.914 1 94.12 367 VAL A O 1
ATOM 2701 N N . ARG A 1 368 ? -2.803 16.594 -6.883 1 94.56 368 ARG A N 1
ATOM 2702 C CA . ARG A 1 368 ? -3.113 17.969 -6.512 1 94.56 368 ARG A CA 1
ATOM 2703 C C . ARG A 1 368 ? -2.551 18.312 -5.133 1 94.56 368 ARG A C 1
ATOM 2705 O O . ARG A 1 368 ? -2.396 17.422 -4.289 1 94.56 368 ARG A O 1
ATOM 2712 N N . LEU A 1 369 ? -2.266 19.562 -4.969 1 95.56 369 LEU A N 1
ATOM 2713 C CA . LEU A 1 369 ? -1.817 20.078 -3.678 1 95.56 369 LEU A CA 1
ATOM 2714 C C . LEU A 1 369 ? -2.906 20.922 -3.021 1 95.56 369 LEU A C 1
ATOM 2716 O O . LEU A 1 369 ? -3.352 21.922 -3.59 1 95.56 369 LEU A O 1
ATOM 2720 N N . ALA A 1 370 ? -3.342 20.453 -1.869 1 96.06 370 ALA A N 1
ATOM 2721 C CA . ALA A 1 370 ? -4.246 21.297 -1.094 1 96.06 370 ALA A CA 1
ATOM 2722 C C . ALA A 1 370 ? -3.555 22.578 -0.648 1 96.06 370 ALA A C 1
ATOM 2724 O O . ALA A 1 370 ? -2.461 22.547 -0.077 1 96.06 370 ALA A O 1
ATOM 2725 N N . LEU A 1 371 ? -4.184 23.656 -0.823 1 94.19 371 LEU A N 1
ATOM 2726 C CA . LEU A 1 371 ? -3.562 24.938 -0.538 1 94.19 371 LEU A CA 1
ATOM 2727 C C . LEU A 1 371 ? -3.754 25.328 0.926 1 94.19 371 LEU A C 1
ATOM 2729 O O . LEU A 1 371 ? -2.943 26.062 1.49 1 94.19 371 LEU A O 1
ATOM 2733 N N . ASP A 1 372 ? -4.766 24.828 1.539 1 91.62 372 ASP A N 1
ATOM 2734 C CA . ASP A 1 372 ? -5.055 25.125 2.938 1 91.62 372 ASP A CA 1
ATOM 2735 C C . ASP A 1 372 ? -4.168 24.297 3.871 1 91.62 372 ASP A C 1
ATOM 2737 O O . ASP A 1 372 ? -4.305 23.078 3.959 1 91.62 372 ASP A O 1
ATOM 2741 N N . PRO A 1 373 ? -3.34 24.984 4.637 1 88.94 373 PRO A N 1
ATOM 2742 C CA . PRO A 1 373 ? -2.49 24.25 5.574 1 88.94 373 PRO A CA 1
ATOM 2743 C C . PRO A 1 373 ? -3.279 23.641 6.727 1 88.94 373 PRO A C 1
ATOM 2745 O O . PRO A 1 373 ? -2.742 22.828 7.484 1 88.94 373 PRO A O 1
ATOM 2748 N N . LEU A 1 374 ? -4.52 24 6.82 1 89.19 374 LEU A N 1
ATOM 2749 C CA . LEU A 1 374 ? -5.336 23.547 7.945 1 89.19 374 LEU A CA 1
ATOM 2750 C C . LEU A 1 374 ? -6.363 22.516 7.496 1 89.19 374 LEU A C 1
ATOM 2752 O O . LEU A 1 374 ? -7.41 22.359 8.133 1 89.19 374 LEU A O 1
ATOM 2756 N N . VAL A 1 375 ? -6.078 21.812 6.438 1 92.81 375 VAL A N 1
ATOM 2757 C CA . VAL A 1 375 ? -7.035 20.875 5.855 1 92.81 375 VAL A CA 1
ATOM 2758 C C . VAL A 1 375 ? -7.336 19.766 6.852 1 92.81 375 VAL A C 1
ATOM 2760 O O . VAL A 1 375 ? -8.461 19.25 6.895 1 92.81 375 VAL A O 1
ATOM 2763 N N . GLY A 1 376 ? -6.402 19.422 7.699 1 91.88 376 GLY A N 1
ATOM 2764 C CA . GLY A 1 376 ? -6.617 18.391 8.703 1 91.88 376 GLY A CA 1
ATOM 2765 C C . GLY A 1 376 ? -7.684 18.75 9.719 1 91.88 376 GLY A C 1
ATOM 2766 O O . GLY A 1 376 ? -8.641 18 9.914 1 91.88 376 GLY A O 1
ATOM 2767 N N . VAL A 1 377 ? -7.535 19.922 10.328 1 92.56 377 VAL A N 1
ATOM 2768 C CA . VAL A 1 377 ? -8.5 20.328 11.344 1 92.56 377 VAL A CA 1
ATOM 2769 C C . VAL A 1 377 ? -9.844 20.641 10.68 1 92.56 377 VAL A C 1
ATOM 2771 O O . VAL A 1 377 ? -10.898 20.422 11.273 1 92.56 377 VAL A O 1
ATOM 2774 N N . ARG A 1 378 ? -9.812 21.078 9.477 1 91.38 378 ARG A N 1
ATOM 2775 C CA . ARG A 1 378 ? -11.039 21.25 8.719 1 91.38 378 ARG A CA 1
ATOM 2776 C C . ARG A 1 378 ? -11.789 19.938 8.578 1 91.38 378 ARG A C 1
ATOM 2778 O O . ARG A 1 378 ? -13.016 19.891 8.719 1 91.38 378 ARG A O 1
ATOM 2785 N N . GLY A 1 379 ? -11.008 18.891 8.25 1 93.81 379 GLY A N 1
ATOM 2786 C CA . GLY A 1 379 ? -11.609 17.578 8.156 1 93.81 379 GLY A CA 1
ATOM 2787 C C . GLY A 1 379 ? -12.203 17.094 9.461 1 93.81 379 GLY A C 1
ATOM 2788 O O . GLY A 1 379 ? -13.305 16.547 9.484 1 93.81 379 GLY A O 1
ATOM 2789 N N . ALA A 1 380 ? -11.508 17.297 10.5 1 94.38 380 ALA A N 1
ATOM 2790 C CA . ALA A 1 380 ? -12.023 16.953 11.828 1 94.38 380 ALA A CA 1
ATOM 2791 C C . ALA A 1 380 ? -13.305 17.719 12.133 1 94.38 380 ALA A C 1
ATOM 2793 O O . ALA A 1 380 ? -14.25 17.156 12.695 1 94.38 380 ALA A O 1
ATOM 2794 N N . TYR A 1 381 ? -13.32 18.938 11.812 1 93.25 381 TYR A N 1
ATOM 2795 C CA . TYR A 1 381 ? -14.492 19.766 12.031 1 93.25 381 TYR A CA 1
ATOM 2796 C C . TYR A 1 381 ? -15.688 19.234 11.242 1 93.25 381 TYR A C 1
ATOM 2798 O O . TYR A 1 381 ? -16.812 19.219 11.75 1 93.25 381 TYR A O 1
ATOM 2806 N N . ARG A 1 382 ? -15.453 18.859 10.07 1 91.12 382 ARG A N 1
ATOM 2807 C CA . ARG A 1 382 ? -16.516 18.281 9.25 1 91.12 382 ARG A CA 1
ATOM 2808 C C . ARG A 1 382 ? -17.078 17.031 9.906 1 91.12 382 ARG A C 1
ATOM 2810 O O . ARG A 1 382 ? -18.297 16.812 9.922 1 91.12 382 ARG A O 1
ATOM 2817 N N . LEU A 1 383 ? -16.25 16.219 10.367 1 93.12 383 LEU A N 1
ATOM 2818 C CA . LEU A 1 383 ? -16.672 15 11.055 1 93.12 383 LEU A CA 1
ATOM 2819 C C . LEU A 1 383 ? -17.5 15.336 12.297 1 93.12 383 LEU A C 1
ATOM 2821 O O . LEU A 1 383 ? -18.547 14.727 12.539 1 93.12 383 LEU A O 1
ATOM 2825 N N . ALA A 1 384 ? -17.016 16.281 13.039 1 93.75 384 ALA A N 1
ATOM 2826 C CA . ALA A 1 384 ? -17.734 16.703 14.242 1 93.75 384 ALA A CA 1
ATOM 2827 C C . ALA A 1 384 ? -19.125 17.219 13.906 1 93.75 384 ALA A C 1
ATOM 2829 O O . ALA A 1 384 ? -20.094 16.938 14.625 1 93.75 384 ALA A O 1
ATOM 2830 N N . THR A 1 385 ? -19.172 17.938 12.891 1 91.5 385 THR A N 1
ATOM 2831 C CA . THR A 1 385 ? -20.453 18.484 12.438 1 91.5 385 THR A CA 1
ATOM 2832 C C . THR A 1 385 ? -21.406 17.375 12.023 1 91.5 385 THR A C 1
ATOM 2834 O O . THR A 1 385 ? -22.578 17.375 12.414 1 91.5 385 THR A O 1
ATOM 2837 N N . ARG A 1 386 ? -20.906 16.422 11.266 1 90.06 386 ARG A N 1
ATOM 2838 C CA . ARG A 1 386 ? -21.734 15.297 10.836 1 90.06 386 ARG A CA 1
ATOM 2839 C C . ARG A 1 386 ? -22.234 14.5 12.039 1 90.06 386 ARG A C 1
ATOM 2841 O O . ARG A 1 386 ? -23.375 14.062 12.062 1 90.06 386 ARG A O 1
ATOM 2848 N N . ASP A 1 387 ? -21.344 14.32 12.922 1 90.69 387 ASP A N 1
ATOM 2849 C CA . ASP A 1 387 ? -21.703 13.586 14.125 1 90.69 387 ASP A CA 1
ATOM 2850 C C . ASP A 1 387 ? -22.812 14.305 14.898 1 90.69 387 ASP A C 1
ATOM 2852 O O . ASP A 1 387 ? -23.75 13.672 15.398 1 90.69 387 ASP A O 1
ATOM 2856 N N . ALA A 1 388 ? -22.719 15.562 15 1 88.44 388 ALA A N 1
ATOM 2857 C CA . ALA A 1 388 ? -23.688 16.375 15.727 1 88.44 388 ALA A CA 1
ATOM 2858 C C . ALA A 1 388 ? -25.062 16.328 15.047 1 88.44 388 ALA A C 1
ATOM 2860 O O . ALA A 1 388 ? -26.094 16.375 15.719 1 88.44 388 ALA A O 1
ATOM 2861 N N . LEU A 1 389 ? -25.031 16.203 13.797 1 86.06 389 LEU A N 1
ATOM 2862 C CA . LEU A 1 389 ? -26.266 16.234 13.016 1 86.06 389 LEU A CA 1
ATOM 2863 C C . LEU A 1 389 ? -26.828 14.828 12.844 1 86.06 389 LEU A C 1
ATOM 2865 O O . LEU A 1 389 ? -27.875 14.648 12.227 1 86.06 389 LEU A O 1
ATOM 2869 N N . GLY A 1 390 ? -26.219 13.789 13.375 1 79.88 390 GLY A N 1
ATOM 2870 C CA . GLY A 1 390 ? -26.688 12.414 13.289 1 79.88 390 GLY A CA 1
ATOM 2871 C C . GLY A 1 390 ? -26.391 11.758 11.961 1 79.88 390 GLY A C 1
ATOM 2872 O O . GLY A 1 390 ? -27.016 10.766 11.594 1 79.88 390 GLY A O 1
ATOM 2873 N N . GLU A 1 391 ? -25.578 12.312 11.195 1 69.19 391 GLU A N 1
ATOM 2874 C CA . GLU A 1 391 ? -25.219 11.797 9.875 1 69.19 391 GLU A CA 1
ATOM 2875 C C . GLU A 1 391 ? -23.938 10.969 9.938 1 69.19 391 GLU A C 1
ATOM 2877 O O . GLU A 1 391 ? -23.469 10.477 8.914 1 69.19 391 GLU A O 1
ATOM 2882 N N . GLY A 1 392 ? -23.438 10.922 11 1 62.53 392 GLY A N 1
ATOM 2883 C CA . GLY A 1 392 ? -22.141 10.273 11.086 1 62.53 392 GLY A CA 1
ATOM 2884 C C . GLY A 1 392 ? -22.234 8.758 11.125 1 62.53 392 GLY A C 1
ATOM 2885 O O . GLY A 1 392 ? -23.297 8.203 11.445 1 62.53 392 GLY A O 1
ATOM 2886 N N . GLN A 1 393 ? -21.359 8.117 10.422 1 54.91 393 GLN A N 1
ATOM 2887 C CA . GLN A 1 393 ? -21.266 6.668 10.586 1 54.91 393 GLN A CA 1
ATOM 2888 C C . GLN A 1 393 ? -20.969 6.297 12.039 1 54.91 393 GLN A C 1
ATOM 2890 O O . GLN A 1 393 ? -20.297 7.047 12.75 1 54.91 393 GLN A O 1
ATOM 2895 N N . ALA A 1 394 ? -21.703 5.363 12.547 1 43.75 394 ALA A N 1
ATOM 2896 C CA . ALA A 1 394 ? -21.484 4.887 13.914 1 43.75 394 ALA A CA 1
ATOM 2897 C C . ALA A 1 394 ? -19.984 4.719 14.195 1 43.75 394 ALA A C 1
ATOM 2899 O O . ALA A 1 394 ? -19.25 4.191 13.359 1 43.75 394 ALA A O 1
ATOM 2900 N N . PRO A 1 395 ? -19.484 5.379 15.508 1 41.31 395 PRO A N 1
ATOM 2901 C CA . PRO A 1 395 ? -18.078 5.258 15.867 1 41.31 395 PRO A CA 1
ATOM 2902 C C . PRO A 1 395 ? -17.578 3.809 15.844 1 41.31 395 PRO A C 1
ATOM 2904 O O . PRO A 1 395 ? -18.375 2.885 16.062 1 41.31 395 PRO A O 1
ATOM 2907 N N . MET B 1 1 ? -21.531 -15.727 -61.469 1 24.59 1 MET B N 1
ATOM 2908 C CA . MET B 1 1 ? -21.703 -17.062 -60.906 1 24.59 1 MET B CA 1
ATOM 2909 C C . MET B 1 1 ? -20.828 -17.25 -59.656 1 24.59 1 MET B C 1
ATOM 2911 O O . MET B 1 1 ? -19.625 -17.531 -59.781 1 24.59 1 MET B O 1
ATOM 2915 N N . THR B 1 2 ? -20.781 -16.281 -58.75 1 28.69 2 THR B N 1
ATOM 2916 C CA . THR B 1 2 ? -19.859 -16.078 -57.625 1 28.69 2 THR B CA 1
ATOM 2917 C C . THR B 1 2 ? -19.984 -17.219 -56.625 1 28.69 2 THR B C 1
ATOM 2919 O O . THR B 1 2 ? -21.062 -17.484 -56.094 1 28.69 2 THR B O 1
ATOM 2922 N N . SER B 1 3 ? -19.125 -18.266 -56.812 1 27.89 3 SER B N 1
ATOM 2923 C CA . SER B 1 3 ? -19.188 -19.547 -56.125 1 27.89 3 SER B CA 1
ATOM 2924 C C . SER B 1 3 ? -19.141 -19.359 -54.594 1 27.89 3 SER B C 1
ATOM 2926 O O . SER B 1 3 ? -18.406 -18.5 -54.094 1 27.89 3 SER B O 1
ATOM 2928 N N . PRO B 1 4 ? -20.156 -19.844 -53.812 1 28.48 4 PRO B N 1
ATOM 2929 C CA . PRO B 1 4 ? -20.375 -19.719 -52.375 1 28.48 4 PRO B CA 1
ATOM 2930 C C . PRO B 1 4 ? -19.266 -20.344 -51.531 1 28.48 4 PRO B C 1
ATOM 2932 O O . PRO B 1 4 ? -18.703 -21.375 -51.938 1 28.48 4 PRO B O 1
ATOM 2935 N N . HIS B 1 5 ? -18.25 -19.594 -51.094 1 30.03 5 HIS B N 1
ATOM 2936 C CA . HIS B 1 5 ? -17.078 -20.062 -50.375 1 30.03 5 HIS B CA 1
ATOM 2937 C C . HIS B 1 5 ? -17.5 -21 -49.25 1 30.03 5 HIS B C 1
ATOM 2939 O O . HIS B 1 5 ? -18.453 -20.719 -48.5 1 30.03 5 HIS B O 1
ATOM 2945 N N . PRO B 1 6 ? -17.203 -22.297 -49.312 1 27.84 6 PRO B N 1
ATOM 2946 C CA . PRO B 1 6 ? -17.625 -23.359 -48.406 1 27.84 6 PRO B CA 1
ATOM 2947 C C . PRO B 1 6 ? -17.266 -23.078 -46.969 1 27.84 6 PRO B C 1
ATOM 2949 O O . PRO B 1 6 ? -16.344 -22.297 -46.688 1 27.84 6 PRO B O 1
ATOM 2952 N N . PHE B 1 7 ? -18.219 -23.172 -45.969 1 26.97 7 PHE B N 1
ATOM 2953 C CA . PHE B 1 7 ? -18.188 -23.062 -44.531 1 26.97 7 PHE B CA 1
ATOM 2954 C C . PHE B 1 7 ? -17.094 -23.938 -43.938 1 26.97 7 PHE B C 1
ATOM 2956 O O . PHE B 1 7 ? -16.938 -25.094 -44.344 1 26.97 7 PHE B O 1
ATOM 2963 N N . PRO B 1 8 ? -15.953 -23.391 -43.438 1 27.56 8 PRO B N 1
ATOM 2964 C CA . PRO B 1 8 ? -14.82 -24.188 -42.969 1 27.56 8 PRO B CA 1
ATOM 2965 C C . PRO B 1 8 ? -15.25 -25.328 -42.031 1 27.56 8 PRO B C 1
ATOM 2967 O O . PRO B 1 8 ? -16.328 -25.281 -41.438 1 27.56 8 PRO B O 1
ATOM 2970 N N . ARG B 1 9 ? -14.672 -26.562 -42.156 1 28.31 9 ARG B N 1
ATOM 2971 C CA . ARG B 1 9 ? -14.836 -27.859 -41.531 1 28.31 9 ARG B CA 1
ATOM 2972 C C . ARG B 1 9 ? -14.805 -27.734 -40 1 28.31 9 ARG B C 1
ATOM 2974 O O . ARG B 1 9 ? -14.188 -26.812 -39.469 1 28.31 9 ARG B O 1
ATOM 2981 N N . PRO B 1 10 ? -15.648 -28.516 -39.25 1 27.64 10 PRO B N 1
ATOM 2982 C CA . PRO B 1 10 ? -15.844 -28.594 -37.812 1 27.64 10 PRO B CA 1
ATOM 2983 C C . PRO B 1 10 ? -14.539 -28.812 -37.062 1 27.64 10 PRO B C 1
ATOM 2985 O O . PRO B 1 10 ? -13.641 -29.5 -37.531 1 27.64 10 PRO B O 1
ATOM 2988 N N . CYS B 1 11 ? -14.031 -27.859 -36.281 1 27.14 11 CYS B N 1
ATOM 2989 C CA . CYS B 1 11 ? -12.852 -27.812 -35.438 1 27.14 11 CYS B CA 1
ATOM 2990 C C . CYS B 1 11 ? -12.695 -29.125 -34.656 1 27.14 11 CYS B C 1
ATOM 2992 O O . CYS B 1 11 ? -13.688 -29.766 -34.312 1 27.14 11 CYS B O 1
ATOM 2994 N N . ALA B 1 12 ? -11.406 -29.656 -34.5 1 29.53 12 ALA B N 1
ATOM 2995 C CA . ALA B 1 12 ? -10.789 -30.797 -33.844 1 29.53 12 ALA B CA 1
ATOM 2996 C C . ALA B 1 12 ? -11.367 -31.016 -32.438 1 29.53 12 ALA B C 1
ATOM 2998 O O . ALA B 1 12 ? -11.766 -30.047 -31.781 1 29.53 12 ALA B O 1
ATOM 2999 N N . ARG B 1 13 ? -11.766 -32.188 -32.062 1 29.95 13 ARG B N 1
ATOM 3000 C CA . ARG B 1 13 ? -12.172 -32.781 -30.797 1 29.95 13 ARG B CA 1
ATOM 3001 C C . ARG B 1 13 ? -11.219 -32.375 -29.672 1 29.95 13 ARG B C 1
ATOM 3003 O O . ARG B 1 13 ? -10.031 -32.688 -29.719 1 29.95 13 ARG B O 1
ATOM 3010 N N . LEU B 1 14 ? -11.445 -31.25 -29.062 1 31.89 14 LEU B N 1
ATOM 3011 C CA . LEU B 1 14 ? -10.742 -30.797 -27.875 1 31.89 14 LEU B CA 1
ATOM 3012 C C . LEU B 1 14 ? -10.727 -31.875 -26.797 1 31.89 14 LEU B C 1
ATOM 3014 O O . LEU B 1 14 ? -11.789 -32.312 -26.344 1 31.89 14 LEU B O 1
ATOM 3018 N N . ARG B 1 15 ? -9.719 -32.75 -26.734 1 30.52 15 ARG B N 1
ATOM 3019 C CA . ARG B 1 15 ? -9.539 -33.719 -25.656 1 30.52 15 ARG B CA 1
ATOM 3020 C C . ARG B 1 15 ? -9.445 -33 -24.297 1 30.52 15 ARG B C 1
ATOM 3022 O O . ARG B 1 15 ? -8.484 -32.281 -24.047 1 30.52 15 ARG B O 1
ATOM 3029 N N . VAL B 1 16 ? -10.57 -32.656 -23.766 1 34.59 16 VAL B N 1
ATOM 3030 C CA . VAL B 1 16 ? -10.602 -32.219 -22.375 1 34.59 16 VAL B CA 1
ATOM 3031 C C . VAL B 1 16 ? -10.133 -33.344 -21.469 1 34.59 16 VAL B C 1
ATOM 3033 O O . VAL B 1 16 ? -10.711 -34.438 -21.469 1 34.59 16 VAL B O 1
ATOM 3036 N N . SER B 1 17 ? -8.898 -33.531 -21.219 1 32.16 17 SER B N 1
ATOM 3037 C CA . SER B 1 17 ? -8.492 -34.5 -20.203 1 32.16 17 SER B CA 1
ATOM 3038 C C . SER B 1 17 ? -9.141 -34.188 -18.859 1 32.16 17 SER B C 1
ATOM 3040 O O . SER B 1 17 ? -8.93 -33.125 -18.281 1 32.16 17 SER B O 1
ATOM 3042 N N . VAL B 1 18 ? -10.328 -34.719 -18.625 1 32.72 18 VAL B N 1
ATOM 3043 C CA . VAL B 1 18 ? -11.016 -34.656 -17.344 1 32.72 18 VAL B CA 1
ATOM 3044 C C . VAL B 1 18 ? -10.32 -35.562 -16.344 1 32.72 18 VAL B C 1
ATOM 3046 O O . VAL B 1 18 ? -10.289 -36.781 -16.516 1 32.72 18 VAL B O 1
ATOM 3049 N N . SER B 1 19 ? -9.234 -35.312 -15.82 1 30.73 19 SER B N 1
ATOM 3050 C CA . SER B 1 19 ? -8.805 -36.156 -14.711 1 30.73 19 SER B CA 1
ATOM 3051 C C . SER B 1 19 ? -9.797 -36.094 -13.555 1 30.73 19 SER B C 1
ATOM 3053 O O . SER B 1 19 ? -9.945 -35.062 -12.898 1 30.73 19 SER B O 1
ATOM 3055 N N . ALA B 1 20 ? -10.945 -36.781 -13.625 1 30.5 20 ALA B N 1
ATOM 3056 C CA . ALA B 1 20 ? -11.883 -37 -12.531 1 30.5 20 ALA B CA 1
ATOM 3057 C C . ALA B 1 20 ? -11.203 -37.719 -11.359 1 30.5 20 ALA B C 1
ATOM 3059 O O . ALA B 1 20 ? -10.742 -38.844 -11.5 1 30.5 20 ALA B O 1
ATOM 3060 N N . TRP B 1 21 ? -10.539 -37.125 -10.469 1 27.72 21 TRP B N 1
ATOM 3061 C CA . TRP B 1 21 ? -10.156 -37.781 -9.219 1 27.72 21 TRP B CA 1
ATOM 3062 C C . TRP B 1 21 ? -11.383 -38.219 -8.453 1 27.72 21 TRP B C 1
ATOM 3064 O O . TRP B 1 21 ? -12.188 -37.406 -8 1 27.72 21 TRP B O 1
ATOM 3074 N N . THR B 1 22 ? -12.141 -39.312 -8.844 1 27.36 22 THR B N 1
ATOM 3075 C CA . THR B 1 22 ? -13.234 -39.969 -8.141 1 27.36 22 THR B CA 1
ATOM 3076 C C . THR B 1 22 ? -12.758 -40.5 -6.789 1 27.36 22 THR B C 1
ATOM 3078 O O . THR B 1 22 ? -11.797 -41.281 -6.73 1 27.36 22 THR B O 1
ATOM 3081 N N . SER B 1 23 ? -12.828 -39.719 -5.723 1 26.45 23 SER B N 1
ATOM 3082 C CA . SER B 1 23 ? -12.82 -40.438 -4.453 1 26.45 23 SER B CA 1
ATOM 3083 C C . SER B 1 23 ? -13.758 -41.625 -4.488 1 26.45 23 SER B C 1
ATOM 3085 O O . SER B 1 23 ? -14.875 -41.531 -5.004 1 26.45 23 SER B O 1
ATOM 3087 N N . ARG B 1 24 ? -13.344 -42.875 -4.434 1 27.05 24 ARG B N 1
ATOM 3088 C CA . ARG B 1 24 ? -13.867 -44.219 -4.516 1 27.05 24 ARG B CA 1
ATOM 3089 C C . ARG B 1 24 ? -14.992 -44.438 -3.502 1 27.05 24 ARG B C 1
ATOM 3091 O O . ARG B 1 24 ? -14.789 -45.094 -2.475 1 27.05 24 ARG B O 1
ATOM 3098 N N . HIS B 1 25 ? -15.812 -43.406 -2.975 1 27.02 25 HIS B N 1
ATOM 3099 C CA . HIS B 1 25 ? -16.891 -44.031 -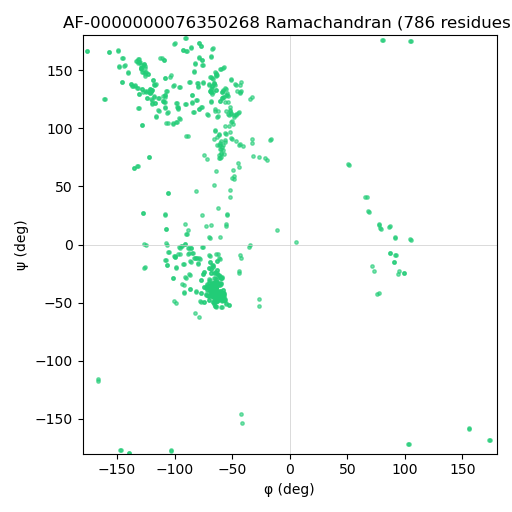2.197 1 27.02 25 HIS B CA 1
ATOM 3100 C C . HIS B 1 25 ? -17.812 -44.844 -3.086 1 27.02 25 HIS B C 1
ATOM 3102 O O . HIS B 1 25 ? -18.312 -44.344 -4.098 1 27.02 25 HIS B O 1
ATOM 3108 N N . THR B 1 26 ? -17.656 -46.125 -3.174 1 24.45 26 THR B N 1
ATOM 3109 C CA . THR B 1 26 ? -18.359 -47.219 -3.834 1 24.45 26 THR B CA 1
ATOM 3110 C C . THR B 1 26 ? -19.859 -47.156 -3.521 1 24.45 26 THR B C 1
ATOM 3112 O O . THR B 1 26 ? -20.281 -47.5 -2.414 1 24.45 26 THR B O 1
ATOM 3115 N N . VAL B 1 27 ? -20.641 -46.094 -3.787 1 26.17 27 VAL B N 1
ATOM 3116 C CA . VAL B 1 27 ? -22.062 -46.344 -3.549 1 26.17 27 VAL B CA 1
ATOM 3117 C C . VAL B 1 27 ? -22.578 -47.406 -4.516 1 26.17 27 VAL B C 1
ATOM 3119 O O . VAL B 1 27 ? -22.266 -47.375 -5.707 1 26.17 27 VAL B O 1
ATOM 3122 N N . PRO B 1 28 ? -23.016 -48.531 -4.023 1 26.27 28 PRO B N 1
ATOM 3123 C CA . PRO B 1 28 ? -23.594 -49.625 -4.789 1 26.27 28 PRO B CA 1
ATOM 3124 C C . PRO B 1 28 ? -24.688 -49.188 -5.754 1 26.27 28 PRO B C 1
ATOM 3126 O O . PRO B 1 28 ? -25.516 -48.344 -5.406 1 26.27 28 PRO B O 1
ATOM 3129 N N . HIS B 1 29 ? -24.328 -49.125 -7.043 1 25.36 29 HIS B N 1
ATOM 3130 C CA . HIS B 1 29 ? -25.219 -48.719 -8.125 1 25.36 29 HIS B CA 1
ATOM 3131 C C . HIS B 1 29 ? -26.359 -49.719 -8.266 1 25.36 29 HIS B C 1
ATOM 3133 O O . HIS B 1 29 ? -26.172 -50.844 -8.781 1 25.36 29 HIS B O 1
ATOM 3139 N N . ASP B 1 30 ? -27.25 -49.875 -7.223 1 24.7 30 ASP B N 1
ATOM 3140 C CA . ASP B 1 30 ? -28.391 -50.75 -7.465 1 24.7 30 ASP B CA 1
ATOM 3141 C C . ASP B 1 30 ? -29.172 -50.281 -8.695 1 24.7 30 ASP B C 1
ATOM 3143 O O . ASP B 1 30 ? -29.562 -49.125 -8.797 1 24.7 30 ASP B O 1
ATOM 3147 N N . ASN B 1 31 ? -29 -50.938 -9.836 1 24.22 31 ASN B N 1
ATOM 3148 C CA . ASN B 1 31 ? -29.516 -50.812 -11.188 1 24.22 31 ASN B CA 1
ATOM 3149 C C . ASN B 1 31 ? -31.031 -50.969 -11.219 1 24.22 31 ASN B C 1
ATOM 3151 O O . ASN B 1 31 ? -31.609 -51.344 -12.242 1 24.22 31 ASN B O 1
ATOM 3155 N N . SER B 1 32 ? -31.797 -51.062 -10.125 1 27.27 32 SER B N 1
ATOM 3156 C CA . SER B 1 32 ? -33.188 -51.438 -10.43 1 27.27 32 SER B CA 1
ATOM 3157 C C . SER B 1 32 ? -33.844 -50.375 -11.297 1 27.27 32 SER B C 1
ATOM 3159 O O . SER B 1 32 ? -33.719 -49.156 -11.031 1 27.27 32 SER B O 1
ATOM 3161 N N . ALA B 1 33 ? -34.188 -50.75 -12.531 1 25.86 33 ALA B N 1
ATOM 3162 C CA . ALA B 1 33 ? -34.875 -50.062 -13.609 1 25.86 33 ALA B CA 1
ATOM 3163 C C . ALA B 1 33 ? -36.188 -49.469 -13.125 1 25.86 33 ALA B C 1
ATOM 3165 O O . ALA B 1 33 ? -37.188 -50.156 -13 1 25.86 33 ALA B O 1
ATOM 3166 N N . ARG B 1 34 ? -36.281 -48.75 -11.977 1 26.5 34 ARG B N 1
ATOM 3167 C CA . ARG B 1 34 ? -37.625 -48.281 -11.664 1 26.5 34 ARG B CA 1
ATOM 3168 C C . ARG B 1 34 ? -38.188 -47.469 -12.82 1 26.5 34 ARG B C 1
ATOM 3170 O O . ARG B 1 34 ? -37.531 -46.594 -13.367 1 26.5 34 ARG B O 1
ATOM 3177 N N . THR B 1 35 ? -39.25 -47.906 -13.508 1 25.97 35 THR B N 1
ATOM 3178 C CA . THR B 1 35 ? -40.125 -47.469 -14.578 1 25.97 35 THR B CA 1
ATOM 3179 C C . THR B 1 35 ? -40.5 -46 -14.422 1 25.97 35 THR B C 1
ATOM 3181 O O . THR B 1 35 ? -40.188 -45.406 -13.398 1 25.97 35 THR B O 1
ATOM 3184 N N . GLY B 1 36 ? -41.812 -45.688 -14.859 1 26.36 36 GLY B N 1
ATOM 3185 C CA . GLY B 1 36 ? -42.438 -44.469 -15.391 1 26.36 36 GLY B CA 1
ATOM 3186 C C . GLY B 1 36 ? -42.656 -43.406 -14.336 1 26.36 36 GLY B C 1
ATOM 3187 O O . GLY B 1 36 ? -43.781 -42.969 -14.094 1 26.36 36 GLY B O 1
ATOM 3188 N N . GLU B 1 37 ? -42.062 -43.438 -13.18 1 28.55 37 GLU B N 1
ATOM 3189 C CA . GLU B 1 37 ? -42.625 -42.531 -12.18 1 28.55 37 GLU B CA 1
ATOM 3190 C C . GLU B 1 37 ? -42.688 -41.094 -12.711 1 28.55 37 GLU B C 1
ATOM 3192 O O . GLU B 1 37 ? -41.781 -40.656 -13.398 1 28.55 37 GLU B O 1
ATOM 3197 N N . ASN B 1 38 ? -43.969 -40.625 -12.914 1 29.8 38 ASN B N 1
ATOM 3198 C CA . ASN B 1 38 ? -44.406 -39.25 -13.203 1 29.8 38 ASN B CA 1
ATOM 3199 C C . ASN B 1 38 ? -43.531 -38.219 -12.531 1 29.8 38 ASN B C 1
ATOM 3201 O O . ASN B 1 38 ? -43.375 -38.219 -11.312 1 29.8 38 ASN B O 1
ATOM 3205 N N . TRP B 1 39 ? -42.531 -37.812 -13.234 1 29.77 39 TRP B N 1
ATOM 3206 C CA . TRP B 1 39 ? -41.656 -36.688 -12.805 1 29.77 39 TRP B CA 1
ATOM 3207 C C . TRP B 1 39 ? -42.5 -35.531 -12.266 1 29.77 39 TRP B C 1
ATOM 3209 O O . TRP B 1 39 ? -43.25 -34.906 -13.016 1 29.77 39 TRP B O 1
ATOM 3219 N N . ALA B 1 40 ? -43.156 -35.812 -11.094 1 29.91 40 ALA B N 1
ATOM 3220 C CA . ALA B 1 40 ? -43.844 -34.688 -10.477 1 29.91 40 ALA B CA 1
ATOM 3221 C C . ALA B 1 40 ? -43.125 -33.375 -10.711 1 29.91 40 ALA B C 1
ATOM 3223 O O . ALA B 1 40 ? -41.875 -33.375 -10.859 1 29.91 40 ALA B O 1
ATOM 3224 N N . ASP B 1 41 ? -43.875 -32.375 -11.234 1 35.78 41 ASP B N 1
ATOM 3225 C CA . ASP B 1 41 ? -43.438 -31 -11.516 1 35.78 41 ASP B CA 1
ATOM 3226 C C . ASP B 1 41 ? -42.594 -30.438 -10.383 1 35.78 41 ASP B C 1
ATOM 3228 O O . ASP B 1 41 ? -43.094 -30.312 -9.25 1 35.78 41 ASP B O 1
ATOM 3232 N N . PRO B 1 42 ? -41.312 -30.688 -10.414 1 35.47 42 PRO B N 1
ATOM 3233 C CA . PRO B 1 42 ? -40.469 -30.281 -9.273 1 35.47 42 PRO B CA 1
ATOM 3234 C C . PRO B 1 42 ? -40.812 -28.875 -8.781 1 35.47 42 PRO B C 1
ATOM 3236 O O . PRO B 1 42 ? -40.188 -28.391 -7.836 1 35.47 42 PRO B O 1
ATOM 3239 N N . ARG B 1 43 ? -41.625 -28.188 -9.523 1 37.38 43 ARG B N 1
ATOM 3240 C CA . ARG B 1 43 ? -42.031 -26.844 -9.117 1 37.38 43 ARG B CA 1
ATOM 3241 C C . ARG B 1 43 ? -42.812 -26.875 -7.801 1 37.38 43 ARG B C 1
ATOM 3243 O O . ARG B 1 43 ? -43.188 -25.828 -7.27 1 37.38 43 ARG B O 1
ATOM 3250 N N . ARG B 1 44 ? -43.625 -27.797 -7.453 1 33.75 44 ARG B N 1
ATOM 3251 C CA . ARG B 1 44 ? -44.594 -27.719 -6.371 1 33.75 44 ARG B CA 1
ATOM 3252 C C . ARG B 1 44 ? -43.938 -27.938 -5.016 1 33.75 44 ARG B C 1
ATOM 3254 O O . ARG B 1 44 ? -44.531 -27.625 -3.977 1 33.75 44 ARG B O 1
ATOM 3261 N N . SER B 1 45 ? -43.344 -29.109 -4.746 1 35.41 45 SER B N 1
ATOM 3262 C CA . SER B 1 45 ? -42.938 -29.297 -3.361 1 35.41 45 SER B CA 1
ATOM 3263 C C . SER B 1 45 ? -41.812 -28.312 -2.984 1 35.41 45 SER B C 1
ATOM 3265 O O . SER B 1 45 ? -41.062 -27.859 -3.848 1 35.41 45 SER B O 1
ATOM 3267 N N . GLY B 1 46 ? -41.812 -27.531 -1.873 1 37.75 46 GLY B N 1
ATOM 3268 C CA . GLY B 1 46 ? -40.938 -26.547 -1.279 1 37.75 46 GLY B CA 1
ATOM 3269 C C . GLY B 1 46 ? -39.469 -26.859 -1.486 1 37.75 46 GLY B C 1
ATOM 3270 O O . GLY B 1 46 ? -38.625 -26.453 -0.683 1 37.75 46 GLY B O 1
ATOM 3271 N N . GLU B 1 47 ? -39.156 -27.938 -2.105 1 37.12 47 GLU B N 1
ATOM 3272 C CA . GLU B 1 47 ? -37.75 -28.266 -2.229 1 37.12 47 GLU B CA 1
ATOM 3273 C C . GLU B 1 47 ? -36.938 -27.094 -2.803 1 37.12 47 GLU B C 1
ATOM 3275 O O . GLU B 1 47 ? -37.312 -26.547 -3.85 1 37.12 47 GLU B O 1
ATOM 3280 N N . ALA B 1 48 ? -36.312 -26.312 -2.043 1 44.34 48 ALA B N 1
ATOM 3281 C CA . ALA B 1 48 ? -35.375 -25.25 -2.424 1 44.34 48 ALA B CA 1
ATOM 3282 C C . ALA B 1 48 ? -34.719 -25.562 -3.756 1 44.34 48 ALA B C 1
ATOM 3284 O O . ALA B 1 48 ? -34.094 -26.609 -3.908 1 44.34 48 ALA B O 1
ATOM 3285 N N . VAL B 1 49 ? -35.312 -25.453 -4.895 1 49.16 49 VAL B N 1
ATOM 3286 C CA . VAL B 1 49 ? -34.719 -25.547 -6.23 1 49.16 49 VAL B CA 1
ATOM 3287 C C . VAL B 1 49 ? -33.219 -25.375 -6.152 1 49.16 49 VAL B C 1
ATOM 3289 O O . VAL B 1 49 ? -32.719 -24.328 -5.727 1 49.16 49 VAL B O 1
ATOM 3292 N N . ARG B 1 50 ? -32.469 -26.453 -5.988 1 64.38 50 ARG B N 1
ATOM 3293 C CA . ARG B 1 50 ? -31.031 -26.562 -5.848 1 64.38 50 ARG B CA 1
ATOM 3294 C C . ARG B 1 50 ? -30.312 -25.906 -7.027 1 64.38 50 ARG B C 1
ATOM 3296 O O . ARG B 1 50 ? -30.438 -26.359 -8.164 1 64.38 50 ARG B O 1
ATOM 3303 N N . THR B 1 51 ? -29.906 -24.656 -6.91 1 85.81 51 THR B N 1
ATOM 3304 C CA . THR B 1 51 ? -29.297 -23.781 -7.91 1 85.81 51 THR B CA 1
ATOM 3305 C C . THR B 1 51 ? -27.875 -24.234 -8.227 1 85.81 51 THR B C 1
ATOM 3307 O O . THR B 1 51 ? -27.047 -24.406 -7.324 1 85.81 51 THR B O 1
ATOM 3310 N N . THR B 1 52 ? -27.766 -24.734 -9.523 1 91.69 52 THR B N 1
ATOM 3311 C CA . THR B 1 52 ? -26.438 -25.094 -10.008 1 91.69 52 THR B CA 1
ATOM 3312 C C . THR B 1 52 ? -25.562 -23.859 -10.18 1 91.69 52 THR B C 1
ATOM 3314 O O . THR B 1 52 ? -26.031 -22.828 -10.68 1 91.69 52 THR B O 1
ATOM 3317 N N . VAL B 1 53 ? -24.297 -23.984 -9.688 1 95.12 53 VAL B N 1
ATOM 3318 C CA . VAL B 1 53 ? -23.375 -22.859 -9.766 1 95.12 53 VAL B CA 1
ATOM 3319 C C . VAL B 1 53 ? -22.062 -23.328 -10.391 1 95.12 53 VAL B C 1
ATOM 3321 O O . VAL B 1 53 ? -21.734 -24.516 -10.383 1 95.12 53 VAL B O 1
ATOM 3324 N N . ALA B 1 54 ? -21.359 -22.391 -10.992 1 96.25 54 ALA B N 1
ATOM 3325 C CA . ALA B 1 54 ? -20.047 -22.641 -11.57 1 96.25 54 ALA B CA 1
ATOM 3326 C C . ALA B 1 54 ? -19.094 -21.469 -11.312 1 96.25 54 ALA B C 1
ATOM 3328 O O . ALA B 1 54 ? -19.531 -20.328 -11.211 1 96.25 54 ALA B O 1
ATOM 3329 N N . ALA B 1 55 ? -17.828 -21.812 -11.172 1 96.69 55 ALA B N 1
ATOM 3330 C CA . ALA B 1 55 ? -16.797 -20.812 -10.945 1 96.69 55 ALA B CA 1
ATOM 3331 C C . ALA B 1 55 ? -15.555 -21.125 -11.773 1 96.69 55 ALA B C 1
ATOM 3333 O O . ALA B 1 55 ? -15.156 -22.281 -11.914 1 96.69 55 ALA B O 1
ATOM 3334 N N . PHE B 1 56 ? -15.008 -20.047 -12.336 1 96.81 56 PHE B N 1
ATOM 3335 C CA . PHE B 1 56 ? -13.805 -20.172 -13.148 1 96.81 56 PHE B CA 1
ATOM 3336 C C . PHE B 1 56 ? -12.648 -19.391 -12.531 1 96.81 56 PHE B C 1
ATOM 3338 O O . PHE B 1 56 ? -12.852 -18.281 -12.039 1 96.81 56 PHE B O 1
ATOM 3345 N N . ASP B 1 57 ? -11.523 -19.922 -12.508 1 94.44 57 ASP B N 1
ATOM 3346 C CA . ASP B 1 57 ? -10.234 -19.25 -12.391 1 94.44 57 ASP B CA 1
ATOM 3347 C C . ASP B 1 57 ? -9.492 -19.25 -13.719 1 94.44 57 ASP B C 1
ATOM 3349 O O . ASP B 1 57 ? -8.945 -20.281 -14.125 1 94.44 57 ASP B O 1
ATOM 3353 N N . VAL B 1 58 ? -9.484 -18.109 -14.344 1 92.94 58 VAL B N 1
ATOM 3354 C CA . VAL B 1 58 ? -8.977 -18.016 -15.711 1 92.94 58 VAL B CA 1
ATOM 3355 C C . VAL B 1 58 ? -7.535 -17.516 -15.695 1 92.94 58 VAL B C 1
ATOM 3357 O O . VAL B 1 58 ? -7.293 -16.328 -15.484 1 92.94 58 VAL B O 1
ATOM 3360 N N . GLY B 1 59 ? -6.617 -18.359 -15.93 1 82.75 59 GLY B N 1
ATOM 3361 C CA . GLY B 1 59 ? -5.207 -18 -15.984 1 82.75 59 GLY B CA 1
ATOM 3362 C C . GLY B 1 59 ? -4.684 -17.844 -17.391 1 82.75 59 GLY B C 1
ATOM 3363 O O . GLY B 1 59 ? -5.414 -18.094 -18.359 1 82.75 59 GLY B O 1
ATOM 3364 N N . GLY B 1 60 ? -3.492 -17.391 -17.516 1 76.38 60 GLY B N 1
ATOM 3365 C CA . GLY B 1 60 ? -2.861 -17.234 -18.812 1 76.38 60 GLY B CA 1
ATOM 3366 C C . GLY B 1 60 ? -2.551 -18.562 -19.484 1 76.38 60 GLY B C 1
ATOM 3367 O O . GLY B 1 60 ? -2.695 -18.703 -20.703 1 76.38 60 GLY B O 1
ATOM 3368 N N . THR B 1 61 ? -2.145 -19.531 -18.703 1 75.06 61 THR B N 1
ATOM 3369 C CA . THR B 1 61 ? -1.76 -20.844 -19.25 1 75.06 61 THR B CA 1
ATOM 3370 C C . THR B 1 61 ? -2.895 -21.844 -19.078 1 75.06 61 THR B C 1
ATOM 3372 O O . THR B 1 61 ? -3.248 -22.547 -20.031 1 75.06 61 THR B O 1
ATOM 3375 N N . HIS B 1 62 ? -3.432 -21.922 -17.922 1 83.75 62 HIS B N 1
ATOM 3376 C CA . HIS B 1 62 ? -4.527 -22.844 -17.641 1 83.75 62 HIS B CA 1
ATOM 3377 C C . HIS B 1 62 ? -5.691 -22.125 -16.969 1 83.75 62 HIS B C 1
ATOM 3379 O O . HIS B 1 62 ? -5.5 -21.094 -16.312 1 83.75 62 HIS B O 1
ATOM 3385 N N . SER B 1 63 ? -6.777 -22.703 -17.234 1 92.69 63 SER B N 1
ATOM 3386 C CA . SER B 1 63 ? -8 -22.266 -16.562 1 92.69 63 SER B CA 1
ATOM 3387 C C . SER B 1 63 ? -8.695 -23.438 -15.867 1 92.69 63 SER B C 1
ATOM 3389 O O . SER B 1 63 ? -8.578 -24.578 -16.312 1 92.69 63 SER B O 1
ATOM 3391 N N . ARG B 1 64 ? -9.336 -23.109 -14.805 1 94.25 64 ARG B N 1
ATOM 3392 C CA . ARG B 1 64 ? -9.984 -24.141 -14.008 1 94.25 64 ARG B CA 1
ATOM 3393 C C . ARG B 1 64 ? -11.453 -23.828 -13.789 1 94.25 64 ARG B C 1
ATOM 3395 O O . ARG B 1 64 ? -11.836 -22.656 -13.68 1 94.25 64 ARG B O 1
ATOM 3402 N N . LEU B 1 65 ? -12.227 -24.891 -13.734 1 95.56 65 LEU B N 1
ATOM 3403 C CA . LEU B 1 65 ? -13.648 -24.812 -13.453 1 95.56 65 LEU B CA 1
ATOM 3404 C C . LEU B 1 65 ? -14.008 -25.656 -12.227 1 95.56 65 LEU B C 1
ATOM 3406 O O . LEU B 1 65 ? -13.523 -26.781 -12.086 1 95.56 65 LEU B O 1
ATOM 3410 N N . ARG B 1 66 ? -14.75 -25.031 -11.352 1 93.75 66 ARG B N 1
ATOM 3411 C CA . ARG B 1 66 ? -15.453 -25.766 -10.305 1 93.75 66 ARG B CA 1
ATOM 3412 C C . ARG B 1 66 ? -16.953 -25.609 -10.445 1 93.75 66 ARG B C 1
ATOM 3414 O O . ARG B 1 66 ? -17.453 -24.531 -10.773 1 93.75 66 ARG B O 1
ATOM 3421 N N . GLY B 1 67 ? -17.656 -26.719 -10.266 1 93 67 GLY B N 1
ATOM 3422 C CA . GLY B 1 67 ? -19.094 -26.688 -10.414 1 93 67 GLY B CA 1
ATOM 3423 C C . GLY B 1 67 ? -19.812 -27.594 -9.414 1 93 67 GLY B C 1
ATOM 3424 O O . GLY B 1 67 ? -19.234 -28.547 -8.898 1 93 67 GLY B O 1
ATOM 3425 N N . GLY B 1 68 ? -21.062 -27.172 -9.172 1 89.56 68 GLY B N 1
ATOM 3426 C CA . GLY B 1 68 ? -21.906 -27.938 -8.273 1 89.56 68 GLY B CA 1
ATOM 3427 C C . GLY B 1 68 ? -23.219 -27.266 -7.969 1 89.56 68 GLY B C 1
ATOM 3428 O O . GLY B 1 68 ? -23.656 -26.359 -8.695 1 89.56 68 GLY B O 1
ATOM 3429 N N . ARG B 1 69 ? -23.812 -27.875 -6.961 1 87.94 69 ARG B N 1
ATOM 3430 C CA . ARG B 1 69 ? -25.062 -27.297 -6.465 1 87.94 69 ARG B CA 1
ATOM 3431 C C . ARG B 1 69 ? -24.797 -26.391 -5.262 1 87.94 69 ARG B C 1
ATOM 3433 O O . ARG B 1 69 ? -24 -26.734 -4.391 1 87.94 69 ARG B O 1
ATOM 3440 N N . ALA B 1 70 ? -25.5 -25.25 -5.383 1 85.5 70 ALA B N 1
ATOM 3441 C CA . ALA B 1 70 ? -25.328 -24.297 -4.277 1 85.5 70 ALA B CA 1
ATOM 3442 C C . ALA B 1 70 ? -25.625 -24.969 -2.938 1 85.5 70 ALA B C 1
ATOM 3444 O O . ALA B 1 70 ? -26.672 -25.594 -2.762 1 85.5 70 ALA B O 1
ATOM 3445 N N . GLY B 1 71 ? -24.688 -24.844 -1.992 1 74.69 71 GLY B N 1
ATOM 3446 C CA . GLY B 1 71 ? -24.891 -25.375 -0.655 1 74.69 71 GLY B CA 1
ATOM 3447 C C . GLY B 1 71 ? -24.469 -26.828 -0.521 1 74.69 71 GLY B C 1
ATOM 3448 O O . GLY B 1 71 ? -24.562 -27.406 0.562 1 74.69 71 GLY B O 1
ATOM 3449 N N . GLU B 1 72 ? -24.125 -27.422 -1.654 1 75.75 72 GLU B N 1
ATOM 3450 C CA . GLU B 1 72 ? -23.641 -28.797 -1.652 1 75.75 72 GLU B CA 1
ATOM 3451 C C . GLU B 1 72 ? -22.156 -28.875 -2.016 1 75.75 72 GLU B C 1
ATOM 3453 O O . GLU B 1 72 ? -21.578 -27.891 -2.498 1 75.75 72 GLU B O 1
ATOM 3458 N N . PRO B 1 73 ? -21.641 -30.047 -1.601 1 70.81 73 PRO B N 1
ATOM 3459 C CA . PRO B 1 73 ? -20.25 -30.203 -2.039 1 70.81 73 PRO B CA 1
ATOM 3460 C C . PRO B 1 73 ? -20.094 -30.109 -3.557 1 70.81 73 PRO B C 1
ATOM 3462 O O . PRO B 1 73 ? -21 -30.5 -4.297 1 70.81 73 PRO B O 1
ATOM 3465 N N . GLU B 1 74 ? -19.031 -29.719 -3.986 1 74.31 74 GLU B N 1
ATOM 3466 C CA . GLU B 1 74 ? -18.734 -29.531 -5.402 1 74.31 74 GLU B CA 1
ATOM 3467 C C . GLU B 1 74 ? -18.781 -30.844 -6.164 1 74.31 74 GLU B C 1
ATOM 3469 O O . GLU B 1 74 ? -18.453 -31.906 -5.609 1 74.31 74 GLU B O 1
ATOM 3474 N N . TYR B 1 75 ? -19.25 -30.719 -7.441 1 70.75 75 TYR B N 1
ATOM 3475 C CA . TYR B 1 75 ? -19.344 -31.891 -8.312 1 70.75 75 TYR B CA 1
ATOM 3476 C C . TYR B 1 75 ? -17.969 -32.281 -8.852 1 70.75 75 TYR B C 1
ATOM 3478 O O . TYR B 1 75 ? -17.688 -33.469 -9.039 1 70.75 75 TYR B O 1
ATOM 3486 N N . GLY B 1 76 ? -17.234 -31.312 -9.219 1 81.5 76 GLY B N 1
ATOM 3487 C CA . GLY B 1 76 ? -16 -31.625 -9.914 1 81.5 76 GLY B CA 1
ATOM 3488 C C . GLY B 1 76 ? -15.156 -30.391 -10.219 1 81.5 76 GLY B C 1
ATOM 3489 O O . GLY B 1 76 ? -15.586 -29.266 -9.961 1 81.5 76 GLY B O 1
ATOM 3490 N N . GLU B 1 77 ? -13.898 -30.75 -10.586 1 85.5 77 GLU B N 1
ATOM 3491 C CA . GLU B 1 77 ? -12.922 -29.766 -11.047 1 85.5 77 GLU B CA 1
ATOM 3492 C C . GLU B 1 77 ? -12.43 -30.094 -12.453 1 85.5 77 GLU B C 1
ATOM 3494 O O . GLU B 1 77 ? -12.172 -31.25 -12.773 1 85.5 77 GLU B O 1
ATOM 3499 N N . TRP B 1 78 ? -12.461 -29.109 -13.312 1 91.19 78 TRP B N 1
ATOM 3500 C CA . TRP B 1 78 ? -11.961 -29.234 -14.68 1 91.19 78 TRP B CA 1
ATOM 3501 C C . TRP B 1 78 ? -10.812 -28.266 -14.93 1 91.19 78 TRP B C 1
ATOM 3503 O O . TRP B 1 78 ? -10.812 -27.141 -14.414 1 91.19 78 TRP B O 1
ATOM 3513 N N . LYS B 1 79 ? -9.906 -28.734 -15.641 1 92.88 79 LYS B N 1
ATOM 3514 C CA . LYS B 1 79 ? -8.766 -27.922 -16.047 1 92.88 79 LYS B CA 1
ATOM 3515 C C . LYS B 1 79 ? -8.609 -27.906 -17.562 1 92.88 79 LYS B C 1
ATOM 3517 O O . LYS B 1 79 ? -8.68 -28.953 -18.203 1 92.88 79 LYS B O 1
ATOM 3522 N N . VAL B 1 80 ? -8.445 -26.75 -18.141 1 93.5 80 VAL B N 1
ATOM 3523 C CA . VAL B 1 80 ? -8.273 -26.609 -19.594 1 93.5 80 VAL B CA 1
ATOM 3524 C C . VAL B 1 80 ? -7.066 -25.734 -19.891 1 93.5 80 VAL B C 1
ATOM 3526 O O . VAL B 1 80 ? -6.641 -24.938 -19.047 1 93.5 80 VAL B O 1
ATOM 3529 N N . ARG B 1 81 ? -6.543 -25.891 -21.031 1 90.75 81 ARG B N 1
ATOM 3530 C CA . ARG B 1 81 ? -5.52 -24.969 -21.5 1 90.75 81 ARG B CA 1
ATOM 3531 C C . ARG B 1 81 ? -6.145 -23.703 -22.062 1 90.75 81 ARG B C 1
ATOM 3533 O O . ARG B 1 81 ? -6.941 -23.75 -23 1 90.75 81 ARG B O 1
ATOM 3540 N N . THR B 1 82 ? -5.766 -22.609 -21.562 1 91.12 82 THR B N 1
ATOM 3541 C CA . THR B 1 82 ? -6.406 -21.344 -21.906 1 91.12 82 THR B CA 1
ATOM 3542 C C . THR B 1 82 ? -6.215 -21.016 -23.375 1 91.12 82 THR B C 1
ATOM 3544 O O . THR B 1 82 ? -7.148 -20.562 -24.047 1 91.12 82 THR B O 1
ATOM 3547 N N . ALA B 1 83 ? -5.074 -21.328 -23.891 1 86.5 83 ALA B N 1
ATOM 3548 C CA . ALA B 1 83 ? -4.684 -20.984 -25.25 1 86.5 83 ALA B CA 1
ATOM 3549 C C . ALA B 1 83 ? -5.504 -21.781 -26.266 1 86.5 83 ALA B C 1
ATOM 3551 O O . ALA B 1 83 ? -5.508 -21.438 -27.453 1 86.5 83 ALA B O 1
ATOM 3552 N N . ASP B 1 84 ? -6.129 -22.75 -25.875 1 92.69 84 ASP B N 1
ATOM 3553 C CA . ASP B 1 84 ? -6.898 -23.594 -26.781 1 92.69 84 ASP B CA 1
ATOM 3554 C C . ASP B 1 84 ? -8.203 -22.906 -27.188 1 92.69 84 ASP B C 1
ATOM 3556 O O . ASP B 1 84 ? -8.93 -23.406 -28.047 1 92.69 84 ASP B O 1
ATOM 3560 N N . PHE B 1 85 ? -8.438 -21.766 -26.672 1 95.56 85 PHE B N 1
ATOM 3561 C CA . PHE B 1 85 ? -9.688 -21.062 -26.938 1 95.56 85 PHE B CA 1
ATOM 3562 C C . PHE B 1 85 ? -9.414 -19.688 -27.516 1 95.56 85 PHE B C 1
ATOM 3564 O O . PHE B 1 85 ? -8.422 -19.031 -27.172 1 95.56 85 PHE B O 1
ATOM 3571 N N . PRO B 1 86 ? -10.305 -19.266 -28.375 1 94.88 86 PRO B N 1
ATOM 3572 C CA . PRO B 1 86 ? -10.07 -17.969 -29.031 1 94.88 86 PRO B CA 1
ATOM 3573 C C . PRO B 1 86 ? -10.586 -16.797 -28.203 1 94.88 86 PRO B C 1
ATOM 3575 O O . PRO B 1 86 ? -10.297 -15.641 -28.531 1 94.88 86 PRO B O 1
ATOM 3578 N N . SER B 1 87 ? -11.414 -17.078 -27.203 1 96 87 SER B N 1
ATOM 3579 C CA . SER B 1 87 ? -11.969 -16.016 -26.375 1 96 87 SER B CA 1
ATOM 3580 C C . SER B 1 87 ? -12.398 -16.531 -25 1 96 87 SER B C 1
ATOM 3582 O O . SER B 1 87 ? -12.508 -17.75 -24.812 1 96 87 SER B O 1
ATOM 3584 N N . LEU B 1 88 ? -12.633 -15.539 -24.094 1 95.94 88 LEU B N 1
ATOM 3585 C CA . LEU B 1 88 ? -13.117 -15.898 -22.766 1 95.94 88 LEU B CA 1
ATOM 3586 C C . LEU B 1 88 ? -14.484 -16.562 -22.844 1 95.94 88 LEU B C 1
ATOM 3588 O O . LEU B 1 88 ? -14.75 -17.547 -22.172 1 95.94 88 LEU B O 1
ATOM 3592 N N . GLY B 1 89 ? -15.336 -16.016 -23.656 1 97.06 89 GLY B N 1
ATOM 3593 C CA . GLY B 1 89 ? -16.656 -16.594 -23.844 1 97.06 89 GLY B CA 1
ATOM 3594 C C . GLY B 1 89 ? -16.625 -18.016 -24.344 1 97.06 89 GLY B C 1
ATOM 3595 O O . GLY B 1 89 ? -17.344 -18.875 -23.844 1 97.06 89 GLY B O 1
ATOM 3596 N N . ASP B 1 90 ? -15.797 -18.203 -25.312 1 97.12 90 ASP B N 1
ATOM 3597 C CA . ASP B 1 90 ? -15.656 -19.547 -25.875 1 97.12 90 ASP B CA 1
ATOM 3598 C C . ASP B 1 90 ? -15.133 -20.531 -24.828 1 97.12 90 ASP B C 1
ATOM 3600 O O . ASP B 1 90 ? -15.586 -21.672 -24.766 1 97.12 90 ASP B O 1
ATOM 3604 N N . LEU B 1 91 ? -14.172 -20.094 -24.078 1 96.94 91 LEU B N 1
ATOM 3605 C CA . LEU B 1 91 ? -13.609 -20.922 -23.016 1 96.94 91 LEU B CA 1
ATOM 3606 C C . LEU B 1 91 ? -14.688 -21.344 -22.016 1 96.94 91 LEU B C 1
ATOM 3608 O O . LEU B 1 91 ? -14.82 -22.516 -21.688 1 96.94 91 LEU B O 1
ATOM 3612 N N . VAL B 1 92 ? -15.453 -20.344 -21.609 1 97.5 92 VAL B N 1
ATOM 3613 C CA . VAL B 1 92 ? -16.484 -20.578 -20.609 1 97.5 92 VAL B CA 1
ATOM 3614 C C . VAL B 1 92 ? -17.547 -21.516 -21.172 1 97.5 92 VAL B C 1
ATOM 3616 O O . VAL B 1 92 ? -17.875 -22.531 -20.547 1 97.5 92 VAL B O 1
ATOM 3619 N N . THR B 1 93 ? -18.016 -21.234 -22.359 1 97.25 93 THR B N 1
ATOM 3620 C CA . THR B 1 93 ? -19.078 -22.016 -22.969 1 97.25 93 THR B CA 1
ATOM 3621 C C . THR B 1 93 ? -18.641 -23.453 -23.219 1 97.25 93 THR B C 1
ATOM 3623 O O . THR B 1 93 ? -19.344 -24.391 -22.859 1 97.25 93 THR B O 1
ATOM 3626 N N . ALA B 1 94 ? -17.516 -23.594 -23.734 1 96.88 94 ALA B N 1
ATOM 3627 C CA . ALA B 1 94 ? -17 -24.922 -24.062 1 96.88 94 ALA B CA 1
ATOM 3628 C C . ALA B 1 94 ? -16.75 -25.75 -22.797 1 96.88 94 ALA B C 1
ATOM 3630 O O . ALA B 1 94 ? -17.031 -26.953 -22.766 1 96.88 94 ALA B O 1
ATOM 3631 N N . THR B 1 95 ? -16.141 -25.125 -21.828 1 96.62 95 THR B N 1
ATOM 3632 C CA . THR B 1 95 ? -15.805 -25.844 -20.594 1 96.62 95 THR B CA 1
ATOM 3633 C C . THR B 1 95 ? -17.062 -26.266 -19.859 1 96.62 95 THR B C 1
ATOM 3635 O O . THR B 1 95 ? -17.141 -27.391 -19.328 1 96.62 95 THR B O 1
ATOM 3638 N N . LEU B 1 96 ? -18.031 -25.391 -19.812 1 95.5 96 LEU B N 1
ATOM 3639 C CA . LEU B 1 96 ? -19.312 -25.75 -19.203 1 95.5 96 LEU B CA 1
ATOM 3640 C C . LEU B 1 96 ? -19.969 -26.906 -19.953 1 95.5 96 LEU B C 1
ATOM 3642 O O . LEU B 1 96 ? -20.5 -27.812 -19.328 1 95.5 96 LEU B O 1
ATOM 3646 N N . GLY B 1 97 ? -19.953 -26.812 -21.25 1 94.38 97 GLY B N 1
ATOM 3647 C CA . GLY B 1 97 ? -20.484 -27.891 -22.062 1 94.38 97 GLY B CA 1
ATOM 3648 C C . GLY B 1 97 ? -19.812 -29.234 -21.812 1 94.38 97 GLY B C 1
ATOM 3649 O O . GLY B 1 97 ? -20.484 -30.25 -21.625 1 94.38 97 GLY B O 1
ATOM 3650 N N . ALA B 1 98 ? -18.531 -29.188 -21.781 1 93.44 98 ALA B N 1
ATOM 3651 C CA . ALA B 1 98 ? -17.75 -30.406 -21.547 1 93.44 98 ALA B CA 1
ATOM 3652 C C . ALA B 1 98 ? -18.047 -30.984 -20.172 1 93.44 98 ALA B C 1
ATOM 3654 O O . ALA B 1 98 ? -18.031 -32.219 -19.984 1 93.44 98 ALA B O 1
ATOM 3655 N N . ALA B 1 99 ? -18.312 -30.109 -19.219 1 92.56 99 ALA B N 1
ATOM 3656 C CA . ALA B 1 99 ? -18.594 -30.531 -17.844 1 92.56 99 ALA B CA 1
ATOM 3657 C C . ALA B 1 99 ? -20.047 -30.953 -17.688 1 92.56 99 ALA B C 1
ATOM 3659 O O . ALA B 1 99 ? -20.422 -31.531 -16.656 1 92.56 99 ALA B O 1
ATOM 3660 N N . GLY B 1 100 ? -20.875 -30.672 -18.672 1 91.56 100 GLY B N 1
ATOM 3661 C CA . GLY B 1 100 ? -22.297 -30.969 -18.578 1 91.56 100 GLY B CA 1
ATOM 3662 C C . GLY B 1 100 ? -23.016 -30.109 -17.547 1 91.56 100 GLY B C 1
ATOM 3663 O O . GLY B 1 100 ? -23.953 -30.578 -16.891 1 91.56 100 GLY B O 1
ATOM 3664 N N . LEU B 1 101 ? -22.516 -28.922 -17.328 1 92.38 101 LEU B N 1
ATOM 3665 C CA . LEU B 1 101 ? -23.094 -28.031 -16.328 1 92.38 101 LEU B CA 1
ATOM 3666 C C . LEU B 1 101 ? -23.969 -26.969 -17 1 92.38 101 LEU B C 1
ATOM 3668 O O . LEU B 1 101 ? -23.609 -26.438 -18.047 1 92.38 101 LEU B O 1
ATOM 3672 N N . ARG B 1 102 ? -25.141 -26.703 -16.422 1 92 102 ARG B N 1
ATOM 3673 C CA . ARG B 1 102 ? -26.031 -25.578 -16.766 1 92 102 ARG B CA 1
ATOM 3674 C C . ARG B 1 102 ? -26.281 -24.703 -15.547 1 92 102 ARG B C 1
ATOM 3676 O O . ARG B 1 102 ? -27.391 -24.688 -15.008 1 92 102 ARG B O 1
ATOM 3683 N N . PRO B 1 103 ? -25.328 -23.953 -15.227 1 95 103 PRO B N 1
ATOM 3684 C CA . PRO B 1 103 ? -25.438 -23.188 -13.984 1 95 103 PRO B CA 1
ATOM 3685 C C . PRO B 1 103 ? -26.375 -21.984 -14.102 1 95 103 PRO B C 1
ATOM 3687 O O . PRO B 1 103 ? -26.578 -21.469 -15.203 1 95 103 PRO B O 1
ATOM 3690 N N . GLU B 1 104 ? -26.906 -21.594 -12.977 1 93.75 104 GLU B N 1
ATOM 3691 C CA . GLU B 1 104 ? -27.688 -20.359 -12.875 1 93.75 104 GLU B CA 1
ATOM 3692 C C . GLU B 1 104 ? -26.797 -19.172 -12.516 1 93.75 104 GLU B C 1
ATOM 3694 O O . GLU B 1 104 ? -27.141 -18.031 -12.82 1 93.75 104 GLU B O 1
ATOM 3699 N N . SER B 1 105 ? -25.75 -19.5 -11.82 1 95.25 105 SER B N 1
ATOM 3700 C CA . SER B 1 105 ? -24.812 -18.469 -11.383 1 95.25 105 SER B CA 1
ATOM 3701 C C . SER B 1 105 ? -23.375 -18.859 -11.719 1 95.25 105 SER B C 1
ATOM 3703 O O . SER B 1 105 ? -22.953 -19.984 -11.469 1 95.25 105 SER B O 1
ATOM 3705 N N . VAL B 1 106 ? -22.672 -17.922 -12.352 1 97 106 VAL B N 1
ATOM 3706 C CA . VAL B 1 106 ? -21.297 -18.125 -12.75 1 97 106 VAL B CA 1
ATOM 3707 C C . VAL B 1 106 ? -20.438 -16.969 -12.258 1 97 106 VAL B C 1
ATOM 3709 O O . VAL B 1 106 ? -20.844 -15.812 -12.344 1 97 106 VAL B O 1
ATOM 3712 N N . VAL B 1 107 ? -19.312 -17.281 -11.68 1 97.19 107 VAL B N 1
ATOM 3713 C CA . VAL B 1 107 ? -18.312 -16.281 -11.344 1 97.19 107 VAL B CA 1
ATOM 3714 C C . VAL B 1 107 ? -17.016 -16.562 -12.102 1 97.19 107 VAL B C 1
ATOM 3716 O O . VAL B 1 107 ? -16.531 -17.688 -12.102 1 97.19 107 VAL B O 1
ATOM 3719 N N . LEU B 1 108 ? -16.531 -15.562 -12.789 1 97.5 108 LEU B N 1
ATOM 3720 C CA . LEU B 1 108 ? -15.258 -15.633 -13.484 1 97.5 108 LEU B CA 1
ATOM 3721 C C . LEU B 1 108 ? -14.188 -14.828 -12.75 1 97.5 108 LEU B C 1
ATOM 3723 O O . LEU B 1 108 ? -14.289 -13.609 -12.648 1 97.5 108 LEU B O 1
ATOM 3727 N N . ALA B 1 109 ? -13.227 -15.516 -12.242 1 96.12 109 ALA B N 1
ATOM 3728 C CA . ALA B 1 109 ? -12.039 -14.844 -11.711 1 96.12 109 ALA B CA 1
ATOM 3729 C C . ALA B 1 109 ? -10.969 -14.695 -12.789 1 96.12 109 ALA B C 1
ATOM 3731 O O . ALA B 1 109 ? -10.516 -15.688 -13.367 1 96.12 109 ALA B O 1
ATOM 3732 N N . VAL B 1 110 ? -10.594 -13.453 -13.055 1 92.38 110 VAL B N 1
ATOM 3733 C CA . VAL B 1 110 ? -9.688 -13.195 -14.172 1 92.38 110 VAL B CA 1
ATOM 3734 C C . VAL B 1 110 ? -8.492 -12.391 -13.68 1 92.38 110 VAL B C 1
ATOM 3736 O O . VAL B 1 110 ? -8.586 -11.672 -12.68 1 92.38 110 VAL B O 1
ATOM 3739 N N . ALA B 1 111 ? -7.402 -12.523 -14.406 1 81.94 111 ALA B N 1
ATOM 3740 C CA . ALA B 1 111 ? -6.23 -11.695 -14.117 1 81.94 111 ALA B CA 1
ATOM 3741 C C . ALA B 1 111 ? -6.441 -10.266 -14.609 1 81.94 111 ALA B C 1
ATOM 3743 O O . ALA B 1 111 ? -7.059 -10.047 -15.648 1 81.94 111 ALA B O 1
ATOM 3744 N N . GLY B 1 112 ? -6.004 -9.312 -13.812 1 77.38 112 GLY B N 1
ATOM 3745 C CA . GLY B 1 112 ? -6.039 -7.926 -14.25 1 77.38 112 GLY B CA 1
ATOM 3746 C C . GLY B 1 112 ? -7.18 -7.133 -13.633 1 77.38 112 GLY B C 1
ATOM 3747 O O . GLY B 1 112 ? -7.906 -7.645 -12.781 1 77.38 112 GLY B O 1
ATOM 3748 N N . ARG B 1 113 ? -7.34 -5.98 -14.125 1 76.19 113 ARG B N 1
ATOM 3749 C CA . ARG B 1 113 ? -8.336 -5.047 -13.609 1 76.19 113 ARG B CA 1
ATOM 3750 C C . ARG B 1 113 ? -9.727 -5.387 -14.141 1 76.19 113 ARG B C 1
ATOM 3752 O O . ARG B 1 113 ? -9.891 -5.699 -15.32 1 76.19 113 ARG B O 1
ATOM 3759 N N . VAL B 1 114 ? -10.719 -5.344 -13.25 1 86.44 114 VAL B N 1
ATOM 3760 C CA . VAL B 1 114 ? -12.117 -5.562 -13.617 1 86.44 114 VAL B CA 1
ATOM 3761 C C . VAL B 1 114 ? -12.922 -4.293 -13.359 1 86.44 114 VAL B C 1
ATOM 3763 O O . VAL B 1 114 ? -13.18 -3.938 -12.203 1 86.44 114 VAL B O 1
ATOM 3766 N N . PRO B 1 115 ? -13.32 -3.699 -14.43 1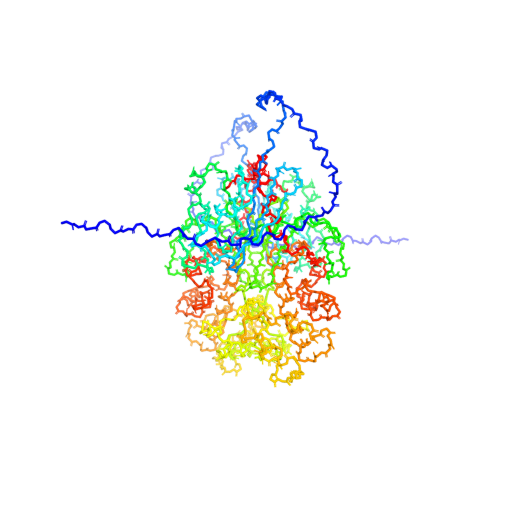 82.69 115 PRO B N 1
ATOM 3767 C CA . PRO B 1 115 ? -14.164 -2.52 -14.227 1 82.69 115 PRO B CA 1
ATOM 3768 C C . PRO B 1 115 ? -15.523 -2.865 -13.633 1 82.69 115 PRO B C 1
ATOM 3770 O O . PRO B 1 115 ? -15.922 -4.031 -13.633 1 82.69 115 PRO B O 1
ATOM 3773 N N . ALA B 1 116 ? -16.234 -1.821 -13.203 1 78.5 116 ALA B N 1
ATOM 3774 C CA . ALA B 1 116 ? -17.531 -1.994 -12.555 1 78.5 116 ALA B CA 1
ATOM 3775 C C . ALA B 1 116 ? -18.547 -2.625 -13.516 1 78.5 116 ALA B C 1
ATOM 3777 O O . ALA B 1 116 ? -19.391 -3.422 -13.102 1 78.5 116 ALA B O 1
ATOM 3778 N N . HIS B 1 117 ? -18.391 -2.283 -14.75 1 85.56 117 HIS B N 1
ATOM 3779 C CA . HIS B 1 117 ? -19.344 -2.812 -15.719 1 85.56 117 HIS B CA 1
ATOM 3780 C C . HIS B 1 117 ? -19.016 -4.262 -16.078 1 85.56 117 HIS B C 1
ATOM 3782 O O . HIS B 1 117 ? -19.797 -4.926 -16.75 1 85.56 117 HIS B O 1
ATOM 3788 N N . GLY B 1 118 ? -17.891 -4.746 -15.711 1 89.88 118 GLY B N 1
ATOM 3789 C CA . GLY B 1 118 ? -17.594 -6.168 -15.766 1 89.88 118 GLY B CA 1
ATOM 3790 C C . GLY B 1 118 ? -16.953 -6.594 -17.078 1 89.88 118 GLY B C 1
ATOM 3791 O O . GLY B 1 118 ? -16.547 -7.746 -17.219 1 89.88 118 GLY B O 1
ATOM 3792 N N . ASN B 1 119 ? -16.906 -5.672 -18.125 1 92.25 119 ASN B N 1
ATOM 3793 C CA . ASN B 1 119 ? -16.203 -5.984 -19.359 1 92.25 119 ASN B CA 1
ATOM 3794 C C . ASN B 1 119 ? -14.688 -6.039 -19.141 1 92.25 119 ASN B C 1
ATOM 3796 O O . ASN B 1 119 ? -14.117 -5.16 -18.5 1 92.25 119 ASN B O 1
ATOM 3800 N N . VAL B 1 120 ? -14.062 -7.102 -19.656 1 91.5 120 VAL B N 1
ATOM 3801 C CA . VAL B 1 120 ? -12.648 -7.23 -19.328 1 91.5 120 VAL B CA 1
ATOM 3802 C C . VAL B 1 120 ? -11.852 -7.582 -20.578 1 91.5 120 VAL B C 1
ATOM 3804 O O . VAL B 1 120 ? -12.328 -8.336 -21.438 1 91.5 120 VAL B O 1
ATOM 3807 N N . GLN B 1 121 ? -10.734 -6.926 -20.719 1 86.88 121 GLN B N 1
ATOM 3808 C CA . GLN B 1 121 ? -9.672 -7.328 -21.641 1 86.88 121 GLN B CA 1
ATOM 3809 C C . GLN B 1 121 ? -8.578 -8.109 -20.906 1 86.88 121 GLN B C 1
ATOM 3811 O O . GLN B 1 121 ? -7.922 -7.578 -20.016 1 86.88 121 GLN B O 1
ATOM 3816 N N . MET B 1 122 ? -8.422 -9.305 -21.328 1 83.56 122 MET B N 1
ATOM 3817 C CA . MET B 1 122 ? -7.422 -10.125 -20.656 1 83.56 122 MET B CA 1
ATOM 3818 C C . MET B 1 122 ? -6.012 -9.617 -20.922 1 83.56 122 MET B C 1
ATOM 3820 O O . MET B 1 122 ? -5.586 -9.555 -22.078 1 83.56 122 MET B O 1
ATOM 3824 N N . THR B 1 123 ? -5.238 -9.281 -19.875 1 71.56 123 THR B N 1
ATOM 3825 C CA . THR B 1 123 ? -3.904 -8.703 -20 1 71.56 123 THR B CA 1
ATOM 3826 C C . THR B 1 123 ? -2.928 -9.719 -20.578 1 71.56 123 THR B C 1
ATOM 3828 O O . THR B 1 123 ? -2.064 -9.367 -21.391 1 71.56 123 THR B O 1
ATOM 3831 N N . ASN B 1 124 ? -3.094 -10.922 -20.188 1 70.06 124 ASN B N 1
ATOM 3832 C CA . ASN B 1 124 ? -2.154 -11.961 -20.609 1 70.06 124 ASN B CA 1
ATOM 3833 C C . ASN B 1 124 ? -2.572 -12.586 -21.938 1 70.06 124 ASN B C 1
ATOM 3835 O O . ASN B 1 124 ? -1.839 -13.398 -22.5 1 70.06 124 ASN B O 1
ATOM 3839 N N . LEU B 1 125 ? -3.715 -12.219 -22.359 1 81.31 125 LEU B N 1
ATOM 3840 C CA . LEU B 1 125 ? -4.242 -12.727 -23.625 1 81.31 125 LEU B CA 1
ATOM 3841 C C . LEU B 1 125 ? -4.777 -11.578 -24.484 1 81.31 125 LEU B C 1
ATOM 3843 O O . LEU B 1 125 ? -5.969 -11.547 -24.797 1 81.31 125 LEU B O 1
ATOM 3847 N N . PRO B 1 126 ? -3.859 -10.797 -24.891 1 76.62 126 PRO B N 1
ATOM 3848 C CA . PRO B 1 126 ? -4.281 -9.57 -25.562 1 76.62 126 PRO B CA 1
ATOM 3849 C C . PRO B 1 126 ? -4.957 -9.836 -26.906 1 76.62 126 PRO B C 1
ATOM 3851 O O . PRO B 1 126 ? -5.656 -8.969 -27.438 1 76.62 126 PRO B O 1
ATOM 3854 N N . HIS B 1 127 ? -4.773 -10.992 -27.438 1 86.88 127 HIS B N 1
ATOM 3855 C CA . HIS B 1 127 ? -5.383 -11.312 -28.719 1 86.88 127 HIS B CA 1
ATOM 3856 C C . HIS B 1 127 ? -6.852 -11.688 -28.562 1 86.88 127 HIS B C 1
ATOM 3858 O O . HIS B 1 127 ? -7.594 -11.758 -29.531 1 86.88 127 HIS B O 1
ATOM 3864 N N . TRP B 1 128 ? -7.258 -11.984 -27.359 1 91.88 128 TRP B N 1
ATOM 3865 C CA . TRP B 1 128 ? -8.672 -12.234 -27.094 1 91.88 128 TRP B CA 1
ATOM 3866 C C . TRP B 1 128 ? -9.492 -10.961 -27.266 1 91.88 128 TRP B C 1
ATOM 3868 O O . TRP B 1 128 ? -9.031 -9.867 -26.938 1 91.88 128 TRP B O 1
ATOM 3878 N N . PRO B 1 129 ? -10.695 -11.117 -27.797 1 92.81 129 PRO B N 1
ATOM 3879 C CA . PRO B 1 129 ? -11.57 -9.945 -27.844 1 92.81 129 PRO B CA 1
ATOM 3880 C C . PRO B 1 129 ? -12.031 -9.5 -26.453 1 92.81 129 PRO B C 1
ATOM 3882 O O . PRO B 1 129 ? -11.945 -10.273 -25.5 1 92.81 129 PRO B O 1
ATOM 3885 N N . LEU B 1 130 ? -12.492 -8.258 -26.422 1 93.81 130 LEU B N 1
ATOM 3886 C CA . LEU B 1 130 ? -13.102 -7.754 -25.203 1 93.81 130 LEU B CA 1
ATOM 3887 C C . LEU B 1 130 ? -14.281 -8.625 -24.781 1 93.81 130 LEU B C 1
ATOM 3889 O O . LEU B 1 130 ? -15.141 -8.953 -25.594 1 93.81 130 LEU B O 1
ATOM 3893 N N . PHE B 1 131 ? -14.227 -9.039 -23.578 1 95.31 131 PHE B N 1
ATOM 3894 C CA . PHE B 1 131 ? -15.328 -9.812 -23.016 1 95.31 131 PHE B CA 1
ATOM 3895 C C . PHE B 1 131 ? -16.422 -8.898 -22.484 1 95.31 131 PHE B C 1
ATOM 3897 O O . PHE B 1 131 ? -16.172 -8.078 -21.594 1 95.31 131 PHE B O 1
ATOM 3904 N N . GLU B 1 132 ? -17.594 -9.086 -23.016 1 96.81 132 GLU B N 1
ATOM 3905 C CA . GLU B 1 132 ? -18.75 -8.297 -22.578 1 96.81 132 GLU B CA 1
ATOM 3906 C C . GLU B 1 132 ? -19.641 -9.078 -21.625 1 96.81 132 GLU B C 1
ATOM 3908 O O . GLU B 1 132 ? -20.469 -9.883 -22.062 1 96.81 132 GLU B O 1
ATOM 3913 N N . ARG B 1 133 ? -19.516 -8.734 -20.391 1 96.56 133 ARG B N 1
ATOM 3914 C CA . ARG B 1 133 ? -20.141 -9.516 -19.328 1 96.56 133 ARG B CA 1
ATOM 3915 C C . ARG B 1 133 ? -21.656 -9.586 -19.516 1 96.56 133 ARG B C 1
ATOM 3917 O O . ARG B 1 133 ? -22.219 -10.672 -19.531 1 96.56 133 ARG B O 1
ATOM 3924 N N . ASP B 1 134 ? -22.312 -8.43 -19.656 1 96.62 134 ASP B N 1
ATOM 3925 C CA . ASP B 1 134 ? -23.781 -8.383 -19.688 1 96.62 134 ASP B CA 1
ATOM 3926 C C . ASP B 1 134 ? -24.312 -9.062 -20.953 1 96.62 134 ASP B C 1
ATOM 3928 O O . ASP B 1 134 ? -25.328 -9.758 -20.906 1 96.62 134 ASP B O 1
ATOM 3932 N N . ALA B 1 135 ? -23.672 -8.828 -22.016 1 97.06 135 ALA B N 1
ATOM 3933 C CA . ALA B 1 135 ? -24.094 -9.484 -23.25 1 97.06 135 ALA B CA 1
ATOM 3934 C C . ALA B 1 135 ? -23.984 -11 -23.125 1 97.06 135 ALA B C 1
ATOM 3936 O O . ALA B 1 135 ? -24.906 -11.727 -23.531 1 97.06 135 ALA B O 1
ATOM 3937 N N . PHE B 1 136 ? -22.906 -11.469 -22.641 1 97.44 136 PHE B N 1
ATOM 3938 C CA . PHE B 1 136 ? -22.703 -12.898 -22.469 1 97.44 136 PHE B CA 1
ATOM 3939 C C . PHE B 1 136 ? -23.734 -13.477 -21.5 1 97.44 136 PHE B C 1
ATOM 3941 O O . PHE B 1 136 ? -24.297 -14.547 -21.766 1 97.44 136 PHE B O 1
ATOM 3948 N N . ALA B 1 137 ? -23.938 -12.82 -20.406 1 96.81 137 ALA B N 1
ATOM 3949 C CA . ALA B 1 137 ? -24.922 -13.25 -19.406 1 96.81 137 ALA B CA 1
ATOM 3950 C C . ALA B 1 137 ? -26.312 -13.383 -20.031 1 96.81 137 ALA B C 1
ATOM 3952 O O . ALA B 1 137 ? -27.016 -14.359 -19.781 1 96.81 137 ALA B O 1
ATOM 3953 N N . ALA B 1 138 ? -26.688 -12.398 -20.766 1 96.69 138 ALA B N 1
ATOM 3954 C CA . ALA B 1 138 ? -28 -12.391 -21.422 1 96.69 138 ALA B CA 1
ATOM 3955 C C . ALA B 1 138 ? -28.125 -13.523 -22.438 1 96.69 138 ALA B C 1
ATOM 3957 O O . ALA B 1 138 ? -29.141 -14.203 -22.5 1 96.69 138 ALA B O 1
ATOM 3958 N N . GLU B 1 139 ? -27.109 -13.672 -23.188 1 96.38 139 GLU B N 1
ATOM 3959 C CA . GLU B 1 139 ? -27.109 -14.703 -24.219 1 96.38 139 GLU B CA 1
ATOM 3960 C C . GLU B 1 139 ? -27.266 -16.094 -23.609 1 96.38 139 GLU B C 1
ATOM 3962 O O . GLU B 1 139 ? -27.891 -16.969 -24.219 1 96.38 139 GLU B O 1
ATOM 3967 N N . HIS B 1 140 ? -26.75 -16.297 -22.453 1 95.88 140 HIS B N 1
ATOM 3968 C CA . HIS B 1 140 ? -26.719 -17.641 -21.859 1 95.88 140 HIS B CA 1
ATOM 3969 C C . HIS B 1 140 ? -27.75 -17.766 -20.75 1 95.88 140 HIS B C 1
ATOM 3971 O O . HIS B 1 140 ? -27.906 -18.844 -20.172 1 95.88 140 HIS B O 1
ATOM 3977 N N . GLY B 1 141 ? -28.391 -16.703 -20.391 1 94.5 141 GLY B N 1
ATOM 3978 C CA . GLY B 1 141 ? -29.422 -16.734 -19.359 1 94.5 141 GLY B CA 1
ATOM 3979 C C . GLY B 1 141 ? -28.859 -17.047 -17.984 1 94.5 141 GLY B C 1
ATOM 3980 O O . GLY B 1 141 ? -29.422 -17.875 -17.266 1 94.5 141 GLY B O 1
ATOM 3981 N N . ILE B 1 142 ? -27.75 -16.516 -17.641 1 94.94 142 ILE B N 1
ATOM 3982 C CA . ILE B 1 142 ? -27.109 -16.812 -16.359 1 94.94 142 ILE B CA 1
ATOM 3983 C C . ILE B 1 142 ? -26.828 -15.516 -15.602 1 94.94 142 ILE B C 1
ATOM 3985 O O . ILE B 1 142 ? -26.734 -14.445 -16.203 1 94.94 142 ILE B O 1
ATOM 3989 N N . ARG B 1 143 ? -26.781 -15.625 -14.289 1 94.88 143 ARG B N 1
ATOM 3990 C CA . ARG B 1 143 ? -26.172 -14.594 -13.469 1 94.88 143 ARG B CA 1
ATOM 3991 C C . ARG B 1 143 ? -24.656 -14.672 -13.516 1 94.88 143 ARG B C 1
ATOM 3993 O O . ARG B 1 143 ? -24.062 -15.703 -13.172 1 94.88 143 ARG B O 1
ATOM 4000 N N . LEU B 1 144 ? -24.062 -13.609 -14.008 1 96.94 144 LEU B N 1
ATOM 4001 C CA . LEU B 1 144 ? -22.625 -13.656 -14.25 1 96.94 144 LEU B CA 1
ATOM 4002 C C . LEU B 1 144 ? -21.906 -12.531 -13.508 1 96.94 144 LEU B C 1
ATOM 4004 O O . LEU B 1 144 ? -22.297 -11.367 -13.617 1 96.94 144 LEU B O 1
ATOM 4008 N N . ARG B 1 145 ? -20.938 -12.906 -12.734 1 96.44 145 ARG B N 1
ATOM 4009 C CA . ARG B 1 145 ? -20.047 -11.953 -12.07 1 96.44 145 ARG B CA 1
ATOM 4010 C C . ARG B 1 145 ? -18.609 -12.164 -12.484 1 96.44 145 ARG B C 1
ATOM 4012 O O . ARG B 1 145 ? -18.156 -13.305 -12.609 1 96.44 145 ARG B O 1
ATOM 4019 N N . VAL B 1 146 ? -17.969 -11.086 -12.812 1 96.06 146 VAL B N 1
ATOM 4020 C CA . VAL B 1 146 ? -16.531 -11.117 -13.109 1 96.06 146 VAL B CA 1
ATOM 4021 C C . VAL B 1 146 ? -15.766 -10.414 -11.992 1 96.06 146 VAL B C 1
ATOM 4023 O O . VAL B 1 146 ? -16.109 -9.297 -11.602 1 96.06 146 VAL B O 1
ATOM 4026 N N . VAL B 1 147 ? -14.773 -11.133 -11.469 1 94.38 147 VAL B N 1
ATOM 4027 C CA . VAL B 1 147 ? -13.977 -10.555 -10.391 1 94.38 147 VAL B CA 1
ATOM 4028 C C . VAL B 1 147 ? -12.492 -10.734 -10.703 1 94.38 147 VAL B C 1
ATOM 4030 O O . VAL B 1 147 ? -12.117 -11.562 -11.539 1 94.38 147 VAL B O 1
ATOM 4033 N N . ASN B 1 148 ? -11.695 -9.922 -10.062 1 92.62 148 ASN B N 1
ATOM 4034 C CA . ASN B 1 148 ? -10.25 -10.125 -10.078 1 92.62 148 ASN B CA 1
ATOM 4035 C C . ASN B 1 148 ? -9.859 -11.43 -9.398 1 92.62 148 ASN B C 1
ATOM 4037 O O . ASN B 1 148 ? -10.469 -11.82 -8.398 1 92.62 148 ASN B O 1
ATOM 4041 N N . ASP B 1 149 ? -8.836 -12.016 -9.906 1 92.19 149 ASP B N 1
ATOM 4042 C CA . ASP B 1 149 ? -8.391 -13.297 -9.367 1 92.19 149 ASP B CA 1
ATOM 4043 C C . ASP B 1 149 ? -8.023 -13.18 -7.891 1 92.19 149 ASP B C 1
ATOM 4045 O O . ASP B 1 149 ? -8.266 -14.102 -7.109 1 92.19 149 ASP B O 1
ATOM 4049 N N . MET B 1 150 ? -7.508 -12.094 -7.477 1 94.62 150 MET B N 1
ATOM 4050 C CA . MET B 1 150 ? -7.141 -11.938 -6.07 1 94.62 150 MET B CA 1
ATOM 4051 C C . MET B 1 150 ? -8.383 -11.719 -5.207 1 94.62 150 MET B C 1
ATOM 4053 O O . MET B 1 150 ? -8.367 -12.008 -4.008 1 94.62 150 MET B O 1
ATOM 4057 N N . THR B 1 151 ? -9.422 -11.203 -5.816 1 95.25 151 THR B N 1
ATOM 4058 C CA . THR B 1 151 ? -10.688 -11.156 -5.098 1 95.25 151 THR B CA 1
ATOM 4059 C C . THR B 1 151 ? -11.18 -12.562 -4.781 1 95.25 151 THR B C 1
ATOM 4061 O O . THR B 1 151 ? -11.547 -12.859 -3.639 1 95.25 151 THR B O 1
ATOM 4064 N N . ALA B 1 152 ? -11.156 -13.359 -5.766 1 95.56 152 ALA B N 1
ATOM 4065 C CA . ALA B 1 152 ? -11.562 -14.75 -5.566 1 95.56 152 ALA B CA 1
ATOM 4066 C C . ALA B 1 152 ? -10.664 -15.445 -4.547 1 95.56 152 ALA B C 1
ATOM 4068 O O . ALA B 1 152 ? -11.148 -16.141 -3.658 1 95.56 152 ALA B O 1
ATOM 4069 N N . THR B 1 153 ? -9.398 -15.211 -4.656 1 95.5 153 THR B N 1
ATOM 4070 C CA . THR B 1 153 ? -8.43 -15.82 -3.754 1 95.5 153 THR B CA 1
ATOM 4071 C C . THR B 1 153 ? -8.688 -15.383 -2.312 1 95.5 153 THR B C 1
ATOM 4073 O O . THR B 1 153 ? -8.672 -16.219 -1.4 1 95.5 153 THR B O 1
ATOM 4076 N N . ALA B 1 154 ? -8.914 -14.156 -2.127 1 96.62 154 ALA B N 1
ATOM 4077 C CA . ALA B 1 154 ? -9.188 -13.648 -0.787 1 96.62 154 ALA B CA 1
ATOM 4078 C C . ALA B 1 154 ? -10.414 -14.328 -0.184 1 96.62 154 ALA B C 1
ATOM 4080 O O . ALA B 1 154 ? -10.391 -14.75 0.973 1 96.62 154 ALA B O 1
ATOM 4081 N N . HIS B 1 155 ? -11.414 -14.461 -0.966 1 94.81 155 HIS B N 1
ATOM 4082 C CA . HIS B 1 155 ? -12.625 -15.109 -0.479 1 94.81 155 HIS B CA 1
ATOM 4083 C C . HIS B 1 155 ? -12.375 -16.594 -0.206 1 94.81 155 HIS B C 1
ATOM 4085 O O . HIS B 1 155 ? -12.977 -17.172 0.708 1 94.81 155 HIS B O 1
ATOM 4091 N N . GLY B 1 156 ? -11.547 -17.156 -0.975 1 94.5 156 GLY B N 1
ATOM 4092 C CA . GLY B 1 156 ? -11.195 -18.562 -0.754 1 94.5 156 GLY B CA 1
ATOM 4093 C C . GLY B 1 156 ? -10.398 -18.781 0.519 1 94.5 156 GLY B C 1
ATOM 4094 O O . GLY B 1 156 ? -10.445 -19.859 1.104 1 94.5 156 GLY B O 1
ATOM 4095 N N . MET B 1 157 ? -9.734 -17.766 0.946 1 95.06 157 MET B N 1
ATOM 4096 C CA . MET B 1 157 ? -8.852 -17.859 2.105 1 95.06 157 MET B CA 1
ATOM 4097 C C . MET B 1 157 ? -9.594 -17.484 3.385 1 95.06 157 MET B C 1
ATOM 4099 O O . MET B 1 157 ? -9.125 -17.766 4.488 1 95.06 157 MET B O 1
ATOM 4103 N N . ALA B 1 158 ? -10.703 -16.844 3.275 1 89.81 158 ALA B N 1
ATOM 4104 C CA . ALA B 1 158 ? -11.414 -16.25 4.398 1 89.81 158 ALA B CA 1
ATOM 4105 C C . ALA B 1 158 ? -11.805 -17.297 5.434 1 89.81 158 ALA B C 1
ATOM 4107 O O . ALA B 1 158 ? -11.836 -17.016 6.633 1 89.81 158 ALA B O 1
ATOM 4108 N N . ASP B 1 159 ? -12.016 -18.531 5.047 1 83.75 159 ASP B N 1
ATOM 4109 C CA . ASP B 1 159 ? -12.562 -19.516 5.984 1 83.75 159 ASP B CA 1
ATOM 4110 C C . ASP B 1 159 ? -11.703 -20.766 6.035 1 83.75 159 ASP B C 1
ATOM 4112 O O . ASP B 1 159 ? -12.211 -21.859 6.285 1 83.75 159 ASP B O 1
ATOM 4116 N N . LEU B 1 160 ? -10.5 -20.562 5.746 1 90.94 160 LEU B N 1
ATOM 4117 C CA . LEU B 1 160 ? -9.617 -21.719 5.852 1 90.94 160 LEU B CA 1
ATOM 4118 C C . LEU B 1 160 ? -9.445 -22.141 7.309 1 90.94 160 LEU B C 1
ATOM 4120 O O . LEU B 1 160 ? -9.203 -21.297 8.172 1 90.94 160 LEU B O 1
ATOM 4124 N N . GLY B 1 161 ? -9.602 -23.406 7.562 1 88.81 161 GLY B N 1
ATOM 4125 C CA . GLY B 1 161 ? -9.375 -23.938 8.898 1 88.81 161 GLY B CA 1
ATOM 4126 C C . GLY B 1 161 ? -7.91 -24.141 9.219 1 88.81 161 GLY B C 1
ATOM 4127 O O . GLY B 1 161 ? -7.051 -24.016 8.336 1 88.81 161 GLY B O 1
ATOM 4128 N N . PRO B 1 162 ? -7.617 -24.5 10.477 1 88.31 162 PRO B N 1
ATOM 4129 C CA . PRO B 1 162 ? -6.227 -24.656 10.914 1 88.31 162 PRO B CA 1
ATOM 4130 C C . PRO B 1 162 ? -5.504 -25.781 10.164 1 88.31 162 PRO B C 1
ATOM 4132 O O . PRO B 1 162 ? -4.281 -25.734 10.008 1 88.31 162 PRO B O 1
ATOM 4135 N N . ASP B 1 163 ? -6.246 -26.75 9.656 1 92.81 163 ASP B N 1
ATOM 4136 C CA . ASP B 1 163 ? -5.633 -27.875 8.953 1 92.81 163 ASP B CA 1
ATOM 4137 C C . ASP B 1 163 ? -5.41 -27.547 7.48 1 92.81 163 ASP B C 1
ATOM 4139 O O . ASP B 1 163 ? -4.777 -28.312 6.758 1 92.81 163 ASP B O 1
ATOM 4143 N N . GLU B 1 164 ? -5.852 -26.391 7.121 1 94.44 164 GLU B N 1
ATOM 4144 C CA . GLU B 1 164 ? -5.762 -26 5.715 1 94.44 164 GLU B CA 1
ATOM 4145 C C . GLU B 1 164 ? -4.68 -24.953 5.496 1 94.44 164 GLU B C 1
ATOM 4147 O O . GLU B 1 164 ? -4.484 -24.469 4.375 1 94.44 164 GLU B O 1
ATOM 4152 N N . VAL B 1 165 ? -4.059 -24.609 6.586 1 93.44 165 VAL B N 1
ATOM 4153 C CA . VAL B 1 165 ? -2.986 -23.625 6.496 1 93.44 165 VAL B CA 1
ATOM 4154 C C . VAL B 1 165 ? -1.754 -24.141 7.242 1 93.44 165 VAL B C 1
ATOM 4156 O O . VAL B 1 165 ? -1.859 -25.016 8.109 1 93.44 165 VAL B O 1
ATOM 4159 N N . ARG B 1 166 ? -0.659 -23.625 6.863 1 92.75 166 ARG B N 1
ATOM 4160 C CA . ARG B 1 166 ? 0.601 -23.828 7.57 1 92.75 166 ARG B CA 1
ATOM 4161 C C . ARG B 1 166 ? 1.145 -22.5 8.109 1 92.75 166 ARG B C 1
ATOM 4163 O O . ARG B 1 166 ? 1.367 -21.562 7.344 1 92.75 166 ARG B O 1
ATOM 4170 N N . PRO B 1 167 ? 1.354 -22.406 9.406 1 92.19 167 PRO B N 1
ATOM 4171 C CA . PRO B 1 167 ? 1.957 -21.188 9.938 1 92.19 167 PRO B CA 1
ATOM 4172 C C . PRO B 1 167 ? 3.408 -21 9.5 1 92.19 167 PRO B C 1
ATOM 4174 O O . PRO B 1 167 ? 4.172 -21.969 9.461 1 92.19 167 PRO B O 1
ATOM 4177 N N . LEU B 1 168 ? 3.725 -19.797 9.125 1 92.31 168 LEU B N 1
ATOM 4178 C CA . LEU B 1 168 ? 5.105 -19.469 8.789 1 92.31 168 LEU B CA 1
ATOM 4179 C C . LEU B 1 168 ? 5.742 -18.625 9.883 1 92.31 168 LEU B C 1
ATOM 4181 O O . LEU B 1 168 ? 6.957 -18.406 9.883 1 92.31 168 LEU B O 1
ATOM 4185 N N . THR B 1 169 ? 4.941 -18.047 10.711 1 88.25 169 THR B N 1
ATOM 4186 C CA . THR B 1 169 ? 5.422 -17.312 11.875 1 88.25 169 THR B CA 1
ATOM 4187 C C . THR B 1 169 ? 5.094 -18.062 13.164 1 88.25 169 THR B C 1
ATOM 4189 O O . THR B 1 169 ? 4.266 -18.969 13.164 1 88.25 169 THR B O 1
ATOM 4192 N N . ARG B 1 170 ? 5.852 -17.75 14.297 1 73.5 170 ARG B N 1
ATOM 4193 C CA . ARG B 1 170 ? 5.758 -18.484 15.555 1 73.5 170 ARG B CA 1
ATOM 4194 C C . ARG B 1 170 ? 4.449 -18.156 16.281 1 73.5 170 ARG B C 1
ATOM 4196 O O . ARG B 1 170 ? 3.873 -19.031 16.938 1 73.5 170 ARG B O 1
ATOM 4203 N N . HIS B 1 171 ? 4.121 -16.844 16.297 1 66 171 HIS B N 1
ATOM 4204 C CA . HIS B 1 171 ? 2.912 -16.469 17.016 1 66 171 HIS B CA 1
ATOM 4205 C C . HIS B 1 171 ? 1.687 -16.531 16.109 1 66 171 HIS B C 1
ATOM 4207 O O . HIS B 1 171 ? 1.704 -16 15 1 66 171 HIS B O 1
ATOM 4213 N N . ASP B 1 172 ? 1.02 -17.688 16.141 1 62.09 172 ASP B N 1
ATOM 4214 C CA . ASP B 1 172 ? -0.217 -17.797 15.367 1 62.09 172 ASP B CA 1
ATOM 4215 C C . ASP B 1 172 ? -1.425 -17.406 16.219 1 62.09 172 ASP B C 1
ATOM 4217 O O . ASP B 1 172 ? -2.51 -17.969 16.062 1 62.09 172 ASP B O 1
ATOM 4221 N N . ALA B 1 173 ? -1.15 -16.719 17.312 1 54.44 173 ALA B N 1
ATOM 4222 C CA . ALA B 1 173 ? -2.348 -16.406 18.078 1 54.44 173 ALA B CA 1
ATOM 4223 C C . ALA B 1 173 ? -3.326 -15.562 17.266 1 54.44 173 ALA B C 1
ATOM 4225 O O . ALA B 1 173 ? -2.977 -14.484 16.781 1 54.44 173 ALA B O 1
ATOM 4226 N N . ALA B 1 174 ? -4.074 -16.297 16.594 1 51.22 174 ALA B N 1
ATOM 4227 C CA . ALA B 1 174 ? -5.137 -15.75 15.75 1 51.22 174 ALA B CA 1
ATOM 4228 C C . ALA B 1 174 ? -5.969 -14.719 16.516 1 51.22 174 ALA B C 1
ATOM 4230 O O . ALA B 1 174 ? -6.684 -15.07 17.453 1 51.22 174 ALA B O 1
ATOM 4231 N N . SER B 1 175 ? -5.461 -13.758 17.031 1 49.34 175 SER B N 1
ATOM 4232 C CA . SER B 1 175 ? -6.559 -12.844 17.344 1 49.34 175 SER B CA 1
ATOM 4233 C C . SER B 1 175 ? -7.48 -12.664 16.141 1 49.34 175 SER B C 1
ATOM 4235 O O . SER B 1 175 ? -7.047 -12.797 15 1 49.34 175 SER B O 1
ATOM 4237 N N . HIS B 1 176 ? -8.703 -13.195 16.297 1 51.59 176 HIS B N 1
ATOM 4238 C CA . HIS B 1 176 ? -9.719 -12.945 15.273 1 51.59 176 HIS B CA 1
ATOM 4239 C C . HIS B 1 176 ? -9.375 -11.703 14.453 1 51.59 176 HIS B C 1
ATOM 4241 O O . HIS B 1 176 ? -9.688 -10.586 14.859 1 51.59 176 HIS B O 1
ATOM 4247 N N . ALA B 1 177 ? -8.398 -11.953 13.633 1 60.31 177 ALA B N 1
ATOM 4248 C CA . ALA B 1 177 ? -7.969 -10.797 12.844 1 60.31 177 ALA B CA 1
ATOM 4249 C C . ALA B 1 177 ? -9.094 -10.312 11.938 1 60.31 177 ALA B C 1
ATOM 4251 O O . ALA B 1 177 ? -9.703 -11.102 11.203 1 60.31 177 ALA B O 1
ATOM 4252 N N . ASP B 1 178 ? -9.672 -9.148 12.219 1 75.44 178 ASP B N 1
ATOM 4253 C CA . ASP B 1 178 ? -10.789 -8.562 11.484 1 75.44 178 ASP B CA 1
ATOM 4254 C C . ASP B 1 178 ? -10.406 -8.281 10.031 1 75.44 178 ASP B C 1
ATOM 4256 O O . ASP B 1 178 ? -11.273 -8.109 9.18 1 75.44 178 ASP B O 1
ATOM 4260 N N . GLU B 1 179 ? -9.062 -8.453 9.719 1 89.44 179 GLU B N 1
ATOM 4261 C CA . GLU B 1 179 ? -8.641 -8.172 8.352 1 89.44 179 GLU B CA 1
ATOM 4262 C C . GLU B 1 179 ? -7.676 -9.242 7.84 1 89.44 179 GLU B C 1
ATOM 4264 O O . GLU B 1 179 ? -6.852 -9.758 8.602 1 89.44 179 GLU B O 1
ATOM 4269 N N . LEU B 1 180 ? -7.871 -9.672 6.613 1 94.56 180 LEU B N 1
ATOM 4270 C CA . LEU B 1 180 ? -7.027 -10.664 5.957 1 94.56 180 LEU B CA 1
ATOM 4271 C C . LEU B 1 180 ? -6.375 -10.086 4.703 1 94.56 180 LEU B C 1
ATOM 4273 O O . LEU B 1 180 ? -7.066 -9.562 3.828 1 94.56 180 LEU B O 1
ATOM 4277 N N . LEU B 1 181 ? -5.082 -10.117 4.711 1 97 181 LEU B N 1
ATOM 4278 C CA . LEU B 1 181 ? -4.344 -9.797 3.498 1 97 181 LEU B CA 1
ATOM 4279 C C . LEU B 1 181 ? -3.973 -11.062 2.734 1 97 181 LEU B C 1
ATOM 4281 O O . LEU B 1 181 ? -3.131 -11.844 3.186 1 97 181 LEU B O 1
ATOM 4285 N N . ALA B 1 182 ? -4.633 -11.266 1.598 1 97.5 182 ALA B N 1
ATOM 4286 C CA . ALA B 1 182 ? -4.32 -12.375 0.702 1 97.5 182 ALA B CA 1
ATOM 4287 C C . ALA B 1 182 ? -3.176 -12.016 -0.242 1 97.5 182 ALA B C 1
ATOM 4289 O O . ALA B 1 182 ? -3.207 -10.969 -0.892 1 97.5 182 ALA B O 1
ATOM 4290 N N . VAL B 1 183 ? -2.186 -12.883 -0.292 1 97.38 183 VAL B N 1
ATOM 4291 C CA . VAL B 1 183 ? -1.035 -12.609 -1.144 1 97.38 183 VAL B CA 1
ATOM 4292 C C . VAL B 1 183 ? -0.698 -13.844 -1.976 1 97.38 183 VAL B C 1
ATOM 4294 O O . VAL B 1 183 ? -0.712 -14.969 -1.465 1 97.38 183 VAL B O 1
ATOM 4297 N N . SER B 1 184 ? -0.465 -13.609 -3.211 1 93.69 184 SER B N 1
ATOM 4298 C CA . SER B 1 184 ? -0.042 -14.664 -4.125 1 93.69 184 SER B CA 1
ATOM 4299 C C . SER B 1 184 ? 1.303 -14.336 -4.766 1 93.69 184 SER B C 1
ATOM 4301 O O . SER B 1 184 ? 1.551 -13.195 -5.148 1 93.69 184 SER B O 1
ATOM 4303 N N . VAL B 1 185 ? 2.191 -15.281 -4.801 1 90.38 185 VAL B N 1
ATOM 4304 C CA . VAL B 1 185 ? 3.451 -15.156 -5.523 1 90.38 185 VAL B CA 1
ATOM 4305 C C . VAL B 1 185 ? 3.674 -16.391 -6.395 1 90.38 185 VAL B C 1
ATOM 4307 O O . VAL B 1 185 ? 3.729 -17.516 -5.887 1 90.38 185 VAL B O 1
ATOM 4310 N N . GLY B 1 186 ? 3.736 -16.297 -7.645 1 82.88 186 GLY B N 1
ATOM 4311 C CA . GLY B 1 186 ? 3.926 -17.312 -8.672 1 82.88 186 GLY B CA 1
ATOM 4312 C C . GLY B 1 186 ? 4.258 -16.719 -10.031 1 82.88 186 GLY B C 1
ATOM 4313 O O . GLY B 1 186 ? 5.207 -15.953 -10.164 1 82.88 186 GLY B O 1
ATOM 4314 N N .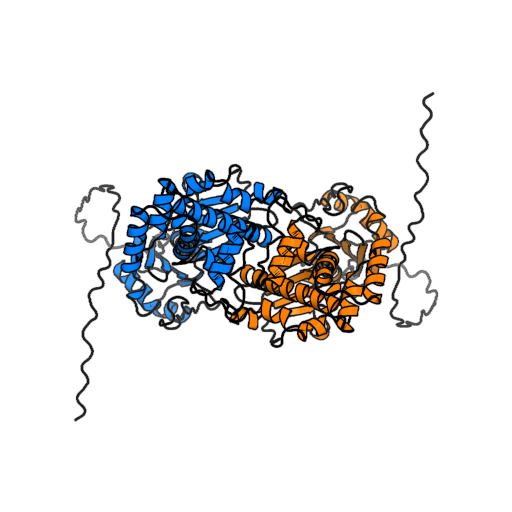 SER B 1 187 ? 3.348 -16.969 -10.984 1 75.88 187 SER B N 1
ATOM 4315 C CA . SER B 1 187 ? 3.541 -16.328 -12.281 1 75.88 187 SER B CA 1
ATOM 4316 C C . SER B 1 187 ? 3.559 -14.805 -12.148 1 75.88 187 SER B C 1
ATOM 4318 O O . SER B 1 187 ? 4.215 -14.117 -12.93 1 75.88 187 SER B O 1
ATOM 4320 N N . GLY B 1 188 ? 2.904 -14.344 -11.219 1 82.81 188 GLY B N 1
ATOM 4321 C CA . GLY B 1 188 ? 2.922 -12.945 -10.828 1 82.81 188 GLY B CA 1
ATOM 4322 C C . GLY B 1 188 ? 2.914 -12.742 -9.32 1 82.81 188 GLY B C 1
ATOM 4323 O O . GLY B 1 188 ? 3.146 -13.688 -8.562 1 82.81 188 GLY B O 1
ATOM 4324 N N . VAL B 1 189 ? 2.916 -11.555 -8.906 1 91.31 189 VAL B N 1
ATOM 4325 C CA . VAL B 1 189 ? 2.754 -11.195 -7.5 1 91.31 189 VAL B CA 1
ATOM 4326 C C . VAL B 1 189 ? 1.521 -10.312 -7.332 1 91.31 189 VAL B C 1
ATOM 4328 O O . VAL B 1 189 ? 1.34 -9.336 -8.07 1 91.31 189 VAL B O 1
ATOM 4331 N N . GLY B 1 190 ? 0.628 -10.703 -6.48 1 92.12 190 GLY B N 1
ATOM 4332 C CA . GLY B 1 190 ? -0.575 -9.922 -6.227 1 92.12 190 GLY B CA 1
ATOM 4333 C C . GLY B 1 190 ? -1.038 -9.992 -4.785 1 92.12 190 GLY B C 1
ATOM 4334 O O . GLY B 1 190 ? -0.608 -10.867 -4.031 1 92.12 190 GLY B O 1
ATOM 4335 N N . SER B 1 191 ? -1.854 -9.016 -4.406 1 96.44 191 SER B N 1
ATOM 4336 C CA . SER B 1 191 ? -2.426 -9.008 -3.064 1 96.44 191 SER B CA 1
ATOM 4337 C C . SER B 1 191 ? -3.812 -8.375 -3.059 1 96.44 191 SER B C 1
ATOM 4339 O O . SER B 1 191 ? -4.16 -7.617 -3.971 1 96.44 191 SER B O 1
ATOM 4341 N N . ALA B 1 192 ? -4.594 -8.773 -2.119 1 96.81 192 ALA B N 1
ATOM 4342 C CA . ALA B 1 192 ? -5.918 -8.211 -1.868 1 96.81 192 ALA B CA 1
ATOM 4343 C C . ALA B 1 192 ? -6.238 -8.211 -0.376 1 96.81 192 ALA B C 1
ATOM 4345 O O . ALA B 1 192 ? -5.91 -9.164 0.337 1 96.81 192 ALA B O 1
ATOM 4346 N N . LEU B 1 193 ? -6.844 -7.145 0.059 1 96.19 193 LEU B N 1
ATOM 4347 C CA . LEU B 1 193 ? -7.266 -7.031 1.451 1 96.19 193 LEU B CA 1
ATOM 4348 C C . LEU B 1 193 ? -8.742 -7.383 1.602 1 96.19 193 LEU B C 1
ATOM 4350 O O . LEU B 1 193 ? -9.594 -6.828 0.898 1 96.19 193 LEU B O 1
ATOM 4354 N N . LEU B 1 194 ? -9.016 -8.32 2.379 1 94.62 194 LEU B N 1
ATOM 4355 C CA . LEU B 1 194 ? -10.375 -8.602 2.834 1 94.62 194 LEU B CA 1
ATOM 4356 C C . LEU B 1 194 ? -10.633 -7.977 4.203 1 94.62 194 LEU B C 1
ATOM 4358 O O . LEU B 1 194 ? -10.008 -8.367 5.191 1 94.62 194 LEU B O 1
ATOM 4362 N N . ASP B 1 195 ? -11.562 -7.07 4.215 1 88.44 195 ASP B N 1
ATOM 4363 C CA . ASP B 1 195 ? -11.781 -6.363 5.477 1 88.44 195 ASP B CA 1
ATOM 4364 C C . ASP B 1 195 ? -12.828 -7.078 6.332 1 88.44 195 ASP B C 1
ATOM 4366 O O . ASP B 1 195 ? -13.352 -8.125 5.938 1 88.44 195 ASP B O 1
ATOM 4370 N N . GLY B 1 196 ? -13.055 -6.543 7.516 1 81.69 196 GLY B N 1
ATOM 4371 C CA . GLY B 1 196 ? -13.969 -7.16 8.461 1 81.69 196 GLY B CA 1
ATOM 4372 C C . GLY B 1 196 ? -15.398 -7.219 7.961 1 81.69 196 GLY B C 1
ATOM 4373 O O . GLY B 1 196 ? -16.188 -8.055 8.406 1 81.69 196 GLY B O 1
ATOM 4374 N N . GLY B 1 197 ? -15.742 -6.383 7.039 1 81.38 197 GLY B N 1
ATOM 4375 C CA . GLY B 1 197 ? -17.078 -6.355 6.469 1 81.38 197 GLY B CA 1
ATOM 4376 C C . GLY B 1 197 ? -17.25 -7.293 5.289 1 81.38 197 GLY B C 1
ATOM 4377 O O . GLY B 1 197 ? -18.344 -7.422 4.738 1 81.38 197 GLY B O 1
ATOM 4378 N N . GLY B 1 198 ? -16.203 -7.895 4.945 1 85.56 198 GLY B N 1
ATOM 4379 C CA . GLY B 1 198 ? -16.266 -8.852 3.846 1 85.56 198 GLY B CA 1
ATOM 4380 C C . GLY B 1 198 ? -15.977 -8.219 2.496 1 85.56 198 GLY B C 1
ATOM 4381 O O . GLY B 1 198 ? -16.109 -8.875 1.46 1 85.56 198 GLY B O 1
ATOM 4382 N N . GLU B 1 199 ? -15.609 -7.043 2.447 1 88.5 199 GLU B N 1
ATOM 4383 C CA . GLU B 1 199 ? -15.273 -6.371 1.195 1 88.5 199 GLU B CA 1
ATOM 4384 C C . GLU B 1 199 ? -13.812 -6.586 0.827 1 88.5 199 GLU B C 1
ATOM 4386 O O . GLU B 1 199 ? -12.938 -6.566 1.696 1 88.5 199 GLU B O 1
ATOM 4391 N N . VAL B 1 200 ? -13.602 -6.797 -0.493 1 93.31 200 VAL B N 1
ATOM 4392 C CA . VAL B 1 200 ? -12.242 -7.055 -0.96 1 93.31 200 VAL B CA 1
ATOM 4393 C C . VAL B 1 200 ? -11.711 -5.832 -1.709 1 93.31 200 VAL B C 1
ATOM 4395 O O . VAL B 1 200 ? -12.406 -5.27 -2.557 1 93.31 200 VAL B O 1
ATOM 4398 N N . ARG B 1 201 ? -10.547 -5.469 -1.35 1 92.94 201 ARG B N 1
ATOM 4399 C CA . ARG B 1 201 ? -9.82 -4.441 -2.092 1 92.94 201 ARG B CA 1
ATOM 4400 C C . ARG B 1 201 ? -8.586 -5.023 -2.771 1 92.94 201 ARG B C 1
ATOM 4402 O O . ARG B 1 201 ? -7.637 -5.434 -2.1 1 92.94 201 ARG B O 1
ATOM 4409 N N . THR B 1 202 ? -8.609 -5 -4.082 1 93.69 202 THR B N 1
ATOM 4410 C CA . THR B 1 202 ? -7.48 -5.516 -4.848 1 93.69 202 THR B CA 1
ATOM 4411 C C . THR B 1 202 ? -6.414 -4.441 -5.031 1 93.69 202 THR B C 1
ATOM 4413 O O . THR B 1 202 ? -6.629 -3.281 -4.68 1 93.69 202 THR B O 1
ATOM 4416 N N . SER B 1 203 ? -5.238 -4.879 -5.531 1 94.56 203 SER B N 1
ATOM 4417 C CA . SER B 1 203 ? -4.125 -3.963 -5.754 1 94.56 203 SER B CA 1
ATOM 4418 C C . SER B 1 203 ? -3.27 -4.41 -6.934 1 94.56 203 SER B C 1
ATOM 4420 O O . SER B 1 203 ? -3.479 -5.496 -7.48 1 94.56 203 SER B O 1
ATOM 4422 N N . GLU B 1 204 ? -2.428 -3.527 -7.367 1 92.81 204 GLU B N 1
ATOM 4423 C CA . GLU B 1 204 ? -1.332 -3.854 -8.273 1 92.81 204 GLU B CA 1
ATOM 4424 C C . GLU B 1 204 ? 0.006 -3.867 -7.543 1 92.81 204 GLU B C 1
ATOM 4426 O O . GLU B 1 204 ? 0.99 -3.305 -8.023 1 92.81 204 GLU B O 1
ATOM 4431 N N . SER B 1 205 ? -0.009 -4.48 -6.387 1 95.56 205 SER B N 1
ATOM 4432 C CA . SER B 1 205 ? 1.083 -4.379 -5.426 1 95.56 205 SER B CA 1
ATOM 4433 C C . SER B 1 205 ? 2.326 -5.109 -5.922 1 95.56 205 SER B C 1
ATOM 4435 O O . SER B 1 205 ? 3.43 -4.875 -5.426 1 95.56 205 SER B O 1
ATOM 4437 N N . GLY B 1 206 ? 2.174 -6.039 -6.863 1 93.69 206 GLY B N 1
ATOM 4438 C CA . GLY B 1 206 ? 3.342 -6.711 -7.406 1 93.69 206 GLY B CA 1
ATOM 4439 C C . GLY B 1 206 ? 4.285 -5.773 -8.141 1 93.69 206 GLY B C 1
ATOM 4440 O O . GLY B 1 206 ? 5.445 -6.117 -8.383 1 93.69 206 GLY B O 1
ATOM 4441 N N . HIS B 1 207 ? 3.803 -4.637 -8.414 1 93 207 HIS B N 1
ATOM 4442 C CA . HIS B 1 207 ? 4.562 -3.719 -9.258 1 93 207 HIS B CA 1
ATOM 4443 C C . HIS B 1 207 ? 5.141 -2.57 -8.438 1 93 207 HIS B C 1
ATOM 4445 O O . HIS B 1 207 ? 5.625 -1.584 -9 1 93 207 HIS B O 1
ATOM 4451 N N . VAL B 1 208 ? 5.133 -2.676 -7.148 1 95.69 208 VAL B N 1
ATOM 4452 C CA . VAL B 1 208 ? 5.844 -1.724 -6.301 1 95.69 208 VAL B CA 1
ATOM 4453 C C . VAL B 1 208 ? 7.34 -2.031 -6.32 1 95.69 208 VAL B C 1
ATOM 4455 O O . VAL B 1 208 ? 7.758 -3.084 -6.809 1 95.69 208 VAL B O 1
ATOM 4458 N N . THR B 1 209 ? 8.062 -1.131 -5.758 1 95.62 209 THR B N 1
ATOM 4459 C CA . THR B 1 209 ? 9.508 -1.262 -5.727 1 95.62 209 THR B CA 1
ATOM 4460 C C . THR B 1 209 ? 9.961 -1.956 -4.445 1 95.62 209 THR B C 1
ATOM 4462 O O . THR B 1 209 ? 9.148 -2.242 -3.564 1 95.62 209 THR B O 1
ATOM 4465 N N . TRP B 1 210 ? 11.188 -2.361 -4.391 1 95.75 210 TRP B N 1
ATOM 4466 C CA . TRP B 1 210 ? 11.859 -2.916 -3.219 1 95.75 210 TRP B CA 1
ATOM 4467 C C . TRP B 1 210 ? 13.234 -2.279 -3.025 1 95.75 210 TRP B C 1
ATOM 4469 O O . TRP B 1 210 ? 13.781 -1.682 -3.953 1 95.75 210 TRP B O 1
ATOM 4479 N N . GLN B 1 211 ? 13.75 -2.336 -1.783 1 96.38 211 GLN B N 1
ATOM 4480 C CA . GLN B 1 211 ? 15.008 -1.691 -1.418 1 96.38 211 GLN B CA 1
ATOM 4481 C C . GLN B 1 211 ? 16.109 -2.725 -1.159 1 96.38 211 GLN B C 1
ATOM 4483 O O . GLN B 1 211 ? 15.922 -3.639 -0.351 1 96.38 211 GLN B O 1
ATOM 4488 N N . PRO B 1 212 ? 17.234 -2.658 -1.871 1 95.31 212 PRO B N 1
ATOM 4489 C CA . PRO B 1 212 ? 18.359 -3.514 -1.473 1 95.31 212 PRO B CA 1
ATOM 4490 C C . PRO B 1 212 ? 18.922 -3.156 -0.097 1 95.31 212 PRO B C 1
ATOM 4492 O O . PRO B 1 212 ? 19.094 -1.975 0.214 1 95.31 212 PRO B O 1
ATOM 4495 N N . VAL B 1 213 ? 19.219 -4.141 0.719 1 91.62 213 VAL B N 1
ATOM 4496 C CA . VAL B 1 213 ? 19.625 -3.842 2.086 1 91.62 213 VAL B CA 1
ATOM 4497 C C . VAL B 1 213 ? 21.125 -4.094 2.246 1 91.62 213 VAL B C 1
ATOM 4499 O O . VAL B 1 213 ? 21.719 -3.721 3.26 1 91.62 213 VAL B O 1
ATOM 4502 N N . ASP B 1 214 ? 21.703 -4.758 1.295 1 90.81 214 ASP B N 1
ATOM 4503 C CA . ASP B 1 214 ? 23.141 -5.023 1.328 1 90.81 214 ASP B CA 1
ATOM 4504 C C . ASP B 1 214 ? 23.734 -5.047 -0.081 1 90.81 214 ASP B C 1
ATOM 4506 O O . ASP B 1 214 ? 23.031 -4.781 -1.058 1 90.81 214 ASP B O 1
ATOM 4510 N N . ALA B 1 215 ? 25.016 -5.348 -0.129 1 92.19 215 ALA B N 1
ATOM 4511 C CA . ALA B 1 215 ? 25.734 -5.27 -1.402 1 92.19 215 ALA B CA 1
ATOM 4512 C C . ALA B 1 215 ? 25.25 -6.355 -2.363 1 92.19 215 ALA B C 1
ATOM 4514 O O . ALA B 1 215 ? 25.203 -6.141 -3.578 1 92.19 215 ALA B O 1
ATOM 4515 N N . PHE B 1 216 ? 24.953 -7.492 -1.83 1 94.31 216 PHE B N 1
ATOM 4516 C CA . PHE B 1 216 ? 24.469 -8.594 -2.66 1 94.31 216 PHE B CA 1
ATOM 4517 C C . PHE B 1 216 ? 23.156 -8.242 -3.33 1 94.31 216 PHE B C 1
ATOM 4519 O O . PHE B 1 216 ? 23 -8.422 -4.539 1 94.31 216 PHE B O 1
ATOM 4526 N N . GLU B 1 217 ? 22.266 -7.66 -2.639 1 95.25 217 GLU B N 1
ATOM 4527 C CA . GLU B 1 217 ? 20.969 -7.262 -3.176 1 95.25 217 GLU B CA 1
ATOM 4528 C C . GLU B 1 217 ? 21.094 -6.066 -4.113 1 95.25 217 GLU B C 1
ATOM 4530 O O . GLU B 1 217 ? 20.375 -5.965 -5.105 1 95.25 217 GLU B O 1
ATOM 4535 N N . ALA B 1 218 ? 22 -5.18 -3.734 1 93.56 218 ALA B N 1
ATOM 4536 C CA . ALA B 1 218 ? 22.266 -4.07 -4.648 1 93.56 218 ALA B CA 1
ATOM 4537 C C . ALA B 1 218 ? 22.781 -4.578 -5.988 1 93.56 218 ALA B C 1
ATOM 4539 O O . ALA B 1 218 ? 22.438 -4.035 -7.043 1 93.56 218 ALA B O 1
ATOM 4540 N N . GLY B 1 219 ? 23.656 -5.547 -5.883 1 93.5 219 GLY B N 1
ATOM 4541 C CA . GLY B 1 219 ? 24.141 -6.176 -7.102 1 93.5 219 GLY B CA 1
ATOM 4542 C C . GLY B 1 219 ? 23.031 -6.82 -7.926 1 93.5 219 GLY B C 1
ATOM 4543 O O . GLY B 1 219 ? 23.047 -6.738 -9.156 1 93.5 219 GLY B O 1
ATOM 4544 N N . TYR B 1 220 ? 22.078 -7.473 -7.266 1 94.12 220 TYR B N 1
ATOM 4545 C CA . TYR B 1 220 ? 20.953 -8.078 -7.969 1 94.12 220 TYR B CA 1
ATOM 4546 C C . TYR B 1 220 ? 20.125 -7.02 -8.68 1 94.12 220 TYR B C 1
ATOM 4548 O O . TYR B 1 220 ? 19.734 -7.199 -9.836 1 94.12 220 TYR B O 1
ATOM 4556 N N . LEU B 1 221 ? 19.859 -5.93 -7.969 1 93 221 LEU B N 1
ATOM 4557 C CA . LEU B 1 221 ? 19.109 -4.824 -8.562 1 93 221 LEU B CA 1
ATOM 4558 C C . LEU B 1 221 ? 19.812 -4.305 -9.812 1 93 221 LEU B C 1
ATOM 4560 O O . LEU B 1 221 ? 19.172 -4.074 -10.836 1 93 221 LEU B O 1
ATOM 4564 N N . ALA B 1 222 ? 21.078 -4.121 -9.734 1 90.5 222 ALA B N 1
ATOM 4565 C CA . ALA B 1 222 ? 21.875 -3.674 -10.875 1 90.5 222 ALA B CA 1
ATOM 4566 C C . ALA B 1 222 ? 21.828 -4.688 -12.016 1 90.5 222 ALA B C 1
ATOM 4568 O O . ALA B 1 222 ? 21.734 -4.309 -13.188 1 90.5 222 ALA B O 1
ATOM 4569 N N . PHE B 1 223 ? 21.906 -5.926 -11.656 1 90.31 223 PHE B N 1
ATOM 4570 C CA . PHE B 1 223 ? 21.812 -7.012 -12.633 1 90.31 223 PHE B CA 1
ATOM 4571 C C . PHE B 1 223 ? 20.5 -6.953 -13.391 1 90.31 223 PHE B C 1
ATOM 4573 O O . PHE B 1 223 ? 20.484 -7.055 -14.617 1 90.31 223 PHE B O 1
ATOM 4580 N N . LEU B 1 224 ? 19.438 -6.746 -12.695 1 90 224 LEU B N 1
ATOM 4581 C CA . LEU B 1 224 ? 18.109 -6.691 -13.305 1 90 224 LEU B CA 1
ATOM 4582 C C . LEU B 1 224 ? 17.984 -5.488 -14.234 1 90 224 LEU B C 1
ATOM 4584 O O . LEU B 1 224 ? 17.328 -5.562 -15.266 1 90 224 LEU B O 1
ATOM 4588 N N . ARG B 1 225 ? 18.594 -4.406 -13.93 1 86.56 225 ARG B N 1
ATOM 4589 C CA . ARG B 1 225 ? 18.516 -3.18 -14.719 1 86.56 225 ARG B CA 1
ATOM 4590 C C . ARG B 1 225 ? 19.328 -3.299 -16 1 86.56 225 ARG B C 1
ATOM 4592 O O . ARG B 1 225 ? 19 -2.691 -17.016 1 86.56 225 ARG B O 1
ATOM 4599 N N . SER B 1 226 ? 20.547 -3.713 -16.016 1 77.19 226 SER B N 1
ATOM 4600 C CA . SER B 1 226 ? 21.484 -3.787 -17.141 1 77.19 226 SER B CA 1
ATOM 4601 C C . SER B 1 226 ? 20.891 -4.59 -18.297 1 77.19 226 SER B C 1
ATOM 4603 O O . SER B 1 226 ? 21.406 -4.535 -19.422 1 77.19 226 SER B O 1
ATOM 4605 N N . GLY B 1 227 ? 19.578 -4.844 -18.344 1 62.44 227 GLY B N 1
ATOM 4606 C CA . GLY B 1 227 ? 18.969 -5.551 -19.469 1 62.44 227 GLY B CA 1
ATOM 4607 C C . GLY B 1 227 ? 19.203 -7.047 -19.422 1 62.44 227 GLY B C 1
ATOM 4608 O O . GLY B 1 227 ? 18.547 -7.805 -20.141 1 62.44 227 GLY B O 1
ATOM 4609 N N . SER B 1 228 ? 20.453 -7.359 -19.062 1 45.19 228 SER B N 1
ATOM 4610 C CA . SER B 1 228 ? 20.594 -8.812 -19.062 1 45.19 228 SER B CA 1
ATOM 4611 C C . SER B 1 228 ? 19.391 -9.484 -18.406 1 45.19 228 SER B C 1
ATOM 4613 O O . SER B 1 228 ? 19.094 -10.648 -18.688 1 45.19 228 SER B O 1
ATOM 4615 N N . GLY B 1 229 ? 18.797 -8.75 -17.609 1 46.88 229 GLY B N 1
ATOM 4616 C CA . GLY B 1 229 ? 17.672 -9.359 -16.938 1 46.88 229 GLY B CA 1
ATOM 4617 C C . GLY B 1 229 ? 16.359 -9.195 -17.688 1 46.88 229 GLY B C 1
ATOM 4618 O O . GLY B 1 229 ? 15.312 -9.664 -17.234 1 46.88 229 GLY B O 1
ATOM 4619 N N . GLY B 1 230 ? 16.484 -8.648 -19.016 1 48.41 230 GLY B N 1
ATOM 4620 C CA . GLY B 1 230 ? 15.344 -8.586 -19.922 1 48.41 230 GLY B CA 1
ATOM 4621 C C . GLY B 1 230 ? 14.352 -7.508 -19.531 1 48.41 230 GLY B C 1
ATOM 4622 O O . GLY B 1 230 ? 13.297 -7.375 -20.172 1 48.41 230 GLY B O 1
ATOM 4623 N N . ILE B 1 231 ? 14.367 -7.129 -18.312 1 52.5 231 ILE B N 1
ATOM 4624 C CA . ILE B 1 231 ? 13.352 -6.164 -17.906 1 52.5 231 ILE B CA 1
ATOM 4625 C C . ILE B 1 231 ? 13.727 -4.777 -18.422 1 52.5 231 ILE B C 1
ATOM 4627 O O . ILE B 1 231 ? 12.852 -3.941 -18.672 1 52.5 231 ILE B O 1
ATOM 4631 N N . GLY B 1 232 ? 14.641 -4.668 -19.703 1 48.66 232 GLY B N 1
ATOM 4632 C CA . GLY B 1 232 ? 15.086 -3.426 -20.312 1 48.66 232 GLY B CA 1
ATOM 4633 C C . GLY B 1 232 ? 14.695 -2.195 -19.531 1 48.66 232 GLY B C 1
ATOM 4634 O O . GLY B 1 232 ? 14.555 -1.104 -20.078 1 48.66 232 GLY B O 1
ATOM 4635 N N . GLY B 1 233 ? 14.07 -2.232 -18.406 1 46.47 233 GLY B N 1
ATOM 4636 C CA . GLY B 1 233 ? 13.211 -1.13 -18 1 46.47 233 GLY B CA 1
ATOM 4637 C C . GLY B 1 233 ? 13.945 0.19 -17.891 1 46.47 233 GLY B C 1
ATOM 4638 O O . GLY B 1 233 ? 14.852 0.328 -17.062 1 46.47 233 GLY B O 1
ATOM 4639 N N . LEU B 1 234 ? 14.148 0.745 -19.031 1 45.81 234 LEU B N 1
ATOM 4640 C CA . LEU B 1 234 ? 14.531 2.148 -19.141 1 45.81 234 LEU B CA 1
ATOM 4641 C C . LEU B 1 234 ? 14.031 2.947 -17.938 1 45.81 234 LEU B C 1
ATOM 4643 O O . LEU B 1 234 ? 14.562 4.016 -17.641 1 45.81 234 LEU B O 1
ATOM 4647 N N . ALA B 1 235 ? 12.633 2.717 -17.562 1 54.69 235 ALA B N 1
ATOM 4648 C CA . ALA B 1 235 ? 11.945 3.754 -16.797 1 54.69 235 ALA B CA 1
ATOM 4649 C C . ALA B 1 235 ? 12.508 3.857 -15.383 1 54.69 235 ALA B C 1
ATOM 4651 O O . ALA B 1 235 ? 12.086 4.711 -14.594 1 54.69 235 ALA B O 1
ATOM 4652 N N . GLY B 1 236 ? 13.625 3.127 -14.969 1 71.31 236 GLY B N 1
ATOM 4653 C CA . GLY B 1 236 ? 14.461 3.297 -13.789 1 71.31 236 GLY B CA 1
ATOM 4654 C C . GLY B 1 236 ? 14.031 2.426 -12.625 1 71.31 236 GLY B C 1
ATOM 4655 O O . GLY B 1 236 ? 14.867 1.89 -11.898 1 71.31 236 GLY B O 1
ATOM 4656 N N . VAL B 1 237 ? 12.664 1.978 -12.516 1 87.62 237 VAL B N 1
ATOM 4657 C CA . VAL B 1 237 ? 12.344 1.225 -11.312 1 87.62 237 VAL B CA 1
ATOM 4658 C C . VAL B 1 237 ? 12.242 -0.263 -11.641 1 87.62 237 VAL B C 1
ATOM 4660 O O . VAL B 1 237 ? 11.867 -0.637 -12.75 1 87.62 237 VAL B O 1
ATOM 4663 N N . VAL B 1 238 ? 12.617 -1.17 -10.844 1 91.31 238 VAL B N 1
ATOM 4664 C CA . VAL B 1 238 ? 12.477 -2.621 -10.875 1 91.31 238 VAL B CA 1
ATOM 4665 C C . VAL B 1 238 ? 11.461 -3.066 -9.828 1 91.31 238 VAL B C 1
ATOM 4667 O O . VAL B 1 238 ? 11.625 -2.781 -8.641 1 91.31 238 VAL B O 1
ATOM 4670 N N . THR B 1 239 ? 10.453 -3.758 -10.305 1 92.75 239 THR B N 1
ATOM 4671 C CA . THR B 1 239 ? 9.344 -4.07 -9.414 1 92.75 239 THR B CA 1
ATOM 4672 C C . THR B 1 239 ? 9.586 -5.395 -8.695 1 92.75 239 THR B C 1
ATOM 4674 O O . THR B 1 239 ? 10.469 -6.164 -9.078 1 92.75 239 THR B O 1
ATOM 4677 N N . VAL B 1 240 ? 8.797 -5.629 -7.676 1 94.81 240 VAL B N 1
ATOM 4678 C CA . VAL B 1 240 ? 8.852 -6.875 -6.918 1 94.81 240 VAL B CA 1
ATOM 4679 C C . VAL B 1 240 ? 8.555 -8.055 -7.84 1 94.81 240 VAL B C 1
ATOM 4681 O O . VAL B 1 240 ? 9.289 -9.047 -7.84 1 94.81 240 VAL B O 1
ATOM 4684 N N . GLU B 1 241 ? 7.551 -7.953 -8.672 1 91 241 GLU B N 1
ATOM 4685 C CA . GLU B 1 241 ? 7.172 -9.047 -9.562 1 91 241 GLU B CA 1
ATOM 4686 C C . GLU B 1 241 ? 8.297 -9.375 -10.539 1 91 241 GLU B C 1
ATOM 4688 O O . GLU B 1 241 ? 8.602 -10.547 -10.766 1 91 241 GLU B O 1
ATOM 4693 N N . GLU B 1 242 ? 8.883 -8.375 -11.047 1 89.06 242 GLU B N 1
ATOM 4694 C CA . GLU B 1 242 ? 9.977 -8.578 -11.992 1 89.06 242 GLU B CA 1
ATOM 4695 C C . GLU B 1 242 ? 11.172 -9.242 -11.312 1 89.06 242 GLU B C 1
ATOM 4697 O O . GLU B 1 242 ? 11.984 -9.891 -11.977 1 89.06 242 GLU B O 1
ATOM 4702 N N . SER B 1 243 ? 11.281 -9.086 -10.039 1 93 243 SER B N 1
ATOM 4703 C CA . SER B 1 243 ? 12.461 -9.531 -9.305 1 93 243 SER B CA 1
ATOM 4704 C C . SER B 1 243 ? 12.281 -10.953 -8.781 1 93 243 SER B C 1
ATOM 4706 O O . SER B 1 243 ? 13.227 -11.742 -8.773 1 93 243 SER B O 1
ATOM 4708 N N . ILE B 1 244 ? 11.094 -11.25 -8.281 1 92.38 244 ILE B N 1
ATOM 4709 C CA . ILE B 1 244 ? 10.969 -12.539 -7.598 1 92.38 244 ILE B CA 1
ATOM 4710 C C . ILE B 1 244 ? 9.805 -13.328 -8.195 1 92.38 244 ILE B C 1
ATOM 4712 O O . ILE B 1 244 ? 9.664 -14.523 -7.938 1 92.38 244 ILE B O 1
ATOM 4716 N N . GLY B 1 245 ? 8.93 -12.617 -8.836 1 81.81 245 GLY B N 1
ATOM 4717 C CA . GLY B 1 245 ? 7.738 -13.258 -9.359 1 81.81 245 GLY B CA 1
ATOM 4718 C C . GLY B 1 245 ? 7.797 -13.492 -10.859 1 81.81 245 GLY B C 1
ATOM 4719 O O . GLY B 1 245 ? 8.836 -13.281 -11.484 1 81.81 245 GLY B O 1
ATOM 4720 N N . GLY B 1 246 ? 6.781 -13.992 -11.391 1 63.28 246 GLY B N 1
ATOM 4721 C CA . GLY B 1 246 ? 6.633 -14.219 -12.82 1 63.28 246 GLY B CA 1
ATOM 4722 C C . GLY B 1 246 ? 7.309 -15.492 -13.297 1 63.28 246 GLY B C 1
ATOM 4723 O O . GLY B 1 246 ? 7.871 -16.234 -12.492 1 63.28 246 GLY B O 1
ATOM 4724 N N . LEU B 1 247 ? 7.125 -15.727 -14.438 1 63.31 247 LEU B N 1
ATOM 4725 C CA . LEU B 1 247 ? 7.695 -16.906 -15.078 1 63.31 247 LEU B CA 1
ATOM 4726 C C . LEU B 1 247 ? 9.219 -16.875 -15.023 1 63.31 247 LEU B C 1
ATOM 4728 O O . LEU B 1 247 ? 9.867 -17.922 -15.055 1 63.31 247 LEU B O 1
ATOM 4732 N N . ARG B 1 248 ? 9.719 -15.664 -14.625 1 78.62 248 ARG B N 1
ATOM 4733 C CA . ARG B 1 248 ? 11.164 -15.555 -14.797 1 78.62 248 ARG B CA 1
ATOM 4734 C C . ARG B 1 248 ? 11.836 -15.141 -13.492 1 78.62 248 ARG B C 1
ATOM 4736 O O . ARG B 1 248 ? 13.055 -14.953 -13.453 1 78.62 248 ARG B O 1
ATOM 4743 N N . GLY B 1 249 ? 11.148 -14.945 -12.422 1 87 249 GLY B N 1
ATOM 4744 C CA . GLY B 1 249 ? 11.758 -14.508 -11.18 1 87 249 GLY B CA 1
ATOM 4745 C C . GLY B 1 249 ? 12.883 -15.414 -10.711 1 87 249 GLY B C 1
ATOM 4746 O O . GLY B 1 249 ? 14.008 -14.961 -10.523 1 87 249 GLY B O 1
ATOM 4747 N N . PHE B 1 250 ? 12.617 -16.688 -10.656 1 88.94 250 PHE B N 1
ATOM 4748 C CA . PHE B 1 250 ? 13.617 -17.641 -10.195 1 88.94 250 PHE B CA 1
ATOM 4749 C C . PHE B 1 250 ? 14.734 -17.781 -11.219 1 88.94 250 PHE B C 1
ATOM 4751 O O . PHE B 1 250 ? 15.898 -18 -10.852 1 88.94 250 PHE B O 1
ATOM 4758 N N . ASP B 1 251 ? 14.352 -17.641 -12.484 1 90.38 251 ASP B N 1
ATOM 4759 C CA . ASP B 1 251 ? 15.375 -17.656 -13.531 1 90.38 251 ASP B CA 1
ATOM 4760 C C . ASP B 1 251 ? 16.391 -16.547 -13.328 1 90.38 251 ASP B C 1
ATOM 4762 O O . ASP B 1 251 ? 17.609 -16.797 -13.375 1 90.38 251 ASP B O 1
ATOM 4766 N N . ARG B 1 252 ? 15.953 -15.438 -13.078 1 91.38 252 ARG B N 1
ATOM 4767 C CA . ARG B 1 252 ? 16.812 -14.273 -12.906 1 91.38 252 ARG B CA 1
ATOM 4768 C C . ARG B 1 252 ? 17.656 -14.398 -11.648 1 91.38 252 ARG B C 1
ATOM 4770 O O . ARG B 1 252 ? 18.859 -14.086 -11.664 1 91.38 252 ARG B O 1
ATOM 4777 N N . MET B 1 253 ? 17.031 -14.812 -10.586 1 94.31 253 MET B N 1
ATOM 4778 C CA . MET B 1 253 ? 17.781 -14.984 -9.336 1 94.31 253 MET B CA 1
ATOM 4779 C C . MET B 1 253 ? 18.859 -16.047 -9.492 1 94.31 253 MET B C 1
ATOM 4781 O O . MET B 1 253 ? 19.984 -15.875 -9.031 1 94.31 253 MET B O 1
ATOM 4785 N N . TYR B 1 254 ? 18.469 -17.109 -10.172 1 94.88 254 TYR B N 1
ATOM 4786 C CA . TYR B 1 254 ? 19.438 -18.172 -10.438 1 94.88 254 TYR B CA 1
ATOM 4787 C C . TYR B 1 254 ? 20.609 -17.656 -11.25 1 94.88 254 TYR B C 1
ATOM 4789 O O . TYR B 1 254 ? 21.766 -17.891 -10.898 1 94.88 254 TYR B O 1
ATOM 4797 N N . ASP B 1 255 ? 20.344 -16.938 -12.289 1 93.38 255 ASP B N 1
ATOM 4798 C CA . ASP B 1 255 ? 21.375 -16.391 -13.164 1 93.38 255 ASP B CA 1
ATOM 4799 C C . ASP B 1 255 ? 22.312 -15.461 -12.391 1 93.38 255 ASP B C 1
ATOM 4801 O O . ASP B 1 255 ? 23.531 -15.508 -12.578 1 93.38 255 ASP B O 1
ATOM 4805 N N . TYR B 1 256 ? 21.766 -14.68 -11.602 1 94.69 256 TYR B N 1
ATOM 4806 C CA . TYR B 1 256 ? 22.562 -13.742 -10.828 1 94.69 256 TYR B CA 1
ATOM 4807 C C . TYR B 1 256 ? 23.469 -14.469 -9.836 1 94.69 256 TYR B C 1
ATOM 4809 O O . TYR B 1 256 ? 24.672 -14.211 -9.773 1 94.69 256 TYR B O 1
ATOM 4817 N N . VAL B 1 257 ? 22.875 -15.391 -9.07 1 96.31 257 VAL B N 1
ATOM 4818 C CA . VAL B 1 257 ? 23.594 -16.047 -7.984 1 96.31 257 VAL B CA 1
ATOM 4819 C C . VAL B 1 257 ? 24.688 -16.953 -8.562 1 96.31 257 VAL B C 1
ATOM 4821 O O . VAL B 1 257 ? 25.766 -17.078 -7.977 1 96.31 257 VAL B O 1
ATOM 4824 N N . CYS B 1 258 ? 24.422 -17.531 -9.703 1 94.88 258 CYS B N 1
ATOM 4825 C CA . CYS B 1 258 ? 25.344 -18.5 -10.297 1 94.88 258 CYS B CA 1
ATOM 4826 C C . CYS B 1 258 ? 26.656 -17.828 -10.672 1 94.88 258 CYS B C 1
ATOM 4828 O O . CYS B 1 258 ? 27.688 -18.5 -10.781 1 94.88 258 CYS B O 1
ATOM 4830 N N . HIS B 1 259 ? 26.578 -16.578 -10.859 1 90.25 259 HIS B N 1
ATOM 4831 C CA . HIS B 1 259 ? 27.797 -15.852 -11.195 1 90.25 259 HIS B CA 1
ATOM 4832 C C . HIS B 1 259 ? 28.797 -15.891 -10.031 1 90.25 259 HIS B C 1
ATOM 4834 O O . HIS B 1 259 ? 30 -16.031 -10.25 1 90.25 259 HIS B O 1
ATOM 4840 N N . ALA B 1 260 ? 28.297 -15.773 -8.883 1 90.88 260 ALA B N 1
ATOM 4841 C CA . ALA B 1 260 ? 29.141 -15.75 -7.699 1 90.88 260 ALA B CA 1
ATOM 4842 C C . ALA B 1 260 ? 29.312 -17.156 -7.117 1 90.88 260 ALA B C 1
ATOM 4844 O O . ALA B 1 260 ? 30.359 -17.469 -6.535 1 90.88 260 ALA B O 1
ATOM 4845 N N . THR B 1 261 ? 28.281 -17.953 -7.215 1 94.94 261 THR B N 1
ATOM 4846 C CA . THR B 1 261 ? 28.25 -19.297 -6.66 1 94.94 261 THR B CA 1
ATOM 4847 C C . THR B 1 261 ? 27.812 -20.312 -7.719 1 94.94 261 THR B C 1
ATOM 4849 O O . THR B 1 261 ? 26.625 -20.5 -7.945 1 94.94 261 THR B O 1
ATOM 4852 N N . PRO B 1 262 ? 28.766 -21.047 -8.25 1 95 262 PRO B N 1
ATOM 4853 C CA . PRO B 1 262 ? 28.406 -21.984 -9.32 1 95 262 PRO B CA 1
ATOM 4854 C C . PRO B 1 262 ? 27.5 -23.109 -8.836 1 95 262 PRO B C 1
ATOM 4856 O O . PRO B 1 262 ? 27.688 -23.656 -7.742 1 95 262 PRO B O 1
ATOM 4859 N N . PRO B 1 263 ? 26.562 -23.406 -9.656 1 96.12 263 PRO B N 1
ATOM 4860 C CA . PRO B 1 263 ? 25.688 -24.516 -9.297 1 96.12 263 PRO B CA 1
ATOM 4861 C C . PRO B 1 263 ? 26.328 -25.891 -9.5 1 96.12 263 PRO B C 1
ATOM 4863 O O . PRO B 1 263 ? 27.281 -26 -10.281 1 96.12 263 PRO B O 1
ATOM 4866 N N . ALA B 1 264 ? 25.797 -26.859 -8.82 1 96.56 264 ALA B N 1
ATOM 4867 C CA . ALA B 1 264 ? 26.188 -28.234 -9.125 1 96.56 264 ALA B CA 1
ATOM 4868 C C . ALA B 1 264 ? 25.859 -28.594 -10.57 1 96.56 264 ALA B C 1
ATOM 4870 O O . ALA B 1 264 ? 24.891 -28.078 -11.141 1 96.56 264 ALA B O 1
ATOM 4871 N N . PRO B 1 265 ? 26.656 -29.484 -11.086 1 96.06 265 PRO B N 1
ATOM 4872 C CA . PRO B 1 265 ? 26.469 -29.828 -12.5 1 96.06 265 PRO B CA 1
ATOM 4873 C C . PRO B 1 265 ? 25.047 -30.344 -12.797 1 96.06 265 PRO B C 1
ATOM 4875 O O . PRO B 1 265 ? 24.484 -30.016 -13.852 1 96.06 265 PRO B O 1
ATOM 4878 N N . GLY B 1 266 ? 24.594 -31.094 -11.898 1 96.62 266 GLY B N 1
ATOM 4879 C CA . GLY B 1 266 ? 23.25 -31.609 -12.094 1 96.62 266 GLY B CA 1
ATOM 4880 C C . GLY B 1 266 ? 22.188 -30.531 -12.172 1 96.62 266 GLY B C 1
ATOM 4881 O O . GLY B 1 266 ? 21.281 -30.594 -13.008 1 96.62 266 GLY B O 1
ATOM 4882 N N . LEU B 1 267 ? 22.281 -29.578 -11.289 1 97.12 267 LEU B N 1
ATOM 4883 C CA . LEU B 1 267 ? 21.344 -28.453 -11.305 1 97.12 267 LEU B CA 1
ATOM 4884 C C . LEU B 1 267 ? 21.469 -27.656 -12.594 1 97.12 267 LEU B C 1
ATOM 4886 O O . LEU B 1 267 ? 20.469 -27.312 -13.219 1 97.12 267 LEU B O 1
ATOM 4890 N N . HIS B 1 268 ? 22.672 -27.422 -12.969 1 96.88 268 HIS B N 1
ATOM 4891 C CA . HIS B 1 268 ? 22.906 -26.672 -14.195 1 96.88 268 HIS B CA 1
ATOM 4892 C C . HIS B 1 268 ? 22.297 -27.359 -15.406 1 96.88 268 HIS B C 1
ATOM 4894 O O . HIS B 1 268 ? 21.656 -26.719 -16.234 1 96.88 268 HIS B O 1
ATOM 4900 N N . ALA B 1 269 ? 22.516 -28.609 -15.484 1 97.19 269 ALA B N 1
ATOM 4901 C CA . ALA B 1 269 ? 21.969 -29.391 -16.594 1 97.19 269 ALA B CA 1
ATOM 4902 C C . ALA B 1 269 ? 20.438 -29.375 -16.578 1 97.19 269 ALA B C 1
ATOM 4904 O O . ALA B 1 269 ? 19.797 -29.25 -17.625 1 97.19 269 ALA B O 1
ATOM 4905 N N . GLY B 1 270 ? 19.953 -29.531 -15.422 1 96.81 270 GLY B N 1
ATOM 4906 C CA . GLY B 1 270 ? 18.516 -29.516 -15.273 1 96.81 270 GLY B CA 1
ATOM 4907 C C . GLY B 1 270 ? 17.875 -28.203 -15.68 1 96.81 270 GLY B C 1
ATOM 4908 O O . GLY B 1 270 ? 16.875 -28.172 -16.406 1 96.81 270 GLY B O 1
ATOM 4909 N N . VAL B 1 271 ? 18.469 -27.109 -15.258 1 95.69 271 VAL B N 1
ATOM 4910 C CA . VAL B 1 271 ? 17.953 -25.781 -15.578 1 95.69 271 VAL B CA 1
ATOM 4911 C C . VAL B 1 271 ? 18.062 -25.531 -17.078 1 95.69 271 VAL B C 1
ATOM 4913 O O . VAL B 1 271 ? 17.141 -25 -17.703 1 95.69 271 VAL B O 1
ATOM 4916 N N . THR B 1 272 ? 19.141 -25.938 -17.641 1 96 272 THR B N 1
ATOM 4917 C CA . THR B 1 272 ? 19.359 -25.781 -19.078 1 96 272 THR B CA 1
ATOM 4918 C C . THR B 1 272 ? 18.281 -26.531 -19.859 1 96 272 THR B C 1
ATOM 4920 O O . THR B 1 272 ? 17.734 -26 -20.828 1 96 272 THR B O 1
ATOM 4923 N N . GLU B 1 273 ? 18.047 -27.703 -19.453 1 96.69 273 GLU B N 1
ATOM 4924 C CA . GLU B 1 273 ? 17.031 -28.531 -20.125 1 96.69 273 GLU B CA 1
ATOM 4925 C C . GLU B 1 273 ? 15.641 -27.922 -19.953 1 96.69 273 GLU B C 1
ATOM 4927 O O . GLU B 1 273 ? 14.852 -27.906 -20.906 1 96.69 273 GLU B O 1
ATOM 4932 N N . ALA B 1 274 ? 15.336 -27.531 -18.781 1 93.38 274 ALA B N 1
ATOM 4933 C CA . ALA B 1 274 ? 14.039 -26.906 -18.531 1 93.38 274 ALA B CA 1
ATOM 4934 C C . ALA B 1 274 ? 13.836 -25.688 -19.422 1 93.38 274 ALA B C 1
ATOM 4936 O O . ALA B 1 274 ? 12.766 -25.5 -20 1 93.38 274 ALA B O 1
ATOM 4937 N N . ARG B 1 275 ? 14.852 -24.922 -19.531 1 91.12 275 ARG B N 1
ATOM 4938 C CA . ARG B 1 275 ? 14.797 -23.75 -20.375 1 91.12 275 ARG B CA 1
ATOM 4939 C C . ARG B 1 275 ? 14.57 -24.125 -21.844 1 91.12 275 ARG B C 1
ATOM 4941 O O . ARG B 1 275 ? 13.781 -23.484 -22.547 1 91.12 275 ARG B O 1
ATOM 4948 N N . ARG B 1 276 ? 15.195 -25.125 -22.266 1 93.5 276 ARG B N 1
ATOM 4949 C CA . ARG B 1 276 ? 15.094 -25.594 -23.641 1 93.5 276 ARG B CA 1
ATOM 4950 C C . ARG B 1 276 ? 13.688 -26.078 -23.953 1 93.5 276 ARG B C 1
ATOM 4952 O O . ARG B 1 276 ? 13.164 -25.844 -25.047 1 93.5 276 ARG B O 1
ATOM 4959 N N . THR B 1 277 ? 13.055 -26.625 -23.016 1 92.25 277 THR B N 1
ATOM 4960 C CA . THR B 1 277 ? 11.758 -27.25 -23.234 1 92.25 277 THR B CA 1
ATOM 4961 C C . THR B 1 277 ? 10.625 -26.328 -22.797 1 92.25 277 THR B C 1
ATOM 4963 O O . THR B 1 277 ? 9.453 -26.656 -22.938 1 92.25 277 THR B O 1
ATOM 4966 N N . GLY B 1 278 ? 10.977 -25.266 -22.125 1 84.56 278 GLY B N 1
ATOM 4967 C CA . GLY B 1 278 ? 9.969 -24.312 -21.688 1 84.56 278 GLY B CA 1
ATOM 4968 C C . GLY B 1 278 ? 9.359 -24.672 -20.344 1 84.56 278 GLY B C 1
ATOM 4969 O O . GLY B 1 278 ? 8.289 -24.156 -19.984 1 84.56 278 GLY B O 1
ATOM 4970 N N . ALA B 1 279 ? 10 -25.547 -19.641 1 84.38 279 ALA B N 1
ATOM 4971 C CA . ALA B 1 279 ? 9.531 -25.938 -18.312 1 84.38 279 ALA B CA 1
ATOM 4972 C C . ALA B 1 279 ? 9.969 -24.938 -17.25 1 84.38 279 ALA B C 1
ATOM 4974 O O . ALA B 1 279 ? 10.93 -24.188 -17.469 1 84.38 279 ALA B O 1
ATOM 4975 N N . ALA B 1 280 ? 9.211 -24.922 -16.188 1 83.12 280 ALA B N 1
ATOM 4976 C CA . ALA B 1 280 ? 9.539 -24.016 -15.094 1 83.12 280 ALA B CA 1
ATOM 4977 C C . ALA B 1 280 ? 10.828 -24.453 -14.398 1 83.12 280 ALA B C 1
ATOM 4979 O O . ALA B 1 280 ? 11.062 -25.656 -14.195 1 83.12 280 ALA B O 1
ATOM 4980 N N . VAL B 1 281 ? 11.586 -23.516 -13.977 1 90.94 281 VAL B N 1
ATOM 4981 C CA . VAL B 1 281 ? 12.875 -23.828 -13.367 1 90.94 281 VAL B CA 1
ATOM 4982 C C . VAL B 1 281 ? 12.75 -23.797 -11.852 1 90.94 281 VAL B C 1
ATOM 4984 O O . VAL B 1 281 ? 13.586 -24.359 -11.141 1 90.94 281 VAL B O 1
ATOM 4987 N N . ALA B 1 282 ? 11.703 -23.125 -11.359 1 90.38 282 ALA B N 1
ATOM 4988 C CA . ALA B 1 282 ? 11.555 -22.906 -9.93 1 90.38 282 ALA B CA 1
ATOM 4989 C C . ALA B 1 282 ? 11.547 -24.219 -9.164 1 90.38 282 ALA B C 1
ATOM 4991 O O . ALA B 1 282 ? 12.242 -24.375 -8.156 1 90.38 282 ALA B O 1
ATOM 4992 N N . PRO B 1 283 ? 10.859 -25.25 -9.656 1 89.62 283 PRO B N 1
ATOM 4993 C CA . PRO B 1 283 ? 10.852 -26.516 -8.93 1 89.62 283 PRO B CA 1
ATOM 4994 C C . PRO B 1 283 ? 12.242 -27.156 -8.844 1 89.62 283 PRO B C 1
ATOM 4996 O O . PRO B 1 283 ? 12.57 -27.781 -7.84 1 89.62 283 PRO B O 1
ATOM 4999 N N . LEU B 1 284 ? 13.047 -26.953 -9.844 1 93.62 284 LEU B N 1
ATOM 5000 C CA . LEU B 1 284 ? 14.398 -27.5 -9.852 1 93.62 284 LEU B CA 1
ATOM 5001 C C . LEU B 1 284 ? 15.273 -26.781 -8.828 1 93.62 284 LEU B C 1
ATOM 5003 O O . LEU B 1 284 ? 16.016 -27.422 -8.078 1 93.62 284 LEU B O 1
ATOM 5007 N N . ILE B 1 285 ? 15.164 -25.516 -8.805 1 94.06 285 ILE B N 1
ATOM 5008 C CA . ILE B 1 285 ? 15.992 -24.703 -7.926 1 94.06 285 ILE B CA 1
ATOM 5009 C C . ILE B 1 285 ? 15.609 -24.938 -6.469 1 94.06 285 ILE B C 1
ATOM 5011 O O . ILE B 1 285 ? 16.484 -25.125 -5.613 1 94.06 285 ILE B O 1
ATOM 5015 N N . THR B 1 286 ? 14.32 -25.016 -6.176 1 93.38 286 THR B N 1
ATOM 5016 C CA . THR B 1 286 ? 13.883 -25.219 -4.801 1 93.38 286 THR B CA 1
ATOM 5017 C C . THR B 1 286 ? 14.25 -26.625 -4.324 1 93.38 286 THR B C 1
ATOM 5019 O O . THR B 1 286 ? 14.672 -26.812 -3.182 1 93.38 286 THR B O 1
ATOM 5022 N N . ALA B 1 287 ? 14.117 -27.594 -5.184 1 94.19 287 ALA B N 1
ATOM 5023 C CA . ALA B 1 287 ? 14.523 -28.938 -4.832 1 94.19 287 ALA B CA 1
ATOM 5024 C C . ALA B 1 287 ? 16.016 -29.016 -4.547 1 94.19 287 ALA B C 1
ATOM 5026 O O . ALA B 1 287 ? 16.453 -29.688 -3.605 1 94.19 287 ALA B O 1
ATOM 5027 N N . ALA B 1 288 ? 16.766 -28.375 -5.348 1 96.25 288 ALA B N 1
ATOM 5028 C CA . ALA B 1 288 ? 18.219 -28.359 -5.16 1 96.25 288 ALA B CA 1
ATOM 5029 C C . ALA B 1 288 ? 18.594 -27.656 -3.867 1 96.25 288 ALA B C 1
ATOM 5031 O O . ALA B 1 288 ? 19.547 -28.031 -3.191 1 96.25 288 ALA B O 1
ATOM 5032 N N . ALA B 1 289 ? 17.891 -26.609 -3.553 1 95 289 ALA B N 1
ATOM 5033 C CA . ALA B 1 289 ? 18.141 -25.906 -2.295 1 95 289 ALA B CA 1
ATOM 5034 C C . ALA B 1 289 ? 17.891 -26.812 -1.099 1 95 289 ALA B C 1
ATOM 5036 O O . ALA B 1 289 ? 18.703 -26.859 -0.171 1 95 289 ALA B O 1
ATOM 5037 N N . LEU B 1 290 ? 16.828 -27.547 -1.171 1 94.12 290 LEU B N 1
ATOM 5038 C CA . LEU B 1 290 ? 16.5 -28.484 -0.097 1 94.12 290 LEU B CA 1
ATOM 5039 C C . LEU B 1 290 ? 17.547 -29.578 0.015 1 94.12 290 LEU B C 1
ATOM 5041 O O . LEU B 1 290 ? 17.812 -30.078 1.11 1 94.12 290 LEU B O 1
ATOM 5045 N N . ALA B 1 291 ? 18.125 -29.844 -1.094 1 95.19 291 ALA B N 1
ATOM 5046 C CA . ALA B 1 291 ? 19.156 -30.875 -1.127 1 95.19 291 ALA B CA 1
ATOM 5047 C C . ALA B 1 291 ? 20.516 -30.312 -0.726 1 95.19 291 ALA B C 1
ATOM 5049 O O . ALA B 1 291 ? 21.5 -31.062 -0.648 1 95.19 291 ALA B O 1
ATOM 5050 N N . GLY B 1 292 ? 20.578 -29 -0.566 1 94.56 292 GLY B N 1
ATOM 5051 C CA . GLY B 1 292 ? 21.781 -28.438 0.016 1 94.56 292 GLY B CA 1
ATOM 5052 C C . GLY B 1 292 ? 22.672 -27.75 -1.004 1 94.56 292 GLY B C 1
ATOM 5053 O O . GLY B 1 292 ? 23.766 -27.312 -0.676 1 94.56 292 GLY B O 1
ATOM 5054 N N . ASP B 1 293 ? 22.266 -27.641 -2.275 1 96.88 293 ASP B N 1
ATOM 5055 C CA . ASP B 1 293 ? 23.062 -26.922 -3.27 1 96.88 293 ASP B CA 1
ATOM 5056 C C . ASP B 1 293 ? 23.25 -25.469 -2.877 1 96.88 293 ASP B C 1
ATOM 5058 O O . ASP B 1 293 ? 22.266 -24.734 -2.701 1 96.88 293 ASP B O 1
ATOM 5062 N N . PRO B 1 294 ? 24.469 -25.062 -2.781 1 96.69 294 PRO B N 1
ATOM 5063 C CA . PRO B 1 294 ? 24.703 -23.703 -2.271 1 96.69 294 PRO B CA 1
ATOM 5064 C C . PRO B 1 294 ? 24.156 -22.625 -3.191 1 96.69 294 PRO B C 1
ATOM 5066 O O . PRO B 1 294 ? 23.656 -21.594 -2.715 1 96.69 294 PRO B O 1
ATOM 5069 N N . CYS B 1 295 ? 24.25 -22.828 -4.469 1 97.25 295 CYS B N 1
ATOM 5070 C CA . CYS B 1 295 ? 23.734 -21.859 -5.43 1 97.25 295 CYS B CA 1
ATOM 5071 C C . CYS B 1 295 ? 22.219 -21.734 -5.293 1 97.25 295 CYS B C 1
ATOM 5073 O O . CYS B 1 295 ? 21.688 -20.625 -5.188 1 97.25 295 CYS B O 1
ATOM 5075 N N . ALA B 1 296 ? 21.562 -22.844 -5.258 1 95.94 296 ALA B N 1
ATOM 5076 C CA . ALA B 1 296 ? 20.109 -22.859 -5.137 1 95.94 296 ALA B CA 1
ATOM 5077 C C . ALA B 1 296 ? 19.656 -22.281 -3.803 1 95.94 296 ALA B C 1
ATOM 5079 O O . ALA B 1 296 ? 18.672 -21.547 -3.744 1 95.94 296 ALA B O 1
ATOM 5080 N N . ARG B 1 297 ? 20.375 -22.594 -2.73 1 95.44 297 ARG B N 1
ATOM 5081 C CA . ARG B 1 297 ? 20.047 -22.062 -1.412 1 95.44 297 ARG B CA 1
ATOM 5082 C C . ARG B 1 297 ? 20.109 -20.531 -1.395 1 95.44 297 ARG B C 1
ATOM 5084 O O . ARG B 1 297 ? 19.25 -19.875 -0.818 1 95.44 297 ARG B O 1
ATOM 5091 N N . GLU B 1 298 ? 21.109 -20.062 -2.045 1 95.88 298 GLU B N 1
ATOM 5092 C CA . GLU B 1 298 ? 21.266 -18.609 -2.098 1 95.88 298 GLU B CA 1
ATOM 5093 C C . GLU B 1 298 ? 20.141 -17.969 -2.896 1 95.88 298 GLU B C 1
ATOM 5095 O O . GLU B 1 298 ? 19.672 -16.891 -2.533 1 95.88 298 GLU B O 1
ATOM 5100 N N . ALA B 1 299 ? 19.75 -18.578 -3.963 1 95 299 ALA B N 1
ATOM 5101 C CA . ALA B 1 299 ? 18.641 -18.062 -4.762 1 95 299 ALA B CA 1
ATOM 5102 C C . ALA B 1 299 ? 17.344 -18.047 -3.957 1 95 299 ALA B C 1
ATOM 5104 O O . ALA B 1 299 ? 16.609 -17.047 -3.982 1 95 299 ALA B O 1
ATOM 5105 N N . VAL B 1 300 ? 17.109 -19.078 -3.213 1 93.81 300 VAL B N 1
ATOM 5106 C CA . VAL B 1 300 ? 15.891 -19.172 -2.414 1 93.81 300 VAL B CA 1
ATOM 5107 C C . VAL B 1 300 ? 15.953 -18.188 -1.259 1 93.81 300 VAL B C 1
ATOM 5109 O O . VAL B 1 300 ? 14.938 -17.578 -0.893 1 93.81 300 VAL B O 1
ATOM 5112 N N . ARG B 1 301 ? 17.109 -18 -0.723 1 94.31 301 ARG B N 1
ATOM 5113 C CA . ARG B 1 301 ? 17.281 -17 0.333 1 94.31 301 ARG B CA 1
ATOM 5114 C C . ARG B 1 301 ? 16.984 -15.602 -0.183 1 94.31 301 ARG B C 1
ATOM 5116 O O . ARG B 1 301 ? 16.375 -14.789 0.515 1 94.31 301 ARG B O 1
ATOM 5123 N N . LEU B 1 302 ? 17.484 -15.328 -1.372 1 95.06 302 LEU B N 1
ATOM 5124 C CA . LEU B 1 302 ? 17.219 -14.039 -1.999 1 95.06 302 LEU B CA 1
ATOM 5125 C C . LEU B 1 302 ? 15.719 -13.828 -2.215 1 95.06 302 LEU B C 1
ATOM 5127 O O . LEU B 1 302 ? 15.188 -12.766 -1.894 1 95.06 302 LEU B O 1
ATOM 5131 N N . PHE B 1 303 ? 15.055 -14.875 -2.684 1 94.88 303 PHE B N 1
ATOM 5132 C CA . PHE B 1 303 ? 13.609 -14.844 -2.83 1 94.88 303 PHE B CA 1
ATOM 5133 C C . PHE B 1 303 ? 12.93 -14.547 -1.495 1 94.88 303 PHE B C 1
ATOM 5135 O O . PHE B 1 303 ? 12.078 -13.664 -1.408 1 94.88 303 PHE B O 1
ATOM 5142 N N . ALA B 1 304 ? 13.344 -15.242 -0.477 1 93.94 304 ALA B N 1
ATOM 5143 C CA . ALA B 1 304 ? 12.742 -15.148 0.851 1 93.94 304 ALA B CA 1
ATOM 5144 C C . ALA B 1 304 ? 12.898 -13.742 1.421 1 93.94 304 ALA B C 1
ATOM 5146 O O . ALA B 1 304 ? 11.945 -13.18 1.978 1 93.94 304 ALA B O 1
ATOM 5147 N N . ALA B 1 305 ? 14.031 -13.164 1.254 1 94.94 305 ALA B N 1
ATOM 5148 C CA . ALA B 1 305 ? 14.32 -11.836 1.786 1 94.94 305 ALA B CA 1
ATOM 5149 C C . ALA B 1 305 ? 13.469 -10.766 1.098 1 94.94 305 ALA B C 1
ATOM 5151 O O . ALA B 1 305 ? 12.82 -9.961 1.762 1 94.94 305 ALA B O 1
ATOM 5152 N N . LEU B 1 306 ? 13.469 -10.82 -0.231 1 95.88 306 LEU B N 1
ATOM 5153 C CA . LEU B 1 306 ? 12.727 -9.82 -0.993 1 95.88 306 LEU B CA 1
ATOM 5154 C C . LEU B 1 306 ? 11.227 -9.969 -0.767 1 95.88 306 LEU B C 1
ATOM 5156 O O . LEU B 1 306 ? 10.508 -8.977 -0.666 1 95.88 306 LEU B O 1
ATOM 5160 N N . PHE B 1 307 ? 10.797 -11.227 -0.647 1 95.38 307 PHE B N 1
ATOM 5161 C CA . PHE B 1 307 ? 9.383 -11.492 -0.398 1 95.38 307 PHE B CA 1
ATOM 5162 C C . PHE B 1 307 ? 8.984 -11.008 0.989 1 95.38 307 PHE B C 1
ATOM 5164 O O . PHE B 1 307 ? 7.906 -10.43 1.162 1 95.38 307 PHE B O 1
ATOM 5171 N N . GLY B 1 308 ? 9.82 -11.211 1.98 1 95.19 308 GLY B N 1
ATOM 5172 C CA . GLY B 1 308 ? 9.57 -10.703 3.318 1 95.19 308 GLY B CA 1
ATOM 5173 C C . GLY B 1 308 ? 9.422 -9.195 3.367 1 95.19 308 GLY B C 1
ATOM 5174 O O . GLY B 1 308 ? 8.516 -8.672 4.02 1 95.19 308 GLY B O 1
ATOM 5175 N N . GLN B 1 309 ? 10.289 -8.492 2.709 1 96.5 309 GLN B N 1
ATOM 5176 C CA . GLN B 1 309 ? 10.211 -7.031 2.658 1 96.5 309 GLN B CA 1
ATOM 5177 C C . GLN B 1 309 ? 8.914 -6.57 2.008 1 96.5 309 GLN B C 1
ATOM 5179 O O . GLN B 1 309 ? 8.281 -5.617 2.475 1 96.5 309 GLN B O 1
ATOM 5184 N N . TYR B 1 310 ? 8.586 -7.262 0.923 1 97.31 310 TYR B N 1
ATOM 5185 C CA . TYR B 1 310 ? 7.332 -6.965 0.238 1 97.31 310 TYR B CA 1
ATOM 5186 C C . TYR B 1 310 ? 6.148 -7.098 1.188 1 97.31 310 TYR B C 1
ATOM 5188 O O . TYR B 1 310 ? 5.297 -6.207 1.258 1 97.31 310 TYR B O 1
ATOM 5196 N N . LEU B 1 311 ? 6.102 -8.164 1.906 1 97.19 311 LEU B N 1
ATOM 5197 C CA . LEU B 1 311 ? 5.004 -8.398 2.836 1 97.19 311 LEU B CA 1
ATOM 5198 C C . LEU B 1 311 ? 4.98 -7.332 3.926 1 97.19 311 LEU B C 1
ATOM 5200 O O . LEU B 1 311 ? 3.908 -6.867 4.324 1 97.19 311 LEU B O 1
ATOM 5204 N N . ARG B 1 312 ? 6.113 -7.004 4.426 1 96.5 312 ARG B N 1
ATOM 5205 C CA . ARG B 1 312 ? 6.211 -5.934 5.418 1 96.5 312 ARG B CA 1
ATOM 5206 C C . ARG B 1 312 ? 5.535 -4.66 4.914 1 96.5 312 ARG B C 1
ATOM 5208 O O . ARG B 1 312 ? 4.691 -4.086 5.605 1 96.5 312 ARG B O 1
ATOM 5215 N N . ASP B 1 313 ? 5.918 -4.273 3.738 1 97.81 313 ASP B N 1
ATOM 5216 C CA . ASP B 1 313 ? 5.395 -3.031 3.18 1 97.81 313 ASP B CA 1
ATOM 5217 C C . ASP B 1 313 ? 3.889 -3.121 2.953 1 97.81 313 ASP B C 1
ATOM 5219 O O . ASP B 1 313 ? 3.158 -2.158 3.195 1 97.81 313 ASP B O 1
ATOM 5223 N N . MET B 1 314 ? 3.383 -4.289 2.541 1 98.12 314 MET B N 1
ATOM 5224 C CA . MET B 1 314 ? 1.951 -4.457 2.312 1 98.12 314 MET B CA 1
ATOM 5225 C C . MET B 1 314 ? 1.177 -4.371 3.623 1 98.12 314 MET B C 1
ATOM 5227 O O . MET B 1 314 ? 0.096 -3.781 3.672 1 98.12 314 MET B O 1
ATOM 5231 N N . VAL B 1 315 ? 1.726 -4.949 4.672 1 96.06 315 VAL B N 1
ATOM 5232 C CA . VAL B 1 315 ? 1.057 -4.887 5.965 1 96.06 315 VAL B CA 1
ATOM 5233 C C . VAL B 1 315 ? 0.984 -3.436 6.438 1 96.06 315 VAL B C 1
ATOM 5235 O O . VAL B 1 315 ? -0.066 -2.975 6.895 1 96.06 315 VAL B O 1
ATOM 5238 N N . LEU B 1 316 ? 1.993 -2.727 6.289 1 95.25 316 LEU B N 1
ATOM 5239 C CA . LEU B 1 316 ? 2.064 -1.346 6.75 1 95.25 316 LEU B CA 1
ATOM 5240 C C . LEU B 1 316 ? 1.071 -0.468 5.996 1 95.25 316 LEU B C 1
ATOM 5242 O O . LEU B 1 316 ? 0.506 0.468 6.57 1 95.25 316 LEU B O 1
ATOM 5246 N N . VAL B 1 317 ? 0.85 -0.791 4.77 1 97.19 317 VAL B N 1
ATOM 5247 C CA . VAL B 1 317 ? -0.034 0.032 3.949 1 97.19 317 VAL B CA 1
ATOM 5248 C C . VAL B 1 317 ? -1.48 -0.42 4.137 1 97.19 317 VAL B C 1
ATOM 5250 O O . VAL B 1 317 ? -2.383 0.409 4.277 1 97.19 317 VAL B O 1
ATOM 5253 N N . CYS B 1 318 ? -1.682 -1.688 4.25 1 95.88 318 CYS B N 1
ATOM 5254 C CA . CYS B 1 318 ? -3.037 -2.209 4.125 1 95.88 318 CYS B CA 1
ATOM 5255 C C . CYS B 1 318 ? -3.633 -2.521 5.492 1 95.88 318 CYS B C 1
ATOM 5257 O O . CYS B 1 318 ? -4.855 -2.525 5.656 1 95.88 318 CYS B O 1
ATOM 5259 N N . MET B 1 319 ? -2.748 -2.863 6.449 1 91.44 319 MET B N 1
ATOM 5260 C CA . MET B 1 319 ? -3.238 -3.338 7.742 1 91.44 319 MET B CA 1
ATOM 5261 C C . MET B 1 319 ? -2.48 -2.678 8.891 1 91.44 319 MET B C 1
ATOM 5263 O O . MET B 1 319 ? -1.87 -3.363 9.711 1 91.44 319 MET B O 1
ATOM 5267 N N . PRO B 1 320 ? -2.658 -1.419 9 1 86.38 320 PRO B N 1
ATOM 5268 C CA . PRO B 1 320 ? -1.869 -0.726 10.023 1 86.38 320 PRO B CA 1
ATOM 5269 C C . PRO B 1 320 ? -2.283 -1.101 11.445 1 86.38 320 PRO B C 1
ATOM 5271 O O . PRO B 1 320 ? -1.529 -0.869 12.391 1 86.38 320 PRO B O 1
ATOM 5274 N N . ALA B 1 321 ? -3.471 -1.605 11.656 1 82.69 321 ALA B N 1
ATOM 5275 C CA . ALA B 1 321 ? -3.947 -1.999 12.977 1 82.69 321 ALA B CA 1
ATOM 5276 C C . ALA B 1 321 ? -3.693 -3.482 13.234 1 82.69 321 ALA B C 1
ATOM 5278 O O . ALA B 1 321 ? -4.07 -4.012 14.281 1 82.69 321 ALA B O 1
ATOM 5279 N N . GLY B 1 322 ? -3.148 -4.117 12.25 1 84.56 322 GLY B N 1
ATOM 5280 C CA . GLY B 1 322 ? -2.928 -5.551 12.383 1 84.56 322 GLY B CA 1
ATOM 5281 C C . GLY B 1 322 ? -3.914 -6.379 11.586 1 84.56 322 GLY B C 1
ATOM 5282 O O . GLY B 1 322 ? -4.855 -5.84 10.992 1 84.56 322 GLY B O 1
ATOM 5283 N N . GLY B 1 323 ? -3.717 -7.598 11.586 1 90.62 323 GLY B N 1
ATOM 5284 C CA . GLY B 1 323 ? -4.453 -8.617 10.852 1 90.62 323 GLY B CA 1
ATOM 5285 C C . GLY B 1 323 ? -3.646 -9.875 10.609 1 90.62 323 GLY B C 1
ATOM 5286 O O . GLY B 1 323 ? -2.764 -10.219 11.398 1 90.62 323 GLY B O 1
ATOM 5287 N N . ALA B 1 324 ? -4.117 -10.547 9.602 1 93.25 324 ALA B N 1
ATOM 5288 C CA . ALA B 1 324 ? -3.395 -11.766 9.234 1 93.25 324 ALA B CA 1
ATOM 5289 C C . ALA B 1 324 ? -3.049 -11.773 7.75 1 93.25 324 ALA B C 1
ATOM 5291 O O . ALA B 1 324 ? -3.789 -11.219 6.934 1 93.25 324 ALA B O 1
ATOM 5292 N N . VAL B 1 325 ? -1.937 -12.391 7.469 1 95.81 325 VAL B N 1
ATOM 5293 C CA . VAL B 1 325 ? -1.536 -12.594 6.078 1 95.81 325 VAL B CA 1
ATOM 5294 C C . VAL B 1 325 ? -1.684 -14.07 5.711 1 95.81 325 VAL B C 1
ATOM 5296 O O . VAL B 1 325 ? -1.237 -14.945 6.453 1 95.81 325 VAL B O 1
ATOM 5299 N N . THR B 1 326 ? -2.35 -14.336 4.637 1 96.06 326 THR B N 1
ATOM 5300 C CA . THR B 1 326 ? -2.402 -15.688 4.09 1 96.06 326 THR B CA 1
ATOM 5301 C C . THR B 1 326 ? -1.834 -15.719 2.676 1 96.06 326 THR B C 1
ATOM 5303 O O . THR B 1 326 ? -2.193 -14.891 1.838 1 96.06 326 THR B O 1
ATOM 5306 N N . LEU B 1 327 ? -0.981 -16.688 2.459 1 96.25 327 LEU B N 1
ATOM 5307 C CA . LEU B 1 327 ? -0.257 -16.781 1.197 1 96.25 327 LEU B CA 1
ATOM 5308 C C . LEU B 1 327 ? -0.772 -17.953 0.363 1 96.25 327 LEU B C 1
ATOM 5310 O O . LEU B 1 327 ? -1.211 -18.969 0.912 1 96.25 327 LEU B O 1
ATOM 5314 N N . THR B 1 328 ? -0.804 -17.719 -0.909 1 93.56 328 THR B N 1
ATOM 5315 C CA . THR B 1 328 ? -0.858 -18.812 -1.872 1 93.56 328 THR B CA 1
ATOM 5316 C C . THR B 1 328 ? 0.268 -18.688 -2.895 1 93.56 328 THR B C 1
ATOM 5318 O O . THR B 1 328 ? 0.567 -17.594 -3.367 1 93.56 328 THR B O 1
ATOM 5321 N N . SER B 1 329 ? 0.938 -19.766 -3.117 1 86.62 329 SER B N 1
ATOM 5322 C CA . SER B 1 329 ? 2.129 -19.766 -3.961 1 86.62 329 SER B CA 1
ATOM 5323 C C . SER B 1 329 ? 2.482 -21.156 -4.438 1 86.62 329 SER B C 1
ATOM 5325 O O . SER B 1 329 ? 2.67 -22.078 -3.629 1 86.62 329 SER B O 1
ATOM 5327 N N . GLY B 1 330 ? 2.592 -21.297 -5.766 1 82.94 330 GLY B N 1
ATOM 5328 C CA . GLY B 1 330 ? 3.059 -22.562 -6.285 1 82.94 330 GLY B CA 1
ATOM 5329 C C . GLY B 1 330 ? 4.457 -22.922 -5.816 1 82.94 330 GLY B C 1
ATOM 5330 O O . GLY B 1 330 ? 4.785 -24.109 -5.676 1 82.94 330 GLY B O 1
ATOM 5331 N N . VAL B 1 331 ? 5.285 -21.953 -5.5 1 82.19 331 VAL B N 1
ATOM 5332 C CA . VAL B 1 331 ? 6.656 -22.156 -5.039 1 82.19 331 VAL B CA 1
ATOM 5333 C C . VAL B 1 331 ? 6.652 -22.578 -3.57 1 82.19 331 VAL B C 1
ATOM 5335 O O . VAL B 1 331 ? 7.254 -23.594 -3.209 1 82.19 331 VAL B O 1
ATOM 5338 N N . LEU B 1 332 ? 5.93 -21.891 -2.74 1 86.81 332 LEU B N 1
ATOM 5339 C CA . LEU B 1 332 ? 5.938 -22.141 -1.304 1 86.81 332 LEU B CA 1
ATOM 5340 C C . LEU B 1 332 ? 5.168 -23.422 -0.97 1 86.81 332 LEU B C 1
ATOM 5342 O O . LEU B 1 332 ? 5.395 -24.031 0.077 1 86.81 332 LEU B O 1
ATOM 5346 N N . GLN B 1 333 ? 4.293 -23.719 -1.885 1 89.56 333 GLN B N 1
ATOM 5347 C CA . GLN B 1 333 ? 3.461 -24.906 -1.647 1 89.56 333 GLN B CA 1
ATOM 5348 C C . GLN B 1 333 ? 4.199 -26.188 -2.014 1 89.56 333 GLN B C 1
ATOM 5350 O O . GLN B 1 333 ? 3.768 -27.281 -1.654 1 89.56 333 GLN B O 1
ATOM 5355 N N . ALA B 1 334 ? 5.32 -25.984 -2.686 1 84.62 334 ALA B N 1
ATOM 5356 C CA . ALA B 1 334 ? 6.133 -27.172 -2.963 1 84.62 334 ALA B CA 1
ATOM 5357 C C . ALA B 1 334 ? 6.664 -27.781 -1.673 1 84.62 334 ALA B C 1
ATOM 5359 O O . ALA B 1 334 ? 6.969 -27.062 -0.714 1 84.62 334 ALA B O 1
ATOM 5360 N N . PRO B 1 335 ? 6.805 -29.094 -1.706 1 86.31 335 PRO B N 1
ATOM 5361 C CA . PRO B 1 335 ? 7.211 -29.781 -0.481 1 86.31 335 PRO B CA 1
ATOM 5362 C C . PRO B 1 335 ? 8.547 -29.281 0.058 1 86.31 335 PRO B C 1
ATOM 5364 O O . PRO B 1 335 ? 9.531 -29.219 -0.687 1 86.31 335 PRO B O 1
ATOM 5367 N N . GLY B 1 336 ? 8.508 -28.906 1.275 1 88.62 336 GLY B N 1
ATOM 5368 C CA . GLY B 1 336 ? 9.719 -28.578 2 1 88.62 336 GLY B CA 1
ATOM 5369 C C . GLY B 1 336 ? 10.102 -27.125 1.893 1 88.62 336 GLY B C 1
ATOM 5370 O O . GLY B 1 336 ? 10.953 -26.641 2.648 1 88.62 336 GLY B O 1
ATOM 5371 N N . VAL B 1 337 ? 9.547 -26.406 0.984 1 87.19 337 VAL B N 1
ATOM 5372 C CA . VAL B 1 337 ? 9.984 -25.047 0.724 1 87.19 337 VAL B CA 1
ATOM 5373 C C . VAL B 1 337 ? 9.531 -24.125 1.863 1 87.19 337 VAL B C 1
ATOM 5375 O O . VAL B 1 337 ? 10.305 -23.297 2.34 1 87.19 337 VAL B O 1
ATOM 5378 N N . ALA B 1 338 ? 8.281 -24.328 2.289 1 89.31 338 ALA B N 1
ATOM 5379 C CA . ALA B 1 338 ? 7.793 -23.547 3.416 1 89.31 338 ALA B CA 1
ATOM 5380 C C . ALA B 1 338 ? 8.633 -23.797 4.664 1 89.31 338 ALA B C 1
ATOM 5382 O O . ALA B 1 338 ? 8.961 -22.859 5.398 1 89.31 338 ALA B O 1
ATOM 5383 N N . GLU B 1 339 ? 8.992 -25.031 4.859 1 86.81 339 GLU B N 1
ATOM 5384 C CA . GLU B 1 339 ? 9.836 -25.391 5.988 1 86.81 339 GLU B CA 1
ATOM 5385 C C . GLU B 1 339 ? 11.211 -24.75 5.883 1 86.81 339 GLU B C 1
ATOM 5387 O O . GLU B 1 339 ? 11.766 -24.281 6.883 1 86.81 339 GLU B O 1
ATOM 5392 N N . PHE B 1 340 ? 11.633 -24.812 4.742 1 85.81 340 PHE B N 1
ATOM 5393 C CA . PHE B 1 340 ? 12.922 -24.188 4.488 1 85.81 340 PHE B CA 1
ATOM 5394 C C . PHE B 1 340 ? 12.883 -22.703 4.801 1 85.81 340 PHE B C 1
ATOM 5396 O O . PHE B 1 340 ? 13.797 -22.156 5.43 1 85.81 340 PHE B O 1
ATOM 5403 N N . LEU B 1 341 ? 11.828 -22.016 4.43 1 85.19 341 LEU B N 1
ATOM 5404 C CA . LEU B 1 341 ? 11.672 -20.594 4.684 1 85.19 341 LEU B CA 1
ATOM 5405 C C . LEU B 1 341 ? 11.609 -20.297 6.18 1 85.19 341 LEU B C 1
ATOM 5407 O O . LEU B 1 341 ? 12.156 -19.297 6.645 1 85.19 341 LEU B O 1
ATOM 5411 N N . CYS B 1 342 ? 11 -21.156 6.891 1 84.38 342 CYS B N 1
ATOM 5412 C CA . CYS B 1 342 ? 10.875 -21 8.336 1 84.38 342 CYS B CA 1
ATOM 5413 C C . CYS B 1 342 ? 12.211 -21.25 9.023 1 84.38 342 CYS B C 1
ATOM 5415 O O . CYS B 1 342 ? 12.5 -20.656 10.07 1 84.38 342 CYS B O 1
ATOM 5417 N N . ALA B 1 343 ? 12.859 -22.156 8.414 1 82.88 343 ALA B N 1
ATOM 5418 C CA . ALA B 1 343 ? 14.148 -22.5 9 1 82.88 343 ALA B CA 1
ATOM 5419 C C . ALA B 1 343 ? 15.195 -21.422 8.734 1 82.88 343 ALA B C 1
ATOM 5421 O O . ALA B 1 343 ? 16.062 -21.172 9.578 1 82.88 343 ALA B O 1
ATOM 5422 N N . GLU B 1 344 ? 15.016 -20.938 7.59 1 79.5 344 GLU B N 1
ATOM 5423 C CA . GLU B 1 344 ? 15.906 -19.812 7.266 1 79.5 344 GLU B CA 1
ATOM 5424 C C . GLU B 1 344 ? 15.367 -18.5 7.824 1 79.5 344 GLU B C 1
ATOM 5426 O O . GLU B 1 344 ? 14.156 -18.344 8 1 79.5 344 GLU B O 1
ATOM 5431 N N . THR B 1 345 ? 16.234 -17.625 8.164 1 85.38 345 THR B N 1
ATOM 5432 C CA . THR B 1 345 ? 15.797 -16.453 8.914 1 85.38 345 THR B CA 1
ATOM 5433 C C . THR B 1 345 ? 15.539 -15.266 7.98 1 85.38 345 THR B C 1
ATOM 5435 O O . THR B 1 345 ? 14.93 -14.273 8.375 1 85.38 345 THR B O 1
ATOM 5438 N N . ALA B 1 346 ? 15.922 -15.508 6.73 1 90.75 346 ALA B N 1
ATOM 5439 C CA . ALA B 1 346 ? 15.914 -14.352 5.836 1 90.75 346 ALA B CA 1
ATOM 5440 C C . ALA B 1 346 ? 14.5 -13.812 5.652 1 90.75 346 ALA B C 1
ATOM 5442 O O . ALA B 1 346 ? 14.289 -12.594 5.633 1 90.75 346 ALA B O 1
ATOM 5443 N N . PHE B 1 347 ? 13.539 -14.68 5.527 1 93.38 347 PHE B N 1
ATOM 5444 C CA . PHE B 1 347 ? 12.156 -14.297 5.293 1 93.38 347 PHE B CA 1
ATOM 5445 C C . PHE B 1 347 ? 11.602 -13.523 6.48 1 93.38 347 PHE B C 1
ATOM 5447 O O . PHE B 1 347 ? 11.156 -12.383 6.332 1 93.38 347 PHE B O 1
ATOM 5454 N N . LEU B 1 348 ? 11.703 -14.055 7.637 1 92 348 LEU B N 1
ATOM 5455 C CA . LEU B 1 348 ? 11.117 -13.461 8.836 1 92 348 LEU B CA 1
ATOM 5456 C C . LEU B 1 348 ? 11.883 -12.203 9.25 1 92 348 LEU B C 1
ATOM 5458 O O . LEU B 1 348 ? 11.289 -11.234 9.719 1 92 348 LEU B O 1
ATOM 5462 N N . ASP B 1 349 ? 13.148 -12.289 9.117 1 92.44 349 ASP B N 1
ATOM 5463 C CA . ASP B 1 349 ? 13.961 -11.117 9.445 1 92.44 349 ASP B CA 1
ATOM 5464 C C . ASP B 1 349 ? 13.555 -9.914 8.609 1 92.44 349 ASP B C 1
ATOM 5466 O O . ASP B 1 349 ? 13.453 -8.797 9.125 1 92.44 349 ASP B O 1
ATOM 5470 N N . ARG B 1 350 ? 13.312 -10.172 7.363 1 93.94 350 ARG B N 1
ATOM 5471 C CA . ARG B 1 350 ? 12.961 -9.078 6.465 1 93.94 350 ARG B CA 1
ATOM 5472 C C . ARG B 1 350 ? 11.508 -8.648 6.66 1 93.94 350 ARG B C 1
ATOM 5474 O O . ARG B 1 350 ? 11.18 -7.473 6.52 1 93.94 350 ARG B O 1
ATOM 5481 N N . PHE B 1 351 ? 10.688 -9.594 7.039 1 94.12 351 PHE B N 1
ATOM 5482 C CA . PHE B 1 351 ? 9.281 -9.281 7.277 1 94.12 351 PHE B CA 1
ATOM 5483 C C . PHE B 1 351 ? 9.125 -8.43 8.531 1 94.12 351 PHE B C 1
ATOM 548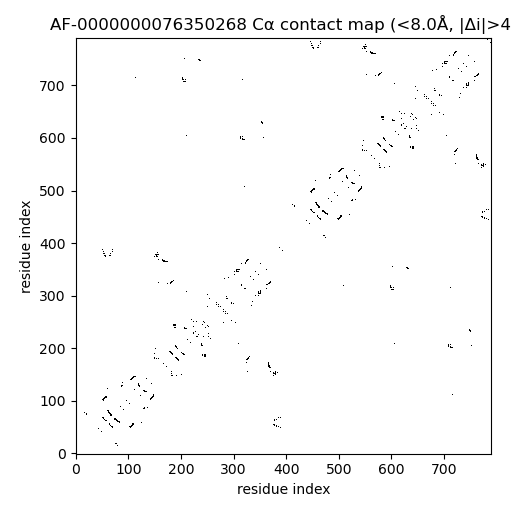5 O O . PHE B 1 351 ? 8.492 -7.367 8.484 1 94.12 351 PHE B O 1
ATOM 5492 N N . ILE B 1 352 ? 9.758 -8.867 9.523 1 91.56 352 ILE B N 1
ATOM 5493 C CA . ILE B 1 352 ? 9.609 -8.195 10.812 1 91.56 352 ILE B CA 1
ATOM 5494 C C . ILE B 1 352 ? 10.516 -6.961 10.852 1 91.56 352 ILE B C 1
ATOM 5496 O O . ILE B 1 352 ? 10.117 -5.91 11.359 1 91.56 352 ILE B O 1
ATOM 5500 N N . SER B 1 353 ? 11.766 -7.145 10.289 1 90.81 353 SER B N 1
ATOM 5501 C CA . SER B 1 353 ? 12.773 -6.086 10.273 1 90.81 353 SER B CA 1
ATOM 5502 C C . SER B 1 353 ? 12.977 -5.496 11.672 1 90.81 353 SER B C 1
ATOM 5504 O O . SER B 1 353 ? 12.742 -4.305 11.883 1 90.81 353 SER B O 1
ATOM 5506 N N . PRO B 1 354 ? 13.531 -6.289 12.516 1 87.69 354 PRO B N 1
ATOM 5507 C CA . PRO B 1 354 ? 13.742 -5.785 13.875 1 87.69 354 PRO B CA 1
ATOM 5508 C C . PRO B 1 354 ? 14.539 -4.48 13.906 1 87.69 354 PRO B C 1
ATOM 5510 O O . PRO B 1 354 ? 15.539 -4.344 13.195 1 87.69 354 PRO B O 1
ATOM 5513 N N . GLY B 1 355 ? 14.055 -3.533 14.688 1 83.31 355 GLY B N 1
ATOM 5514 C CA . GLY B 1 355 ? 14.719 -2.246 14.797 1 83.31 355 GLY B CA 1
ATOM 5515 C C . GLY B 1 355 ? 14.086 -1.17 13.938 1 83.31 355 GLY B C 1
ATOM 5516 O O . GLY B 1 355 ? 14.273 0.023 14.188 1 83.31 355 GLY B O 1
ATOM 5517 N N . ALA B 1 356 ? 13.43 -1.59 12.922 1 86.19 356 ALA B N 1
ATOM 5518 C CA . ALA B 1 356 ? 12.711 -0.625 12.094 1 86.19 356 ALA B CA 1
ATOM 5519 C C . ALA B 1 356 ? 11.398 -0.208 12.742 1 86.19 356 ALA B C 1
ATOM 5521 O O . ALA B 1 356 ? 10.898 -0.898 13.633 1 86.19 356 ALA B O 1
ATOM 5522 N N . CYS B 1 357 ? 10.891 0.883 12.32 1 83.88 357 CYS B N 1
ATOM 5523 C CA . CYS B 1 357 ? 9.609 1.347 12.844 1 83.88 357 CYS B CA 1
ATOM 5524 C C . CYS B 1 357 ? 8.516 0.312 12.602 1 83.88 357 CYS B C 1
ATOM 5526 O O . CYS B 1 357 ? 8.445 -0.279 11.516 1 83.88 357 CYS B O 1
ATOM 5528 N N . HIS B 1 358 ? 7.754 -0.002 13.648 1 86.81 358 HIS B N 1
ATOM 5529 C CA . HIS B 1 358 ? 6.574 -0.858 13.633 1 86.81 358 HIS B CA 1
ATOM 5530 C C . HIS B 1 358 ? 6.961 -2.332 13.578 1 86.81 358 HIS B C 1
ATOM 5532 O O . HIS B 1 358 ? 6.156 -3.176 13.18 1 86.81 358 HIS B O 1
ATOM 5538 N N . HIS B 1 359 ? 8.18 -2.658 13.898 1 88.44 359 HIS B N 1
ATOM 5539 C CA . HIS B 1 359 ? 8.578 -4.062 13.945 1 88.44 359 HIS B CA 1
ATOM 5540 C C . HIS B 1 359 ? 7.723 -4.84 14.938 1 88.44 359 HIS B C 1
ATOM 5542 O O . HIS B 1 359 ? 7.484 -6.035 14.758 1 88.44 359 HIS B O 1
ATOM 5548 N N . ASP B 1 360 ? 7.262 -4.18 15.906 1 85.19 360 ASP B N 1
ATOM 5549 C CA . ASP B 1 360 ? 6.426 -4.832 16.906 1 85.19 360 ASP B CA 1
ATOM 5550 C C . ASP B 1 360 ? 5.078 -5.238 16.328 1 85.19 360 ASP B C 1
ATOM 5552 O O . ASP B 1 360 ? 4.559 -6.312 16.641 1 85.19 360 ASP B O 1
ATOM 5556 N N . LEU B 1 361 ? 4.531 -4.363 15.547 1 85 361 LEU B N 1
ATOM 5557 C CA . LEU B 1 361 ? 3.303 -4.707 14.836 1 85 361 LEU B CA 1
ATOM 5558 C C . LEU B 1 361 ? 3.514 -5.93 13.945 1 85 361 LEU B C 1
ATOM 5560 O O . LEU B 1 361 ? 2.723 -6.875 13.984 1 85 361 LEU B O 1
ATOM 5564 N N . LEU B 1 362 ? 4.566 -5.926 13.18 1 91 362 LEU B N 1
ATOM 5565 C CA . LEU B 1 362 ? 4.848 -6.992 12.227 1 91 362 LEU B CA 1
ATOM 5566 C C . LEU B 1 362 ? 5.086 -8.312 12.945 1 91 362 LEU B C 1
ATOM 5568 O O . LEU B 1 362 ? 4.691 -9.375 12.453 1 91 362 LEU B O 1
ATOM 5572 N N . ALA B 1 363 ? 5.668 -8.242 14.094 1 89.94 363 ALA B N 1
ATOM 5573 C CA . ALA B 1 363 ? 5.965 -9.438 14.883 1 89.94 363 ALA B CA 1
ATOM 5574 C C . ALA B 1 363 ? 4.68 -10.109 15.359 1 89.94 363 ALA B C 1
ATOM 5576 O O . ALA B 1 363 ? 4.668 -11.312 15.648 1 89.94 363 ALA B O 1
ATOM 5577 N N . GLU B 1 364 ? 3.623 -9.352 15.344 1 88.38 364 GLU B N 1
ATOM 5578 C CA . GLU B 1 364 ? 2.363 -9.875 15.859 1 88.38 364 GLU B CA 1
ATOM 5579 C C . GLU B 1 364 ? 1.445 -10.336 14.734 1 88.38 364 GLU B C 1
ATOM 5581 O O . GLU B 1 364 ? 0.417 -10.969 14.984 1 88.38 364 GLU B O 1
ATOM 5586 N N . VAL B 1 365 ? 1.775 -10.039 13.562 1 91.62 365 VAL B N 1
ATOM 5587 C CA . VAL B 1 365 ? 0.948 -10.406 12.414 1 91.62 365 VAL B CA 1
ATOM 5588 C C . VAL B 1 365 ? 1.257 -11.844 12 1 91.62 365 VAL B C 1
ATOM 5590 O O . VAL B 1 365 ? 2.367 -12.141 11.555 1 91.62 365 VAL B O 1
ATOM 5593 N N . PRO B 1 366 ? 0.314 -12.727 12.133 1 93.25 366 PRO B N 1
ATOM 5594 C CA . PRO B 1 366 ? 0.572 -14.086 11.656 1 93.25 366 PRO B CA 1
ATOM 5595 C C . PRO B 1 366 ? 0.643 -14.172 10.133 1 93.25 366 PRO B C 1
ATOM 5597 O O . PRO B 1 366 ? -0.143 -13.531 9.438 1 93.25 366 PRO B O 1
ATOM 5600 N N . VAL B 1 367 ? 1.59 -14.93 9.664 1 94 367 VAL B N 1
ATOM 5601 C CA . VAL B 1 367 ? 1.708 -15.273 8.25 1 94 367 VAL B CA 1
ATOM 5602 C C . VAL B 1 367 ? 1.486 -16.781 8.062 1 94 367 VAL B C 1
ATOM 5604 O O . VAL B 1 367 ? 2.15 -17.594 8.703 1 94 367 VAL B O 1
ATOM 5607 N N . ARG B 1 368 ? 0.529 -17.094 7.148 1 94.56 368 ARG B N 1
ATOM 5608 C CA . ARG B 1 368 ? 0.16 -18.484 6.91 1 94.56 368 ARG B CA 1
ATOM 5609 C C . ARG B 1 368 ? 0.192 -18.812 5.418 1 94.56 368 ARG B C 1
ATOM 5611 O O . ARG B 1 368 ? -0.011 -17.938 4.582 1 94.56 368 ARG B O 1
ATOM 5618 N N . LEU B 1 369 ? 0.448 -20.062 5.148 1 95.5 369 LEU B N 1
ATOM 5619 C CA . LEU B 1 369 ? 0.411 -20.562 3.779 1 95.5 369 LEU B CA 1
ATOM 5620 C C . LEU B 1 369 ? -0.812 -21.453 3.562 1 95.5 369 LEU B C 1
ATOM 5622 O O . LEU B 1 369 ? -0.98 -22.469 4.246 1 95.5 369 LEU B O 1
ATOM 5626 N N . ALA B 1 370 ? -1.66 -21.016 2.654 1 96 370 ALA B N 1
ATOM 5627 C CA . ALA B 1 370 ? -2.754 -21.906 2.26 1 96 370 ALA B C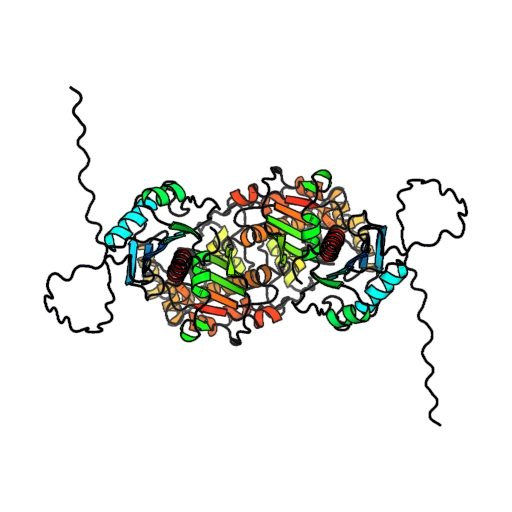A 1
ATOM 5628 C C . ALA B 1 370 ? -2.225 -23.156 1.581 1 96 370 ALA B C 1
ATOM 5630 O O . ALA B 1 370 ? -1.421 -23.078 0.649 1 96 370 ALA B O 1
ATOM 5631 N N . LEU B 1 371 ? -2.701 -24.25 1.97 1 94.19 371 LEU B N 1
ATOM 5632 C CA . LEU B 1 371 ? -2.182 -25.516 1.466 1 94.19 371 LEU B CA 1
ATOM 5633 C C . LEU B 1 371 ? -2.885 -25.906 0.174 1 94.19 371 LEU B C 1
ATOM 5635 O O . LEU B 1 371 ? -2.311 -26.625 -0.656 1 94.19 371 LEU B O 1
ATOM 5639 N N . ASP B 1 372 ? -4.07 -25.453 -0.02 1 91.56 372 ASP B N 1
ATOM 5640 C CA . ASP B 1 372 ? -4.844 -25.781 -1.215 1 91.56 372 ASP B CA 1
ATOM 5641 C C . ASP B 1 372 ? -4.391 -24.938 -2.406 1 91.56 372 ASP B C 1
ATOM 5643 O O . ASP B 1 372 ? -4.594 -23.734 -2.43 1 91.56 372 ASP B O 1
ATOM 5647 N N . PRO B 1 373 ? -3.875 -25.594 -3.428 1 88.88 373 PRO B N 1
ATOM 5648 C CA . PRO B 1 373 ? -3.457 -24.844 -4.609 1 88.88 373 PRO B CA 1
ATOM 5649 C C . PRO B 1 373 ? -4.637 -24.266 -5.387 1 88.88 373 PRO B C 1
ATOM 5651 O O . PRO B 1 373 ? -4.445 -23.438 -6.285 1 88.88 373 PRO B O 1
ATOM 5654 N N . LEU B 1 374 ? -5.812 -24.672 -5.02 1 89.19 374 LEU B N 1
ATOM 5655 C CA . LEU B 1 374 ? -7 -24.266 -5.766 1 89.19 374 LEU B CA 1
ATOM 5656 C C . LEU B 1 374 ? -7.832 -23.266 -4.961 1 89.19 374 LEU B C 1
ATOM 5658 O O . LEU B 1 374 ? -9.047 -23.156 -5.164 1 89.19 374 LEU B O 1
ATOM 5662 N N . VAL B 1 375 ? -7.207 -22.547 -4.074 1 92.81 375 VAL B N 1
ATOM 5663 C CA . VAL B 1 375 ? -7.918 -21.656 -3.176 1 92.81 375 VAL B CA 1
ATOM 5664 C C . VAL B 1 375 ? -8.609 -20.547 -3.984 1 92.81 375 VAL B C 1
ATOM 5666 O O . VAL B 1 375 ? -9.68 -20.078 -3.609 1 92.81 375 VAL B O 1
ATOM 5669 N N . GLY B 1 376 ? -8.062 -20.172 -5.109 1 91.94 376 GLY B N 1
ATOM 5670 C CA . GLY B 1 376 ? -8.664 -19.156 -5.965 1 91.94 376 GLY B CA 1
ATOM 5671 C C . GLY B 1 376 ? -10.016 -19.578 -6.52 1 91.94 376 GLY B C 1
ATOM 5672 O O . GLY B 1 376 ? -11.008 -18.859 -6.352 1 91.94 376 GLY B O 1
ATOM 5673 N N . VAL B 1 377 ? -10.047 -20.734 -7.148 1 92.56 377 VAL B N 1
ATOM 5674 C CA . VAL B 1 377 ? -11.297 -21.188 -7.746 1 92.56 377 VAL B CA 1
ATOM 5675 C C . VAL B 1 377 ? -12.297 -21.547 -6.645 1 92.56 377 VAL B C 1
ATOM 5677 O O . VAL B 1 377 ? -13.5 -21.375 -6.812 1 92.56 377 VAL B O 1
ATOM 5680 N N . ARG B 1 378 ? -11.812 -21.984 -5.543 1 91.31 378 ARG B N 1
ATOM 5681 C CA . ARG B 1 378 ? -12.672 -22.203 -4.383 1 91.31 378 ARG B CA 1
ATOM 5682 C C . ARG B 1 378 ? -13.367 -20.906 -3.975 1 91.31 378 ARG B C 1
ATOM 5684 O O . ARG B 1 378 ? -14.555 -20.906 -3.656 1 91.31 378 ARG B O 1
ATOM 5691 N N . GLY B 1 379 ? -12.562 -19.828 -3.939 1 93.81 379 GLY B N 1
ATOM 5692 C CA . GLY B 1 379 ? -13.141 -18.531 -3.623 1 93.81 379 GLY B CA 1
ATOM 5693 C C . GLY B 1 379 ? -14.188 -18.094 -4.621 1 93.81 379 GLY B C 1
ATOM 5694 O O . GLY B 1 379 ? -15.242 -17.578 -4.238 1 93.81 379 GLY B O 1
ATOM 5695 N N . ALA B 1 380 ? -13.914 -18.281 -5.855 1 94.44 380 ALA B N 1
ATOM 5696 C CA . ALA B 1 380 ? -14.883 -17.953 -6.895 1 94.44 380 ALA B CA 1
ATOM 5697 C C . ALA B 1 380 ? -16.156 -18.766 -6.719 1 94.44 380 ALA B C 1
ATOM 5699 O O . ALA B 1 380 ? -17.266 -18.25 -6.895 1 94.44 380 ALA B O 1
ATOM 5700 N N . TYR B 1 381 ? -16.016 -19.984 -6.422 1 93.25 381 TYR B N 1
ATOM 5701 C CA . TYR B 1 381 ? -17.156 -20.859 -6.203 1 93.25 381 TYR B CA 1
ATOM 5702 C C . TYR B 1 381 ? -18 -20.375 -5.031 1 93.25 381 TYR B C 1
ATOM 5704 O O . TYR B 1 381 ? -19.234 -20.391 -5.094 1 93.25 381 TYR B O 1
ATOM 5712 N N . ARG B 1 382 ? -17.375 -19.984 -4.023 1 91.19 382 ARG B N 1
ATOM 5713 C CA . ARG B 1 382 ? -18.078 -19.438 -2.869 1 91.19 382 ARG B CA 1
ATOM 5714 C C . ARG B 1 382 ? -18.891 -18.203 -3.26 1 91.19 382 ARG B C 1
ATOM 5716 O O . ARG B 1 382 ? -20.031 -18.047 -2.828 1 91.19 382 ARG B O 1
ATOM 5723 N N . LEU B 1 383 ? -18.312 -17.359 -3.988 1 93.25 383 LEU B N 1
ATOM 5724 C CA . LEU B 1 383 ? -19.016 -16.172 -4.461 1 93.25 383 LEU B CA 1
ATOM 5725 C C . LEU B 1 383 ? -20.219 -16.547 -5.312 1 93.25 383 LEU B C 1
ATOM 5727 O O . LEU B 1 383 ? -21.297 -15.977 -5.148 1 93.25 383 LEU B O 1
ATOM 5731 N N . ALA B 1 384 ? -20.016 -17.484 -6.191 1 93.75 384 ALA B N 1
ATOM 5732 C CA . ALA B 1 384 ? -21.094 -17.938 -7.055 1 93.75 384 ALA B CA 1
ATOM 5733 C C . ALA B 1 384 ? -22.25 -18.5 -6.23 1 93.75 384 ALA B C 1
ATOM 5735 O O . ALA B 1 384 ? -23.422 -18.266 -6.543 1 93.75 384 ALA B O 1
ATOM 5736 N N . THR B 1 385 ? -21.891 -19.219 -5.277 1 91.56 385 THR B N 1
ATOM 5737 C CA . THR B 1 385 ? -22.891 -19.812 -4.391 1 91.56 385 THR B CA 1
ATOM 5738 C C . THR B 1 385 ? -23.672 -18.734 -3.648 1 91.56 385 THR B C 1
ATOM 5740 O O . THR B 1 385 ? -24.891 -18.797 -3.58 1 91.56 385 THR B O 1
ATOM 5743 N N . ARG B 1 386 ? -22.969 -17.766 -3.121 1 90.12 386 ARG B N 1
ATOM 5744 C CA . ARG B 1 386 ? -23.625 -16.672 -2.412 1 90.12 386 ARG B CA 1
ATOM 5745 C C . ARG B 1 386 ? -24.547 -15.906 -3.338 1 90.12 386 ARG B C 1
ATOM 5747 O O . ARG B 1 386 ? -25.656 -15.516 -2.934 1 90.12 386 ARG B O 1
ATOM 5754 N N . ASP B 1 387 ? -24.062 -15.695 -4.484 1 90.81 387 ASP B N 1
ATOM 5755 C CA . ASP B 1 387 ? -24.875 -14.977 -5.465 1 90.81 387 ASP B CA 1
ATOM 5756 C C . ASP B 1 387 ? -26.156 -15.75 -5.781 1 90.81 387 ASP B C 1
ATOM 5758 O O . ASP B 1 387 ? -27.219 -15.156 -5.902 1 90.81 387 ASP B O 1
ATOM 5762 N N . ALA B 1 388 ? -26.047 -17 -5.918 1 88.5 388 ALA B N 1
ATOM 5763 C CA . ALA B 1 388 ? -27.188 -17.844 -6.246 1 88.5 388 ALA B CA 1
ATOM 5764 C C . ALA B 1 388 ? -28.203 -17.844 -5.113 1 88.5 388 ALA B C 1
ATOM 5766 O O . ALA B 1 388 ? -29.422 -17.938 -5.359 1 88.5 388 ALA B O 1
ATOM 5767 N N . LEU B 1 389 ? -27.734 -17.719 -3.959 1 86.12 389 LEU B N 1
ATOM 5768 C CA . LEU B 1 389 ? -28.594 -17.797 -2.783 1 86.12 389 LEU B CA 1
ATOM 5769 C C . LEU B 1 389 ? -29.109 -16.406 -2.404 1 86.12 389 LEU B C 1
ATOM 5771 O O . LEU B 1 389 ? -29.875 -16.266 -1.439 1 86.12 389 LEU B O 1
ATOM 5775 N N . GLY B 1 390 ? -28.781 -15.344 -3.113 1 79.81 390 GLY B N 1
ATOM 5776 C CA . GLY B 1 390 ? -29.25 -13.992 -2.848 1 79.81 390 GLY B CA 1
ATOM 5777 C C . GLY B 1 390 ? -28.5 -13.32 -1.716 1 79.81 390 GLY B C 1
ATOM 5778 O O . GLY B 1 390 ? -28.984 -12.352 -1.128 1 79.81 390 GLY B O 1
ATOM 5779 N N . GLU B 1 391 ? -27.438 -13.836 -1.297 1 69.19 391 GLU B N 1
ATOM 5780 C CA . GLU B 1 391 ? -26.641 -13.305 -0.196 1 69.19 391 GLU B CA 1
ATOM 5781 C C . GLU B 1 391 ? -25.5 -12.422 -0.712 1 69.19 391 GLU B C 1
ATOM 5783 O O . GLU B 1 391 ? -24.703 -11.906 0.073 1 69.19 391 GLU B O 1
ATOM 5788 N N . GLY B 1 392 ? -25.406 -12.352 -1.9 1 62.59 392 GLY B N 1
ATOM 5789 C CA . GLY B 1 392 ? -24.266 -11.648 -2.453 1 62.59 392 GLY B CA 1
ATOM 5790 C C . GLY B 1 392 ? -24.422 -10.141 -2.439 1 62.59 392 GLY B C 1
ATOM 5791 O O . GLY B 1 392 ? -25.531 -9.633 -2.342 1 62.59 392 GLY B O 1
ATOM 5792 N N . GLN B 1 393 ? -23.359 -9.461 -2.1 1 55 393 GLN B N 1
ATOM 5793 C CA . GLN B 1 393 ? -23.391 -8.016 -2.285 1 55 393 GLN B CA 1
ATOM 5794 C C . GLN B 1 393 ? -23.656 -7.652 -3.74 1 55 393 GLN B C 1
ATOM 5796 O O . GLN B 1 393 ? -23.281 -8.383 -4.652 1 55 393 GLN B O 1
ATOM 5801 N N . ALA B 1 394 ? -24.578 -6.75 -3.939 1 43.72 394 ALA B N 1
ATOM 5802 C CA . ALA B 1 394 ? -24.906 -6.289 -5.285 1 43.72 394 ALA B CA 1
ATOM 5803 C C . ALA B 1 394 ? -23.641 -6.078 -6.113 1 43.72 394 ALA B C 1
ATOM 5805 O O . ALA B 1 394 ? -22.656 -5.543 -5.617 1 43.72 394 ALA B O 1
ATOM 5806 N N . PRO B 1 395 ? -23.672 -6.691 -7.52 1 41.28 395 PRO B N 1
ATOM 5807 C CA . PRO B 1 395 ? -22.5 -6.551 -8.391 1 41.28 395 PRO B CA 1
ATOM 5808 C C . PRO B 1 395 ? -22.047 -5.098 -8.539 1 41.28 395 PRO B C 1
ATOM 5810 O O . PRO B 1 395 ? -22.859 -4.18 -8.414 1 41.28 395 PRO B O 1
#

Organism: Streptomyces venezuelae (NCBI:txid54571)

Secondary structure (DSSP, 8-state):
-----------------------------------------TTTS------EEEEEEE-SSEEEEEEEETTS-EEEEEEEEGGGSSSHHHHHHHHHHHHT---SEEEEEESS---TT--B--TT-TTSPPB-HHHHHHHHT-EEEEEEHHHHHHHHHTT--GGGEEE-SS-------S-EEEEEESSSEEEEEE-TTS-EEE--GGGSB----SHHHHHHHHHHHTSTTS---TTS--BHHHHH-TTTHHHHHHHHHHHHSPPPHHHHHHHHHHHHHT--SHHHHHHHHHTT-HHHHHHHHHHHHHHHHHHHHHHHHH-TT--EEEEE-TTTTSTTHHHHHHHSSHHHHHHH-TTSTTHHHHHHS-EEEE--TTHHHHHHHHHHHHHHTT-S---/-----------------------------------------TTSS------EEEEEEE-SSEEEEEEEETTS-EEEEEEEEGGG-SSHHHHHHHHHHHHT---SEEEEEESS---TT--B--SS-TTSPPB-HHHHHHHHT-EEEEEEHHHHHHHHHTT--GGGEEE-SS-------S-EEEEEESSSEEEEEE-TTS-EEE--GGGSB----SHHHHHHHHHHHTSTTS---TTS--BHHHHH-TTTHHHHHHHHHHHHSPPPHHHHHHHHHHHHHT--SHHHHHHHHHTT-HHHHHHHHHHHHHHHHHHHHHHHHH-TT--EEEEE-TTTTSTTHHHHHHHSSHHHHHHH-TTSTTHHHHHHS-EEEE--TTHHHHHHHHHHHHHHTT-S---

Sequence (790 aa):
MTSPHPFPRPCARLRVSVSAWTSRHTVPHDNSARTGENWADPRRSGEAVRTTVAAFDVGGTHSRLRGGRAGEPEYGEWKVRTADFPSLGDLVTATLGAAGLRPESVVLAVAGRVPAHGNVQMTNLPHWPLFERDAFAAEHGIRLRVVNDMTATAHGMADLGPDEVRPLTRHDAASHADELLAVSVGSGVGSALLDGGGEVRTSESGHVTWQPVDAFEAGYLAFLRSGSGGIGGLAGVVTVEESIGGLRGFDRMYDYVCHATPPAPGLHAGVTEARRTGAAVAPLITAAALAGDPCAREAVRLFAALFGQYLRDMVLVCMPAGGAVTLTSGVLQAPGVAEFLCAETAFLDRFISPGACHHDLLAEVPVRLALDPLVGVRGAYRLATRDALGEGQAPMTSPHPFPRPCARLRVSVSAWTSRHTVPHDNSARTGENWADPRRSGEAVRTTVAAFDVGGTHSRLRGGRAGEPEYGEWKVRTADFPSLGDLVTATLGAAGLRPESVVLAVAGRVPAHGNVQMTNLPHWPLFERDAFAAEHGIRLRVVNDMTATAHGMADLGPDEVRPLTRHDAASHADELLAVSVGSGVGSALLDGGGEVRTSESGHVTWQPVDAFEAGYLAFLRSGSGGIGGLAGVVTVEESIGGLRGFDRMYDYVCHATPPAPGLHAGVTEARRTGAAVAPLITAAALAGDPCAREAVRLFAALFGQYLRDMVLVCMPAGGAVTLTSGVLQAPGVAEFLCAETAFLDRFISPGACHHDLLAEVPVRLALDPLVGVRGAYRLATRDALGEGQAP

InterPro domains:
  IPR003836 Glucokinase [PF02685] (57-384)
  IPR003836 Glucokinase [cd24008] (57-383)
  IPR043129 ATPase, nucleotide binding domain [SSF53067] (53-386)

Solvent-accessible surface area (backbone atoms only — not compar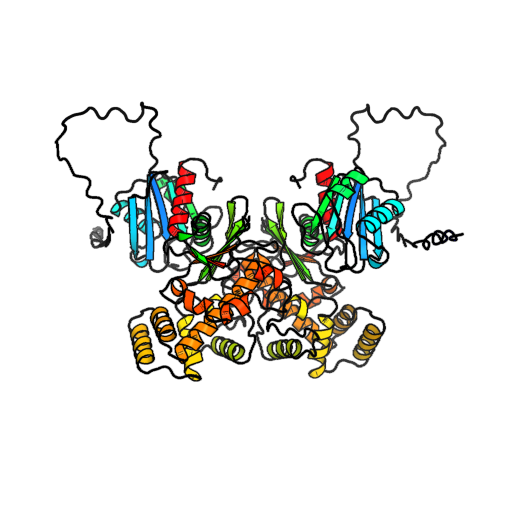able to full-atom values): 42295 Å² total; per-residue (Å²): 134,80,76,79,78,78,77,81,78,85,78,80,84,75,79,69,68,67,72,74,83,72,77,81,75,79,69,79,76,77,74,71,83,76,74,83,70,76,74,64,65,75,82,68,60,87,63,72,77,73,46,32,21,27,9,26,31,47,44,70,63,44,25,36,37,39,34,29,37,45,95,48,76,70,70,49,65,43,59,46,58,37,74,80,37,76,30,66,65,52,43,52,52,49,51,33,57,76,67,71,55,79,44,48,16,36,18,40,17,30,61,60,80,60,50,91,77,32,44,35,62,44,73,80,40,70,83,33,60,75,40,52,44,64,61,52,19,62,76,67,67,33,48,68,44,60,41,28,36,47,48,18,28,31,56,30,55,71,74,60,51,78,90,41,40,42,75,63,43,91,54,62,75,67,58,87,48,56,27,39,38,27,35,39,47,38,67,43,33,41,34,16,38,30,41,70,87,68,50,67,45,59,35,44,48,19,63,23,64,54,52,63,62,47,70,70,45,42,48,48,54,50,47,39,49,73,29,84,52,68,45,61,40,75,37,47,67,63,29,44,20,73,54,56,10,28,89,48,4,53,55,51,37,43,57,57,38,37,71,81,32,68,57,53,68,68,55,50,52,49,44,54,49,22,58,75,72,69,45,77,48,54,68,58,37,54,51,36,24,76,72,59,37,65,25,31,36,50,29,52,42,52,44,32,28,55,50,15,39,50,50,34,38,47,39,28,40,71,32,59,89,50,34,34,38,40,32,42,31,72,63,51,62,35,89,60,40,48,58,46,46,56,70,38,57,44,23,56,47,35,30,28,16,58,77,36,91,62,20,69,58,42,62,60,38,26,37,30,33,43,66,56,92,54,32,37,34,49,9,16,34,51,50,13,31,32,47,65,71,69,67,43,75,83,129,132,82,75,78,80,78,79,80,77,86,78,78,84,77,79,69,67,66,71,73,83,70,77,81,76,79,71,81,80,78,71,78,79,76,73,82,71,74,77,65,65,74,80,68,61,84,61,73,78,72,47,33,22,27,9,26,31,47,44,72,62,44,25,37,39,37,35,29,37,47,96,48,76,70,71,50,64,43,58,46,58,36,75,79,36,76,30,67,64,53,42,52,54,50,50,32,56,75,67,70,54,79,44,48,16,35,18,39,17,30,60,61,78,60,48,91,79,32,45,35,63,45,72,80,41,69,84,32,60,76,38,52,43,63,62,53,20,60,75,68,66,32,46,68,44,62,41,29,37,47,49,18,28,30,56,30,55,71,74,60,51,80,89,42,41,43,74,63,42,89,54,61,72,67,58,87,49,56,27,39,37,28,36,38,45,37,68,42,34,40,35,16,39,30,43,72,85,69,50,67,46,58,35,44,49,19,64,23,66,53,53,62,62,47,70,70,43,43,49,49,54,51,46,40,50,74,29,84,51,67,56,55,39,77,36,49,71,64,28,43,19,72,53,57,11,28,90,48,4,53,57,51,37,42,59,56,39,37,74,83,31,69,57,53,68,67,57,51,52,48,44,53,50,22,60,73,71,70,44,78,47,54,68,57,39,53,51,35,25,75,70,59,36,66,25,31,36,50,29,51,44,51,44,32,28,56,51,15,38,51,50,34,37,48,39,28,40,72,33,59,90,48,34,33,37,40,32,43,32,73,64,51,62,35,89,62,41,48,58,48,46,56,69,38,57,46,24,55,46,36,30,28,18,58,75,37,90,63,19,69,58,42,62,59,37,27,36,30,35,43,65,56,93,54,34,36,33,50,9,16,33,50,51,14,32,32,47,65,71,69,68,43,75,82,130

Nearest PDB structures (foldseek):
  1sz2-assembly1_A  TM=8.541E-01  e=2.276E-20  Escherichia coli
  3vpz-assembly1_A-2  TM=8.012E-01  e=7.245E-21  Pseudoalteromonas sp. AS-131
  6da0-assembly1_A  TM=7.455E-01  e=5.099E-16  Naegleria fowleri
  2gup-assembly1_A-2  TM=7.495E-01  e=4.512E-11  Streptococcus pneumoniae TIGR4
  6edi-assembly1_B  TM=6.961E-01  e=2.545E-11  Leishmania braziliensis MHOM/BR/75/M2904

pLDDT: mean 81.33, std 22.02, range [22.95, 98.12]

Radius of gyration: 30.72 Å; Cα contacts (8 Å, |Δi|>4): 1494; chains: 2; bounding box: 74×101×125 Å